Protein AF-0000000073567386 (afdb_homodimer)

InterPro domains:
  IPR042098 Glutarate 2-hydroxylase superfamily [G3DSA:3.60.130.10] (113-438)

Nearest PDB structures (foldseek):
  6f2a-assembly1_A  TM=7.922E-01  e=2.473E-21  Catenulispora acidiphila DSM 44928
  4m2g-assembly2_C  TM=7.676E-01  e=9.202E-20  Streptomyces lavendulae subsp. lavendulae
  6daw-assembly1_B  TM=7.447E-01  e=3.726E-20  Streptomyces lusitanus
  4m25-assembly2_C  TM=7.892E-01  e=5.962E-19  Streptomyces lavendulae subsp. lavendulae
  4m26-assembly2_C  TM=7.589E-01  e=2.723E-19  Streptomyces lavendulae subsp. lavendulae

Secondary structure (DSSP, 8-state):
----------------------------------------------------------------------------------------------------------BTTEEEEE--GGGGTTHHHHHHHHHTTS-TTTTT---HHHHHHHHHHHHHHHHHHS-HHHHHHHHHTTT-TTS-SEEEEE-----SSPPPEETTEEPP--S--HHHHHHHHHHHHHSEEEEEESS-GGG-S--HHHHHSEEE---GGGTTSSSTT-SSSPEEEE-S-TTB-GGG--SEEEEEEEE--TTS---EEEEEHHHHHHHS-HHHHHHHHHS-EEEE-SSSTT-EEEE-SEEE-SSSEEE----TTSTTTTT-TT-EEE-HHHHHHHHHHHHHHHHHHHHHT-B---TT-EEEEETTTEEEEE-------SBB--EEEEEEEESS-TT-TTSSS-TT--EEE--B-----/----------------------------------------------------------------------------------------------------------BTTEEEEE--GGGGTTHHHHHHHHHTTS-TTTTT---HHHHHHHHHHHHHHHHHHS-HHHHHHHHHTTT-TTS-SEEEEE-----SSPPPEETTEEPP--S--HHHHHHHHHHHHHSEEEEEESS-GGG-S--HHHHHSEEE---GGGTTSSSTT-SSSPEEEE-S-TTB-GGG--SEEEEEEEE--TTS---EEEEEHHHHHHHS-HHHHHHHHHS-EEEE-SSSTT-EEEE-SEEE-SSSEEE----TTSTTTTT-TT-EEE-HHHHHHHHHHHHHHHHHHHHHT-B---TT-EEEEETTTEEEEE-------SBB--EEEEEEEESS-TT-TTSSS-TT--EEE--B-----

Solvent-accessible surface area (backbone atoms only — not comparable to full-atom values): 54219 Å² total; per-residue (Å²): 135,72,87,83,86,72,98,79,85,77,87,82,74,92,71,94,79,93,79,95,79,89,88,91,84,89,82,89,79,90,79,87,92,85,94,83,94,86,95,91,90,93,92,94,89,96,85,95,82,91,86,86,91,81,88,86,89,80,87,87,91,81,87,82,84,86,82,85,74,82,69,79,77,79,79,80,73,83,77,77,81,77,78,81,80,79,78,84,83,79,81,75,74,80,74,74,70,84,68,77,67,72,75,64,79,71,45,84,45,44,44,77,44,76,52,56,61,77,61,42,61,61,45,62,58,55,46,54,63,52,55,70,71,49,65,92,50,47,48,51,31,83,53,40,62,61,50,44,53,50,40,53,51,18,26,29,53,38,47,54,34,46,54,68,72,58,45,53,49,49,52,34,38,83,72,36,84,83,44,40,30,27,42,33,42,31,56,42,81,50,66,75,87,70,65,48,27,32,43,90,33,71,54,78,67,78,95,56,53,45,53,56,30,50,52,40,5,52,29,41,58,52,29,42,49,28,27,71,32,91,65,61,74,86,75,48,93,60,16,37,48,56,48,37,37,43,80,35,36,52,21,61,95,30,28,75,35,36,51,80,31,24,24,51,28,60,35,59,53,22,44,69,49,74,64,28,33,74,53,57,31,42,48,29,45,36,37,34,19,67,30,33,36,81,81,71,54,58,27,40,25,44,31,49,28,60,61,42,60,70,70,48,56,69,69,42,52,52,39,27,55,69,47,50,40,32,40,37,66,47,92,49,90,81,34,40,43,69,41,56,34,42,42,75,48,92,91,56,32,28,65,68,39,68,49,68,61,32,61,83,33,62,76,38,80,70,33,68,44,60,54,66,68,41,52,51,34,49,52,51,50,51,53,50,33,49,52,50,11,58,71,66,60,42,48,74,47,38,53,27,17,32,40,40,32,33,41,61,33,29,32,36,29,28,51,44,28,87,78,76,55,78,30,56,40,37,29,36,36,39,38,33,16,23,80,64,46,55,57,37,90,91,50,95,33,57,76,61,60,39,64,36,70,72,48,71,37,84,60,80,127,135,86,89,79,82,72,91,88,85,70,90,81,71,89,67,89,74,87,81,82,66,85,85,81,68,83,74,81,76,76,80,75,81,92,86,89,84,89,86,89,78,88,86,85,91,76,91,74,83,88,85,84,92,82,89,78,86,81,84,89,86,80,85,89,84,84,79,83,75,83,72,75,77,77,79,79,75,84,76,76,82,76,80,80,79,82,77,84,83,79,80,80,74,80,76,75,71,82,73,79,70,75,77,65,81,72,46,85,46,44,43,78,44,76,52,55,62,80,64,44,62,61,44,63,61,56,46,54,63,52,55,71,72,50,63,90,51,47,47,50,32,84,54,39,64,60,49,44,52,49,40,54,51,18,26,28,53,40,47,55,34,47,55,68,71,57,45,52,49,49,51,34,39,83,72,36,85,83,44,40,30,28,41,35,42,33,55,44,80,51,65,73,87,71,67,48,28,31,44,90,32,71,56,79,66,79,95,56,53,45,53,57,31,50,52,39,4,53,28,40,58,53,28,42,51,27,26,70,32,90,66,61,74,86,74,47,93,60,16,36,48,56,48,38,38,44,79,35,37,49,20,61,94,30,28,77,35,35,51,81,33,24,24,52,28,60,34,57,52,22,45,68,49,74,63,29,34,75,52,59,32,42,46,28,45,35,36,35,19,67,32,31,39,81,80,70,55,58,26,42,25,45,30,48,27,62,59,42,60,71,71,47,56,67,68,41,50,52,39,27,55,69,47,52,41,33,40,37,68,49,94,49,91,80,34,40,44,69,41,56,35,41,42,75,49,92,90,54,32,28,66,68,38,69,49,68,63,32,62,83,33,62,76,37,80,67,32,70,45,60,54,66,70,39,51,50,36,50,52,51,49,51,51,51,34,49,52,50,10,59,72,66,61,40,47,72,49,38,54,25,18,32,42,38,33,33,42,62,33,30,31,37,28,28,51,43,29,87,77,75,55,79,31,56,41,37,29,34,37,38,38,34,16,23,78,63,47,53,56,38,90,90,49,95,33,58,77,60,61,39,64,34,70,72,49,71,38,84,60,80,129

Organism: NCBI:txid1480154

Sequence (922 aa):
MSIDATCLRAISSVDLQANFTQRISRSRTLTCRHCNFSPAIHPSNAAVEGCAGIKSSTVGATSGFRPSNSLSRSMTQPIPLTATRFTPNPSAAILTESEQCEQSRENEWLLEIRVRPEDVAGFKQDYEAIAETWPSDLRTTRDAVALEDFVIDAAALVQKWLPRDVLRRVTKFNSDASQPSALVIRGLPIDDDLPPTTAEGAQIKVGKYMSETWLAGIGRVIGQPFNLRFGPMESLKTGGLGMLFKDILPVLSEEEKVSQNGSAAYLDLHCDYFQCVQECWVHTLAFIGIRGDPQLAGRTLLADFREIYKRANSADIELLRAKPITWRFGPRPEQWFSQLIIDGSDDNPHIYLFDEMVDNFHQVKDLVSGDPDVVAAYRRMKVLGRDLALEHGGVRLEGGDVLLLNQRRVAHGRNGFEAKYDGNDRWLQKLYVNEGQIWQPHGHSPWPERVLPYVVRKTSSMSIDATCLRAISSVDLQANFTQRISRSRTLTCRHCNFSPAIHPSNAAVEGCAGIKSSTVGATSGFRPSNSLSRSMTQPIPLTATRFTPNPSAAILTESEQCEQSRENEWLLEIRVRPEDVAGFKQDYEAIAETWPSDLRTTRDAVALEDFVIDAAALVQKWLPRDVLRRVTKFNSDASQPSALVIRGLPIDDDLPPTTAEGAQIKVGKYMSETWLAGIGRVIGQPFNLRFGPMESLKTGGLGMLFKDILPVLSEEEKVSQNGSAAYLDLHCDYFQCVQECWVHTLAFIGIRGDPQLAGRTLLADFREIYKRANSADIELLRAKPITWRFGPRPEQWFSQLIIDGSDDNPHIYLFDEMVDNFHQVKDLVSGDPDVVAAYRRMKVLGRDLALEHGGVRLEGGDVLLLNQRRVAHGRNGFEAKYDGNDRWLQKLYVNEGQIWQPHGHSPWPERVLPYVVRKTSS

Structure (mmCIF, N/CA/C/O backbone):
data_AF-0000000073567386-model_v1
#
loop_
_entity.id
_entity.type
_entity.pdbx_description
1 polymer 'TauD/TfdA-like domain-containing protein'
#
loop_
_atom_site.group_PDB
_atom_site.id
_atom_site.type_symbol
_atom_site.label_atom_id
_atom_site.label_alt_id
_atom_site.label_comp_id
_atom_site.label_asym_id
_atom_site.label_entity_id
_atom_site.label_seq_id
_atom_site.pdbx_PDB_ins_code
_atom_site.Cartn_x
_atom_site.Cartn_y
_atom_site.Cartn_z
_atom_site.occupancy
_atom_site.B_iso_or_equiv
_atom_site.auth_seq_id
_atom_site.auth_comp_id
_atom_site.auth_asym_id
_atom_site.auth_atom_id
_atom_site.pdbx_PDB_model_num
ATOM 1 N N . MET A 1 1 ? -36.031 16.328 -45.219 1 17.72 1 MET A N 1
ATOM 2 C CA . MET A 1 1 ? -35.812 15.859 -46.594 1 17.72 1 MET A CA 1
ATOM 3 C C . MET A 1 1 ? -35.094 14.531 -46.594 1 17.72 1 MET A C 1
ATOM 5 O O . MET A 1 1 ? -34.375 14.195 -45.625 1 17.72 1 MET A O 1
ATOM 9 N N . SER A 1 2 ? -35.188 13.742 -47.75 1 17.66 2 SER A N 1
ATOM 10 C CA . SER A 1 2 ? -34.969 12.383 -48.219 1 17.66 2 SER A CA 1
ATOM 11 C C . SER A 1 2 ? -33.5 12.062 -48.344 1 17.66 2 SER A C 1
ATOM 13 O O . SER A 1 2 ? -33.094 11.219 -49.156 1 17.66 2 SER A O 1
ATOM 15 N N . ILE A 1 3 ? -32.594 12.719 -47.75 1 19.33 3 ILE A N 1
ATOM 16 C CA . ILE A 1 3 ? -31.359 12.602 -48.531 1 19.33 3 ILE A CA 1
ATOM 17 C C . ILE A 1 3 ? -31.141 11.148 -48.938 1 19.33 3 ILE A C 1
ATOM 19 O O . ILE A 1 3 ? -31.078 10.266 -48.062 1 19.33 3 ILE A O 1
ATOM 23 N N . ASP A 1 4 ? -31.219 10.844 -50.188 1 16.44 4 ASP A N 1
ATOM 24 C CA . ASP A 1 4 ? -31.281 9.82 -51.219 1 16.44 4 ASP A CA 1
ATOM 25 C C . ASP A 1 4 ? -30.172 8.781 -51.031 1 16.44 4 ASP A C 1
ATOM 27 O O . ASP A 1 4 ? -29.234 9 -50.25 1 16.44 4 ASP A O 1
ATOM 31 N N . ALA A 1 5 ? -29.578 8.336 -52.25 1 16.56 5 ALA A N 1
ATOM 32 C CA . ALA A 1 5 ? -29.422 7.211 -53.156 1 16.56 5 ALA A CA 1
ATOM 33 C C . ALA A 1 5 ? -28.109 6.477 -52.906 1 16.56 5 ALA A C 1
ATOM 35 O O . ALA A 1 5 ? -28.094 5.262 -52.688 1 16.56 5 ALA A O 1
ATOM 36 N N . THR A 1 6 ? -27.031 6.625 -53.844 1 15.73 6 THR A N 1
ATOM 37 C CA . THR A 1 6 ? -26.656 5.73 -54.938 1 15.73 6 THR A CA 1
ATOM 38 C C . THR A 1 6 ? -25.469 4.863 -54.562 1 15.73 6 THR A C 1
ATOM 40 O O . THR A 1 6 ? -25.422 3.672 -54.875 1 15.73 6 THR A O 1
ATOM 43 N N . CYS A 1 7 ? -24.234 5.488 -54.219 1 17.05 7 CYS A N 1
ATOM 44 C CA . CYS A 1 7 ? -23.109 5.051 -55.031 1 17.05 7 CYS A CA 1
ATOM 45 C C . CYS A 1 7 ? -22.812 3.57 -54.812 1 17.05 7 CYS A C 1
ATOM 47 O O . CYS A 1 7 ? -22.609 3.143 -53.656 1 17.05 7 CYS A O 1
ATOM 49 N N . LEU A 1 8 ? -22.969 2.623 -55.781 1 16.16 8 LEU A N 1
ATOM 50 C CA . LEU A 1 8 ? -23.125 1.257 -56.281 1 16.16 8 LEU A CA 1
ATOM 51 C C . LEU A 1 8 ? -21.891 0.422 -55.938 1 16.16 8 LEU A C 1
ATOM 53 O O . LEU A 1 8 ? -22.016 -0.697 -55.438 1 16.16 8 LEU A O 1
ATOM 57 N N . ARG A 1 9 ? -20.688 0.721 -56.625 1 15.73 9 ARG A N 1
ATOM 58 C CA . ARG A 1 9 ? -20.094 -0.068 -57.688 1 15.73 9 ARG A CA 1
ATOM 59 C C . ARG A 1 9 ? -19.359 -1.285 -57.125 1 15.73 9 ARG A C 1
ATOM 61 O O . ARG A 1 9 ? -19.031 -1.332 -55.938 1 15.73 9 ARG A O 1
ATOM 68 N N . ALA A 1 10 ? -18.484 -2.094 -58.094 1 16.28 10 ALA A N 1
ATOM 69 C CA . ALA A 1 10 ? -18.094 -3.311 -58.781 1 16.28 10 ALA A CA 1
ATOM 70 C C . ALA A 1 10 ? -16.828 -3.912 -58.188 1 16.28 10 ALA A C 1
ATOM 72 O O . ALA A 1 10 ? -15.734 -3.367 -58.344 1 16.28 10 ALA A O 1
ATOM 73 N N . ILE A 1 11 ? -16.516 -3.818 -56.938 1 16.78 11 ILE A N 1
ATOM 74 C CA . ILE A 1 11 ? -15.219 -4.426 -56.688 1 16.78 11 ILE A CA 1
ATOM 75 C C . ILE A 1 11 ? -15.133 -5.777 -57.375 1 16.78 11 ILE A C 1
ATOM 77 O O . ILE A 1 11 ? -15.938 -6.676 -57.125 1 16.78 11 ILE A O 1
ATOM 81 N N . SER A 1 12 ? -14.5 -5.895 -58.562 1 15.86 12 SER A N 1
ATOM 82 C CA . SER A 1 12 ? -14.078 -6.77 -59.656 1 15.86 12 SER A CA 1
ATOM 83 C C . SER A 1 12 ? -13.555 -8.102 -59.125 1 15.86 12 SER A C 1
ATOM 85 O O . SER A 1 12 ? -13.211 -8.211 -57.938 1 15.86 12 SER A O 1
ATOM 87 N N . SER A 1 13 ? -13.281 -9.18 -60.125 1 16.52 13 SER A N 1
ATOM 88 C CA . SER A 1 13 ? -13.266 -10.547 -60.625 1 16.52 13 SER A CA 1
ATOM 89 C C . SER A 1 13 ? -11.984 -11.273 -60.219 1 16.52 13 SER A C 1
ATOM 91 O O . SER A 1 13 ? -11.828 -12.469 -60.5 1 16.52 13 SER A O 1
ATOM 93 N N . VAL A 1 14 ? -10.93 -10.695 -59.75 1 16.27 14 VAL A N 1
ATOM 94 C CA . VAL A 1 14 ? -9.75 -11.32 -60.312 1 16.27 14 VAL A CA 1
ATOM 95 C C . VAL A 1 14 ? -9.781 -12.828 -60.094 1 16.27 14 VAL A C 1
ATOM 97 O O . VAL A 1 14 ? -10.148 -13.281 -59 1 16.27 14 VAL A O 1
ATOM 100 N N . ASP A 1 15 ? -9.414 -13.836 -61.125 1 15.85 15 ASP A N 1
ATOM 101 C CA . ASP A 1 15 ? -9.414 -15.133 -61.812 1 15.85 15 ASP A CA 1
ATOM 102 C C . ASP A 1 15 ? -8.484 -16.125 -61.094 1 15.85 15 ASP A C 1
ATOM 104 O O . ASP A 1 15 ? -8.617 -17.328 -61.25 1 15.85 15 ASP A O 1
ATOM 108 N N . LEU A 1 16 ? -7.324 -15.836 -60.531 1 15.91 16 LEU A N 1
ATOM 109 C CA . LEU A 1 16 ? -6.277 -16.719 -61.031 1 15.91 16 LEU A CA 1
ATOM 110 C C . LEU A 1 16 ? -6.633 -18.188 -60.781 1 15.91 16 LEU A C 1
ATOM 112 O O . LEU A 1 16 ? -7.184 -18.516 -59.719 1 15.91 16 LEU A O 1
ATOM 116 N N . GLN A 1 17 ? -6.305 -19.219 -61.688 1 15.27 17 GLN A N 1
ATOM 117 C CA . GLN A 1 17 ? -6.367 -20.5 -62.406 1 15.27 17 GLN A CA 1
ATOM 118 C C . GLN A 1 17 ? -5.84 -21.641 -61.531 1 15.27 17 GLN A C 1
ATOM 120 O O . GLN A 1 17 ? -6.504 -22.672 -61.406 1 15.27 17 GLN A O 1
ATOM 125 N N . ALA A 1 18 ? -4.449 -22.094 -61.625 1 15.44 18 ALA A N 1
ATOM 126 C CA . ALA A 1 18 ? -4.023 -23.328 -62.281 1 15.44 18 ALA A CA 1
ATOM 127 C C . ALA A 1 18 ? -4.223 -24.531 -61.375 1 15.44 18 ALA A C 1
ATOM 129 O O . ALA A 1 18 ? -4.375 -24.375 -60.156 1 15.44 18 ALA A O 1
ATOM 130 N N . ASN A 1 19 ? -3.426 -25.797 -61.656 1 15.28 19 ASN A N 1
ATOM 131 C CA . ASN A 1 19 ? -3.455 -27.172 -62.156 1 15.28 19 ASN A CA 1
ATOM 132 C C . ASN A 1 19 ? -3.193 -28.188 -61.062 1 15.28 19 ASN A C 1
ATOM 134 O O . ASN A 1 19 ? -3.777 -29.266 -61.062 1 15.28 19 ASN A O 1
ATOM 138 N N . PHE A 1 20 ? -2.059 -28.234 -60.219 1 16.16 20 PHE A N 1
ATOM 139 C CA . PHE A 1 20 ? -1.264 -29.453 -60.406 1 16.16 20 PHE A CA 1
ATOM 140 C C . PHE A 1 20 ? -1.956 -30.641 -59.75 1 16.16 20 PHE A C 1
ATOM 142 O O . PHE A 1 20 ? -2.637 -30.5 -58.75 1 16.16 20 PHE A O 1
ATOM 149 N N . THR A 1 21 ? -1.728 -32 -60.219 1 15.47 21 THR A N 1
ATOM 150 C CA . THR A 1 21 ? -2.088 -33.375 -60.531 1 15.47 21 THR A CA 1
ATOM 151 C C . THR A 1 21 ? -1.938 -34.281 -59.312 1 15.47 21 THR A C 1
ATOM 153 O O . THR A 1 21 ? -2.84 -35.031 -59 1 15.47 21 THR A O 1
ATOM 156 N N . GLN A 1 22 ? -0.681 -34.688 -58.844 1 15.32 22 GLN A N 1
ATOM 157 C CA . GLN A 1 22 ? -0.322 -36.094 -59.125 1 15.32 22 GLN A CA 1
ATOM 158 C C . GLN A 1 22 ? -0.956 -37.031 -58.094 1 15.32 22 GLN A C 1
ATOM 160 O O . GLN A 1 22 ? -1.35 -36.594 -57 1 15.32 22 GLN A O 1
ATOM 165 N N . ARG A 1 23 ? -0.236 -38.344 -57.812 1 15.64 23 ARG A N 1
ATOM 166 C CA . ARG A 1 23 ? -0.379 -39.781 -57.969 1 15.64 23 ARG A CA 1
ATOM 167 C C . ARG A 1 23 ? -0.809 -40.438 -56.656 1 15.64 23 ARG A C 1
ATOM 169 O O . ARG A 1 23 ? -0.706 -39.812 -55.594 1 15.64 23 ARG A O 1
ATOM 176 N N . ILE A 1 24 ? -0.14 -41.688 -56.219 1 15.59 24 ILE A N 1
ATOM 177 C CA . ILE A 1 24 ? -0.549 -43.094 -56.312 1 15.59 24 ILE A CA 1
ATOM 178 C C . ILE A 1 24 ? -1.004 -43.594 -54.938 1 15.59 24 ILE A C 1
ATOM 180 O O . ILE A 1 24 ? -0.764 -42.938 -53.938 1 15.59 24 ILE A O 1
ATOM 184 N N . SER A 1 25 ? -0.402 -44.844 -54.469 1 15.66 25 SER A N 1
ATOM 185 C CA . SER A 1 25 ? -0.87 -46.219 -54.438 1 15.66 25 SER A CA 1
ATOM 186 C C . SER A 1 25 ? -1.195 -46.688 -53 1 15.66 25 SER A C 1
ATOM 188 O O . SER A 1 25 ? -2.301 -47.156 -52.75 1 15.66 25 SER A O 1
ATOM 190 N N . ARG A 1 26 ? -0.287 -47.594 -52.344 1 16.23 26 ARG A N 1
ATOM 191 C CA . ARG A 1 26 ? -0.467 -49 -52.031 1 16.23 26 ARG A CA 1
ATOM 192 C C . ARG A 1 26 ? -0.956 -49.188 -50.625 1 16.23 26 ARG A C 1
ATOM 194 O O . ARG A 1 26 ? -0.833 -48.312 -49.781 1 16.23 26 ARG A O 1
ATOM 201 N N . SER A 1 27 ? -0.949 -50.594 -49.969 1 15.3 27 SER A N 1
ATOM 202 C CA . SER A 1 27 ? -1.776 -51.688 -49.469 1 15.3 27 SER A CA 1
ATOM 203 C C . SER A 1 27 ? -1.644 -51.812 -47.938 1 15.3 27 SER A C 1
ATOM 205 O O . SER A 1 27 ? -2.527 -52.344 -47.281 1 15.3 27 SER A O 1
ATOM 207 N N . ARG A 1 28 ? -0.534 -51.406 -47.188 1 16.06 28 ARG A N 1
ATOM 208 C CA . ARG A 1 28 ? 0.051 -52.5 -46.406 1 16.06 28 ARG A CA 1
ATOM 209 C C . ARG A 1 28 ? -0.839 -52.844 -45.219 1 16.06 28 ARG A C 1
ATOM 211 O O . ARG A 1 28 ? -1.321 -51.938 -44.5 1 16.06 28 ARG A O 1
ATOM 218 N N . THR A 1 29 ? -1.122 -54.188 -44.781 1 15.48 29 THR A N 1
ATOM 219 C CA . THR A 1 29 ? -2.02 -55.125 -44.125 1 15.48 29 THR A CA 1
ATOM 220 C C . THR A 1 29 ? -1.823 -55.062 -42.594 1 15.48 29 THR A C 1
ATOM 222 O O . THR A 1 29 ? -2.783 -55.219 -41.844 1 15.48 29 THR A O 1
ATOM 225 N N . LEU A 1 30 ? -0.765 -54.75 -41.812 1 16.83 30 LEU A N 1
ATOM 226 C CA . LEU A 1 30 ? -0.28 -55.875 -41 1 16.83 30 LEU A CA 1
ATOM 227 C C . LEU A 1 30 ? -1.233 -56.125 -39.844 1 16.83 30 LEU A C 1
ATOM 229 O O . LEU A 1 30 ? -1.796 -55.219 -39.25 1 16.83 30 LEU A O 1
ATOM 233 N N . THR A 1 31 ? -1.405 -57.469 -39.219 1 15.65 31 THR A N 1
ATOM 234 C CA . THR A 1 31 ? -2.254 -58.469 -38.594 1 15.65 31 THR A CA 1
ATOM 235 C C . THR A 1 31 ? -2.238 -58.312 -37.062 1 15.65 31 THR A C 1
ATOM 237 O O . THR A 1 31 ? -3.279 -58.438 -36.406 1 15.65 31 THR A O 1
ATOM 240 N N . CYS A 1 32 ? -1.21 -58.156 -36.188 1 16.31 32 CYS A N 1
ATOM 241 C CA . CYS A 1 32 ? -0.978 -59.312 -35.344 1 16.31 32 CYS A CA 1
ATOM 242 C C . CYS A 1 32 ? -2.088 -59.5 -34.312 1 16.31 32 CYS A C 1
ATOM 244 O O . CYS A 1 32 ? -2.699 -58.531 -33.906 1 16.31 32 CYS A O 1
ATOM 246 N N . ARG A 1 33 ? -2.131 -60.719 -33.469 1 15.72 33 ARG A N 1
ATOM 247 C CA . ARG A 1 33 ? -2.883 -61.812 -32.906 1 15.72 33 ARG A CA 1
ATOM 248 C C . ARG A 1 33 ? -3.379 -61.469 -31.5 1 15.72 33 ARG A C 1
ATOM 250 O O . ARG A 1 33 ? -3.012 -60.438 -30.938 1 15.72 33 ARG A O 1
ATOM 257 N N . HIS A 1 34 ? -3.043 -62.375 -30.25 1 15.6 34 HIS A N 1
ATOM 258 C CA . HIS A 1 34 ? -3.785 -63.438 -29.562 1 15.6 34 HIS A CA 1
ATOM 259 C C . HIS A 1 34 ? -4.223 -62.969 -28.172 1 15.6 34 HIS A C 1
ATOM 261 O O . HIS A 1 34 ? -5.391 -63.125 -27.812 1 15.6 34 HIS A O 1
ATOM 267 N N . CYS A 1 35 ? -3.375 -62.938 -26.906 1 16 35 CYS A N 1
ATOM 268 C CA . CYS A 1 35 ? -3.48 -64 -25.906 1 16 35 CYS A CA 1
ATOM 269 C C . CYS A 1 35 ? -4.582 -63.688 -24.906 1 16 35 CYS A C 1
ATOM 271 O O . CYS A 1 35 ? -4.918 -62.531 -24.672 1 16 35 CYS A O 1
ATOM 273 N N . ASN A 1 36 ? -5.102 -64.75 -23.844 1 15.54 36 ASN A N 1
ATOM 274 C CA . ASN A 1 36 ? -6.199 -65.438 -23.188 1 15.54 36 ASN A CA 1
ATOM 275 C C . ASN A 1 36 ? -6.379 -65 -21.75 1 15.54 36 ASN A C 1
ATOM 277 O O . ASN A 1 36 ? -7.488 -65.062 -21.203 1 15.54 36 ASN A O 1
ATOM 281 N N . PHE A 1 37 ? -5.414 -64.812 -20.703 1 16.28 37 PHE A N 1
ATOM 282 C CA . PHE A 1 37 ? -5.492 -65.688 -19.531 1 16.28 37 PHE A CA 1
ATOM 283 C C . PHE A 1 37 ? -6.629 -65.25 -18.609 1 16.28 37 PHE A C 1
ATOM 285 O O . PHE A 1 37 ? -6.965 -64.125 -18.547 1 16.28 37 PHE A O 1
ATOM 292 N N . SER A 1 38 ? -7.125 -66.25 -17.531 1 15.81 38 SER A N 1
ATOM 293 C CA . SER A 1 38 ? -8.273 -66.875 -16.859 1 15.81 38 SER A CA 1
ATOM 294 C C . SER A 1 38 ? -8.523 -66.188 -15.508 1 15.81 38 SER A C 1
ATOM 296 O O . SER A 1 38 ? -9.648 -65.75 -15.219 1 15.81 38 SER A O 1
ATOM 298 N N . PRO A 1 39 ? -7.98 -66.812 -14.164 1 15.61 39 PRO A N 1
ATOM 299 C CA . PRO A 1 39 ? -8.797 -67.562 -13.219 1 15.61 39 PRO A CA 1
ATOM 300 C C . PRO A 1 39 ? -9.445 -66.688 -12.156 1 15.61 39 PRO A C 1
ATOM 302 O O . PRO A 1 39 ? -9.102 -65.5 -12.023 1 15.61 39 PRO A O 1
ATOM 305 N N . ALA A 1 40 ? -9.508 -67.25 -10.578 1 15.98 40 ALA A N 1
ATOM 306 C CA . ALA A 1 40 ? -10.477 -67.875 -9.672 1 15.98 40 ALA A CA 1
ATOM 307 C C . ALA A 1 40 ? -10.773 -67 -8.484 1 15.98 40 ALA A C 1
ATOM 309 O O . ALA A 1 40 ? -11.938 -66.688 -8.219 1 15.98 40 ALA A O 1
ATOM 310 N N . ILE A 1 41 ? -10.312 -67.438 -6.984 1 15.54 41 ILE A N 1
ATOM 311 C CA . ILE A 1 41 ? -11.047 -68.125 -5.926 1 15.54 41 ILE A CA 1
ATOM 312 C C . ILE A 1 41 ? -11.367 -67.188 -4.805 1 15.54 41 ILE A C 1
ATOM 314 O O . ILE A 1 41 ? -10.773 -66.062 -4.73 1 15.54 41 ILE A O 1
ATOM 318 N N . HIS A 1 42 ? -10.945 -67.5 -3.273 1 15.7 42 HIS A N 1
ATOM 319 C CA . HIS A 1 42 ? -11.703 -68 -2.141 1 15.7 42 HIS A CA 1
ATOM 320 C C . HIS A 1 42 ? -11.984 -66.938 -1.118 1 15.7 42 HIS A C 1
ATOM 322 O O . HIS A 1 42 ? -11.359 -65.875 -1.141 1 15.7 42 HIS A O 1
ATOM 328 N N . PRO A 1 43 ? -12.047 -67.375 0.561 1 15.94 43 PRO A N 1
ATOM 329 C CA . PRO A 1 43 ? -13.07 -67.562 1.596 1 15.94 43 PRO A CA 1
ATOM 330 C C . PRO A 1 43 ? -12.961 -66.5 2.717 1 15.94 43 PRO A C 1
ATOM 332 O O . PRO A 1 43 ? -13.953 -65.875 3.043 1 15.94 43 PRO A O 1
ATOM 335 N N . SER A 1 44 ? -12.078 -66.75 3.977 1 14.67 44 SER A N 1
ATOM 336 C CA . SER A 1 44 ? -12.43 -67.188 5.32 1 14.67 44 SER A CA 1
ATOM 337 C C . SER A 1 44 ? -12.633 -66 6.262 1 14.67 44 SER A C 1
ATOM 339 O O . SER A 1 44 ? -12.227 -64.875 5.957 1 14.67 44 SER A O 1
ATOM 341 N N . ASN A 1 45 ? -12.508 -66.312 7.918 1 15.16 45 ASN A N 1
ATOM 342 C CA . ASN A 1 45 ? -13.281 -66.438 9.148 1 15.16 45 ASN A CA 1
ATOM 343 C C . ASN A 1 45 ? -12.969 -65.312 10.125 1 15.16 45 ASN A C 1
ATOM 345 O O . ASN A 1 45 ? -13.875 -64.625 10.648 1 15.16 45 ASN A O 1
ATOM 349 N N . ALA A 1 46 ? -11.734 -65.25 11.062 1 14.83 46 ALA A N 1
ATOM 350 C CA . ALA A 1 46 ? -11.641 -65.625 12.477 1 14.83 46 ALA A CA 1
ATOM 351 C C . ALA A 1 46 ? -11.992 -64.438 13.367 1 14.83 46 ALA A C 1
ATOM 353 O O . ALA A 1 46 ? -11.93 -63.25 12.93 1 14.83 46 ALA A O 1
ATOM 354 N N . ALA A 1 47 ? -11.711 -64.562 14.984 1 14.92 47 ALA A N 1
ATOM 355 C CA . ALA A 1 47 ? -12.289 -64.688 16.312 1 14.92 47 ALA A CA 1
ATOM 356 C C . ALA A 1 47 ? -11.984 -63.438 17.172 1 14.92 47 ALA A C 1
ATOM 358 O O . ALA A 1 47 ? -12.867 -62.938 17.875 1 14.92 47 ALA A O 1
ATOM 359 N N . VAL A 1 48 ? -10.734 -62.875 17.453 1 14.81 48 VAL A N 1
ATOM 360 C CA . VAL A 1 48 ? -10.211 -63.031 18.812 1 14.81 48 VAL A CA 1
ATOM 361 C C . VAL A 1 48 ? -10.875 -62 19.719 1 14.81 48 VAL A C 1
ATOM 363 O O . VAL A 1 48 ? -11.195 -60.875 19.297 1 14.81 48 VAL A O 1
ATOM 366 N N . GLU A 1 49 ? -10.82 -62.25 21.234 1 14.62 49 GLU A N 1
ATOM 367 C CA . GLU A 1 49 ? -11.477 -62.281 22.547 1 14.62 49 GLU A CA 1
ATOM 368 C C . GLU A 1 49 ? -11.164 -61 23.344 1 14.62 49 GLU A C 1
ATOM 370 O O . GLU A 1 49 ? -12.07 -60.344 23.844 1 14.62 49 GLU A O 1
ATOM 375 N N . GLY A 1 50 ? -9.953 -60.875 24.047 1 14.09 50 GLY A N 1
ATOM 376 C CA . GLY A 1 50 ? -9.922 -61.062 25.484 1 14.09 50 GLY A CA 1
ATOM 377 C C . GLY A 1 50 ? -10.375 -59.812 26.25 1 14.09 50 GLY A C 1
ATOM 378 O O . GLY A 1 50 ? -10.523 -58.75 25.672 1 14.09 50 GLY A O 1
ATOM 379 N N . CYS A 1 51 ? -9.773 -59.719 27.672 1 14.29 51 CYS A N 1
ATOM 380 C CA . CYS A 1 51 ? -10.156 -59.75 29.078 1 14.29 51 CYS A CA 1
ATOM 381 C C . CYS A 1 51 ? -10.195 -58.344 29.656 1 14.29 51 CYS A C 1
ATOM 383 O O . CYS A 1 51 ? -11.211 -57.938 30.219 1 14.29 51 CYS A O 1
ATOM 385 N N . ALA A 1 52 ? -9.141 -58 30.609 1 14.23 52 ALA A N 1
ATOM 386 C CA . ALA A 1 52 ? -9.195 -58.062 32.062 1 14.23 52 ALA A CA 1
ATOM 387 C C . ALA A 1 52 ? -9.492 -56.656 32.656 1 14.23 52 ALA A C 1
ATOM 389 O O . ALA A 1 52 ? -9.352 -55.656 31.953 1 14.23 52 ALA A O 1
ATOM 390 N N . GLY A 1 53 ? -9.195 -56.562 34.031 1 14.23 53 GLY A N 1
ATOM 391 C CA . GLY A 1 53 ? -9.773 -56.281 35.344 1 14.23 53 GLY A CA 1
ATOM 392 C C . GLY A 1 53 ? -9.617 -54.812 35.75 1 14.23 53 GLY A C 1
ATOM 393 O O . GLY A 1 53 ? -8.961 -54.031 35.062 1 14.23 53 GLY A O 1
ATOM 394 N N . ILE A 1 54 ? -9.203 -54.531 37.156 1 13.81 54 ILE A N 1
ATOM 395 C CA . ILE A 1 54 ? -9.844 -54.094 38.406 1 13.81 54 ILE A CA 1
ATOM 396 C C . ILE A 1 54 ? -9.273 -52.75 38.844 1 13.81 54 ILE A C 1
ATOM 398 O O . ILE A 1 54 ? -10.023 -51.812 39.156 1 13.81 54 ILE A O 1
ATOM 402 N N . LYS A 1 55 ? -7.902 -52.75 39.406 1 14.66 55 LYS A N 1
ATOM 403 C CA . LYS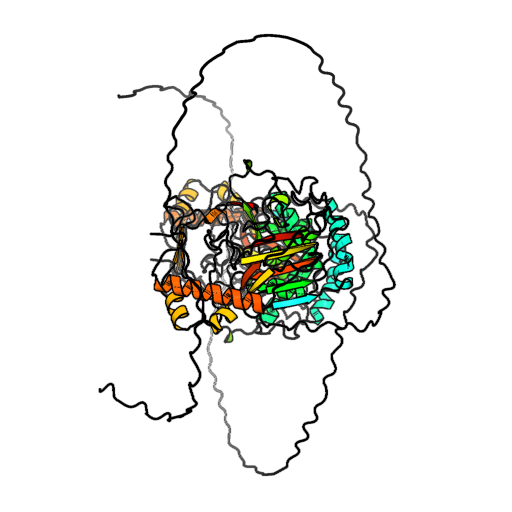 A 1 55 ? -7.746 -52.438 40.812 1 14.66 55 LYS A CA 1
ATOM 404 C C . LYS A 1 55 ? -8.055 -50.969 41.094 1 14.66 55 LYS A C 1
ATOM 406 O O . LYS A 1 55 ? -8.055 -50.156 40.188 1 14.66 55 LYS A O 1
ATOM 411 N N . SER A 1 56 ? -7.242 -50.375 42.125 1 13.88 56 SER A N 1
ATOM 412 C CA . SER A 1 56 ? -7.371 -50.031 43.531 1 13.88 56 SER A CA 1
ATOM 413 C C . SER A 1 56 ? -7.348 -48.5 43.719 1 13.88 56 SER A C 1
ATOM 415 O O . SER A 1 56 ? -7.07 -47.75 42.781 1 13.88 56 SER A O 1
ATOM 417 N N . SER A 1 57 ? -6.426 -48.094 44.688 1 14.23 57 SER A N 1
ATOM 418 C CA . SER A 1 57 ? -6.547 -47.562 46.062 1 14.23 57 SER A CA 1
ATOM 419 C C . SER A 1 57 ? -6.398 -46.031 46.062 1 14.23 57 SER A C 1
ATOM 421 O O . SER A 1 57 ? -5.949 -45.438 45.094 1 14.23 57 SER A O 1
ATOM 423 N N . THR A 1 58 ? -5.992 -45.531 47.281 1 14.38 58 THR A N 1
ATOM 424 C CA . THR A 1 58 ? -6.473 -44.688 48.375 1 14.38 58 THR A CA 1
ATOM 425 C C . THR A 1 58 ? -5.785 -43.312 48.375 1 14.38 58 THR A C 1
ATOM 427 O O . THR A 1 58 ? -6.426 -42.281 48.562 1 14.38 58 THR A O 1
ATOM 430 N N . VAL A 1 59 ? -4.414 -43.188 48.281 1 14.41 59 VAL A N 1
ATOM 431 C CA . VAL A 1 59 ? -3.826 -42.656 49.5 1 14.41 59 VAL A CA 1
ATOM 432 C C . VAL A 1 59 ? -4.062 -41.125 49.531 1 14.41 59 VAL A C 1
ATOM 434 O O . VAL A 1 59 ? -4.324 -40.5 48.531 1 14.41 59 VAL A O 1
ATOM 437 N N . GLY A 1 60 ? -3.338 -40.531 50.594 1 13.85 60 GLY A N 1
ATOM 438 C CA . GLY A 1 60 ? -3.512 -39.719 51.781 1 13.85 60 GLY A CA 1
ATOM 439 C C . GLY A 1 60 ? -3.303 -38.219 51.531 1 13.85 60 GLY A C 1
ATOM 440 O O . GLY A 1 60 ? -4.27 -37.469 51.469 1 13.85 60 GLY A O 1
ATOM 441 N N . ALA A 1 61 ? -2.098 -37.688 52.219 1 14.75 61 ALA A N 1
ATOM 442 C CA . ALA A 1 61 ? -1.987 -36.781 53.344 1 14.75 61 ALA A CA 1
ATOM 443 C C . ALA A 1 61 ? -1.979 -35.312 52.875 1 14.75 61 ALA A C 1
ATOM 445 O O . ALA A 1 61 ? -1.706 -35.031 51.719 1 14.75 61 ALA A O 1
ATOM 446 N N . THR A 1 62 ? -1.574 -34.5 53.844 1 14.62 62 THR A N 1
ATOM 447 C CA . THR A 1 62 ? -2.043 -33.344 54.625 1 14.62 62 THR A CA 1
ATOM 448 C C . THR A 1 62 ? -1.421 -32.062 54.094 1 14.62 62 THR A C 1
ATOM 450 O O . THR A 1 62 ? -2.129 -31.078 53.844 1 14.62 62 THR A O 1
ATOM 453 N N . SER A 1 63 ? -0.056 -31.828 54.375 1 14.7 63 SER A N 1
ATOM 454 C CA . SER A 1 63 ? 0.248 -30.812 55.375 1 14.7 63 SER A CA 1
ATOM 455 C C . SER A 1 63 ? 0.324 -29.438 54.75 1 14.7 63 SER A C 1
ATOM 457 O O . SER A 1 63 ? 0.408 -29.297 53.5 1 14.7 63 SER A O 1
ATOM 459 N N . GLY A 1 64 ? 0.976 -28.438 55.562 1 14.97 64 GLY A N 1
ATOM 460 C CA . GLY A 1 64 ? 0.713 -27.141 56.188 1 14.97 64 GLY A CA 1
ATOM 461 C C . GLY A 1 64 ? 1.312 -25.984 55.438 1 14.97 64 GLY A C 1
ATOM 462 O O . GLY A 1 64 ? 0.726 -24.891 55.375 1 14.97 64 GLY A O 1
ATOM 463 N N . PHE A 1 65 ? 2.6 -26.031 54.938 1 15.66 65 PHE A N 1
ATOM 464 C CA . PHE A 1 65 ? 3.504 -25.016 55.469 1 15.66 65 PHE A CA 1
ATOM 465 C C . PHE A 1 65 ? 3.232 -23.672 54.844 1 15.66 65 PHE A C 1
ATOM 467 O O . PHE A 1 65 ? 2.715 -23.594 53.719 1 15.66 65 PHE A O 1
ATOM 474 N N . ARG A 1 66 ? 3.984 -22.641 55.469 1 15.59 66 ARG A N 1
ATOM 475 C CA . ARG A 1 66 ? 3.848 -21.266 55.938 1 15.59 66 ARG A CA 1
ATOM 476 C C . ARG A 1 66 ? 4.059 -20.297 54.781 1 15.59 66 ARG A C 1
ATOM 478 O O . ARG A 1 66 ? 4.602 -20.656 53.75 1 15.59 66 ARG A O 1
ATOM 485 N N . PRO A 1 67 ? 4.695 -19.094 55.219 1 16.19 67 PRO A N 1
ATOM 486 C CA . PRO A 1 67 ? 4.242 -17.703 55.188 1 16.19 67 PRO A CA 1
ATOM 487 C C . PRO A 1 67 ? 4.855 -16.906 54.031 1 16.19 67 PRO A C 1
ATOM 489 O O . PRO A 1 67 ? 4.164 -16.109 53.406 1 16.19 67 PRO A O 1
ATOM 492 N N . SER A 1 68 ? 6.23 -17.094 53.719 1 16.28 68 SER A N 1
ATOM 493 C CA . SER A 1 68 ? 7.004 -15.867 53.906 1 16.28 68 SER A CA 1
ATOM 494 C C . SER A 1 68 ? 6.918 -14.953 52.688 1 16.28 68 SER A C 1
ATOM 496 O O . SER A 1 68 ? 6.84 -15.43 51.562 1 16.28 68 SER A O 1
ATOM 498 N N . ASN A 1 69 ? 6.711 -13.625 52.938 1 16.27 69 ASN A N 1
ATOM 499 C CA . ASN A 1 69 ? 6.242 -12.406 52.281 1 16.27 69 ASN A CA 1
ATOM 500 C C . ASN A 1 69 ? 7.301 -11.836 51.344 1 16.27 69 ASN A C 1
ATOM 502 O O . ASN A 1 69 ? 7.082 -10.789 50.719 1 16.27 69 ASN A O 1
ATOM 506 N N . SER A 1 70 ? 8.609 -12.305 51.344 1 17.02 70 SER A N 1
ATOM 507 C CA . SER A 1 70 ? 9.547 -11.195 51.188 1 17.02 70 SER A CA 1
ATOM 508 C C . SER A 1 70 ? 9.531 -10.656 49.781 1 17.02 70 SER A C 1
ATOM 510 O O . SER A 1 70 ? 9.727 -11.406 48.812 1 17.02 70 SER A O 1
ATOM 512 N N . LEU A 1 71 ? 8.875 -9.555 49.531 1 17.22 71 LEU A N 1
ATOM 513 C CA . LEU A 1 71 ? 8.516 -8.797 48.344 1 17.22 71 LEU A CA 1
ATOM 514 C C . LEU A 1 71 ? 9.758 -8.172 47.688 1 17.22 71 LEU A C 1
ATOM 516 O O . LEU A 1 71 ? 9.688 -7.066 47.156 1 17.22 71 LEU A O 1
ATOM 520 N N . SER A 1 72 ? 10.93 -8.945 47.75 1 16.77 72 SER A N 1
ATOM 521 C CA . SER A 1 72 ? 12.047 -8.07 47.438 1 16.77 72 SER A CA 1
ATOM 522 C C . SER A 1 72 ? 11.93 -7.5 46 1 16.77 72 SER A C 1
ATOM 524 O O . SER A 1 72 ? 11.508 -8.203 45.094 1 16.77 72 SER A O 1
ATOM 526 N N . ARG A 1 73 ? 11.969 -6.121 45.875 1 18.09 73 ARG A N 1
ATOM 527 C CA . ARG A 1 73 ? 11.773 -5.031 44.906 1 18.09 73 ARG A CA 1
ATOM 528 C C . ARG A 1 73 ? 12.852 -5.043 43.844 1 18.09 73 ARG A C 1
ATOM 530 O O . ARG A 1 73 ? 13.781 -4.234 43.875 1 18.09 73 ARG A O 1
ATOM 537 N N . SER A 1 74 ? 13.352 -6.309 43.406 1 16.91 74 SER A N 1
ATOM 538 C CA . SER A 1 74 ? 14.602 -6.145 42.656 1 16.91 74 SER A CA 1
ATOM 539 C C . SER A 1 74 ? 14.398 -5.293 41.406 1 16.91 74 SER A C 1
ATOM 541 O O . SER A 1 74 ? 13.414 -5.469 40.688 1 16.91 74 SER A O 1
ATOM 543 N N . MET A 1 75 ? 15.156 -4.148 41.375 1 18.78 75 MET A N 1
ATOM 544 C CA . MET A 1 75 ? 15.344 -2.971 40.531 1 18.78 75 MET A CA 1
ATOM 545 C C . MET A 1 75 ? 15.852 -3.359 39.156 1 18.78 75 MET A C 1
ATOM 547 O O . MET A 1 75 ? 16.906 -3.98 39.031 1 18.78 75 MET A O 1
ATOM 551 N N . THR A 1 76 ? 14.953 -3.701 38.25 1 18.48 76 THR A N 1
ATOM 552 C CA . THR A 1 76 ? 15.242 -4.234 36.906 1 18.48 76 THR A CA 1
ATOM 553 C C . THR A 1 76 ? 16.062 -3.238 36.094 1 18.48 76 THR A C 1
ATOM 555 O O . THR A 1 76 ? 15.703 -2.068 35.969 1 18.48 76 THR A O 1
ATOM 558 N N . GLN A 1 77 ? 17.359 -3.48 36.094 1 20.05 77 GLN A N 1
ATOM 559 C CA . GLN A 1 77 ? 18.391 -2.746 35.375 1 20.05 77 GLN A CA 1
ATOM 560 C C . GLN A 1 77 ? 18.078 -2.711 33.875 1 20.05 77 GLN A C 1
ATOM 562 O O . GLN A 1 77 ? 17.547 -3.68 33.312 1 20.05 77 GLN A O 1
ATOM 567 N N . PRO A 1 78 ? 18.094 -1.449 33.25 1 21.72 78 PRO A N 1
ATOM 568 C CA . PRO A 1 78 ? 17.734 -1.123 31.859 1 21.72 78 PRO A CA 1
ATOM 569 C C . PRO A 1 78 ? 18.609 -1.834 30.828 1 21.72 78 PRO A C 1
ATOM 571 O O . PRO A 1 78 ? 19.828 -1.91 31 1 21.72 78 PRO A O 1
ATOM 574 N N . ILE A 1 79 ? 18.188 -2.895 30.172 1 21.56 79 ILE A N 1
ATOM 575 C CA . ILE A 1 79 ? 18.984 -3.729 29.281 1 21.56 79 ILE A CA 1
ATOM 576 C C . ILE A 1 79 ? 19.453 -2.9 28.094 1 21.56 79 ILE A C 1
ATOM 578 O O . ILE A 1 79 ? 18.656 -2.252 27.422 1 21.56 79 ILE A O 1
ATOM 582 N N . PRO A 1 80 ? 20.703 -2.602 28.047 1 22.7 80 PRO A N 1
ATOM 583 C CA . PRO A 1 80 ? 21.375 -1.848 26.984 1 22.7 80 PRO A CA 1
ATOM 584 C C . PRO A 1 80 ? 21.266 -2.51 25.609 1 22.7 80 PRO A C 1
ATOM 586 O O . PRO A 1 80 ? 21.391 -3.732 25.5 1 22.7 80 PRO A O 1
ATOM 589 N N . LEU A 1 81 ? 20.422 -1.948 24.734 1 22.92 81 LEU A N 1
ATOM 590 C CA . LEU A 1 81 ? 20.125 -2.498 23.422 1 22.92 81 LEU A CA 1
ATOM 591 C C . LEU A 1 81 ? 21.391 -2.561 22.562 1 22.92 81 LEU A C 1
ATOM 593 O O . LEU A 1 81 ? 22.047 -1.54 22.344 1 22.92 81 LEU A O 1
ATOM 597 N N . THR A 1 82 ? 22.125 -3.719 22.656 1 20.45 82 THR A N 1
ATOM 598 C CA . THR A 1 82 ? 23.344 -3.99 21.922 1 20.45 82 THR A CA 1
ATOM 599 C C . THR A 1 82 ? 23.078 -4.008 20.422 1 20.45 82 THR A C 1
ATOM 601 O O . THR A 1 82 ? 22.234 -4.777 19.938 1 20.45 82 THR A O 1
ATOM 604 N N . ALA A 1 83 ? 23.312 -2.9 19.75 1 22.88 83 ALA A N 1
ATOM 605 C CA . ALA A 1 83 ? 23.156 -2.742 18.297 1 22.88 83 ALA A CA 1
ATOM 606 C C . ALA A 1 83 ? 24.188 -3.562 17.547 1 22.88 83 ALA A C 1
ATOM 608 O O . ALA A 1 83 ? 25.406 -3.361 17.719 1 22.88 83 ALA A O 1
ATOM 609 N N . THR A 1 84 ? 23.953 -4.836 17.234 1 21.69 84 THR A N 1
ATOM 610 C CA . THR A 1 84 ? 24.859 -5.68 16.469 1 21.69 84 THR A CA 1
ATOM 611 C C . THR A 1 84 ? 25.156 -5.059 15.102 1 21.69 84 THR A C 1
ATOM 613 O O . THR A 1 84 ? 24.234 -4.75 14.344 1 21.69 84 THR A O 1
ATOM 616 N N . ARG A 1 85 ? 26.375 -4.527 14.914 1 22.12 85 ARG A N 1
ATOM 617 C CA . ARG A 1 85 ? 26.969 -3.855 13.766 1 22.12 85 ARG A CA 1
ATOM 618 C C . ARG A 1 85 ? 27.219 -4.836 12.625 1 22.12 85 ARG A C 1
ATOM 620 O O . ARG A 1 85 ? 27.922 -5.836 12.805 1 22.12 85 ARG A O 1
ATOM 627 N N . PHE A 1 86 ? 26.375 -5.047 11.609 1 20.69 86 PHE A N 1
ATOM 628 C CA . PHE A 1 86 ? 26.609 -5.926 10.477 1 20.69 86 PHE A CA 1
ATOM 629 C C . PHE A 1 86 ? 27.703 -5.371 9.578 1 20.69 86 PHE A C 1
ATOM 631 O O . PHE A 1 86 ? 27.703 -4.18 9.25 1 20.69 86 PHE A O 1
ATOM 638 N N . THR A 1 87 ? 28.891 -6.02 9.555 1 21.94 87 THR A N 1
ATOM 639 C CA . THR A 1 87 ? 30.141 -5.75 8.844 1 21.94 87 THR A CA 1
ATOM 640 C C . THR A 1 87 ? 29.938 -5.852 7.332 1 21.94 87 THR A C 1
ATOM 642 O O . THR A 1 87 ? 29.375 -6.832 6.84 1 21.94 87 THR A O 1
ATOM 645 N N . PRO A 1 88 ? 30.156 -4.766 6.57 1 21.59 88 PRO A N 1
ATOM 646 C CA . PRO A 1 88 ? 29.938 -4.691 5.125 1 21.59 88 PRO A CA 1
ATOM 647 C C . PRO A 1 88 ? 30.984 -5.473 4.332 1 21.59 88 PRO A C 1
ATOM 649 O O . PRO A 1 88 ? 32.156 -5.441 4.672 1 21.59 88 PRO A O 1
ATOM 652 N N . ASN A 1 89 ? 30.766 -6.695 3.783 1 21.33 89 ASN A N 1
ATOM 653 C CA . ASN A 1 89 ? 31.641 -7.578 3.021 1 21.33 89 ASN A CA 1
ATOM 654 C C . ASN A 1 89 ? 32.25 -6.863 1.82 1 21.33 89 ASN A C 1
ATOM 656 O O . ASN A 1 89 ? 31.531 -6.211 1.055 1 21.33 89 ASN A O 1
ATOM 660 N N . PRO A 1 90 ? 33.656 -6.922 1.634 1 20.11 90 PRO A N 1
ATOM 661 C CA . PRO A 1 90 ? 34.562 -6.23 0.73 1 20.11 90 PRO A CA 1
ATOM 662 C C . PRO A 1 90 ? 34.344 -6.59 -0.736 1 20.11 90 PRO A C 1
ATOM 664 O O . PRO A 1 90 ? 34.219 -5.703 -1.584 1 20.11 90 PRO A O 1
ATOM 667 N N . SER A 1 91 ? 34.938 -7.66 -1.236 1 20.42 91 SER A N 1
ATOM 668 C CA . SER A 1 91 ? 35.812 -7.824 -2.4 1 20.42 91 SER A CA 1
ATOM 669 C C . SER A 1 91 ? 35 -8.133 -3.654 1 20.42 91 SER A C 1
ATOM 671 O O . SER A 1 91 ? 34.719 -9.297 -3.959 1 20.42 91 SER A O 1
ATOM 673 N N . ALA A 1 92 ? 33.969 -7.512 -4.023 1 20.83 92 ALA A N 1
ATOM 674 C CA . ALA A 1 92 ? 33.375 -8.164 -5.191 1 20.83 92 ALA A CA 1
ATOM 675 C C . ALA A 1 92 ? 34.281 -7.973 -6.426 1 20.83 92 ALA A C 1
ATOM 677 O O . ALA A 1 92 ? 34.406 -6.852 -6.914 1 20.83 92 ALA A O 1
ATOM 678 N N . ALA A 1 93 ? 35.312 -8.773 -6.676 1 20.36 93 ALA A N 1
ATOM 679 C CA . ALA A 1 93 ? 36.031 -8.953 -7.926 1 20.36 93 ALA A CA 1
ATOM 680 C C . ALA A 1 93 ? 35.094 -9.039 -9.117 1 20.36 93 ALA A C 1
ATOM 682 O O . ALA A 1 93 ? 34.125 -9.82 -9.102 1 20.36 93 ALA A O 1
ATOM 683 N N . ILE A 1 94 ? 35.094 -8.078 -9.922 1 22.92 94 ILE A N 1
ATOM 684 C CA . ILE A 1 94 ? 34.344 -7.91 -11.172 1 22.92 94 ILE A CA 1
ATOM 685 C C . ILE A 1 94 ? 34.719 -9.016 -12.148 1 22.92 94 ILE A C 1
ATOM 687 O O . ILE A 1 94 ? 35.812 -9 -12.727 1 22.92 94 ILE A O 1
ATOM 691 N N . LEU A 1 95 ? 34.594 -10.32 -11.766 1 21.58 95 LEU A N 1
ATOM 692 C CA . LEU A 1 95 ? 34.906 -11.25 -12.852 1 21.58 95 LEU A CA 1
ATOM 693 C C . LEU A 1 95 ? 34.062 -10.938 -14.094 1 21.58 95 LEU A C 1
ATOM 695 O O . LEU A 1 95 ? 32.844 -10.742 -13.992 1 21.58 95 LEU A O 1
ATOM 699 N N . THR A 1 96 ? 34.688 -10.383 -15.086 1 24.83 96 THR A N 1
ATOM 700 C CA . THR A 1 96 ? 34.281 -10.102 -16.453 1 24.83 96 THR A CA 1
ATOM 701 C C . THR A 1 96 ? 33.75 -11.352 -17.141 1 24.83 96 THR A C 1
ATOM 703 O O . THR A 1 96 ? 33.562 -11.383 -18.359 1 24.83 96 THR A O 1
ATOM 706 N N . GLU A 1 97 ? 33.406 -12.445 -16.391 1 24.73 97 GLU A N 1
ATOM 707 C CA . GLU A 1 97 ? 33.094 -13.555 -17.281 1 24.73 97 GLU A CA 1
ATOM 708 C C . GLU A 1 97 ? 32 -13.156 -18.281 1 24.73 97 GLU A C 1
ATOM 710 O O . GLU A 1 97 ? 31.141 -12.336 -17.969 1 24.73 97 GLU A O 1
ATOM 715 N N . SER A 1 98 ? 32.25 -13.375 -19.578 1 28.12 98 SER A N 1
ATOM 716 C CA . SER A 1 98 ? 31.5 -13.383 -20.844 1 28.12 98 SER A CA 1
ATOM 717 C C . SER A 1 98 ? 30.094 -13.969 -20.656 1 28.12 98 SER A C 1
ATOM 719 O O . SER A 1 98 ? 29.938 -15.18 -20.547 1 28.12 98 SER A O 1
ATOM 721 N N . GLU A 1 99 ? 29.438 -13.523 -19.641 1 28.83 99 GLU A N 1
ATOM 722 C CA . GLU A 1 99 ? 28.172 -14.133 -19.234 1 28.83 99 GLU A CA 1
ATOM 723 C C . GLU A 1 99 ? 27.172 -14.18 -20.391 1 28.83 99 GLU A C 1
ATOM 725 O O . GLU A 1 99 ? 26.828 -13.141 -20.953 1 28.83 99 GLU A O 1
ATOM 730 N N . GLN A 1 100 ? 27.297 -15.133 -21.328 1 26.53 100 GLN A N 1
ATOM 731 C CA . GLN A 1 100 ? 26.281 -15.562 -22.297 1 26.53 100 GLN A CA 1
ATOM 732 C C . GLN A 1 100 ? 24.875 -15.469 -21.688 1 26.53 100 GLN A C 1
ATOM 734 O O . GLN A 1 100 ? 24.469 -16.328 -20.906 1 26.53 100 GLN A O 1
ATOM 739 N N . CYS A 1 101 ? 24.562 -14.375 -21.078 1 31.36 101 CYS A N 1
ATOM 740 C CA . CYS A 1 101 ? 23.172 -14.148 -20.719 1 31.36 101 CYS A CA 1
ATOM 741 C C . CYS A 1 101 ? 22.234 -14.641 -21.828 1 31.36 101 CYS A C 1
ATOM 743 O O . CYS A 1 101 ? 22.25 -14.094 -22.922 1 31.36 101 CYS A O 1
ATOM 745 N N . GLU A 1 102 ? 22.109 -15.953 -21.984 1 30.59 102 GLU A N 1
ATOM 746 C CA . GLU A 1 102 ? 21.078 -16.484 -22.875 1 30.59 102 GLU A CA 1
ATOM 747 C C . GLU A 1 102 ? 19.875 -15.555 -22.953 1 30.59 102 GLU A C 1
ATOM 749 O O . GLU A 1 102 ? 19.328 -15.148 -21.922 1 30.59 102 GLU A O 1
ATOM 754 N N . GLN A 1 103 ? 19.844 -14.711 -23.906 1 33.75 103 GLN A N 1
ATOM 755 C CA . GLN A 1 103 ? 18.703 -13.922 -24.359 1 33.75 103 GLN A CA 1
ATOM 756 C C . GLN A 1 103 ? 17.406 -14.719 -24.25 1 33.75 103 GLN A C 1
ATOM 758 O O . GLN A 1 103 ? 17.141 -15.602 -25.062 1 33.75 103 GLN A O 1
ATOM 763 N N . SER A 1 104 ? 17.078 -15.305 -23.109 1 37.19 104 SER A N 1
ATOM 764 C CA . SER A 1 104 ? 15.719 -15.844 -23.047 1 37.19 104 SER A CA 1
ATOM 765 C C . SER A 1 104 ? 14.766 -15.055 -23.938 1 37.19 104 SER A C 1
ATOM 767 O O . SER A 1 104 ? 14.906 -13.836 -24.078 1 37.19 104 SER A O 1
ATOM 769 N N . ARG A 1 105 ? 14.203 -15.578 -24.891 1 36.84 105 ARG A N 1
ATOM 770 C CA . ARG A 1 105 ? 13.148 -15.023 -25.75 1 36.84 105 ARG A CA 1
ATOM 771 C C . ARG A 1 105 ? 12.227 -14.109 -24.938 1 36.84 105 ARG A C 1
ATOM 773 O O . ARG A 1 105 ? 11.555 -14.555 -24.016 1 36.84 105 ARG A O 1
ATOM 780 N N . GLU A 1 106 ? 12.531 -12.891 -24.688 1 46.12 106 GLU A N 1
ATOM 781 C CA . GLU A 1 106 ? 11.75 -11.805 -24.109 1 46.12 106 GLU A CA 1
ATOM 782 C C . GLU A 1 106 ? 10.32 -11.812 -24.641 1 46.12 106 GLU A C 1
ATOM 784 O O . GLU A 1 106 ? 10.055 -11.352 -25.75 1 46.12 106 GLU A O 1
ATOM 789 N N . ASN A 1 107 ? 9.586 -12.906 -24.438 1 56.72 107 ASN A N 1
ATOM 790 C CA . ASN A 1 107 ? 8.164 -12.633 -24.641 1 56.72 107 ASN A CA 1
ATOM 791 C C . ASN A 1 107 ? 7.711 -11.406 -23.844 1 56.72 107 ASN A C 1
ATOM 793 O O . ASN A 1 107 ? 8.102 -11.227 -22.688 1 56.72 107 ASN A O 1
ATOM 797 N N . GLU A 1 108 ? 7.141 -10.469 -24.516 1 81.62 108 GLU A N 1
ATOM 798 C CA . GLU A 1 108 ? 6.734 -9.141 -24.062 1 81.62 108 GLU A CA 1
ATOM 799 C C . GLU A 1 108 ? 5.93 -9.219 -22.766 1 81.62 108 GLU A C 1
ATOM 801 O O . GLU A 1 108 ? 6.016 -8.328 -21.922 1 81.62 108 GLU A O 1
ATOM 806 N N . TRP A 1 109 ? 5.383 -10.5 -22.5 1 94.19 109 TRP A N 1
ATOM 807 C CA . TRP A 1 109 ? 4.516 -10.555 -21.328 1 94.19 109 TRP A CA 1
ATOM 808 C C . TRP A 1 109 ? 5.168 -11.344 -20.203 1 94.19 109 TRP A C 1
ATOM 810 O O . TRP A 1 109 ? 4.707 -11.297 -19.062 1 94.19 109 TRP A O 1
ATOM 820 N N . LEU A 1 110 ? 6.328 -12.078 -20.438 1 96.94 110 LEU A N 1
ATOM 821 C CA . LEU A 1 110 ? 7.145 -12.742 -19.438 1 96.94 110 LEU A CA 1
ATOM 822 C C . LEU A 1 110 ? 8.555 -12.148 -19.406 1 96.94 110 LEU A C 1
ATOM 824 O O . LEU A 1 110 ? 9.25 -12.156 -20.422 1 96.94 110 LEU A O 1
ATOM 828 N N . LEU A 1 111 ? 8.898 -11.609 -18.266 1 97.12 111 LEU A N 1
ATOM 829 C CA . LEU A 1 111 ? 10.234 -11.047 -18.094 1 97.12 111 LEU A CA 1
ATOM 830 C C . LEU A 1 111 ? 11.023 -11.82 -17.047 1 97.12 111 LEU A C 1
ATOM 832 O O . LEU A 1 111 ? 10.5 -12.133 -15.977 1 97.12 111 LEU A O 1
ATOM 836 N N . GLU A 1 112 ? 12.258 -12.195 -17.359 1 97.19 112 GLU A N 1
ATOM 837 C CA . GLU A 1 112 ? 13.164 -12.844 -16.422 1 97.19 112 GLU A CA 1
ATOM 838 C C . GLU A 1 112 ? 14.375 -11.961 -16.125 1 97.19 112 GLU A C 1
ATOM 840 O O . GLU A 1 112 ? 15.039 -11.477 -17.031 1 97.19 112 GLU A O 1
ATOM 845 N N . ILE A 1 113 ? 14.57 -11.758 -14.852 1 97.69 113 ILE A N 1
ATOM 846 C CA . ILE A 1 113 ? 15.711 -10.969 -14.406 1 97.69 113 ILE A CA 1
ATOM 847 C C . ILE A 1 113 ? 16.609 -11.82 -13.5 1 97.69 113 ILE A C 1
ATOM 849 O O . ILE A 1 113 ? 16.125 -12.484 -12.586 1 97.69 113 ILE A O 1
ATOM 853 N N . ARG A 1 114 ? 17.844 -11.781 -13.742 1 97.56 114 ARG A N 1
ATOM 854 C CA . ARG A 1 114 ? 18.781 -12.461 -12.867 1 97.56 114 ARG A CA 1
ATOM 855 C C . ARG A 1 114 ? 19.531 -11.461 -11.984 1 97.56 114 ARG A C 1
ATOM 857 O O . ARG A 1 114 ? 20.156 -10.531 -12.484 1 97.56 114 ARG A O 1
ATOM 864 N N . VAL A 1 115 ? 19.344 -11.648 -10.672 1 97.94 115 VAL A N 1
ATOM 865 C CA . VAL A 1 115 ? 20.062 -10.828 -9.695 1 97.94 115 VAL A CA 1
ATOM 866 C C . VAL A 1 115 ? 21.453 -11.398 -9.461 1 97.94 115 VAL A C 1
ATOM 868 O O . VAL A 1 115 ? 21.609 -12.586 -9.188 1 97.94 115 VAL A O 1
ATOM 871 N N . ARG A 1 116 ? 22.516 -10.555 -9.516 1 95.5 116 ARG A N 1
ATOM 872 C CA . ARG A 1 116 ? 23.891 -10.984 -9.281 1 95.5 116 ARG A CA 1
ATOM 873 C C . ARG A 1 116 ? 24.172 -11.164 -7.793 1 95.5 116 ARG A C 1
ATOM 875 O O . ARG A 1 116 ? 23.719 -10.367 -6.969 1 95.5 116 ARG A O 1
ATOM 882 N N . PRO A 1 117 ? 24.859 -12.156 -7.492 1 95.69 117 PRO A N 1
ATOM 883 C CA . PRO A 1 117 ? 25.156 -12.406 -6.082 1 95.69 117 PRO A CA 1
ATOM 884 C C . PRO A 1 117 ? 25.766 -11.195 -5.383 1 95.69 117 PRO A C 1
ATOM 886 O O . PRO A 1 117 ? 25.5 -10.953 -4.203 1 95.69 117 PRO A O 1
ATOM 889 N N . GLU A 1 118 ? 26.547 -10.398 -6.027 1 95.69 118 GLU A N 1
ATOM 890 C CA . GLU A 1 118 ? 27.203 -9.242 -5.438 1 95.69 118 GLU A CA 1
ATOM 891 C C . GLU A 1 118 ? 26.188 -8.164 -5.055 1 95.69 118 GLU A C 1
ATOM 893 O O . GLU A 1 118 ? 26.422 -7.398 -4.117 1 95.69 118 GLU A O 1
ATOM 898 N N . ASP A 1 119 ? 25.094 -8.156 -5.785 1 95.19 119 ASP A N 1
ATOM 899 C CA . ASP A 1 119 ? 24.078 -7.137 -5.547 1 95.19 119 ASP A CA 1
ATOM 900 C C . ASP A 1 119 ? 23.312 -7.414 -4.254 1 95.19 119 ASP A C 1
ATOM 902 O O . ASP A 1 119 ? 22.672 -6.516 -3.701 1 95.19 119 ASP A O 1
ATOM 906 N N . VAL A 1 120 ? 23.375 -8.688 -3.818 1 97.19 120 VAL A N 1
ATOM 907 C CA . VAL A 1 120 ? 22.641 -9.031 -2.613 1 97.19 120 VAL A CA 1
ATOM 908 C C . VAL A 1 120 ? 23.578 -9.664 -1.589 1 97.19 120 VAL A C 1
ATOM 910 O O . VAL A 1 120 ? 23.141 -10.445 -0.734 1 97.19 120 VAL A O 1
ATOM 913 N N . ALA A 1 121 ? 24.859 -9.391 -1.621 1 94.69 121 ALA A N 1
ATOM 914 C CA . ALA A 1 121 ? 25.891 -10.055 -0.822 1 94.69 121 ALA A CA 1
ATOM 915 C C . ALA A 1 121 ? 25.672 -9.805 0.667 1 94.69 121 ALA A C 1
ATOM 917 O O . ALA A 1 121 ? 25.984 -10.656 1.5 1 94.69 121 ALA A O 1
ATOM 918 N N . GLY A 1 122 ? 25.125 -8.695 1.042 1 95.25 122 GLY A N 1
ATOM 919 C CA . GLY A 1 122 ? 24.953 -8.367 2.447 1 95.25 122 GLY A CA 1
ATOM 920 C C . GLY A 1 122 ? 23.594 -8.773 2.984 1 95.25 122 GLY A C 1
ATOM 921 O O . GLY A 1 122 ? 23.328 -8.641 4.18 1 95.25 122 GLY A O 1
ATOM 922 N N . PHE A 1 123 ? 22.781 -9.383 2.17 1 97.25 123 PHE A N 1
ATOM 923 C CA . PHE A 1 123 ? 21.422 -9.695 2.572 1 97.25 123 PHE A CA 1
ATOM 924 C C . PHE A 1 123 ? 21.406 -10.727 3.697 1 97.25 123 PHE A C 1
ATOM 926 O O . PHE A 1 123 ? 20.703 -10.555 4.691 1 97.25 123 PHE A O 1
ATOM 933 N N . LYS A 1 124 ? 22.234 -11.734 3.525 1 95.5 124 LYS A N 1
ATOM 934 C CA . LYS A 1 124 ? 22.25 -12.812 4.516 1 95.5 124 LYS A CA 1
ATOM 935 C C . LYS A 1 124 ? 22.609 -12.273 5.898 1 95.5 124 LYS A C 1
ATOM 937 O O . LYS A 1 124 ? 21.969 -12.609 6.891 1 95.5 124 LYS A O 1
ATOM 942 N N . GLN A 1 125 ? 23.562 -11.461 5.988 1 96.56 125 GLN A N 1
ATOM 943 C CA . GLN A 1 125 ? 24.016 -10.906 7.258 1 96.56 125 GLN A CA 1
ATOM 944 C C . GLN A 1 125 ? 22.922 -10.055 7.902 1 96.56 125 GLN A C 1
ATOM 946 O O . GLN A 1 125 ? 22.641 -10.195 9.094 1 96.56 125 GLN A O 1
ATOM 951 N N . ASP A 1 126 ? 22.312 -9.18 7.129 1 96.38 126 ASP A N 1
ATOM 952 C CA . ASP A 1 126 ? 21.25 -8.336 7.648 1 96.38 126 ASP A CA 1
ATOM 953 C C . ASP A 1 126 ? 20.031 -9.164 8.078 1 96.38 126 ASP A C 1
ATOM 955 O O . ASP A 1 126 ? 19.422 -8.891 9.109 1 96.38 126 ASP A O 1
ATOM 959 N N . TYR A 1 127 ? 19.781 -10.172 7.281 1 96.94 127 TYR A N 1
ATOM 960 C CA . TYR A 1 127 ? 18.688 -11.086 7.602 1 96.94 127 TYR A CA 1
ATOM 961 C C . TYR A 1 127 ? 18.938 -11.789 8.93 1 96.94 127 TYR A C 1
ATOM 963 O O . TYR A 1 127 ? 18.047 -11.828 9.789 1 96.94 127 TYR A O 1
ATOM 971 N N . GLU A 1 128 ? 20.109 -12.305 9.078 1 95.38 128 GLU A N 1
ATOM 972 C CA . GLU A 1 128 ? 20.422 -13.039 10.305 1 95.38 128 GLU A CA 1
ATOM 973 C C . GLU A 1 128 ? 20.344 -12.133 11.523 1 95.38 128 GLU A C 1
ATOM 975 O O . GLU A 1 128 ? 19.844 -12.547 12.578 1 95.38 128 GLU A O 1
ATOM 980 N N . ALA A 1 129 ? 20.75 -10.914 11.391 1 95.62 129 ALA A N 1
ATOM 981 C CA . ALA A 1 129 ? 20.703 -9.953 12.492 1 95.62 129 ALA A CA 1
ATOM 982 C C . ALA A 1 129 ? 19.25 -9.672 12.906 1 95.62 129 ALA A C 1
ATOM 984 O O . ALA A 1 129 ? 18.953 -9.609 14.102 1 95.62 129 ALA A O 1
ATOM 985 N N . ILE A 1 130 ? 18.406 -9.602 11.969 1 95.56 130 ILE A N 1
ATOM 986 C CA . ILE A 1 130 ? 17.016 -9.273 12.25 1 95.56 130 ILE A CA 1
ATOM 987 C C . ILE A 1 130 ? 16.281 -10.523 12.711 1 95.56 130 ILE A C 1
ATOM 989 O O . ILE A 1 130 ? 15.438 -10.461 13.617 1 95.56 130 ILE A O 1
ATOM 993 N N . ALA A 1 131 ? 16.609 -11.602 12.117 1 94.44 131 ALA A N 1
ATOM 994 C CA . ALA A 1 131 ? 15.922 -12.859 12.406 1 94.44 131 ALA A CA 1
ATOM 995 C C . ALA A 1 131 ? 16.109 -13.258 13.867 1 94.44 131 ALA A C 1
ATOM 997 O O . ALA A 1 131 ? 15.227 -13.867 14.477 1 94.44 131 ALA A O 1
ATOM 998 N N . GLU A 1 132 ? 17.188 -12.859 14.453 1 93.75 132 GLU A N 1
ATOM 999 C CA . GLU A 1 132 ? 17.469 -13.164 15.852 1 93.75 132 GLU A CA 1
ATOM 1000 C C . GLU A 1 132 ? 16.484 -12.461 16.781 1 93.75 132 GLU A C 1
ATOM 1002 O O . GLU A 1 132 ? 16.281 -12.891 17.922 1 93.75 132 GLU A O 1
ATOM 1007 N N . THR A 1 133 ? 15.859 -11.43 16.281 1 94.56 133 THR A N 1
ATOM 1008 C CA . THR A 1 133 ? 14.969 -10.641 17.125 1 94.56 133 THR A CA 1
ATOM 1009 C C . THR A 1 133 ? 13.539 -11.164 17.016 1 94.56 133 THR A C 1
ATOM 1011 O O . THR A 1 133 ? 12.672 -10.773 17.812 1 94.56 133 THR A O 1
ATOM 1014 N N . TRP A 1 134 ? 13.273 -12.078 16.094 1 94.25 134 TRP A N 1
ATOM 1015 C CA . TRP A 1 134 ? 11.922 -12.594 15.914 1 94.25 134 TRP A CA 1
ATOM 1016 C C . TRP A 1 134 ? 11.586 -13.641 16.984 1 94.25 134 TRP A C 1
ATOM 1018 O O . TRP A 1 134 ? 12.484 -14.305 17.5 1 94.25 134 TRP A O 1
ATOM 1028 N N . PRO A 1 135 ? 10.297 -13.703 17.266 1 92.88 135 PRO A N 1
ATOM 1029 C CA . PRO A 1 135 ? 9.922 -14.734 18.25 1 92.88 135 PRO A CA 1
ATOM 1030 C C . PRO A 1 135 ? 10.297 -16.141 17.797 1 92.88 135 PRO A C 1
ATOM 1032 O O . PRO A 1 135 ? 10.219 -16.453 16.594 1 92.88 135 PRO A O 1
ATOM 1035 N N . SER A 1 136 ? 10.648 -16.984 18.703 1 90.38 136 SER A N 1
ATOM 1036 C CA . SER A 1 136 ? 11.086 -18.344 18.406 1 90.38 136 SER A CA 1
ATOM 1037 C C . SER A 1 136 ? 9.938 -19.172 17.844 1 90.38 136 SER A C 1
ATOM 1039 O O . SER A 1 136 ? 10.164 -20.156 17.125 1 90.38 136 SER A O 1
ATOM 1041 N N . ASP A 1 137 ? 8.711 -18.75 18.141 1 90.56 137 ASP A N 1
ATOM 1042 C CA . ASP A 1 137 ? 7.559 -19.516 17.688 1 90.56 137 ASP A CA 1
ATOM 1043 C C . ASP A 1 137 ? 6.91 -18.875 16.469 1 90.56 137 ASP A C 1
ATOM 1045 O O . ASP A 1 137 ? 5.711 -19.031 16.234 1 90.56 137 ASP A O 1
ATOM 1049 N N . LEU A 1 138 ? 7.688 -18.094 15.727 1 92.31 138 LEU A N 1
ATOM 1050 C CA . LEU A 1 138 ? 7.156 -17.312 14.617 1 92.31 138 LEU A CA 1
ATOM 1051 C C . LEU A 1 138 ? 6.441 -18.219 13.609 1 92.31 138 LEU A C 1
ATOM 1053 O O . LEU A 1 138 ? 5.461 -17.797 12.992 1 92.31 138 LEU A O 1
ATOM 1057 N N . ARG A 1 139 ? 6.812 -19.406 13.5 1 90.56 139 ARG A N 1
ATOM 1058 C CA . ARG A 1 139 ? 6.223 -20.344 12.547 1 90.56 139 ARG A CA 1
ATOM 1059 C C . ARG A 1 139 ? 4.828 -20.766 12.984 1 90.56 139 ARG A C 1
ATOM 1061 O O . ARG A 1 139 ? 3.957 -21.016 12.148 1 90.56 139 ARG A O 1
ATOM 1068 N N . THR A 1 140 ? 4.609 -20.797 14.266 1 89.75 140 THR A N 1
ATOM 1069 C CA . THR A 1 140 ? 3.383 -21.406 14.758 1 89.75 140 THR A CA 1
ATOM 1070 C C . THR A 1 140 ? 2.559 -20.406 15.555 1 89.75 140 THR A C 1
ATOM 1072 O O . THR A 1 140 ? 1.432 -20.703 15.961 1 89.75 140 THR A O 1
ATOM 1075 N N . THR A 1 141 ? 3.105 -19.266 15.734 1 89.88 141 THR A N 1
ATOM 1076 C CA . THR A 1 141 ? 2.457 -18.297 16.609 1 89.88 141 THR A CA 1
ATOM 1077 C C . THR A 1 141 ? 1.082 -17.922 16.078 1 89.88 141 THR A C 1
ATOM 1079 O O . THR A 1 141 ? 0.844 -17.984 14.867 1 89.88 141 THR A O 1
ATOM 1082 N N . ARG A 1 142 ? 0.243 -17.531 17 1 88.75 142 ARG A N 1
ATOM 1083 C CA . ARG A 1 142 ? -1.063 -17 16.625 1 88.75 142 ARG A CA 1
ATOM 1084 C C . ARG A 1 142 ? -1.12 -15.492 16.844 1 88.75 142 ARG A C 1
ATOM 1086 O O . ARG A 1 142 ? -2.182 -14.883 16.703 1 88.75 142 ARG A O 1
ATOM 1093 N N . ASP A 1 143 ? 0.007 -14.977 17.141 1 92.06 143 ASP A N 1
ATOM 1094 C CA . ASP A 1 143 ? 0.117 -13.539 17.328 1 92.06 143 ASP A CA 1
ATOM 1095 C C . ASP A 1 143 ? 0.196 -12.805 15.992 1 92.06 143 ASP A C 1
ATOM 1097 O O . ASP A 1 143 ? 1.253 -12.773 15.359 1 92.06 143 ASP A O 1
ATOM 1101 N N . ALA A 1 144 ? -0.889 -12.164 15.617 1 92.5 144 ALA A N 1
ATOM 1102 C CA . ALA A 1 144 ? -0.961 -11.477 14.328 1 92.5 144 ALA A CA 1
ATOM 1103 C C . ALA A 1 144 ? 0.014 -10.297 14.281 1 92.5 144 ALA A C 1
ATOM 1105 O O . ALA A 1 144 ? 0.504 -9.938 13.211 1 92.5 144 ALA A O 1
ATOM 1106 N N . VAL A 1 145 ? 0.278 -9.703 15.398 1 93.56 145 VAL A N 1
ATOM 1107 C CA . VAL A 1 145 ? 1.197 -8.57 15.453 1 93.56 145 VAL A CA 1
ATOM 1108 C C . VAL A 1 145 ? 2.617 -9.039 15.148 1 93.56 145 VAL A C 1
ATOM 1110 O O . VAL A 1 145 ? 3.375 -8.352 14.461 1 93.56 145 VAL A O 1
ATOM 1113 N N . ALA A 1 146 ? 2.961 -10.227 15.648 1 94.38 146 ALA A N 1
ATOM 1114 C CA . ALA A 1 146 ? 4.273 -10.789 15.352 1 94.38 146 ALA A CA 1
ATOM 1115 C C . ALA A 1 146 ? 4.453 -11.016 13.859 1 94.38 146 ALA A C 1
ATOM 1117 O O . ALA A 1 146 ? 5.527 -10.766 13.305 1 94.38 146 ALA A O 1
ATOM 1118 N N . LEU A 1 147 ? 3.445 -11.438 13.203 1 95.19 147 LEU A N 1
ATOM 1119 C CA . LEU A 1 147 ? 3.492 -11.648 11.766 1 95.19 147 LEU A CA 1
ATOM 1120 C C . LEU A 1 147 ? 3.615 -10.32 11.023 1 95.19 147 LEU A C 1
ATOM 1122 O O . LEU A 1 147 ? 4.359 -10.219 10.047 1 95.19 147 LEU A O 1
ATOM 1126 N N . GLU A 1 148 ? 2.875 -9.383 11.523 1 95.75 148 GLU A N 1
ATOM 1127 C CA . GLU A 1 148 ? 2.963 -8.055 10.93 1 95.75 148 GLU A CA 1
ATOM 1128 C C . GLU A 1 148 ? 4.379 -7.492 11.031 1 95.75 148 GLU A C 1
ATOM 1130 O O . GLU A 1 148 ? 4.918 -6.965 10.055 1 95.75 148 GLU A O 1
ATOM 1135 N N . ASP A 1 149 ? 4.938 -7.629 12.188 1 96.25 149 ASP A N 1
ATOM 1136 C CA . ASP A 1 149 ? 6.305 -7.16 12.391 1 96.25 149 ASP A CA 1
ATOM 1137 C C . ASP A 1 149 ? 7.277 -7.887 11.461 1 96.25 149 ASP A C 1
ATOM 1139 O O . ASP A 1 149 ? 8.18 -7.27 10.898 1 96.25 149 ASP A O 1
ATOM 1143 N N . PHE A 1 150 ? 7.059 -9.172 11.305 1 97.19 150 PHE A N 1
ATOM 1144 C CA . PHE A 1 150 ? 7.871 -9.938 10.375 1 97.19 150 PHE A CA 1
ATOM 1145 C C . PHE A 1 150 ? 7.742 -9.391 8.961 1 97.19 150 PHE A C 1
ATOM 1147 O O . PHE A 1 150 ? 8.75 -9.18 8.273 1 97.19 150 PHE A O 1
ATOM 1154 N N . VAL A 1 151 ? 6.547 -9.094 8.516 1 97.81 151 VAL A N 1
ATOM 1155 C CA . VAL A 1 151 ? 6.289 -8.633 7.16 1 97.81 151 VAL A CA 1
ATOM 1156 C C . VAL A 1 151 ? 6.934 -7.262 6.953 1 97.81 151 VAL A C 1
ATOM 1158 O O . VAL A 1 151 ? 7.52 -6.996 5.898 1 97.81 151 VAL A O 1
ATOM 1161 N N . ILE A 1 152 ? 6.867 -6.414 7.918 1 97.19 152 ILE A N 1
ATOM 1162 C CA . ILE A 1 152 ? 7.473 -5.09 7.848 1 97.19 152 ILE A CA 1
ATOM 1163 C C . ILE A 1 152 ? 8.984 -5.219 7.711 1 97.19 152 ILE A C 1
ATOM 1165 O O . ILE A 1 152 ? 9.602 -4.566 6.863 1 97.19 152 ILE A O 1
ATOM 1169 N N . ASP A 1 153 ? 9.562 -6.105 8.516 1 97.75 153 ASP A N 1
ATOM 1170 C CA . ASP A 1 153 ? 11 -6.332 8.477 1 97.75 153 ASP A CA 1
ATOM 1171 C C . ASP A 1 153 ? 11.43 -6.902 7.125 1 97.75 153 ASP A C 1
ATOM 1173 O O . ASP A 1 153 ? 12.445 -6.488 6.559 1 97.75 153 ASP A O 1
ATOM 1177 N N . ALA A 1 154 ? 10.656 -7.824 6.676 1 98.25 154 ALA A N 1
ATOM 1178 C CA . ALA A 1 154 ? 10.953 -8.445 5.387 1 98.25 154 ALA A CA 1
ATOM 1179 C C . ALA A 1 154 ? 10.938 -7.414 4.262 1 98.25 154 ALA A C 1
ATOM 1181 O O . ALA A 1 154 ? 11.828 -7.402 3.41 1 98.25 154 ALA A O 1
ATOM 1182 N N . ALA A 1 155 ? 9.969 -6.566 4.273 1 98 155 ALA A N 1
ATOM 1183 C CA . ALA A 1 155 ? 9.859 -5.527 3.254 1 98 155 ALA A CA 1
ATOM 1184 C C . ALA A 1 155 ? 11.055 -4.578 3.305 1 98 155 ALA A C 1
ATOM 1186 O O . ALA A 1 155 ? 11.586 -4.184 2.264 1 98 155 ALA A O 1
ATOM 1187 N N . ALA A 1 156 ? 11.43 -4.234 4.484 1 97.25 156 ALA A N 1
ATOM 1188 C CA . ALA A 1 156 ? 12.578 -3.352 4.641 1 97.25 156 ALA A CA 1
ATOM 1189 C C . ALA A 1 156 ? 13.844 -3.992 4.078 1 97.25 156 ALA A C 1
ATOM 1191 O O . ALA A 1 156 ? 14.625 -3.338 3.381 1 97.25 156 ALA A O 1
ATOM 1192 N N . LEU A 1 157 ? 14.047 -5.273 4.355 1 97.62 157 LEU A N 1
ATOM 1193 C CA . LEU A 1 157 ? 15.211 -5.992 3.859 1 97.62 157 LEU A CA 1
ATOM 1194 C C . LEU A 1 157 ? 15.203 -6.062 2.336 1 97.62 157 LEU A C 1
ATOM 1196 O O . LEU A 1 157 ? 16.234 -5.84 1.693 1 97.62 157 LEU A O 1
ATOM 1200 N N . VAL A 1 158 ? 14.062 -6.312 1.775 1 98 158 VAL A N 1
ATOM 1201 C CA . VAL A 1 158 ? 13.93 -6.43 0.327 1 98 158 VAL A CA 1
ATOM 1202 C C . VAL A 1 158 ? 14.211 -5.078 -0.328 1 98 158 VAL A C 1
ATOM 1204 O O . VAL A 1 158 ? 14.93 -5.004 -1.327 1 98 158 VAL A O 1
ATOM 1207 N N . GLN A 1 159 ? 13.695 -4.027 0.214 1 96.25 159 GLN A N 1
ATOM 1208 C CA . GLN A 1 159 ? 13.883 -2.699 -0.359 1 96.25 159 GLN A CA 1
ATOM 1209 C C . GLN A 1 159 ? 15.336 -2.248 -0.236 1 96.25 159 GLN A C 1
ATOM 1211 O O . GLN A 1 159 ? 15.828 -1.5 -1.08 1 96.25 159 GLN A O 1
ATOM 1216 N N . LYS A 1 160 ? 15.969 -2.734 0.757 1 95.38 160 LYS A N 1
ATOM 1217 C CA . LYS A 1 160 ? 17.375 -2.4 0.966 1 95.38 160 LYS A CA 1
ATOM 1218 C C . LYS A 1 160 ? 18.266 -3.129 -0.034 1 95.38 160 LYS A C 1
ATOM 1220 O O . LYS A 1 160 ? 19.25 -2.564 -0.523 1 95.38 160 LYS A O 1
ATOM 1225 N N . TRP A 1 161 ? 17.875 -4.367 -0.419 1 96.94 161 TRP A N 1
ATOM 1226 C CA . TRP A 1 161 ? 18.906 -5.195 -1.047 1 96.94 161 TRP A CA 1
ATOM 1227 C C . TRP A 1 161 ? 18.531 -5.535 -2.482 1 96.94 161 TRP A C 1
ATOM 1229 O O . TRP A 1 161 ? 19.391 -5.895 -3.291 1 96.94 161 TRP A O 1
ATOM 1239 N N . LEU A 1 162 ? 17.234 -5.551 -2.795 1 97.06 162 LEU A N 1
ATOM 1240 C CA . LEU A 1 162 ? 16.891 -5.773 -4.195 1 97.06 162 LEU A CA 1
ATOM 1241 C C . LEU A 1 162 ? 17.453 -4.66 -5.074 1 97.06 162 LEU A C 1
ATOM 1243 O O . LEU A 1 162 ? 17.359 -3.482 -4.73 1 97.06 162 LEU A O 1
ATOM 1247 N N . PRO A 1 163 ? 18.094 -5.055 -6.188 1 96.81 163 PRO A N 1
ATOM 1248 C CA . PRO A 1 163 ? 18.578 -4.004 -7.09 1 96.81 163 PRO A CA 1
ATOM 1249 C C . PRO A 1 163 ? 17.484 -3.006 -7.465 1 96.81 163 PRO A C 1
ATOM 1251 O O . PRO A 1 163 ? 16.328 -3.396 -7.656 1 96.81 163 PRO A O 1
ATOM 1254 N N . ARG A 1 164 ? 17.875 -1.767 -7.648 1 95.62 164 ARG A N 1
ATOM 1255 C CA . ARG A 1 164 ? 16.969 -0.638 -7.832 1 95.62 164 ARG A CA 1
ATOM 1256 C C . ARG A 1 164 ? 16.031 -0.867 -9.016 1 95.62 164 ARG A C 1
ATOM 1258 O O . ARG A 1 164 ? 14.844 -0.591 -8.938 1 95.62 164 ARG A O 1
ATOM 1265 N N . ASP A 1 165 ? 16.562 -1.354 -10.094 1 94.94 165 ASP A N 1
ATOM 1266 C CA . ASP A 1 165 ? 15.75 -1.573 -11.289 1 94.94 165 ASP A CA 1
ATOM 1267 C C . ASP A 1 165 ? 14.719 -2.672 -11.055 1 94.94 165 ASP A C 1
ATOM 1269 O O . ASP A 1 165 ? 13.578 -2.568 -11.523 1 94.94 165 ASP A O 1
ATOM 1273 N N . VAL A 1 166 ? 15.086 -3.713 -10.352 1 97.12 166 VAL A N 1
ATOM 1274 C CA . VAL A 1 166 ? 14.172 -4.801 -10.031 1 97.12 166 VAL A CA 1
ATOM 1275 C C . VAL A 1 166 ? 13.094 -4.297 -9.078 1 97.12 166 VAL A C 1
ATOM 1277 O O . VAL A 1 166 ? 11.906 -4.59 -9.266 1 97.12 166 VAL A O 1
ATOM 1280 N N . LEU A 1 167 ? 13.539 -3.506 -8.094 1 97.44 167 LEU A N 1
ATOM 1281 C CA . LEU A 1 167 ? 12.602 -2.945 -7.129 1 97.44 167 LEU A CA 1
ATOM 1282 C C . LEU A 1 167 ? 11.562 -2.068 -7.824 1 97.44 167 LEU A C 1
ATOM 1284 O O . LEU A 1 167 ? 10.375 -2.141 -7.512 1 97.44 167 LEU A O 1
ATOM 1288 N N . ARG A 1 168 ? 11.961 -1.289 -8.758 1 95.94 168 ARG A N 1
ATOM 1289 C CA . ARG A 1 168 ? 11.039 -0.434 -9.5 1 95.94 168 ARG A CA 1
ATOM 1290 C C . ARG A 1 168 ? 10.016 -1.266 -10.273 1 95.94 168 ARG A C 1
ATOM 1292 O O . ARG A 1 168 ? 8.828 -0.956 -10.266 1 95.94 168 ARG A O 1
ATOM 1299 N N . ARG A 1 169 ? 10.484 -2.344 -10.859 1 95.5 169 ARG A N 1
ATOM 1300 C CA . ARG A 1 169 ? 9.594 -3.221 -11.617 1 95.5 169 ARG A CA 1
ATOM 1301 C C . ARG A 1 169 ? 8.586 -3.902 -10.688 1 95.5 169 ARG A C 1
ATOM 1303 O O . ARG A 1 169 ? 7.398 -3.963 -11 1 95.5 169 ARG A O 1
ATOM 1310 N N . VAL A 1 170 ? 9.102 -4.344 -9.57 1 97.5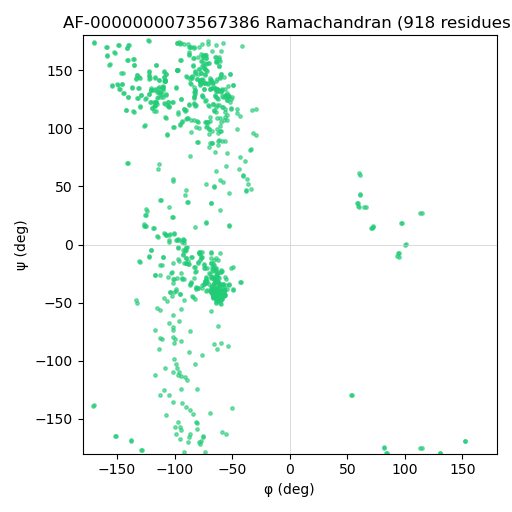6 170 VAL A N 1
ATOM 1311 C CA . VAL A 1 170 ? 8.25 -5.02 -8.594 1 97.56 170 VAL A CA 1
ATOM 1312 C C . VAL A 1 170 ? 7.199 -4.043 -8.062 1 97.56 170 VAL A C 1
ATOM 1314 O O . VAL A 1 170 ? 6.02 -4.387 -7.965 1 97.56 170 VAL A O 1
ATOM 1317 N N . THR A 1 171 ? 7.578 -2.822 -7.781 1 96.31 171 THR A N 1
ATOM 1318 C CA . THR A 1 171 ? 6.688 -1.819 -7.207 1 96.31 171 THR A CA 1
ATOM 1319 C C . THR A 1 171 ? 5.574 -1.463 -8.188 1 96.31 171 THR A C 1
ATOM 1321 O O . THR A 1 171 ? 4.426 -1.259 -7.785 1 96.31 171 THR A O 1
ATOM 1324 N N . LYS A 1 172 ? 5.914 -1.475 -9.469 1 94.88 172 LYS A N 1
ATOM 1325 C CA . LYS A 1 172 ? 4.973 -1.042 -10.5 1 94.88 172 LYS A CA 1
ATOM 1326 C C . LYS A 1 172 ? 4.25 -2.234 -11.117 1 94.88 172 LYS A C 1
ATOM 1328 O O . LYS A 1 172 ? 3.453 -2.068 -12.047 1 94.88 172 LYS A O 1
ATOM 1333 N N . PHE A 1 173 ? 4.453 -3.385 -10.672 1 96.44 173 PHE A N 1
ATOM 1334 C CA . PHE A 1 173 ? 4.113 -4.641 -11.336 1 96.44 173 PHE A CA 1
ATOM 1335 C C . PHE A 1 173 ? 2.629 -4.691 -11.672 1 96.44 173 PHE A C 1
ATOM 1337 O O . PHE A 1 173 ? 2.25 -5.059 -12.781 1 96.44 173 PHE A O 1
ATOM 1344 N N . ASN A 1 174 ? 1.771 -4.277 -10.734 1 92.88 174 ASN A N 1
ATOM 1345 C CA . ASN A 1 174 ? 0.332 -4.375 -10.953 1 92.88 174 ASN A CA 1
ATOM 1346 C C . ASN A 1 174 ? -0.234 -3.086 -11.539 1 92.88 174 ASN A C 1
ATOM 1348 O O . ASN A 1 174 ? -1.194 -3.121 -12.312 1 92.88 174 ASN A O 1
ATOM 1352 N N . SER A 1 175 ? 0.393 -1.985 -11.227 1 89.5 175 SER A N 1
ATOM 1353 C CA . SER A 1 175 ? -0.199 -0.69 -11.547 1 89.5 175 SER A CA 1
ATOM 1354 C C . SER A 1 175 ? 0.146 -0.26 -12.969 1 89.5 175 SER A C 1
ATOM 1356 O O . SER A 1 175 ? -0.634 0.441 -13.617 1 89.5 175 SER A O 1
ATOM 1358 N N . ASP A 1 176 ? 1.302 -0.639 -13.414 1 89.75 176 ASP A N 1
ATOM 1359 C CA . ASP A 1 176 ? 1.77 -0.259 -14.742 1 89.75 176 ASP A CA 1
ATOM 1360 C C . ASP A 1 176 ? 1.368 -1.301 -15.781 1 89.75 176 ASP A C 1
ATOM 1362 O O . ASP A 1 176 ? 1.867 -2.428 -15.766 1 89.75 176 ASP A O 1
ATOM 1366 N N . ALA A 1 177 ? 0.539 -0.867 -16.672 1 85.31 177 ALA A N 1
ATOM 1367 C CA . ALA A 1 177 ? 0.003 -1.772 -17.688 1 85.31 177 ALA A CA 1
ATOM 1368 C C . ALA A 1 177 ? 1.104 -2.262 -18.625 1 85.31 177 ALA A C 1
ATOM 1370 O O . ALA A 1 177 ? 0.944 -3.275 -19.312 1 85.31 177 ALA A O 1
ATOM 1371 N N . SER A 1 178 ? 2.203 -1.566 -18.625 1 86.81 178 SER A N 1
ATOM 1372 C CA . SER A 1 178 ? 3.289 -1.938 -19.516 1 86.81 178 SER A CA 1
ATOM 1373 C C . SER A 1 178 ? 4.168 -3.021 -18.906 1 86.81 178 SER A C 1
ATOM 1375 O O . SER A 1 178 ? 4.984 -3.635 -19.594 1 86.81 178 SER A O 1
ATOM 1377 N N . GLN A 1 179 ? 3.984 -3.297 -17.656 1 89.5 179 GLN A N 1
ATOM 1378 C CA . GLN A 1 179 ? 4.766 -4.34 -17 1 89.5 179 GLN A CA 1
ATOM 1379 C C . GLN A 1 179 ? 4.359 -5.727 -17.5 1 89.5 179 GLN A C 1
ATOM 1381 O O . GLN A 1 179 ? 3.246 -5.91 -18 1 89.5 179 GLN A O 1
ATOM 1386 N N . PRO A 1 180 ? 5.273 -6.688 -17.375 1 95.25 180 PRO A N 1
ATOM 1387 C CA . PRO A 1 180 ? 4.941 -8.047 -17.812 1 95.25 180 PRO A CA 1
ATOM 1388 C C . PRO A 1 180 ? 3.812 -8.672 -17 1 95.25 180 PRO A C 1
ATOM 1390 O O . PRO A 1 180 ? 3.535 -8.227 -15.883 1 95.25 180 PRO A O 1
ATOM 1393 N N . SER A 1 181 ? 3.182 -9.633 -17.609 1 97.25 181 SER A N 1
ATOM 1394 C CA . SER A 1 181 ? 2.143 -10.375 -16.922 1 97.25 181 SER A CA 1
ATOM 1395 C C . SER A 1 181 ? 2.742 -11.312 -15.875 1 97.25 181 SER A C 1
ATOM 1397 O O . SER A 1 181 ? 2.084 -11.656 -14.891 1 97.25 181 SER A O 1
ATOM 1399 N N . ALA A 1 182 ? 3.941 -11.719 -16.156 1 98.31 182 ALA A N 1
ATOM 1400 C CA . ALA A 1 182 ? 4.707 -12.586 -15.258 1 98.31 182 ALA A CA 1
ATOM 1401 C C . ALA A 1 182 ? 6.16 -12.125 -15.156 1 98.31 182 ALA A C 1
ATOM 1403 O O . ALA A 1 182 ? 6.762 -11.734 -16.156 1 98.31 182 ALA A O 1
ATOM 1404 N N . LEU A 1 183 ? 6.648 -12.094 -13.961 1 98.44 183 LEU A N 1
ATOM 1405 C CA . LEU A 1 183 ? 8.023 -11.672 -13.695 1 98.44 183 LEU A CA 1
ATOM 1406 C C . LEU A 1 183 ? 8.773 -12.75 -12.922 1 98.44 183 LEU A C 1
ATOM 1408 O O . LEU A 1 183 ? 8.305 -13.211 -11.883 1 98.44 183 LEU A O 1
ATOM 1412 N N . VAL A 1 184 ? 9.922 -13.172 -13.445 1 98.56 184 VAL A N 1
ATOM 1413 C CA . VAL A 1 184 ? 10.797 -14.117 -12.766 1 98.56 184 VAL A CA 1
ATOM 1414 C C . VAL A 1 184 ? 12.055 -13.398 -12.289 1 98.56 184 VAL A C 1
ATOM 1416 O O . VAL A 1 184 ? 12.75 -12.758 -13.078 1 98.56 184 VAL A O 1
ATOM 1419 N N . ILE A 1 185 ? 12.297 -13.438 -11.016 1 98.62 185 ILE A N 1
ATOM 1420 C CA . ILE A 1 185 ? 13.531 -12.938 -10.422 1 98.62 185 ILE A CA 1
ATOM 1421 C C . ILE A 1 185 ? 14.406 -14.117 -10 1 98.62 185 ILE A C 1
ATOM 1423 O O . ILE A 1 185 ? 14.039 -14.883 -9.109 1 98.62 185 ILE A O 1
ATOM 1427 N N . ARG A 1 186 ? 15.594 -14.227 -10.547 1 98.25 186 ARG A N 1
ATOM 1428 C CA . ARG A 1 186 ? 16.438 -15.391 -10.32 1 98.25 186 ARG A CA 1
ATOM 1429 C C . ARG A 1 186 ? 17.641 -15.031 -9.445 1 98.25 186 ARG A C 1
ATOM 1431 O O . ARG A 1 186 ? 18.172 -13.922 -9.531 1 98.25 186 ARG A O 1
ATOM 1438 N N . GLY A 1 187 ? 18 -16.016 -8.609 1 96.56 187 GLY A N 1
ATOM 1439 C CA . GLY A 1 187 ? 19.328 -15.953 -8 1 96.56 187 GLY A CA 1
ATOM 1440 C C . GLY A 1 187 ? 19.312 -15.344 -6.609 1 96.56 187 GLY A C 1
ATOM 1441 O O . GLY A 1 187 ? 20.344 -14.883 -6.121 1 96.56 187 GLY A O 1
ATOM 1442 N N . LEU A 1 188 ? 18.188 -15.289 -5.969 1 98.06 188 LEU A N 1
ATOM 1443 C CA . LEU A 1 188 ? 18.156 -14.781 -4.602 1 98.06 188 LEU A CA 1
ATOM 1444 C C . LEU A 1 188 ? 18.656 -15.828 -3.619 1 98.06 188 LEU A C 1
ATOM 1446 O O . LEU A 1 188 ? 18.375 -17.016 -3.762 1 98.06 188 LEU A O 1
ATOM 1450 N N . PRO A 1 189 ? 19.484 -15.383 -2.646 1 97.06 189 PRO A N 1
ATOM 1451 C CA . PRO A 1 189 ? 19.953 -16.359 -1.661 1 97.06 189 PRO A CA 1
ATOM 1452 C C . PRO A 1 189 ? 18.828 -16.875 -0.759 1 97.06 189 PRO A C 1
ATOM 1454 O O . PRO A 1 189 ? 17.938 -16.094 -0.376 1 97.06 189 PRO A O 1
ATOM 1457 N N . ILE A 1 190 ? 18.812 -18.094 -0.485 1 95.38 190 ILE A N 1
ATOM 1458 C CA . ILE A 1 190 ? 17.891 -18.688 0.473 1 95.38 190 ILE A CA 1
ATOM 1459 C C . ILE A 1 190 ? 18.641 -19.516 1.496 1 95.38 190 ILE A C 1
ATOM 1461 O O . ILE A 1 190 ? 19.875 -19.484 1.545 1 95.38 190 ILE A O 1
ATOM 1465 N N . ASP A 1 191 ? 17.891 -20.156 2.385 1 92.69 191 ASP A N 1
ATOM 1466 C CA . ASP A 1 191 ? 18.469 -20.922 3.482 1 92.69 191 ASP A CA 1
ATOM 1467 C C . ASP A 1 191 ? 19.344 -22.062 2.955 1 92.69 191 ASP A C 1
ATOM 1469 O O . ASP A 1 191 ? 19 -22.703 1.954 1 92.69 191 ASP A O 1
ATOM 1473 N N . ASP A 1 192 ? 20.359 -22.172 3.789 1 85.81 192 ASP A N 1
ATOM 1474 C CA . ASP A 1 192 ? 21.203 -23.328 3.52 1 85.81 192 ASP A CA 1
ATOM 1475 C C . ASP A 1 192 ? 20.688 -24.562 4.242 1 85.81 192 ASP A C 1
ATOM 1477 O O . ASP A 1 192 ? 19.781 -24.469 5.082 1 85.81 192 ASP A O 1
ATOM 1481 N N . ASP A 1 193 ? 21.062 -25.766 3.922 1 85.81 193 ASP A N 1
ATOM 1482 C CA . ASP A 1 193 ? 20.75 -27.016 4.609 1 85.81 193 ASP A CA 1
ATOM 1483 C C . ASP A 1 193 ? 19.25 -27.25 4.641 1 85.81 193 ASP A C 1
ATOM 1485 O O . ASP A 1 193 ? 18.656 -27.438 5.711 1 85.81 193 ASP A O 1
ATOM 1489 N N . LEU A 1 194 ? 18.656 -27.359 3.607 1 90.5 194 LEU A N 1
ATOM 1490 C CA . LEU A 1 194 ? 17.219 -27.578 3.467 1 90.5 194 LEU A CA 1
ATOM 1491 C C . LEU A 1 194 ? 16.844 -29.016 3.814 1 90.5 194 LEU A C 1
ATOM 1493 O O . LEU A 1 194 ? 17.547 -29.953 3.43 1 90.5 194 LEU A O 1
ATOM 1497 N N . PRO A 1 195 ? 15.812 -29.156 4.602 1 91.44 195 PRO A N 1
ATOM 1498 C CA . PRO A 1 195 ? 15.344 -30.516 4.852 1 91.44 195 PRO A CA 1
ATOM 1499 C C . PRO A 1 195 ? 14.898 -31.234 3.578 1 91.44 195 PRO A C 1
ATOM 1501 O O . PRO A 1 195 ? 14.57 -30.578 2.584 1 91.44 195 PRO A O 1
ATOM 1504 N N . PRO A 1 196 ? 14.891 -32.531 3.633 1 92.44 196 PRO A N 1
ATOM 1505 C CA . PRO A 1 196 ? 14.477 -33.281 2.445 1 92.44 196 PRO A CA 1
ATOM 1506 C C . PRO A 1 196 ? 12.984 -33.188 2.168 1 92.44 196 PRO A C 1
ATOM 1508 O O . PRO A 1 196 ? 12.188 -33 3.096 1 92.44 196 PRO A O 1
ATOM 1511 N N . THR A 1 197 ? 12.586 -33.25 0.959 1 93.5 197 THR A N 1
ATOM 1512 C CA . THR A 1 197 ? 11.195 -33.406 0.549 1 93.5 197 THR A CA 1
ATOM 1513 C C . THR A 1 197 ? 10.773 -34.875 0.569 1 93.5 197 THR A C 1
ATOM 1515 O O . THR A 1 197 ? 11.102 -35.625 -0.348 1 93.5 197 THR A O 1
ATOM 1518 N N . THR A 1 198 ? 9.953 -35.188 1.573 1 90.75 198 THR A N 1
ATOM 1519 C CA . THR A 1 198 ? 9.578 -36.594 1.747 1 90.75 198 THR A CA 1
ATOM 1520 C C . THR A 1 198 ? 8.234 -36.875 1.074 1 90.75 198 THR A C 1
ATOM 1522 O O . THR A 1 198 ? 7.586 -35.969 0.567 1 90.75 198 THR A O 1
ATOM 1525 N N . ALA A 1 199 ? 7.898 -38.125 1.081 1 90.88 199 ALA A N 1
ATOM 1526 C CA . ALA A 1 199 ? 6.637 -38.562 0.485 1 90.88 199 ALA A CA 1
ATOM 1527 C C . ALA A 1 199 ? 5.445 -37.969 1.236 1 90.88 199 ALA A C 1
ATOM 1529 O O . ALA A 1 199 ? 4.375 -37.781 0.658 1 90.88 199 ALA A O 1
ATOM 1530 N N . GLU A 1 200 ? 5.613 -37.656 2.496 1 87.94 200 GLU A N 1
ATOM 1531 C CA . GLU A 1 200 ? 4.539 -37.125 3.338 1 87.94 200 GLU A CA 1
ATOM 1532 C C . GLU A 1 200 ? 4.492 -35.594 3.291 1 87.94 200 GLU A C 1
ATOM 1534 O O . GLU A 1 200 ? 3.525 -35 3.748 1 87.94 200 GLU A O 1
ATOM 1539 N N . GLY A 1 201 ? 5.469 -35.094 2.754 1 82.19 201 GLY A N 1
ATOM 1540 C CA . GLY A 1 201 ? 5.551 -33.625 2.691 1 82.19 201 GLY A CA 1
ATOM 1541 C C . GLY A 1 201 ? 6.887 -33.094 3.16 1 82.19 201 GLY A C 1
ATOM 1542 O O . GLY A 1 201 ? 7.82 -33.844 3.412 1 82.19 201 GLY A O 1
ATOM 1543 N N . ALA A 1 202 ? 6.926 -31.734 3.104 1 67.81 202 ALA A N 1
ATOM 1544 C CA . ALA A 1 202 ? 8.18 -31.109 3.523 1 67.81 202 ALA A CA 1
ATOM 1545 C C . ALA A 1 202 ? 8.305 -31.094 5.047 1 67.81 202 ALA A C 1
ATOM 1547 O O . ALA A 1 202 ? 7.312 -30.906 5.754 1 67.81 202 ALA A O 1
ATOM 1548 N N . GLN A 1 203 ? 9.57 -31.344 5.34 1 76.06 203 GLN A N 1
ATOM 1549 C CA . GLN A 1 203 ? 9.883 -31.094 6.742 1 76.06 203 GLN A CA 1
ATOM 1550 C C . GLN A 1 203 ? 10.031 -29.609 7.023 1 76.06 203 GLN A C 1
ATOM 1552 O O . GLN A 1 203 ? 10.359 -28.828 6.129 1 76.06 203 GLN A O 1
ATOM 1557 N N . ILE A 1 204 ? 9.68 -29.219 8.141 1 69.94 204 ILE A N 1
ATOM 1558 C CA . ILE A 1 204 ? 9.672 -27.828 8.555 1 69.94 204 ILE A CA 1
ATOM 1559 C C . ILE A 1 204 ? 11.102 -27.281 8.578 1 69.94 204 ILE A C 1
ATOM 1561 O O . ILE A 1 204 ? 12.016 -27.938 9.07 1 69.94 204 ILE A O 1
ATOM 1565 N N . LYS A 1 205 ? 11.227 -26.125 7.875 1 76.31 205 LYS A N 1
ATOM 1566 C CA . LYS A 1 205 ? 12.461 -25.344 8.023 1 76.31 205 LYS A CA 1
ATOM 1567 C C . LYS A 1 205 ? 12.547 -24.703 9.398 1 76.31 205 LYS A C 1
ATOM 1569 O O . LYS A 1 205 ? 11.672 -23.922 9.781 1 76.31 205 LYS A O 1
ATOM 1574 N N . VAL A 1 206 ? 13.25 -25.266 10.281 1 65.44 206 VAL A N 1
ATOM 1575 C CA . VAL A 1 206 ? 13.25 -24.688 11.617 1 65.44 206 VAL A CA 1
ATOM 1576 C C . VAL A 1 206 ? 14.25 -23.531 11.68 1 65.44 206 VAL A C 1
ATOM 1578 O O . VAL A 1 206 ? 15.438 -23.719 11.398 1 65.44 206 VAL A O 1
ATOM 1581 N N . GLY A 1 207 ? 13.703 -22.297 12.047 1 68.38 207 GLY A N 1
ATOM 1582 C CA . GLY A 1 207 ? 14.523 -21.125 12.336 1 68.38 207 GLY A CA 1
ATOM 1583 C C . GLY A 1 207 ? 15.148 -20.516 11.094 1 68.38 207 GLY A C 1
ATOM 1584 O O . GLY A 1 207 ? 16.047 -19.672 11.188 1 68.38 207 GLY A O 1
ATOM 1585 N N . LYS A 1 208 ? 14.625 -20.906 9.938 1 83.12 208 LYS A N 1
ATOM 1586 C CA . LYS A 1 208 ? 15.172 -20.469 8.656 1 83.12 208 LYS A CA 1
ATOM 1587 C C . LYS A 1 208 ? 14.094 -19.859 7.777 1 83.12 208 LYS A C 1
ATOM 1589 O O . LYS A 1 208 ? 13.25 -20.562 7.227 1 83.12 208 LYS A O 1
ATOM 1594 N N . TYR A 1 209 ? 14.102 -18.531 7.734 1 93.62 209 TYR A N 1
ATOM 1595 C CA . TYR A 1 209 ? 12.977 -17.922 7.039 1 93.62 209 TYR A CA 1
ATOM 1596 C C . TYR A 1 209 ? 13.461 -16.984 5.93 1 93.62 209 TYR A C 1
ATOM 1598 O O . TYR A 1 209 ? 12.828 -15.969 5.648 1 93.62 209 TYR A O 1
ATOM 1606 N N . MET A 1 210 ? 14.617 -17.344 5.391 1 96.19 210 MET A N 1
ATOM 1607 C CA . MET A 1 210 ? 15.164 -16.438 4.383 1 96.19 210 MET A CA 1
ATOM 1608 C C . MET A 1 210 ? 14.266 -16.406 3.146 1 96.19 210 MET A C 1
ATOM 1610 O O . MET A 1 210 ? 13.977 -15.328 2.613 1 96.19 210 MET A O 1
ATOM 1614 N N . SER A 1 211 ? 13.82 -17.594 2.682 1 96.69 211 SER A N 1
ATOM 1615 C CA . SER A 1 211 ? 12.922 -17.625 1.531 1 96.69 211 SER A CA 1
ATOM 1616 C C . SER A 1 211 ? 11.609 -16.906 1.83 1 96.69 211 SER A C 1
ATOM 1618 O O . SER A 1 211 ? 11.109 -16.141 0.999 1 96.69 211 SER A O 1
ATOM 1620 N N . GLU A 1 212 ? 11.07 -17.141 3.016 1 97 212 GLU A N 1
ATOM 1621 C CA . GLU A 1 212 ? 9.859 -16.453 3.445 1 97 212 GLU A CA 1
ATOM 1622 C C . GLU A 1 212 ? 10.078 -14.945 3.502 1 97 212 GLU A C 1
ATOM 1624 O O . GLU A 1 212 ? 9.18 -14.172 3.166 1 97 212 GLU A O 1
ATOM 1629 N N . THR A 1 213 ? 11.266 -14.508 3.895 1 98.06 213 THR A N 1
ATOM 1630 C CA . THR A 1 213 ? 11.602 -13.094 3.986 1 98.06 213 THR A CA 1
ATOM 1631 C C . THR A 1 213 ? 11.594 -12.445 2.605 1 98.06 213 THR A C 1
ATOM 1633 O O . THR A 1 213 ? 11.016 -11.375 2.418 1 98.06 213 THR A O 1
ATOM 1636 N N . TRP A 1 214 ? 12.141 -13.133 1.642 1 98.5 214 TRP A N 1
ATOM 1637 C CA . TRP A 1 214 ? 12.117 -12.625 0.271 1 98.5 214 TRP A CA 1
ATOM 1638 C C . TRP A 1 214 ? 10.688 -12.539 -0.252 1 98.5 214 TRP A C 1
ATOM 1640 O O . TRP A 1 214 ? 10.273 -11.5 -0.766 1 98.5 214 TRP A O 1
ATOM 1650 N N . LEU A 1 215 ? 10.016 -13.609 -0.072 1 98.56 215 LEU A N 1
ATOM 1651 C CA . LEU A 1 215 ? 8.688 -13.711 -0.675 1 98.56 215 LEU A CA 1
ATOM 1652 C C . LEU A 1 215 ? 7.723 -12.711 -0.036 1 98.56 215 LEU A C 1
ATOM 1654 O O . LEU A 1 215 ? 7 -12 -0.739 1 98.56 215 LEU A O 1
ATOM 1658 N N . ALA A 1 216 ? 7.742 -12.648 1.268 1 98.38 216 ALA A N 1
ATOM 1659 C CA . ALA A 1 216 ? 6.883 -11.695 1.972 1 98.38 216 ALA A CA 1
ATOM 1660 C C . ALA A 1 216 ? 7.305 -10.258 1.679 1 98.38 216 ALA A C 1
ATOM 1662 O O . ALA A 1 216 ? 6.453 -9.375 1.514 1 98.38 216 ALA A O 1
ATOM 1663 N N . GLY A 1 217 ? 8.578 -10.031 1.703 1 98.44 217 GLY A N 1
ATOM 1664 C CA . GLY A 1 217 ? 9.07 -8.688 1.421 1 98.44 217 GLY A CA 1
ATOM 1665 C C . GLY A 1 217 ? 8.68 -8.188 0.043 1 98.44 217 GLY A C 1
ATOM 1666 O O . GLY A 1 217 ? 8.18 -7.07 -0.1 1 98.44 217 GLY A O 1
ATOM 1667 N N . ILE A 1 218 ? 8.891 -9.039 -0.957 1 98.69 218 ILE A N 1
ATOM 1668 C CA . ILE A 1 218 ? 8.516 -8.695 -2.324 1 98.69 218 ILE A CA 1
ATOM 1669 C C . ILE A 1 218 ? 7.008 -8.508 -2.418 1 98.69 218 ILE A C 1
ATOM 1671 O O . ILE A 1 218 ? 6.527 -7.551 -3.035 1 98.69 218 ILE A O 1
ATOM 1675 N N . GLY A 1 219 ? 6.305 -9.43 -1.809 1 98.31 219 GLY A N 1
ATOM 1676 C CA . GLY A 1 219 ? 4.859 -9.289 -1.771 1 98.31 219 GLY A CA 1
ATOM 1677 C C . GLY A 1 219 ? 4.398 -7.98 -1.152 1 98.31 219 GLY A C 1
ATOM 1678 O O . GLY A 1 219 ? 3.469 -7.344 -1.649 1 98.31 219 GLY A O 1
ATOM 1679 N N . ARG A 1 220 ? 5.082 -7.562 -0.122 1 97.12 220 ARG A N 1
ATOM 1680 C CA . ARG A 1 220 ? 4.695 -6.355 0.598 1 97.12 220 ARG A CA 1
ATOM 1681 C C . ARG A 1 220 ? 5.023 -5.105 -0.212 1 97.12 220 ARG A C 1
ATOM 1683 O O . ARG A 1 220 ? 4.336 -4.09 -0.1 1 97.12 220 ARG A O 1
ATOM 1690 N N . VAL A 1 221 ? 6.07 -5.164 -0.996 1 96.31 221 VAL A N 1
ATOM 1691 C CA . VAL A 1 221 ? 6.398 -4.07 -1.901 1 96.31 221 VAL A CA 1
ATOM 1692 C C . VAL A 1 221 ? 5.273 -3.881 -2.916 1 96.31 221 VAL A C 1
ATOM 1694 O O . VAL A 1 221 ? 4.934 -2.752 -3.277 1 96.31 221 VAL A O 1
ATOM 1697 N N . ILE A 1 222 ? 4.641 -4.961 -3.26 1 96.19 222 ILE A N 1
ATOM 1698 C CA . ILE A 1 222 ? 3.59 -4.934 -4.273 1 96.19 222 ILE A CA 1
ATOM 1699 C C . ILE A 1 222 ? 2.264 -4.543 -3.627 1 96.19 222 ILE A C 1
ATOM 1701 O O . ILE A 1 222 ? 1.491 -3.768 -4.199 1 96.19 222 ILE A O 1
ATOM 1705 N N . GLY A 1 223 ? 1.993 -5.121 -2.521 1 94.88 223 GLY A N 1
ATOM 1706 C CA . GLY A 1 223 ? 0.737 -4.934 -1.812 1 94.88 223 GLY A CA 1
ATOM 1707 C C . GLY A 1 223 ? 0.742 -5.543 -0.422 1 94.88 223 GLY A C 1
ATOM 1708 O O . GLY A 1 223 ? 1.698 -5.367 0.335 1 94.88 223 GLY A O 1
ATOM 1709 N N . GLN A 1 224 ? -0.391 -6.164 -0.109 1 95.38 224 GLN A N 1
ATOM 1710 C CA . GLN A 1 224 ? -0.54 -6.801 1.195 1 95.38 224 GLN A CA 1
ATOM 1711 C C . GLN A 1 224 ? -0.5 -8.32 1.072 1 95.38 224 GLN A C 1
ATOM 1713 O O . GLN A 1 224 ? -1.446 -8.938 0.575 1 95.38 224 GLN A O 1
ATOM 1718 N N . PRO A 1 225 ? 0.606 -8.93 1.56 1 97.44 225 PRO A N 1
ATOM 1719 C CA . PRO A 1 225 ? 0.66 -10.391 1.525 1 97.44 225 PRO A CA 1
ATOM 1720 C C . PRO A 1 225 ? -0.335 -11.039 2.484 1 97.44 225 PRO A C 1
ATOM 1722 O O . PRO A 1 225 ? -0.566 -10.531 3.582 1 97.44 225 PRO A O 1
ATOM 1725 N N . PHE A 1 226 ? -0.903 -12.102 2.055 1 96.69 226 PHE A N 1
ATOM 1726 C CA . PHE A 1 226 ? -1.857 -12.844 2.871 1 96.69 226 PHE A CA 1
ATOM 1727 C C . PHE A 1 226 ? -1.994 -14.273 2.377 1 96.69 226 PHE A C 1
ATOM 1729 O O . PHE A 1 226 ? -1.34 -14.672 1.408 1 96.69 226 PHE A O 1
ATOM 1736 N N . ASN A 1 227 ? -2.621 -15.039 3.098 1 95.88 227 ASN A N 1
ATOM 1737 C CA . ASN A 1 227 ? -3.064 -16.359 2.68 1 95.88 227 ASN A CA 1
ATOM 1738 C C . ASN A 1 227 ? -4.453 -16.688 3.219 1 95.88 227 ASN A C 1
ATOM 1740 O O . ASN A 1 227 ? -5.035 -15.891 3.961 1 95.88 227 ASN A O 1
ATOM 1744 N N . LEU A 1 228 ? -5.047 -17.766 2.73 1 92.81 228 LEU A N 1
ATOM 1745 C CA . LEU A 1 228 ? -6.422 -18.109 3.076 1 92.81 228 LEU A CA 1
ATOM 1746 C C . LEU A 1 228 ? -6.469 -19.328 3.988 1 92.81 228 LEU A C 1
ATOM 1748 O O . LEU A 1 228 ? -5.688 -20.266 3.816 1 92.81 228 LEU A O 1
ATOM 1752 N N . ARG A 1 229 ? -7.324 -19.234 4.875 1 88.75 229 ARG A N 1
ATOM 1753 C CA . ARG A 1 229 ? -7.648 -20.406 5.68 1 88.75 229 ARG A CA 1
ATOM 1754 C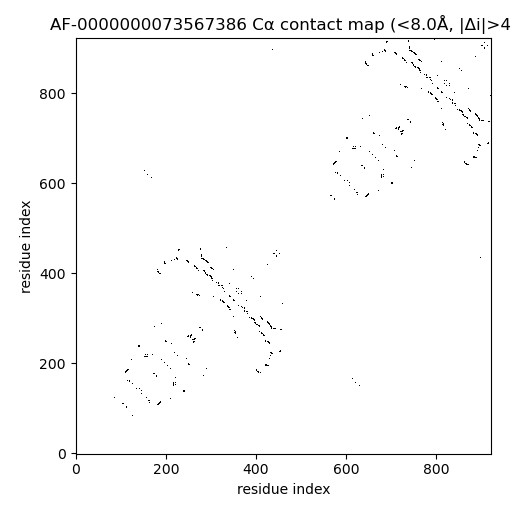 C . ARG A 1 229 ? -9.031 -20.953 5.324 1 88.75 229 ARG A C 1
ATOM 1756 O O . ARG A 1 229 ? -9.945 -20.188 5.035 1 88.75 229 ARG A O 1
ATOM 1763 N N . PHE A 1 230 ? -8.938 -22.312 5.375 1 83 230 PHE A N 1
ATOM 1764 C CA . PHE A 1 230 ? -10.188 -23.016 5.117 1 83 230 PHE A CA 1
ATOM 1765 C C . PHE A 1 230 ? -10.75 -23.609 6.406 1 83 230 PHE A C 1
ATOM 1767 O O . PHE A 1 230 ? -10.219 -24.578 6.934 1 83 230 PHE A O 1
ATOM 1774 N N . GLY A 1 231 ? -11.641 -22.891 7.035 1 77.56 231 GLY A N 1
ATOM 1775 C CA . GLY A 1 231 ? -12.219 -23.297 8.305 1 77.56 231 GLY A CA 1
ATOM 1776 C C . GLY A 1 231 ? -11.828 -22.391 9.461 1 77.56 231 GLY A C 1
ATOM 1777 O O . GLY A 1 231 ? -11.141 -21.391 9.266 1 77.56 231 GLY A O 1
ATOM 1778 N N . PRO A 1 232 ? -12.266 -22.797 10.641 1 78 232 PRO A N 1
ATOM 1779 C CA . PRO A 1 232 ? -11.969 -21.953 11.805 1 78 232 PRO A CA 1
ATOM 1780 C C . PRO A 1 232 ? -10.5 -22.031 12.234 1 78 232 PRO A C 1
ATOM 1782 O O . PRO A 1 232 ? -9.852 -23.062 12.023 1 78 232 PRO A O 1
ATOM 1785 N N . MET A 1 233 ? -10.07 -20.984 12.789 1 71.81 233 MET A N 1
ATOM 1786 C CA . MET A 1 233 ? -8.672 -20.875 13.188 1 71.81 233 MET A CA 1
ATOM 1787 C C . MET A 1 233 ? -8.289 -22.016 14.141 1 71.81 233 MET A C 1
ATOM 1789 O O . MET A 1 233 ? -7.184 -22.547 14.047 1 71.81 233 MET A O 1
ATOM 1793 N N . GLU A 1 234 ? -9.156 -22.312 14.953 1 71.69 234 GLU A N 1
ATOM 1794 C CA . GLU A 1 234 ? -8.891 -23.297 16 1 71.69 234 GLU A CA 1
ATOM 1795 C C . GLU A 1 234 ? -8.617 -24.672 15.406 1 71.69 234 GLU A C 1
ATOM 1797 O O . GLU A 1 234 ? -7.984 -25.531 16.047 1 71.69 234 GLU A O 1
ATOM 1802 N N . SER A 1 235 ? -9.039 -24.844 14.203 1 71 235 SER A N 1
ATOM 1803 C CA . SER A 1 235 ? -8.914 -26.156 13.57 1 71 235 SER A CA 1
ATOM 1804 C C . SER A 1 235 ? -7.586 -26.297 12.836 1 71 235 SER A C 1
ATOM 1806 O O . SER A 1 235 ? -7.211 -27.391 12.43 1 71 235 SER A O 1
ATOM 1808 N N . LEU A 1 236 ? -6.883 -25.234 12.891 1 76 236 LEU A N 1
ATOM 1809 C CA . LEU A 1 236 ? -5.656 -25.234 12.102 1 76 236 LEU A CA 1
ATOM 1810 C C . LEU A 1 236 ? -4.508 -25.859 12.891 1 76 236 LEU A C 1
ATOM 1812 O O . LEU A 1 236 ? -4.387 -25.641 14.094 1 76 236 LEU A O 1
ATOM 1816 N N . LYS A 1 237 ? -3.713 -26.688 12.18 1 73.44 237 LYS A N 1
ATOM 1817 C CA . LYS A 1 237 ? -2.633 -27.438 12.797 1 73.44 237 LYS A CA 1
ATOM 1818 C C . LYS A 1 237 ? -1.396 -26.562 13 1 73.44 237 LYS A C 1
ATOM 1820 O O . LYS A 1 237 ? -0.463 -26.969 13.703 1 73.44 237 LYS A O 1
ATOM 1825 N N . THR A 1 238 ? -1.377 -25.469 12.359 1 80.06 238 THR A N 1
ATOM 1826 C CA . THR A 1 238 ? -0.226 -24.594 12.484 1 80.06 238 THR A CA 1
ATOM 1827 C C . THR A 1 238 ? -0.671 -23.125 12.539 1 80.06 238 THR A C 1
ATOM 1829 O O . THR A 1 238 ? -1.866 -22.844 12.633 1 80.06 238 THR A O 1
ATOM 1832 N N . GLY A 1 239 ? 0.26 -22.281 12.82 1 80.75 239 GLY A N 1
ATOM 1833 C CA . GLY A 1 239 ? 0.035 -20.844 12.844 1 80.75 239 GLY A CA 1
ATOM 1834 C C . GLY A 1 239 ? 1.162 -20.047 12.211 1 80.75 239 GLY A C 1
ATOM 1835 O O . GLY A 1 239 ? 1.944 -20.594 11.43 1 80.75 239 GLY A O 1
ATOM 1836 N N . GLY A 1 240 ? 1.067 -18.766 12.445 1 84.88 240 GLY A N 1
ATOM 1837 C CA . GLY A 1 240 ? 2.154 -17.891 12.055 1 84.88 240 GLY A CA 1
ATOM 1838 C C . GLY A 1 240 ? 2.541 -18.031 10.594 1 84.88 240 GLY A C 1
ATO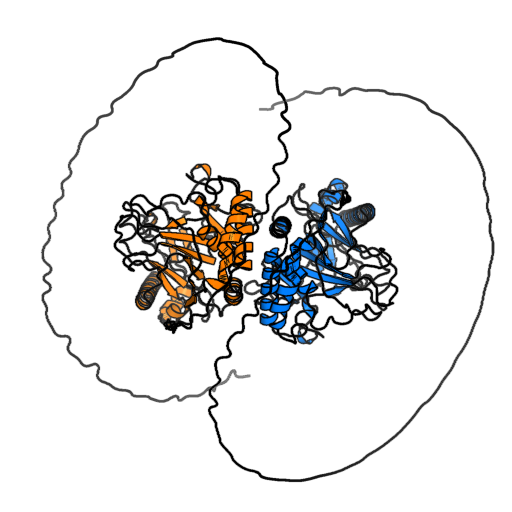M 1839 O O . GLY A 1 240 ? 1.676 -18.047 9.719 1 84.88 240 GLY A O 1
ATOM 1840 N N . LEU A 1 241 ? 3.85 -18.219 10.359 1 86.94 241 LEU A N 1
ATOM 1841 C CA . LEU A 1 241 ? 4.379 -18.312 9.008 1 86.94 241 LEU A CA 1
ATOM 1842 C C . LEU A 1 241 ? 3.934 -19.609 8.336 1 86.94 241 LEU A C 1
ATOM 1844 O O . LEU A 1 241 ? 3.85 -19.688 7.113 1 86.94 241 LEU A O 1
ATOM 1848 N N . GLY A 1 242 ? 3.654 -20.578 9.156 1 85.88 242 GLY A N 1
ATOM 1849 C CA . GLY A 1 242 ? 3.178 -21.844 8.625 1 85.88 242 GLY A CA 1
ATOM 1850 C C . GLY A 1 242 ? 1.839 -21.719 7.918 1 85.88 242 GLY A C 1
ATOM 1851 O O . GLY A 1 242 ? 1.506 -22.562 7.07 1 85.88 242 GLY A O 1
ATOM 1852 N N . MET A 1 243 ? 1.162 -20.719 8.273 1 88.19 243 MET A N 1
ATOM 1853 C CA . MET A 1 243 ? -0.127 -20.484 7.621 1 88.19 243 MET A CA 1
ATOM 1854 C C . MET A 1 243 ? -0.012 -19.406 6.547 1 88.19 243 MET A C 1
ATOM 1856 O O . MET A 1 243 ? -0.748 -19.438 5.559 1 88.19 243 MET A O 1
ATOM 1860 N N . LEU A 1 244 ? 0.874 -18.531 6.766 1 94.38 244 LEU A N 1
ATOM 1861 C CA . LEU A 1 244 ? 1.007 -17.422 5.82 1 94.38 244 LEU A CA 1
ATOM 1862 C C . LEU A 1 244 ? 1.627 -17.906 4.512 1 94.38 244 LEU A C 1
ATOM 1864 O O . LEU A 1 244 ? 1.298 -17.391 3.439 1 94.38 244 LEU A O 1
ATOM 1868 N N . PHE A 1 245 ? 2.51 -18.906 4.656 1 95 245 PHE A N 1
ATOM 1869 C CA . PHE A 1 245 ? 3.139 -19.484 3.475 1 95 245 PHE A CA 1
ATOM 1870 C C . PHE A 1 245 ? 2.646 -20.906 3.24 1 95 245 PHE A C 1
ATOM 1872 O O . PHE A 1 245 ? 2.559 -21.703 4.176 1 95 245 PHE A O 1
ATOM 1879 N N . LYS A 1 246 ? 2.35 -21.172 2.027 1 92.56 246 LYS A N 1
ATOM 1880 C CA . LYS A 1 246 ? 1.98 -22.547 1.663 1 92.56 246 LYS A CA 1
ATOM 1881 C C . LYS A 1 246 ? 3.143 -23.266 0.986 1 92.56 246 LYS A C 1
ATOM 1883 O O . LYS A 1 246 ? 3.68 -22.781 -0.015 1 92.56 246 LYS A O 1
ATOM 1888 N N . ASP A 1 247 ? 3.504 -24.344 1.553 1 92.38 247 ASP A N 1
ATOM 1889 C CA . ASP A 1 247 ? 4.512 -25.203 0.934 1 92.38 247 ASP A CA 1
ATOM 1890 C C . ASP A 1 247 ? 3.887 -26.109 -0.12 1 92.38 247 ASP A C 1
ATOM 1892 O O . ASP A 1 247 ? 2.908 -26.812 0.156 1 92.38 247 ASP A O 1
ATOM 1896 N N . ILE A 1 248 ? 4.465 -26.109 -1.26 1 93.75 248 ILE A N 1
ATOM 1897 C CA . ILE A 1 248 ? 3.984 -26.906 -2.373 1 93.75 248 ILE A CA 1
ATOM 1898 C C . ILE A 1 248 ? 5.055 -27.922 -2.777 1 93.75 248 ILE A C 1
ATOM 1900 O O . ILE A 1 248 ? 6.133 -27.547 -3.236 1 93.75 248 ILE A O 1
ATOM 1904 N N . LEU A 1 249 ? 4.801 -29.094 -2.633 1 93.75 249 LEU A N 1
ATOM 1905 C CA . LEU A 1 249 ? 5.684 -30.203 -2.998 1 93.75 249 LEU A CA 1
ATOM 1906 C C . LEU A 1 249 ? 4.891 -31.484 -3.227 1 93.75 249 LEU A C 1
ATOM 1908 O O . LEU A 1 249 ? 3.791 -31.641 -2.693 1 93.75 249 LEU A O 1
ATOM 1912 N N . PRO A 1 250 ? 5.418 -32.344 -4.004 1 93.56 250 PRO A N 1
ATOM 1913 C CA . PRO A 1 250 ? 4.688 -33.594 -4.25 1 93.56 250 PRO A CA 1
ATOM 1914 C C . PRO A 1 250 ? 4.504 -34.438 -2.988 1 93.56 250 PRO A C 1
ATOM 1916 O O . PRO A 1 250 ? 5.449 -34.594 -2.213 1 93.56 250 PRO A O 1
ATOM 1919 N N . VAL A 1 251 ? 3.314 -34.844 -2.836 1 93.62 251 VAL A N 1
ATOM 1920 C CA . VAL A 1 251 ? 2.955 -35.75 -1.77 1 93.62 251 VAL A CA 1
ATOM 1921 C C . VAL A 1 251 ? 2.428 -37.062 -2.373 1 93.62 251 VAL A C 1
ATOM 1923 O O . VAL A 1 251 ? 1.566 -37.031 -3.256 1 93.62 251 VAL A O 1
ATOM 1926 N N . LEU A 1 252 ? 2.898 -38.125 -1.875 1 93.81 252 LEU A N 1
ATOM 1927 C CA . LEU A 1 252 ? 2.6 -39.438 -2.475 1 93.81 252 LEU A CA 1
ATOM 1928 C C . LEU A 1 252 ? 1.096 -39.688 -2.492 1 93.81 252 LEU A C 1
ATOM 1930 O O . LEU A 1 252 ? 0.556 -40.156 -3.492 1 93.81 252 LEU A O 1
ATOM 1934 N N . SER A 1 253 ? 0.378 -39.344 -1.421 1 91.81 253 SER A N 1
ATOM 1935 C CA . SER A 1 253 ? -1.053 -39.625 -1.312 1 91.81 253 SER A CA 1
ATOM 1936 C C . SER A 1 253 ? -1.847 -38.781 -2.309 1 91.81 253 SER A C 1
ATOM 1938 O O . SER A 1 253 ? -3.025 -39.062 -2.553 1 91.81 253 SER A O 1
ATOM 1940 N N . GLU A 1 254 ? -1.192 -37.812 -2.906 1 91.31 254 GLU A N 1
ATOM 1941 C CA . GLU A 1 254 ? -1.893 -36.906 -3.818 1 91.31 254 GLU A CA 1
ATOM 1942 C C . GLU A 1 254 ? -1.313 -37 -5.227 1 91.31 254 GLU A C 1
ATOM 1944 O O . GLU A 1 254 ? -1.604 -36.125 -6.074 1 91.31 254 GLU A O 1
ATOM 1949 N N . GLU A 1 255 ? -0.572 -37.938 -5.496 1 92.12 255 GLU A N 1
ATOM 1950 C CA . GLU A 1 255 ? 0.173 -38.031 -6.746 1 92.12 255 GLU A CA 1
ATOM 1951 C C . GLU A 1 255 ? -0.752 -37.938 -7.953 1 92.12 255 GLU A C 1
ATOM 1953 O O . GLU A 1 255 ? -0.427 -37.25 -8.93 1 92.12 255 GLU A O 1
ATOM 1958 N N . GLU A 1 256 ? -1.94 -38.469 -7.871 1 91.12 256 GLU A N 1
ATOM 1959 C CA . GLU A 1 256 ? -2.852 -38.531 -9.008 1 91.12 256 GLU A CA 1
ATOM 1960 C C . GLU A 1 256 ? -3.971 -37.5 -8.867 1 91.12 256 GLU A C 1
ATOM 1962 O O . GLU A 1 256 ? -4.855 -37.438 -9.727 1 91.12 256 GLU A O 1
ATOM 1967 N N . LYS A 1 257 ? -3.881 -36.75 -7.824 1 87.94 257 LYS A N 1
ATOM 1968 C CA . LYS A 1 257 ? -4.926 -35.781 -7.586 1 87.94 257 LYS A CA 1
ATOM 1969 C C . LYS A 1 257 ? -4.582 -34.438 -8.25 1 87.94 257 LYS A C 1
ATOM 1971 O O . LYS A 1 257 ? -3.412 -34.062 -8.328 1 87.94 257 LYS A O 1
ATOM 1976 N N . VAL A 1 258 ? -5.641 -33.781 -8.727 1 88.44 258 VAL A N 1
ATOM 1977 C CA . VAL A 1 258 ? -5.5 -32.406 -9.188 1 88.44 258 VAL A CA 1
ATOM 1978 C C . VAL A 1 258 ? -5.512 -31.469 -7.988 1 88.44 258 VAL A C 1
ATOM 1980 O O . VAL A 1 258 ? -6.574 -31.016 -7.559 1 88.44 258 VAL A O 1
ATOM 1983 N N . SER A 1 259 ? -4.344 -31.281 -7.484 1 86.88 259 SER A N 1
ATOM 1984 C CA . SER A 1 259 ? -4.156 -30.453 -6.289 1 86.88 259 SER A CA 1
ATOM 1985 C C . SER A 1 259 ? -2.807 -29.75 -6.312 1 86.88 259 SER A C 1
ATOM 1987 O O . SER A 1 259 ? -1.979 -30 -7.188 1 86.88 259 SER A O 1
ATOM 1989 N N . GLN A 1 260 ? -2.688 -28.938 -5.422 1 86.38 260 GLN A N 1
ATOM 1990 C CA . GLN A 1 260 ? -1.438 -28.188 -5.332 1 86.38 260 GLN A CA 1
ATOM 1991 C C . GLN A 1 260 ? -0.257 -29.109 -5.066 1 86.38 260 GLN A C 1
ATOM 1993 O O . GLN A 1 260 ? 0.858 -28.859 -5.523 1 86.38 260 GLN A O 1
ATOM 1998 N N . ASN A 1 261 ? -0.487 -30.188 -4.359 1 89.56 261 ASN A N 1
ATOM 1999 C CA . ASN A 1 261 ? 0.582 -31.109 -3.975 1 89.56 261 ASN A CA 1
ATOM 2000 C C . ASN A 1 261 ? 0.628 -32.344 -4.883 1 89.56 261 ASN A C 1
ATOM 2002 O O . ASN A 1 261 ? 1.323 -33.312 -4.586 1 89.56 261 ASN A O 1
ATOM 2006 N N . GLY A 1 262 ? -0.168 -32.25 -5.93 1 89.19 262 GLY A N 1
ATOM 2007 C CA . GLY A 1 262 ? -0.104 -33.312 -6.93 1 89.19 262 GLY A CA 1
ATOM 2008 C C . GLY A 1 262 ? 1.14 -33.25 -7.797 1 89.19 262 GLY A C 1
ATOM 2009 O O . GLY A 1 262 ? 1.819 -32.219 -7.828 1 89.19 262 GLY A O 1
ATOM 2010 N N . SER A 1 263 ? 1.45 -34.375 -8.484 1 91.75 263 SER A N 1
ATOM 2011 C CA . SER A 1 263 ? 2.611 -34.375 -9.367 1 91.75 263 SER A CA 1
ATOM 2012 C C . SER A 1 263 ? 2.264 -35 -10.719 1 91.75 263 SER A C 1
ATOM 2014 O O . SER A 1 263 ? 2.361 -34.312 -11.75 1 91.75 263 SER A O 1
ATOM 2016 N N . ALA A 1 264 ? 1.675 -36.062 -10.766 1 92.25 264 ALA A N 1
ATOM 2017 C CA . ALA A 1 264 ? 1.393 -36.75 -12.016 1 92.25 264 ALA A CA 1
ATOM 2018 C C . ALA A 1 264 ? 0.237 -36.094 -12.766 1 92.25 264 ALA A C 1
ATOM 2020 O O . ALA A 1 264 ? 0.236 -36.062 -14 1 92.25 264 ALA A O 1
ATOM 2021 N N . ALA A 1 265 ? -0.715 -35.656 -12.031 1 90.38 265 ALA A N 1
ATOM 2022 C CA . ALA A 1 265 ? -1.901 -35.062 -12.641 1 90.38 265 ALA A CA 1
ATOM 2023 C C . ALA A 1 265 ? -1.606 -33.656 -13.156 1 90.38 265 ALA A C 1
ATOM 2025 O O . ALA A 1 265 ? -0.888 -32.875 -12.508 1 90.38 265 ALA A O 1
ATOM 2026 N N . TYR A 1 266 ? -2.174 -33.344 -14.273 1 90.88 266 TYR A N 1
ATOM 2027 C CA . TYR A 1 266 ? -2.141 -32 -14.844 1 90.88 266 TYR A CA 1
ATOM 2028 C C . TYR A 1 266 ? -3.051 -31.047 -14.07 1 90.88 266 TYR A C 1
ATOM 2030 O O . TYR A 1 266 ? -4.215 -31.375 -13.82 1 90.88 266 TYR A O 1
ATOM 2038 N N . LEU A 1 267 ? -2.486 -30 -13.609 1 91.94 267 LEU A N 1
ATOM 2039 C CA . LEU A 1 267 ? -3.293 -28.938 -13.039 1 91.94 267 LEU A CA 1
ATOM 2040 C C . LEU A 1 267 ? -3.646 -27.891 -14.102 1 91.94 267 LEU A C 1
ATOM 2042 O O . LEU A 1 267 ? -2.771 -27.172 -14.594 1 91.94 267 LEU A O 1
ATOM 2046 N N . ASP A 1 268 ? -4.875 -27.734 -14.398 1 92.5 268 ASP A N 1
ATOM 2047 C CA . ASP A 1 268 ? -5.336 -26.922 -15.523 1 92.5 268 ASP A CA 1
ATOM 2048 C C . ASP A 1 268 ? -5.168 -25.438 -15.234 1 92.5 268 ASP A C 1
ATOM 2050 O O . ASP A 1 268 ? -5.031 -25.031 -14.078 1 92.5 268 ASP A O 1
ATOM 2054 N N . LEU A 1 269 ? -5.211 -24.641 -16.281 1 95 269 LEU A N 1
ATOM 2055 C CA . LEU A 1 269 ? -5.051 -23.203 -16.172 1 95 269 LEU A CA 1
ATOM 2056 C C . LEU A 1 269 ? -6.172 -22.594 -15.344 1 95 269 LEU A C 1
ATOM 2058 O O . LEU A 1 269 ? -7.344 -22.938 -15.523 1 95 269 LEU A O 1
ATOM 2062 N N . HIS A 1 270 ? -5.758 -21.719 -14.438 1 95 270 HIS A N 1
ATOM 2063 C CA . HIS A 1 270 ? -6.75 -21.062 -13.594 1 95 270 HIS A CA 1
ATOM 2064 C C . HIS A 1 270 ? -6.203 -19.766 -13 1 95 270 HIS A C 1
ATOM 2066 O O . HIS A 1 270 ? -5 -19.5 -13.078 1 95 270 HIS A O 1
ATOM 2072 N N . CYS A 1 271 ? -7.09 -18.953 -12.539 1 94.44 271 CYS A N 1
ATOM 2073 C CA . CYS A 1 271 ? -6.824 -17.828 -11.648 1 94.44 271 CYS A CA 1
ATOM 2074 C C . CYS A 1 271 ? -7.363 -18.109 -10.25 1 94.44 271 CYS A C 1
ATOM 2076 O O . CYS A 1 271 ? -8.445 -18.688 -10.102 1 94.44 271 CYS A O 1
ATOM 2078 N N . ASP A 1 272 ? -6.59 -17.688 -9.305 1 93.81 272 ASP A N 1
ATOM 2079 C CA . ASP A 1 272 ? -6.941 -18.078 -7.941 1 93.81 272 ASP A CA 1
ATOM 2080 C C . ASP A 1 272 ? -7.992 -17.141 -7.355 1 93.81 272 ASP A C 1
ATOM 2082 O O . ASP A 1 272 ? -7.859 -15.914 -7.445 1 93.81 272 ASP A O 1
ATOM 2086 N N . TYR A 1 273 ? -9.094 -17.641 -6.859 1 90.56 273 TYR A N 1
ATOM 2087 C CA . TYR A 1 273 ? -10.031 -17.141 -5.859 1 90.56 273 TYR A CA 1
ATOM 2088 C C . TYR A 1 273 ? -10.742 -15.891 -6.355 1 90.56 273 TYR A C 1
ATOM 2090 O O . TYR A 1 273 ? -11.023 -14.984 -5.574 1 90.56 273 TYR A O 1
ATOM 2098 N N . PHE A 1 274 ? -10.992 -15.742 -7.566 1 85.19 274 PHE A N 1
ATOM 2099 C CA . PHE A 1 274 ? -11.742 -14.594 -8.07 1 85.19 274 PHE A CA 1
ATOM 2100 C C . PHE A 1 274 ? -13.195 -14.656 -7.625 1 85.19 274 PHE A C 1
ATOM 2102 O O . PHE A 1 274 ? -13.922 -13.664 -7.711 1 85.19 274 PHE A O 1
ATOM 2109 N N . GLN A 1 275 ? -13.625 -15.875 -7.156 1 85.62 275 GLN A N 1
ATOM 2110 C CA . GLN A 1 275 ? -14.992 -16.062 -6.691 1 85.62 275 GLN A CA 1
ATOM 2111 C C . GLN A 1 275 ? -15.172 -15.516 -5.277 1 85.62 275 GLN A C 1
ATOM 2113 O O . GLN A 1 275 ? -16.297 -15.398 -4.793 1 85.62 275 GLN A O 1
ATOM 2118 N N . CYS A 1 276 ? -14.125 -15.133 -4.688 1 88.62 276 CYS A N 1
ATOM 2119 C CA . CYS A 1 276 ? -14.172 -14.664 -3.305 1 88.62 276 CYS A CA 1
ATOM 2120 C C . CYS A 1 276 ? -14.5 -13.18 -3.24 1 88.62 276 CYS A C 1
ATOM 2122 O O . CYS A 1 276 ? -14.539 -12.5 -4.266 1 88.62 276 CYS A O 1
ATOM 2124 N N . VAL A 1 277 ? -14.773 -12.727 -1.994 1 89.06 277 VAL A N 1
ATOM 2125 C CA . VAL A 1 277 ? -14.984 -11.305 -1.745 1 89.06 277 VAL A CA 1
ATOM 2126 C C . VAL A 1 277 ? -13.703 -10.531 -2.043 1 89.06 277 VAL A C 1
ATOM 2128 O O . VAL A 1 277 ? -12.609 -11.102 -2.047 1 89.06 277 VAL A O 1
ATOM 2131 N N . GLN A 1 278 ? -13.828 -9.297 -2.23 1 86.62 278 GLN A N 1
ATOM 2132 C CA . GLN A 1 278 ? -12.727 -8.438 -2.662 1 86.62 278 GLN A CA 1
ATOM 2133 C C . GLN A 1 278 ? -11.555 -8.508 -1.685 1 86.62 278 GLN A C 1
ATOM 2135 O O . GLN A 1 278 ? -10.398 -8.43 -2.092 1 86.62 278 GLN A O 1
ATOM 2140 N N . GLU A 1 279 ? -11.828 -8.664 -0.421 1 89.25 279 GLU A N 1
ATOM 2141 C CA . GLU A 1 279 ? -10.789 -8.758 0.602 1 89.25 279 GLU A CA 1
ATOM 2142 C C . GLU A 1 279 ? -9.867 -9.945 0.342 1 89.25 279 GLU A C 1
ATOM 2144 O O . GLU A 1 279 ? -8.695 -9.922 0.725 1 89.25 279 GLU A O 1
ATOM 2149 N N . CYS A 1 280 ? -10.391 -10.891 -0.38 1 90.5 280 CYS A N 1
ATOM 2150 C CA . CYS A 1 280 ? -9.664 -12.141 -0.582 1 90.5 280 CYS A CA 1
ATOM 2151 C C . CYS A 1 280 ? -9.156 -12.242 -2.014 1 90.5 280 CYS A C 1
ATOM 2153 O O . CYS A 1 280 ? -8.656 -13.297 -2.422 1 90.5 280 CYS A O 1
ATOM 2155 N N . TRP A 1 281 ? -9.281 -11.172 -2.705 1 92.62 281 TRP A N 1
ATOM 2156 C CA . TRP A 1 281 ? -8.828 -11.234 -4.09 1 92.62 281 TRP A CA 1
ATOM 2157 C C . TRP A 1 281 ? -7.309 -11.359 -4.164 1 92.62 281 TRP A C 1
ATOM 2159 O O . TRP A 1 281 ? -6.59 -10.664 -3.443 1 92.62 281 TRP A O 1
ATOM 2169 N N . VAL A 1 282 ? -6.891 -12.25 -4.977 1 96 282 VAL A N 1
ATOM 2170 C CA . VAL A 1 282 ? -5.469 -12.422 -5.254 1 96 282 VAL A CA 1
ATOM 2171 C C . VAL A 1 282 ? -5.082 -11.609 -6.488 1 96 282 VAL A C 1
ATOM 2173 O O . VAL A 1 282 ? -5.402 -11.984 -7.617 1 96 282 VAL A O 1
ATOM 2176 N N . HIS A 1 283 ? -4.414 -10.539 -6.23 1 95.62 283 HIS A N 1
ATOM 2177 C CA . HIS A 1 283 ? -3.992 -9.711 -7.355 1 95.62 283 HIS A CA 1
ATOM 2178 C C . HIS A 1 283 ? -2.658 -10.188 -7.922 1 95.62 283 HIS A C 1
ATOM 2180 O O . HIS A 1 283 ? -2.414 -10.078 -9.125 1 95.62 283 HIS A O 1
ATOM 2186 N N . THR A 1 284 ? -1.847 -10.656 -7.035 1 98 284 THR A N 1
ATOM 2187 C CA . THR A 1 284 ? -0.567 -11.234 -7.426 1 98 284 THR A CA 1
ATOM 2188 C C . THR A 1 284 ? -0.347 -12.578 -6.738 1 98 284 THR A C 1
ATOM 2190 O O . THR A 1 284 ? -0.532 -12.695 -5.523 1 98 284 THR A O 1
ATOM 2193 N N . LEU A 1 285 ? -0.081 -13.516 -7.527 1 98.38 285 LEU A N 1
ATOM 2194 C CA . LEU A 1 285 ? 0.382 -14.805 -7.02 1 98.38 285 LEU A CA 1
ATOM 2195 C C . LEU A 1 285 ? 1.905 -14.875 -7.027 1 98.38 285 LEU A C 1
ATOM 2197 O O . LEU A 1 285 ? 2.539 -14.625 -8.055 1 98.38 285 LEU A O 1
ATOM 2201 N N . ALA A 1 286 ? 2.434 -15.172 -5.875 1 98.75 286 ALA A N 1
ATOM 2202 C CA . ALA A 1 286 ? 3.889 -15.188 -5.754 1 98.75 286 ALA A CA 1
ATOM 2203 C C . ALA A 1 286 ? 4.383 -16.562 -5.324 1 98.75 286 ALA A C 1
ATOM 2205 O O . ALA A 1 286 ? 3.852 -17.156 -4.383 1 98.75 286 ALA A O 1
ATOM 2206 N N . PHE A 1 287 ? 5.43 -17.062 -6.035 1 98.5 287 PHE A N 1
ATOM 2207 C CA . PHE A 1 287 ? 6.125 -18.297 -5.699 1 98.5 287 PHE A CA 1
ATOM 2208 C C . PHE A 1 287 ? 7.609 -18.031 -5.469 1 98.5 287 PHE A C 1
ATOM 2210 O O . PHE A 1 287 ? 8.195 -17.141 -6.09 1 98.5 287 PHE A O 1
ATOM 2217 N N . ILE A 1 288 ? 8.156 -18.812 -4.617 1 98.38 288 ILE A N 1
ATOM 2218 C CA . ILE A 1 288 ? 9.609 -18.891 -4.543 1 98.38 288 ILE A CA 1
ATOM 2219 C C . ILE A 1 288 ? 10.055 -20.344 -4.539 1 98.38 288 ILE A C 1
ATOM 2221 O O . ILE A 1 288 ? 9.438 -21.188 -3.871 1 98.38 288 ILE A O 1
ATOM 2225 N N . GLY A 1 289 ? 11.039 -20.641 -5.32 1 97.25 289 GLY A N 1
ATOM 2226 C CA . GLY A 1 289 ? 11.625 -21.984 -5.309 1 97.25 289 GLY A CA 1
ATOM 2227 C C . GLY A 1 289 ? 12.516 -22.234 -4.109 1 97.25 289 GLY A C 1
ATOM 2228 O O . GLY A 1 289 ? 13.391 -21.422 -3.799 1 97.25 289 GLY A O 1
ATOM 2229 N N . ILE A 1 290 ? 12.25 -23.281 -3.459 1 96 290 ILE A N 1
ATOM 2230 C CA . ILE A 1 290 ? 13.125 -23.75 -2.387 1 96 290 ILE A CA 1
ATOM 2231 C C . ILE A 1 290 ? 14.094 -24.797 -2.93 1 96 290 ILE A C 1
ATOM 2233 O O . ILE A 1 290 ? 15.289 -24.766 -2.617 1 96 290 ILE A O 1
ATOM 2237 N N . ARG A 1 291 ? 13.516 -25.672 -3.766 1 95 291 ARG A N 1
ATOM 2238 C CA . ARG A 1 291 ? 14.25 -26.734 -4.445 1 95 291 ARG A CA 1
ATOM 2239 C C . ARG A 1 291 ? 13.695 -26.984 -5.844 1 95 291 ARG A C 1
ATOM 2241 O O . ARG A 1 291 ? 12.484 -27.109 -6.027 1 95 291 ARG A O 1
ATOM 2248 N N . GLY A 1 292 ? 14.641 -27 -6.789 1 92.88 292 GLY A N 1
ATOM 2249 C CA . GLY A 1 292 ? 14.219 -27.312 -8.141 1 92.88 292 GLY A CA 1
ATOM 2250 C C . GLY A 1 292 ? 13.953 -28.797 -8.367 1 92.88 292 GLY A C 1
ATOM 2251 O O . GLY A 1 292 ? 14.398 -29.641 -7.574 1 92.88 292 GLY A O 1
ATOM 2252 N N . ASP A 1 293 ? 13.164 -29.047 -9.375 1 90.56 293 ASP A N 1
ATOM 2253 C CA . ASP A 1 293 ? 12.969 -30.422 -9.797 1 90.56 293 ASP A CA 1
ATOM 2254 C C . ASP A 1 293 ? 14.25 -31.016 -10.367 1 90.56 293 ASP A C 1
ATOM 2256 O O . ASP A 1 293 ? 14.758 -30.547 -11.383 1 90.56 293 ASP A O 1
ATOM 2260 N N . PRO A 1 294 ? 14.703 -32.062 -9.766 1 91.31 294 PRO A N 1
ATOM 2261 C CA . PRO A 1 294 ? 15.953 -32.625 -10.266 1 91.31 294 PRO A CA 1
ATOM 2262 C C . PRO A 1 294 ? 15.836 -33.125 -11.703 1 91.31 294 PRO A C 1
ATOM 2264 O O . PRO A 1 294 ? 16.828 -33.188 -12.43 1 91.31 294 PRO A O 1
ATOM 2267 N N . GLN A 1 295 ? 14.648 -33.469 -12.141 1 90.88 295 GLN A N 1
ATOM 2268 C CA . GLN A 1 295 ? 14.438 -34 -13.492 1 90.88 295 GLN A CA 1
ATOM 2269 C C . GLN A 1 295 ? 14.094 -32.875 -14.461 1 90.88 295 GLN A C 1
ATOM 2271 O O . GLN A 1 295 ? 13.891 -33.094 -15.656 1 90.88 295 GLN A O 1
ATOM 2276 N N . LEU A 1 296 ? 13.953 -31.719 -13.945 1 89.19 296 LEU A N 1
ATOM 2277 C CA . LEU A 1 296 ? 13.641 -30.531 -14.742 1 89.19 296 LEU A CA 1
ATOM 2278 C C . LEU A 1 296 ? 12.32 -30.719 -15.477 1 89.19 296 LEU A C 1
ATOM 2280 O O . LEU A 1 296 ? 12.156 -30.234 -16.609 1 89.19 296 LEU A O 1
ATOM 2284 N N . ALA A 1 297 ? 11.43 -31.422 -14.875 1 90.19 297 ALA A N 1
ATOM 2285 C CA . ALA A 1 297 ? 10.18 -31.781 -15.547 1 90.19 297 ALA A CA 1
ATOM 2286 C C . ALA A 1 297 ? 9.023 -30.938 -15.031 1 90.19 297 ALA A C 1
ATOM 2288 O O . ALA A 1 297 ? 8.141 -30.547 -15.805 1 90.19 297 ALA A O 1
ATOM 2289 N N . GLY A 1 298 ? 8.953 -30.703 -13.766 1 91.31 298 GLY A N 1
ATOM 2290 C CA . GLY A 1 298 ? 7.871 -29.906 -13.203 1 91.31 298 GLY A CA 1
ATOM 2291 C C . GLY A 1 298 ? 7.957 -28.438 -13.555 1 91.31 298 GLY A C 1
ATOM 2292 O O . GLY A 1 298 ? 8.945 -27.781 -13.234 1 91.31 298 GLY A O 1
ATOM 2293 N N . ARG A 1 299 ? 6.918 -27.938 -14.242 1 94.62 299 ARG A N 1
ATOM 2294 C CA . ARG A 1 299 ? 6.906 -26.547 -14.688 1 94.62 299 ARG A CA 1
ATOM 2295 C C . ARG A 1 299 ? 5.578 -25.875 -14.359 1 94.62 299 ARG A C 1
ATOM 2297 O O . ARG A 1 299 ? 4.527 -26.516 -14.383 1 94.62 299 ARG A O 1
ATOM 2304 N N . THR A 1 300 ? 5.672 -24.609 -14.047 1 96.31 300 THR A N 1
ATOM 2305 C CA . THR A 1 300 ? 4.477 -23.781 -13.984 1 96.31 300 THR A CA 1
ATOM 2306 C C . THR A 1 300 ? 4.07 -23.312 -15.375 1 96.31 300 THR A C 1
ATOM 2308 O O . THR A 1 300 ? 4.859 -22.656 -16.062 1 96.31 300 THR A O 1
ATOM 2311 N N . LEU A 1 301 ? 2.936 -23.672 -15.742 1 96.94 301 LEU A N 1
ATOM 2312 C CA . LEU A 1 301 ? 2.412 -23.281 -17.047 1 96.94 301 LEU A CA 1
ATOM 2313 C C . LEU A 1 301 ? 1.731 -21.922 -16.969 1 96.94 301 LEU A C 1
ATOM 2315 O O . LEU A 1 301 ? 1.076 -21.609 -15.969 1 96.94 301 LEU A O 1
ATOM 2319 N N . LEU A 1 302 ? 1.912 -21.141 -18.047 1 98.06 302 LEU A N 1
ATOM 2320 C CA . LEU A 1 302 ? 1.356 -19.797 -18.078 1 98.06 302 LEU A CA 1
ATOM 2321 C C . LEU A 1 302 ? 0.652 -19.531 -19.406 1 98.06 302 LEU A C 1
ATOM 2323 O O . LEU A 1 302 ? 1.128 -19.953 -20.469 1 98.06 302 LEU A O 1
ATOM 2327 N N . ALA A 1 303 ? -0.405 -18.828 -19.344 1 97.81 303 ALA A N 1
ATOM 2328 C CA . ALA A 1 303 ? -1.09 -18.328 -20.531 1 97.81 303 ALA A CA 1
ATOM 2329 C C . ALA A 1 303 ? -1.504 -16.875 -20.359 1 97.81 303 ALA A C 1
ATOM 2331 O O . ALA A 1 303 ? -2.369 -16.562 -19.531 1 97.81 303 ALA A O 1
ATOM 2332 N N . ASP A 1 304 ? -0.929 -16.047 -21.141 1 97.56 304 ASP A N 1
ATOM 2333 C CA . ASP A 1 304 ? -1.204 -14.609 -21.094 1 97.56 304 ASP A CA 1
ATOM 2334 C C . ASP A 1 304 ? -2.564 -14.297 -21.719 1 97.56 304 ASP A C 1
ATOM 2336 O O . ASP A 1 304 ? -2.896 -14.805 -22.781 1 97.56 304 ASP A O 1
ATOM 2340 N N . PHE A 1 305 ? -3.287 -13.414 -21.109 1 97.56 305 PHE A N 1
ATOM 2341 C CA . PHE A 1 305 ? -4.656 -13.156 -21.531 1 97.56 305 PHE A CA 1
ATOM 2342 C C . PHE A 1 305 ? -4.68 -12.375 -22.844 1 97.56 305 PHE A C 1
ATOM 2344 O O . PHE A 1 305 ? -5.578 -12.555 -23.672 1 97.56 305 PHE A O 1
ATOM 2351 N N . ARG A 1 306 ? -3.73 -11.516 -23.062 1 95.69 306 ARG A N 1
ATOM 2352 C CA . ARG A 1 306 ? -3.678 -10.797 -24.344 1 95.69 306 ARG A CA 1
ATOM 2353 C C . ARG A 1 306 ? -3.42 -11.758 -25.5 1 95.69 306 ARG A C 1
ATOM 2355 O O . ARG A 1 306 ? -3.984 -11.602 -26.578 1 95.69 306 ARG A O 1
ATOM 2362 N N . GLU A 1 307 ? -2.584 -12.742 -25.266 1 96.25 307 GLU A N 1
ATOM 2363 C CA . GLU A 1 307 ? -2.309 -13.75 -26.281 1 96.25 307 GLU A CA 1
ATOM 2364 C C . GLU A 1 307 ? -3.541 -14.602 -26.562 1 96.25 307 GLU A C 1
ATOM 2366 O O . GLU A 1 307 ? -3.857 -14.891 -27.719 1 96.25 307 GLU A O 1
ATOM 2371 N N . ILE A 1 308 ? -4.203 -14.992 -25.531 1 97.69 308 ILE A N 1
ATOM 2372 C CA . ILE A 1 308 ? -5.43 -15.758 -25.688 1 97.69 308 ILE A CA 1
ATOM 2373 C C . ILE A 1 308 ? -6.449 -14.945 -26.484 1 97.69 308 ILE A C 1
ATOM 2375 O O . ILE A 1 308 ? -7.043 -15.445 -27.438 1 97.69 308 ILE A O 1
ATOM 2379 N N . TYR A 1 309 ? -6.625 -13.742 -26.016 1 97.38 309 TYR A N 1
ATOM 2380 C CA . TYR A 1 309 ? -7.605 -12.852 -26.625 1 97.38 309 TYR A CA 1
ATOM 2381 C C . TYR A 1 309 ? -7.32 -12.648 -28.109 1 97.38 309 TYR A C 1
ATOM 2383 O O . TYR A 1 309 ? -8.234 -12.695 -28.938 1 97.38 309 TYR A O 1
ATOM 2391 N N . LYS A 1 310 ? -6.105 -12.484 -28.484 1 96.44 310 LYS A N 1
ATOM 2392 C CA . LYS A 1 310 ? -5.688 -12.242 -29.859 1 96.44 310 LYS A CA 1
ATOM 2393 C C . LYS A 1 310 ? -5.961 -13.453 -30.75 1 96.44 310 LYS A C 1
ATOM 2395 O O . LYS A 1 310 ? -6.316 -13.312 -31.922 1 96.44 310 LYS A O 1
ATOM 2400 N N . ARG A 1 311 ? -5.859 -14.609 -30.203 1 97.19 311 ARG A N 1
ATOM 2401 C CA . ARG A 1 311 ? -5.941 -15.836 -30.984 1 97.19 311 ARG A CA 1
ATOM 2402 C C . ARG A 1 311 ? -7.348 -16.422 -30.953 1 97.19 311 ARG A C 1
ATOM 2404 O O . ARG A 1 311 ? -7.688 -17.297 -31.75 1 97.19 311 ARG A O 1
ATOM 2411 N N . ALA A 1 312 ? -8.156 -15.945 -30.062 1 97.81 312 ALA A N 1
ATOM 2412 C CA . ALA A 1 312 ? -9.508 -16.469 -29.891 1 97.81 312 ALA A CA 1
ATOM 2413 C C . ALA A 1 312 ? -10.414 -16.047 -31.047 1 97.81 312 ALA A C 1
ATOM 2415 O O . ALA A 1 312 ? -10.18 -15 -31.672 1 97.81 312 ALA A O 1
ATOM 2416 N N . ASN A 1 313 ? -11.445 -16.797 -31.297 1 96.94 313 ASN A N 1
ATOM 2417 C CA . ASN A 1 313 ? -12.484 -16.453 -32.25 1 96.94 313 ASN A CA 1
ATOM 2418 C C . ASN A 1 313 ? -13.305 -15.258 -31.781 1 96.94 313 ASN A C 1
ATOM 2420 O O . ASN A 1 313 ? -13.758 -15.219 -30.641 1 96.94 313 ASN A O 1
ATOM 2424 N N . SER A 1 314 ? -13.547 -14.312 -32.688 1 97.44 314 SER A N 1
ATOM 2425 C CA . SER A 1 314 ? -14.289 -13.102 -32.344 1 97.44 314 SER A CA 1
ATOM 2426 C C . SER A 1 314 ? -15.695 -13.43 -31.875 1 97.44 314 SER A C 1
ATOM 2428 O O . SER A 1 314 ? -16.234 -12.742 -31 1 97.44 314 SER A O 1
ATOM 2430 N N . ALA A 1 315 ? -16.25 -14.438 -32.406 1 98 315 ALA A N 1
ATOM 2431 C CA . ALA A 1 315 ? -17.594 -14.844 -32 1 98 315 ALA A CA 1
ATOM 2432 C C . ALA A 1 315 ? -17.594 -15.328 -30.547 1 98 315 ALA A C 1
ATOM 2434 O O . ALA A 1 315 ? -18.516 -15.047 -29.797 1 98 315 ALA A O 1
ATOM 2435 N N . ASP A 1 316 ? -16.562 -16.078 -30.203 1 98.12 316 ASP A N 1
ATOM 2436 C CA . ASP A 1 316 ? -16.438 -16.547 -28.828 1 98.12 316 ASP A CA 1
ATOM 2437 C C . ASP A 1 316 ? -16.25 -15.375 -27.875 1 98.12 316 ASP A C 1
ATOM 2439 O O . ASP A 1 316 ? -16.859 -15.344 -26.797 1 98.12 316 ASP A O 1
ATOM 2443 N N . ILE A 1 317 ? -15.461 -14.383 -28.281 1 98.31 317 ILE A N 1
ATOM 2444 C CA . ILE A 1 317 ? -15.211 -13.203 -27.469 1 98.31 317 ILE A CA 1
ATOM 2445 C C . ILE A 1 317 ? -16.531 -12.469 -27.203 1 98.31 317 ILE A C 1
ATOM 2447 O O . ILE A 1 317 ? -16.812 -12.086 -26.078 1 98.31 317 ILE A O 1
ATOM 2451 N N . GLU A 1 318 ? -17.266 -12.32 -28.172 1 98 318 GLU A N 1
ATOM 2452 C CA . GLU A 1 318 ? -18.547 -11.625 -28.047 1 98 318 GLU A CA 1
ATOM 2453 C C . GLU A 1 318 ? -19.469 -12.344 -27.062 1 98 318 GLU A C 1
ATOM 2455 O O . GLU A 1 318 ? -20.094 -11.703 -26.219 1 98 318 GLU A O 1
ATOM 2460 N N . LEU A 1 319 ? -19.562 -13.602 -27.219 1 97.94 319 LEU A N 1
ATOM 2461 C CA . LEU A 1 319 ? -20.406 -14.398 -26.328 1 97.94 319 LEU A CA 1
ATOM 2462 C C . LEU A 1 319 ? -19.938 -14.281 -24.875 1 97.94 319 LEU A C 1
ATOM 2464 O O . LEU A 1 319 ? -20.75 -14.078 -23.984 1 97.94 319 LEU A O 1
ATOM 2468 N N . LEU A 1 320 ? -18.641 -14.406 -24.656 1 98.12 320 LEU A N 1
ATOM 2469 C CA . LEU A 1 320 ? -18.062 -14.5 -23.328 1 98.12 320 LEU A CA 1
ATOM 2470 C C . LEU A 1 320 ? -18.062 -13.133 -22.641 1 98.12 320 LEU A C 1
ATOM 2472 O O . LEU A 1 320 ? -17.906 -13.055 -21.422 1 98.12 320 LEU A O 1
ATOM 2476 N N . ARG A 1 321 ? -18.234 -12.039 -23.438 1 97.62 321 ARG A N 1
ATOM 2477 C CA . ARG A 1 321 ? -18.391 -10.703 -22.891 1 97.62 321 ARG A CA 1
ATOM 2478 C C . ARG A 1 321 ? -19.859 -10.398 -22.594 1 97.62 321 ARG A C 1
ATOM 2480 O O . ARG A 1 321 ? -20.172 -9.477 -21.844 1 97.62 321 ARG A O 1
ATOM 2487 N N . ALA A 1 322 ? -20.75 -11.141 -23.141 1 96.94 322 ALA A N 1
ATOM 2488 C CA . ALA A 1 322 ? -22.156 -10.766 -23.141 1 96.94 322 ALA A CA 1
ATOM 2489 C C . ALA A 1 322 ? -22.922 -11.5 -22.031 1 96.94 322 ALA A C 1
ATOM 2491 O O . ALA A 1 322 ? -23.812 -10.93 -21.406 1 96.94 322 ALA A O 1
ATOM 2492 N N . LYS A 1 323 ? -22.625 -12.734 -21.781 1 96.44 323 LYS A N 1
ATOM 2493 C CA . LYS A 1 323 ? -23.406 -13.539 -20.844 1 96.44 323 LYS A CA 1
ATOM 2494 C C . LYS A 1 323 ? -22.5 -14.25 -19.844 1 96.44 323 LYS A C 1
ATOM 2496 O O . LYS A 1 323 ? -21.422 -14.75 -20.219 1 96.44 323 LYS A O 1
ATOM 2501 N N . PRO A 1 324 ? -22.969 -14.375 -18.625 1 95.25 324 PRO A N 1
ATOM 2502 C CA . PRO A 1 324 ? -22.141 -15.023 -17.594 1 95.25 324 PRO A CA 1
ATOM 2503 C C . PRO A 1 324 ? -22.266 -16.547 -17.625 1 95.25 324 PRO A C 1
ATOM 2505 O O . PRO A 1 324 ? -23.188 -17.078 -18.234 1 95.25 324 PRO A O 1
ATOM 2508 N N . ILE A 1 325 ? -21.25 -17.203 -17.016 1 92.94 325 ILE A N 1
ATOM 2509 C CA . ILE A 1 325 ? -21.281 -18.609 -16.688 1 92.94 325 ILE A CA 1
ATOM 2510 C C . ILE A 1 325 ? -21.391 -18.781 -15.172 1 92.94 325 ILE A C 1
ATOM 2512 O O . ILE A 1 325 ? -20.922 -17.938 -14.406 1 92.94 325 ILE A O 1
ATOM 2516 N N . THR A 1 326 ? -22.047 -19.859 -14.805 1 90.38 326 THR A N 1
ATOM 2517 C CA . THR A 1 326 ? -22.234 -20.141 -13.383 1 90.38 326 THR A CA 1
ATOM 2518 C C . THR A 1 326 ? -21.453 -21.375 -12.977 1 90.38 326 THR A C 1
ATOM 2520 O O . THR A 1 326 ? -21.484 -22.391 -13.672 1 90.38 326 THR A O 1
ATOM 2523 N N . TRP A 1 327 ? -20.703 -21.25 -11.875 1 88.44 327 TRP A N 1
ATOM 2524 C CA . TRP A 1 327 ? -20.031 -22.375 -11.242 1 88.44 327 TRP A CA 1
ATOM 2525 C C . TRP A 1 327 ? -20.688 -22.719 -9.906 1 88.44 327 TRP A C 1
ATOM 2527 O O . TRP A 1 327 ? -20.984 -21.828 -9.109 1 88.44 327 TRP A O 1
ATOM 2537 N N . ARG A 1 328 ? -20.859 -23.953 -9.703 1 82.69 328 ARG A N 1
ATOM 2538 C CA . ARG A 1 328 ? -21.359 -24.453 -8.43 1 82.69 328 ARG A CA 1
ATOM 2539 C C . ARG A 1 328 ? -20.281 -25.234 -7.684 1 82.69 328 ARG A C 1
ATOM 2541 O O . ARG A 1 328 ? -19.625 -26.109 -8.25 1 82.69 328 ARG A O 1
ATOM 2548 N N . PHE A 1 329 ? -20.016 -24.891 -6.445 1 75.25 329 PHE A N 1
ATOM 2549 C CA . PHE A 1 329 ? -18.875 -25.484 -5.742 1 75.25 329 PHE A CA 1
ATOM 2550 C C . PHE A 1 329 ? -19.359 -26.344 -4.574 1 75.25 329 PHE A C 1
ATOM 2552 O O . PHE A 1 329 ? -18.547 -26.859 -3.807 1 75.25 329 PHE A O 1
ATOM 2559 N N . GLY A 1 330 ? -20.531 -26.531 -4.453 1 72.75 330 GLY A N 1
ATOM 2560 C CA . GLY A 1 330 ? -21.078 -27.391 -3.41 1 72.75 330 GLY A CA 1
ATOM 2561 C C . GLY A 1 330 ? -22.562 -27.672 -3.596 1 72.75 330 GLY A C 1
ATOM 2562 O O . GLY A 1 330 ? -23.188 -27.156 -4.523 1 72.75 330 GLY A O 1
ATOM 2563 N N . PRO A 1 331 ? -22.984 -28.531 -2.715 1 69.06 331 PRO A N 1
ATOM 2564 C CA . PRO A 1 331 ? -24.375 -28.969 -2.842 1 69.06 331 PRO A CA 1
ATOM 2565 C C . PRO A 1 331 ? -25.375 -27.938 -2.336 1 69.06 331 PRO A C 1
ATOM 2567 O O . PRO A 1 331 ? -26.562 -28.016 -2.646 1 69.06 331 PRO A O 1
ATOM 2570 N N . ARG A 1 332 ? -24.828 -26.969 -1.679 1 71.31 332 ARG A N 1
ATOM 2571 C CA . ARG A 1 332 ? -25.75 -25.984 -1.107 1 71.31 332 ARG A CA 1
ATOM 2572 C C . ARG A 1 332 ? -26.109 -24.906 -2.133 1 71.31 332 ARG A C 1
ATOM 2574 O O . ARG A 1 332 ? -25.281 -24.531 -2.963 1 71.31 332 ARG A O 1
ATOM 2581 N N . PRO A 1 333 ? -27.359 -24.516 -2.029 1 68.19 333 PRO A N 1
ATOM 2582 C CA . PRO A 1 333 ? -27.844 -23.562 -3.029 1 68.19 333 PRO A CA 1
ATOM 2583 C C . PRO A 1 333 ? -27.047 -22.266 -3.061 1 68.19 333 PRO A C 1
ATOM 2585 O O . PRO A 1 333 ? -27.016 -21.578 -4.086 1 68.19 333 PRO A O 1
ATOM 2588 N N . GLU A 1 334 ? -26.391 -21.984 -1.955 1 71.12 334 GLU A N 1
ATOM 2589 C CA . GLU A 1 334 ? -25.688 -20.703 -1.879 1 71.12 334 GLU A CA 1
ATOM 2590 C C . GLU A 1 334 ? -24.234 -20.844 -2.354 1 71.12 334 GLU A C 1
ATOM 2592 O O . GLU A 1 334 ? -23.516 -19.859 -2.451 1 71.12 334 GLU A O 1
ATOM 2597 N N . GLN A 1 335 ? -23.922 -22.016 -2.809 1 78.19 335 GLN A N 1
ATOM 2598 C CA . GLN A 1 335 ? -22.531 -22.266 -3.152 1 78.19 335 GLN A CA 1
ATOM 2599 C C . GLN A 1 335 ? -22.312 -22.188 -4.66 1 78.19 335 GLN A C 1
ATOM 2601 O O . GLN A 1 335 ? -21.891 -23.172 -5.281 1 78.19 335 GLN A O 1
ATOM 2606 N N . TRP A 1 336 ? -22.688 -21.062 -5.172 1 81.5 336 TRP A N 1
ATOM 2607 C CA . TRP A 1 336 ? -22.469 -20.828 -6.598 1 81.5 336 TRP A CA 1
ATOM 2608 C C . TRP A 1 336 ? -22.047 -19.391 -6.852 1 81.5 336 TRP A C 1
ATOM 2610 O O . TRP A 1 336 ? -22.219 -18.516 -5.988 1 81.5 336 TRP A O 1
ATOM 2620 N N . PHE A 1 337 ? -21.438 -19.203 -7.969 1 84.81 337 PHE A N 1
ATOM 2621 C CA . PHE A 1 337 ? -21.125 -17.844 -8.414 1 84.81 337 PHE A CA 1
ATOM 2622 C C . PHE A 1 337 ? -21.203 -17.75 -9.938 1 84.81 337 PHE A C 1
ATOM 2624 O O . PHE A 1 337 ? -21.078 -18.75 -10.633 1 84.81 337 PHE A O 1
ATOM 2631 N N . SER A 1 338 ? -21.609 -16.578 -10.406 1 90 338 SER A N 1
ATOM 2632 C CA . SER A 1 338 ? -21.688 -16.297 -11.836 1 90 338 SER A CA 1
ATOM 2633 C C . SER A 1 338 ? -20.734 -15.18 -12.234 1 90 338 SER A C 1
ATOM 2635 O O . SER A 1 338 ? -20.531 -14.219 -11.484 1 90 338 SER A O 1
ATOM 2637 N N . GLN A 1 339 ? -20.188 -15.383 -13.414 1 90.62 339 GLN A N 1
ATOM 2638 C CA . GLN A 1 339 ? -19.188 -14.414 -13.859 1 90.62 339 GLN A CA 1
ATOM 2639 C C . GLN A 1 339 ? -19.109 -14.359 -15.383 1 90.62 339 GLN A C 1
ATOM 2641 O O . GLN A 1 339 ? -19.203 -15.383 -16.047 1 90.62 339 GLN A O 1
ATOM 2646 N N . LEU A 1 340 ? -19.031 -13.039 -15.836 1 94.81 340 LEU A N 1
ATOM 2647 C CA . LEU A 1 340 ? -18.578 -12.922 -17.219 1 94.81 340 LEU A CA 1
ATOM 2648 C C . LEU A 1 340 ? -17.156 -13.445 -17.375 1 94.81 340 LEU A C 1
ATOM 2650 O O . LEU A 1 340 ? -16.297 -13.195 -16.516 1 94.81 340 LEU A O 1
ATOM 2654 N N . ILE A 1 341 ? -16.875 -14.062 -18.406 1 96.38 341 ILE A N 1
ATOM 2655 C CA . ILE A 1 341 ? -15.578 -14.703 -18.562 1 96.38 341 ILE A CA 1
ATOM 2656 C C . ILE A 1 341 ? -14.539 -13.672 -18.984 1 96.38 341 ILE A C 1
ATOM 2658 O O . ILE A 1 341 ? -13.359 -13.789 -18.625 1 96.38 341 ILE A O 1
ATOM 2662 N N . ILE A 1 342 ? -14.992 -12.742 -19.828 1 97.44 342 ILE A N 1
ATOM 2663 C CA . ILE A 1 342 ? -14.062 -11.711 -20.281 1 97.44 342 ILE A CA 1
ATOM 2664 C C . ILE A 1 342 ? -14.555 -10.344 -19.812 1 97.44 342 ILE A C 1
ATOM 2666 O O . ILE A 1 342 ? -15.688 -9.961 -20.094 1 97.44 342 ILE A O 1
ATOM 2670 N N . ASP A 1 343 ? -13.703 -9.758 -19.109 1 93.69 343 ASP A N 1
ATOM 2671 C CA . ASP A 1 343 ? -13.898 -8.359 -18.719 1 93.69 343 ASP A CA 1
ATOM 2672 C C . ASP A 1 343 ? -12.727 -7.492 -19.188 1 93.69 343 ASP A C 1
ATOM 2674 O O . ASP A 1 343 ? -11.797 -7.984 -19.828 1 93.69 343 ASP A O 1
ATOM 2678 N N . GLY A 1 344 ? -12.836 -6.18 -18.984 1 89.75 344 GLY A N 1
ATOM 2679 C CA . GLY A 1 344 ? -11.758 -5.277 -19.359 1 89.75 344 GLY A CA 1
ATOM 2680 C C . GLY A 1 344 ? -11.797 -4.859 -20.812 1 89.75 344 GLY A C 1
ATOM 2681 O O . GLY A 1 344 ? -12.688 -5.277 -21.562 1 89.75 344 GLY A O 1
ATOM 2682 N N . SER A 1 345 ? -10.844 -4.051 -21.234 1 89.75 345 SER A N 1
ATOM 2683 C CA . SER A 1 345 ? -10.773 -3.553 -22.594 1 89.75 345 SER A CA 1
ATOM 2684 C C . SER A 1 345 ? -10.109 -4.566 -23.531 1 89.75 345 SER A C 1
ATOM 2686 O O . SER A 1 345 ? -9.555 -5.566 -23.062 1 89.75 345 SER A O 1
ATOM 2688 N N . ASP A 1 346 ? -10.18 -4.316 -24.781 1 92.25 346 ASP A N 1
ATOM 2689 C CA . ASP A 1 346 ? -9.57 -5.211 -25.75 1 92.25 346 ASP A CA 1
ATOM 2690 C C . ASP A 1 346 ? -8.055 -5.223 -25.609 1 92.25 346 ASP A C 1
ATOM 2692 O O . ASP A 1 346 ? -7.406 -6.238 -25.891 1 92.25 346 ASP A O 1
ATOM 2696 N N . ASP A 1 347 ? -7.562 -4.09 -25.156 1 89.19 347 ASP A N 1
ATOM 2697 C CA . ASP A 1 347 ? -6.109 -3.979 -25.031 1 89.19 347 ASP A CA 1
ATOM 2698 C C . ASP A 1 347 ? -5.621 -4.602 -23.734 1 89.19 347 ASP A C 1
ATOM 2700 O O . ASP A 1 347 ? -4.43 -4.879 -23.578 1 89.19 347 ASP A O 1
ATOM 2704 N N . ASN A 1 348 ? -6.574 -4.734 -22.812 1 90.06 348 ASN A N 1
ATOM 2705 C CA . ASN A 1 348 ? -6.25 -5.305 -21.5 1 90.06 348 ASN A CA 1
ATOM 2706 C C . ASN A 1 348 ? -7.363 -6.223 -21 1 90.06 348 ASN A C 1
ATOM 2708 O O . ASN A 1 348 ? -7.973 -5.949 -19.969 1 90.06 348 ASN A O 1
ATOM 2712 N N . PRO A 1 349 ? -7.484 -7.363 -21.656 1 94.75 349 PRO A N 1
ATOM 2713 C CA . PRO A 1 349 ? -8.562 -8.266 -21.25 1 94.75 349 PRO A CA 1
ATOM 2714 C C . PRO A 1 349 ? -8.234 -9.047 -19.984 1 94.75 349 PRO A C 1
ATOM 2716 O O . PRO A 1 349 ? -7.086 -9.438 -19.766 1 94.75 349 PRO A O 1
ATOM 2719 N N . HIS A 1 350 ? -9.195 -9.172 -19.234 1 94.56 350 HIS A N 1
ATOM 2720 C CA . HIS A 1 350 ? -9.164 -10.094 -18.094 1 94.56 350 HIS A CA 1
ATOM 2721 C C . HIS A 1 350 ? -10.008 -11.336 -18.375 1 94.56 350 HIS A C 1
ATOM 2723 O O . HIS A 1 350 ? -11.203 -11.227 -18.656 1 94.56 350 HIS A O 1
ATOM 2729 N N . ILE A 1 351 ? -9.383 -12.469 -18.297 1 96.69 351 ILE A N 1
ATOM 2730 C CA . ILE A 1 351 ? -10.078 -13.719 -18.594 1 96.69 351 ILE A CA 1
ATOM 2731 C C . ILE A 1 351 ? -10.133 -14.594 -17.344 1 96.69 351 ILE A C 1
ATOM 2733 O O . ILE A 1 351 ? -9.094 -14.953 -16.797 1 96.69 351 ILE A O 1
ATOM 2737 N N . TYR A 1 352 ? -11.297 -14.93 -16.969 1 93.75 352 TYR A N 1
ATOM 2738 C CA . TYR A 1 352 ? -11.5 -15.766 -15.789 1 93.75 352 TYR A CA 1
ATOM 2739 C C . TYR A 1 352 ? -11.508 -17.25 -16.156 1 93.75 352 TYR A C 1
ATOM 2741 O O . TYR A 1 352 ? -12.445 -17.719 -16.797 1 93.75 352 TYR A O 1
ATOM 2749 N N . LEU A 1 353 ? -10.453 -17.906 -15.766 1 93.38 353 LEU A N 1
ATOM 2750 C CA . LEU A 1 353 ? -10.336 -19.344 -15.984 1 93.38 353 LEU A CA 1
ATOM 2751 C C . LEU A 1 353 ? -10.336 -20.094 -14.656 1 93.38 353 LEU A C 1
ATOM 2753 O O . LEU A 1 353 ? -9.734 -19.641 -13.68 1 93.38 353 LEU A O 1
ATOM 2757 N N . PHE A 1 354 ? -11.07 -21.125 -14.656 1 86.75 354 PHE A N 1
ATOM 2758 C CA . PHE A 1 354 ? -11.211 -21.953 -13.461 1 86.75 354 PHE A CA 1
ATOM 2759 C C . PHE A 1 354 ? -10.805 -23.391 -13.742 1 86.75 354 PHE A C 1
ATOM 2761 O O . PHE A 1 354 ? -10.969 -23.875 -14.867 1 86.75 354 PHE A O 1
ATOM 2768 N N . ASP A 1 355 ? -10.219 -24.016 -12.719 1 79.88 355 ASP A N 1
ATOM 2769 C CA . ASP A 1 355 ? -9.969 -25.438 -12.852 1 79.88 355 ASP A CA 1
ATOM 2770 C C . ASP A 1 355 ? -11.094 -26.25 -12.219 1 79.88 355 ASP A C 1
ATOM 2772 O O . ASP A 1 355 ? -11.094 -26.5 -11.008 1 79.88 355 ASP A O 1
ATOM 2776 N N . GLU A 1 356 ? -11.906 -26.75 -13.016 1 76.12 356 GLU A N 1
ATOM 2777 C CA . GLU A 1 356 ? -13.094 -27.5 -12.594 1 76.12 356 GLU A CA 1
ATOM 2778 C C . GLU A 1 356 ? -12.734 -28.906 -12.133 1 76.12 356 GLU A C 1
ATOM 2780 O O . GLU A 1 356 ? -13.57 -29.594 -11.539 1 76.12 356 GLU A O 1
ATOM 2785 N N . MET A 1 357 ? -11.477 -29.281 -12.297 1 71.12 357 MET A N 1
ATOM 2786 C CA . MET A 1 357 ? -11.086 -30.656 -11.992 1 71.12 357 MET A CA 1
ATOM 2787 C C . MET A 1 357 ? -10.453 -30.75 -10.609 1 71.12 357 MET A C 1
ATOM 2789 O O . MET A 1 357 ? -10.07 -31.844 -10.172 1 71.12 357 MET A O 1
ATOM 2793 N N . VAL A 1 358 ? -10.484 -29.594 -9.984 1 74.62 358 VAL A N 1
ATOM 2794 C CA . VAL A 1 358 ? -9.891 -29.641 -8.648 1 74.62 358 VAL A CA 1
ATOM 2795 C C . VAL A 1 358 ? -10.703 -30.562 -7.754 1 74.62 358 VAL A C 1
ATOM 2797 O O . VAL A 1 358 ? -11.938 -30.578 -7.805 1 74.62 358 VAL A O 1
ATOM 2800 N N . ASP A 1 359 ? -10.102 -31.469 -7.164 1 64.19 359 ASP A N 1
ATOM 2801 C CA . ASP A 1 359 ? -10.625 -32.625 -6.457 1 64.19 359 ASP A CA 1
ATOM 2802 C C . ASP A 1 359 ? -11.828 -32.281 -5.602 1 64.19 359 ASP A C 1
ATOM 2804 O O . ASP A 1 359 ? -12.805 -33.031 -5.523 1 64.19 359 ASP A O 1
ATOM 2808 N N . ASN A 1 360 ? -11.898 -31.188 -5.094 1 63.03 360 ASN A N 1
ATOM 2809 C CA . ASN A 1 360 ? -13.039 -30.859 -4.242 1 63.03 360 ASN A CA 1
ATOM 2810 C C . ASN A 1 360 ? -14.273 -30.516 -5.07 1 63.03 360 ASN A C 1
ATOM 2812 O O . ASN A 1 360 ? -15.398 -30.562 -4.562 1 63.03 360 ASN A O 1
ATOM 2816 N N . PHE A 1 361 ? -14.086 -30.438 -6.359 1 65.06 361 PHE A N 1
ATOM 2817 C CA . PHE A 1 361 ? -15.203 -29.984 -7.172 1 65.06 361 PHE A CA 1
ATOM 2818 C C . PHE A 1 361 ? -15.727 -31.109 -8.055 1 65.06 361 PHE A C 1
ATOM 2820 O O . PHE A 1 361 ? -16.859 -31.047 -8.539 1 65.06 361 PHE A O 1
ATOM 2827 N N . HIS A 1 362 ? -14.969 -32.094 -8.219 1 59.91 362 HIS A N 1
ATOM 2828 C CA . HIS A 1 362 ? -15.273 -33.156 -9.195 1 59.91 362 HIS A CA 1
ATOM 2829 C C . HIS A 1 362 ? -16.562 -33.875 -8.844 1 59.91 362 HIS A C 1
ATOM 2831 O O . HIS A 1 362 ? -17.188 -34.5 -9.703 1 59.91 362 HIS A O 1
ATOM 2837 N N . GLN A 1 363 ? -16.938 -33.594 -7.688 1 61.84 363 GLN A N 1
ATOM 2838 C CA . GLN A 1 363 ? -18.109 -34.344 -7.27 1 61.84 363 GLN A CA 1
ATOM 2839 C C . GLN A 1 363 ? -19.391 -33.531 -7.477 1 61.84 363 GLN A C 1
ATOM 2841 O O . GLN A 1 363 ? -20.484 -34.062 -7.34 1 61.84 363 GLN A O 1
ATOM 2846 N N . VAL A 1 364 ? -19.125 -32.375 -7.898 1 65 364 VAL A N 1
ATOM 2847 C CA . VAL A 1 364 ? -20.312 -31.547 -8 1 65 364 VAL A CA 1
ATOM 2848 C C . VAL A 1 364 ? -20.969 -31.734 -9.367 1 65 364 VAL A C 1
ATOM 2850 O O . VAL A 1 364 ? -20.312 -31.594 -10.406 1 65 364 VAL A O 1
ATOM 2853 N N . LYS A 1 365 ? -22.234 -32.188 -9.328 1 64.38 365 LYS A N 1
ATOM 2854 C CA . LYS A 1 365 ? -23.031 -32.281 -10.539 1 64.38 365 LYS A CA 1
ATOM 2855 C C . LYS A 1 365 ? -23.266 -30.891 -11.148 1 64.38 365 LYS A C 1
ATOM 2857 O O . LYS A 1 365 ? -23.5 -29.922 -10.43 1 64.38 365 LYS A O 1
ATOM 2862 N N . ASP A 1 366 ? -23.109 -30.672 -12.461 1 70.94 366 ASP A N 1
ATOM 2863 C CA . ASP A 1 366 ? -23.359 -29.422 -13.188 1 70.94 366 ASP A CA 1
ATOM 2864 C C . ASP A 1 366 ? -22.469 -28.297 -12.68 1 70.94 366 ASP A C 1
ATOM 2866 O O . ASP A 1 366 ? -22.953 -27.203 -12.391 1 70.94 366 ASP A O 1
ATOM 2870 N N . LEU A 1 367 ? -21.297 -28.641 -12.477 1 81.31 367 LEU A N 1
ATOM 2871 C CA . LEU A 1 367 ? -20.312 -27.688 -11.953 1 81.31 367 LEU A CA 1
ATOM 2872 C C . LEU A 1 367 ? -20.344 -26.391 -12.742 1 81.31 367 LEU A C 1
ATOM 2874 O O . LEU A 1 367 ? -20.297 -25.312 -12.156 1 81.31 367 LEU A O 1
ATOM 2878 N N . VAL A 1 368 ? -20.531 -26.516 -14.094 1 87.88 368 VAL A N 1
ATOM 2879 C CA . VAL A 1 368 ? -20.578 -25.344 -14.969 1 87.88 368 VAL A CA 1
ATOM 2880 C C . VAL A 1 368 ? -21.906 -25.312 -15.703 1 87.88 368 VAL A C 1
ATOM 2882 O O . VAL A 1 368 ? -22.312 -26.281 -16.344 1 87.88 368 VAL A O 1
ATOM 2885 N N . SER A 1 369 ? -22.641 -24.203 -15.531 1 89.31 369 SER A N 1
ATOM 2886 C CA . SER A 1 369 ? -23.922 -24.047 -16.219 1 89.31 369 SER A CA 1
ATOM 2887 C C . SER A 1 369 ? -24.062 -22.656 -16.812 1 89.31 369 SER A C 1
ATOM 2889 O O . SER A 1 369 ? -23.312 -21.734 -16.453 1 89.31 369 SER A O 1
ATOM 2891 N N . GLY A 1 370 ? -24.922 -22.5 -17.75 1 92.69 370 GLY A N 1
ATOM 2892 C CA . GLY A 1 370 ? -25.203 -21.281 -18.484 1 92.69 370 GLY A CA 1
ATOM 2893 C C . GLY A 1 370 ? -25.734 -21.531 -19.891 1 92.69 370 GLY A C 1
ATOM 2894 O O . GLY A 1 370 ? -26.188 -22.641 -20.188 1 92.69 370 GLY A O 1
ATOM 2895 N N . ASP A 1 371 ? -25.797 -20.438 -20.688 1 96.25 371 ASP A N 1
ATOM 2896 C CA . ASP A 1 371 ? -26.109 -20.594 -22.094 1 96.25 371 ASP A CA 1
ATOM 2897 C C . ASP A 1 371 ? -25.156 -21.594 -22.766 1 96.25 371 ASP A C 1
ATOM 2899 O O . ASP A 1 371 ? -23.938 -21.469 -22.656 1 96.25 371 ASP A O 1
ATOM 2903 N N . PRO A 1 372 ? -25.703 -22.547 -23.438 1 96.62 372 PRO A N 1
ATOM 2904 C CA . PRO A 1 372 ? -24.859 -23.609 -24 1 96.62 372 PRO A CA 1
ATOM 2905 C C . PRO A 1 372 ? -23.797 -23.062 -24.938 1 96.62 372 PRO A C 1
ATOM 2907 O O . PRO A 1 372 ? -22.672 -23.594 -24.984 1 96.62 372 PRO A O 1
ATOM 2910 N N . ASP A 1 373 ? -24.141 -22.062 -25.656 1 97.56 373 ASP A N 1
ATOM 2911 C CA . ASP A 1 373 ? -23.172 -21.484 -26.578 1 97.56 373 ASP A CA 1
ATOM 2912 C C . ASP A 1 373 ? -22.047 -20.797 -25.812 1 97.56 373 ASP A C 1
ATOM 2914 O O . ASP A 1 373 ? -20.891 -20.828 -26.25 1 97.56 373 ASP A O 1
ATOM 2918 N N . VAL A 1 374 ? -22.391 -20.219 -24.734 1 97.62 374 VAL A N 1
ATOM 2919 C CA . VAL A 1 374 ? -21.406 -19.516 -23.922 1 97.62 374 VAL A CA 1
ATOM 2920 C C . VAL A 1 374 ? -20.484 -20.531 -23.234 1 97.62 374 VAL A C 1
ATOM 2922 O O . VAL A 1 374 ? -19.266 -20.359 -23.219 1 97.62 374 VAL A O 1
ATOM 2925 N N . VAL A 1 375 ? -21.078 -21.594 -22.797 1 96.44 375 VAL A N 1
ATOM 2926 C CA . VAL A 1 375 ? -20.297 -22.641 -22.141 1 96.44 375 VAL A CA 1
ATOM 2927 C C . VAL A 1 375 ? -19.344 -23.281 -23.141 1 96.44 375 VAL A C 1
ATOM 2929 O O . VAL A 1 375 ? -18.188 -23.547 -22.812 1 96.44 375 VAL A O 1
ATOM 2932 N N . ALA A 1 376 ? -19.844 -23.469 -24.328 1 97.44 376 ALA A N 1
ATOM 2933 C CA . ALA A 1 376 ? -19 -24.047 -25.375 1 97.44 376 ALA A CA 1
ATOM 2934 C C . ALA A 1 376 ? -17.844 -23.109 -25.719 1 97.44 376 ALA A C 1
ATOM 2936 O O . ALA A 1 376 ? -16.719 -23.547 -25.891 1 97.44 376 ALA A O 1
ATOM 2937 N N . ALA A 1 377 ? -18.172 -21.859 -25.828 1 98.06 377 ALA A N 1
ATOM 2938 C CA . ALA A 1 377 ? -17.141 -20.859 -26.109 1 98.06 377 ALA A CA 1
ATOM 2939 C C . ALA A 1 377 ? -16.094 -20.844 -25.016 1 98.06 377 ALA A C 1
ATOM 2941 O O . ALA A 1 377 ? -14.891 -20.75 -25.297 1 98.06 377 ALA A O 1
ATOM 2942 N N . TYR A 1 378 ? -16.5 -20.984 -23.797 1 97 378 TYR A N 1
ATOM 2943 C CA . TYR A 1 378 ? -15.617 -21.016 -22.641 1 97 378 TYR A CA 1
ATOM 2944 C C . TYR A 1 378 ? -14.68 -22.219 -22.719 1 97 378 TYR A C 1
ATOM 2946 O O . TYR A 1 378 ? -13.469 -22.094 -22.516 1 97 378 TYR A O 1
ATOM 2954 N N . ARG A 1 379 ? -15.195 -23.312 -23.109 1 95.81 379 ARG A N 1
ATOM 2955 C CA . ARG A 1 379 ? -14.398 -24.516 -23.234 1 95.81 379 ARG A CA 1
ATOM 2956 C C . ARG A 1 379 ? -13.352 -24.391 -24.328 1 95.81 379 ARG A C 1
ATOM 2958 O O . ARG A 1 379 ? -12.219 -24.828 -24.172 1 95.81 379 ARG A O 1
ATOM 2965 N N . ARG A 1 380 ? -13.789 -23.766 -25.391 1 97.69 380 ARG A N 1
ATOM 2966 C CA . ARG A 1 380 ? -12.836 -23.516 -26.469 1 97.69 380 ARG A CA 1
ATOM 2967 C C . ARG A 1 380 ? -11.719 -22.594 -26.031 1 97.69 380 ARG A C 1
ATOM 2969 O O . ARG A 1 380 ? -10.555 -22.797 -26.375 1 97.69 380 ARG A O 1
ATOM 2976 N N . MET A 1 381 ? -12.062 -21.625 -25.328 1 97.12 381 MET A N 1
ATOM 2977 C CA . MET A 1 381 ? -11.062 -20.672 -24.828 1 97.12 381 MET A CA 1
ATOM 2978 C C . MET A 1 381 ? -10.094 -21.344 -23.875 1 97.12 381 MET A C 1
ATOM 2980 O O . MET A 1 381 ? -8.891 -21.078 -23.891 1 97.12 381 MET A O 1
ATOM 2984 N N . LYS A 1 382 ? -10.57 -22.203 -23.062 1 95.5 382 LYS A N 1
ATOM 2985 C CA . LYS A 1 382 ? -9.719 -22.938 -22.125 1 95.5 382 LYS A CA 1
ATOM 2986 C C . LYS A 1 382 ? -8.719 -23.812 -22.875 1 95.5 382 LYS A C 1
ATOM 2988 O O . LYS A 1 382 ? -7.539 -23.859 -22.531 1 95.5 382 LYS A O 1
ATOM 2993 N N . VAL A 1 383 ? -9.219 -24.469 -23.875 1 96.62 383 VAL A N 1
ATOM 2994 C CA . VAL A 1 383 ? -8.352 -25.312 -24.703 1 96.62 383 VAL A CA 1
ATOM 2995 C C . VAL A 1 383 ? -7.285 -24.469 -25.375 1 96.62 383 VAL A C 1
ATOM 2997 O O . VAL A 1 383 ? -6.109 -24.844 -25.406 1 96.62 383 VAL A O 1
ATOM 3000 N N . LEU A 1 384 ? -7.719 -23.344 -25.891 1 97.75 384 LEU A N 1
ATOM 3001 C CA . LEU A 1 384 ? -6.773 -22.422 -26.5 1 97.75 384 LEU A CA 1
ATOM 3002 C C . LEU A 1 384 ? -5.707 -21.984 -25.516 1 97.75 384 LEU A C 1
ATOM 3004 O O . LEU A 1 384 ? -4.516 -21.984 -25.828 1 97.75 384 LEU A O 1
ATOM 3008 N N . GLY A 1 385 ? -6.137 -21.625 -24.344 1 97.25 385 GLY A N 1
ATOM 3009 C CA . GLY A 1 385 ? -5.191 -21.266 -23.297 1 97.25 385 GLY A CA 1
ATOM 3010 C C . GLY A 1 385 ? -4.195 -22.359 -22.984 1 97.25 385 GLY A C 1
ATOM 3011 O O . GLY A 1 385 ? -2.996 -22.094 -22.844 1 97.25 385 GLY A O 1
ATOM 3012 N N . ARG A 1 386 ? -4.676 -23.547 -22.891 1 95.44 386 ARG A N 1
ATOM 3013 C CA . ARG A 1 386 ? -3.824 -24.688 -22.625 1 95.44 386 ARG A CA 1
ATOM 3014 C C . ARG A 1 386 ? -2.787 -24.891 -23.719 1 95.44 386 ARG A C 1
ATOM 3016 O O . ARG A 1 386 ? -1.609 -25.109 -23.438 1 95.44 386 ARG A O 1
ATOM 3023 N N . ASP A 1 387 ? -3.256 -24.812 -24.875 1 96.62 387 ASP A N 1
ATOM 3024 C CA . ASP A 1 387 ? -2.357 -24.984 -26.016 1 96.62 387 ASP A CA 1
ATOM 3025 C C . ASP A 1 387 ? -1.256 -23.922 -26 1 96.62 387 ASP A C 1
ATOM 3027 O O . ASP A 1 387 ? -0.082 -24.234 -26.203 1 96.62 387 ASP A O 1
ATOM 3031 N N . LEU A 1 388 ? -1.655 -22.703 -25.75 1 96.62 388 LEU A N 1
ATOM 3032 C CA . LEU A 1 388 ? -0.692 -21.609 -25.688 1 96.62 388 LEU A CA 1
ATOM 3033 C C . LEU A 1 388 ? 0.304 -21.812 -24.562 1 96.62 388 LEU A C 1
ATOM 3035 O O . LEU A 1 388 ? 1.498 -21.547 -24.719 1 96.62 388 LEU A O 1
ATOM 3039 N N . ALA A 1 389 ? -0.178 -22.281 -23.422 1 96.81 389 ALA A N 1
ATOM 3040 C CA . ALA A 1 389 ? 0.683 -22.531 -22.266 1 96.81 389 ALA A CA 1
ATOM 3041 C C . ALA A 1 389 ? 1.704 -23.625 -22.578 1 96.81 389 ALA A C 1
ATOM 3043 O O . ALA A 1 389 ? 2.881 -23.5 -22.219 1 96.81 389 ALA A O 1
ATOM 3044 N N . LEU A 1 390 ? 1.259 -24.656 -23.234 1 94 390 LEU A N 1
ATOM 3045 C CA . LEU A 1 390 ? 2.133 -25.766 -23.594 1 94 390 LEU A CA 1
ATOM 3046 C C . LEU A 1 390 ? 3.148 -25.344 -24.641 1 94 390 LEU A C 1
ATOM 3048 O O . LEU A 1 390 ? 4.312 -25.75 -24.594 1 94 390 LEU A O 1
ATOM 3052 N N . GLU A 1 391 ? 2.695 -24.562 -25.562 1 93.88 391 GLU A N 1
ATOM 3053 C CA . GLU A 1 391 ? 3.602 -24.016 -26.578 1 93.88 391 GLU A CA 1
ATOM 3054 C C . GLU A 1 391 ? 4.707 -23.188 -25.938 1 93.88 391 GLU A C 1
ATOM 3056 O O . GLU A 1 391 ? 5.863 -23.25 -26.359 1 93.88 391 GLU A O 1
ATOM 3061 N N . HIS A 1 392 ? 4.309 -22.469 -24.969 1 92.25 392 HIS A N 1
ATOM 3062 C CA . HIS A 1 392 ? 5.277 -21.641 -24.25 1 92.25 392 HIS A CA 1
ATOM 3063 C C . HIS A 1 392 ? 6.27 -22.5 -23.469 1 92.25 392 HIS A C 1
ATOM 3065 O O . HIS A 1 392 ? 7.434 -22.125 -23.328 1 92.25 392 HIS A O 1
ATOM 3071 N N . GLY A 1 393 ? 5.828 -23.562 -22.938 1 91.69 393 GLY A N 1
ATOM 3072 C CA . GLY A 1 393 ? 6.699 -24.5 -22.234 1 91.69 393 GLY A CA 1
ATOM 3073 C C . GLY A 1 393 ? 6.777 -24.25 -20.75 1 91.69 393 GLY A C 1
ATOM 3074 O O . GLY A 1 393 ? 7.387 -25.031 -20.016 1 91.69 393 GLY A O 1
ATOM 3075 N N . GLY A 1 394 ? 6.25 -23.156 -20.281 1 94.44 394 GLY A N 1
ATOM 3076 C CA . GLY A 1 394 ? 6.156 -22.906 -18.859 1 94.44 394 GLY A CA 1
ATOM 3077 C C . GLY A 1 394 ? 7.449 -22.375 -18.25 1 94.44 394 GLY A C 1
ATOM 3078 O O . GLY A 1 394 ? 8.391 -22.047 -18.984 1 94.44 394 GLY A O 1
ATOM 3079 N N . VAL A 1 395 ? 7.441 -22.234 -16.891 1 96.56 395 VAL A N 1
ATOM 3080 C CA . VAL A 1 395 ? 8.562 -21.672 -16.141 1 96.56 395 VAL A CA 1
ATOM 3081 C C . VAL A 1 395 ? 9.039 -22.688 -15.102 1 96.56 395 VAL A C 1
ATOM 3083 O O . VAL A 1 395 ? 8.227 -23.266 -14.375 1 96.56 395 VAL A O 1
ATOM 3086 N N . ARG A 1 396 ? 10.312 -22.938 -15.078 1 96.56 396 ARG A N 1
ATOM 3087 C CA . ARG A 1 396 ? 10.938 -23.734 -14.023 1 96.56 396 ARG A CA 1
ATOM 3088 C C . ARG A 1 396 ? 11.578 -22.844 -12.969 1 96.56 396 ARG A C 1
ATOM 3090 O O . ARG A 1 396 ? 12.242 -21.859 -13.305 1 96.56 396 ARG A O 1
ATOM 3097 N N . LEU A 1 397 ? 11.352 -23.203 -11.734 1 96.94 397 LEU A N 1
ATOM 3098 C CA . LEU A 1 397 ? 11.953 -22.438 -10.641 1 96.94 397 LEU A CA 1
ATOM 3099 C C . LEU A 1 397 ? 12.992 -23.266 -9.906 1 96.94 397 LEU A C 1
ATOM 3101 O O . LEU A 1 397 ? 12.75 -24.438 -9.586 1 96.94 397 LEU A O 1
ATOM 3105 N N . GLU A 1 398 ? 14.164 -22.688 -9.727 1 96.19 398 GLU A N 1
ATOM 3106 C CA . GLU A 1 398 ? 15.203 -23.234 -8.859 1 96.19 398 GLU A CA 1
ATOM 3107 C C . GLU A 1 398 ? 15.18 -22.562 -7.484 1 96.19 398 GLU A C 1
ATOM 3109 O O . GLU A 1 398 ? 14.367 -21.672 -7.242 1 96.19 398 GLU A O 1
ATOM 3114 N N . GLY A 1 399 ? 16.031 -23.156 -6.645 1 95.69 399 GLY A N 1
ATOM 3115 C CA . GLY A 1 399 ? 16.141 -22.5 -5.352 1 95.69 399 GLY A CA 1
ATOM 3116 C C . GLY A 1 399 ? 16.5 -21.031 -5.461 1 95.69 399 GLY A C 1
ATOM 3117 O O . GLY A 1 399 ? 17.453 -20.656 -6.16 1 95.69 399 GLY A O 1
ATOM 3118 N N . GLY A 1 400 ? 15.602 -20.156 -4.816 1 97.25 400 GLY A N 1
ATOM 3119 C CA . GLY A 1 400 ? 15.898 -18.719 -4.797 1 97.25 400 GLY A CA 1
ATOM 3120 C C . GLY A 1 400 ? 15.234 -17.969 -5.926 1 97.25 400 GLY A C 1
ATOM 3121 O O . GLY A 1 400 ? 15.289 -16.734 -5.965 1 97.25 400 GLY A O 1
ATOM 3122 N N . ASP A 1 401 ? 14.617 -18.656 -6.84 1 98.19 401 ASP A N 1
ATOM 3123 C CA . ASP A 1 401 ? 13.883 -18.016 -7.926 1 98.19 401 ASP A CA 1
ATOM 3124 C C . ASP A 1 401 ? 12.484 -17.609 -7.473 1 98.19 401 ASP A C 1
ATOM 3126 O O . ASP A 1 401 ? 11.781 -18.391 -6.832 1 98.19 401 ASP A O 1
ATOM 3130 N N . VAL A 1 402 ? 12.109 -16.375 -7.793 1 98.81 402 VAL A N 1
ATOM 3131 C CA . VAL A 1 402 ? 10.773 -15.891 -7.477 1 98.81 402 VAL A CA 1
ATOM 3132 C C . VAL A 1 402 ? 9.969 -15.727 -8.766 1 98.81 402 VAL A C 1
ATOM 3134 O O . VAL A 1 402 ? 10.484 -15.234 -9.773 1 98.81 402 VAL A O 1
ATOM 3137 N N . LEU A 1 403 ? 8.781 -16.172 -8.766 1 98.81 403 LEU A N 1
ATOM 3138 C CA . LEU A 1 403 ? 7.828 -15.969 -9.852 1 98.81 403 LEU A CA 1
ATOM 3139 C C . LEU A 1 403 ? 6.633 -15.156 -9.375 1 98.81 403 LEU A C 1
ATOM 3141 O O . LEU A 1 403 ? 5.965 -15.531 -8.406 1 98.81 403 LEU A O 1
ATOM 3145 N N . LEU A 1 404 ? 6.41 -14.039 -9.977 1 98.81 404 LEU A N 1
ATOM 3146 C CA . LEU A 1 404 ? 5.25 -13.188 -9.742 1 98.81 404 LEU A CA 1
ATOM 3147 C C . LEU A 1 404 ? 4.273 -13.25 -10.906 1 98.81 404 LEU A C 1
ATOM 3149 O O . LEU A 1 404 ? 4.668 -13.078 -12.062 1 98.81 404 LEU A O 1
ATOM 3153 N N . LEU A 1 405 ? 3.043 -13.492 -10.625 1 98.62 405 LEU A N 1
ATOM 3154 C CA . LEU A 1 405 ? 1.994 -13.562 -11.633 1 98.62 405 LEU A CA 1
ATOM 3155 C C . LEU A 1 405 ? 0.915 -12.516 -11.367 1 98.62 405 LEU A C 1
ATOM 3157 O O . LEU A 1 405 ? 0.314 -12.492 -10.297 1 98.62 405 LEU A O 1
ATOM 3161 N N . ASN A 1 406 ? 0.737 -11.617 -12.258 1 97.62 406 ASN A N 1
ATOM 3162 C CA . ASN A 1 406 ? -0.424 -10.734 -12.211 1 97.62 406 ASN A CA 1
ATOM 3163 C C . ASN A 1 406 ? -1.702 -11.469 -12.609 1 97.62 406 ASN A C 1
ATOM 3165 O O . ASN A 1 406 ? -1.943 -11.703 -13.789 1 97.62 406 ASN A O 1
ATOM 3169 N N . GLN A 1 407 ? -2.492 -11.75 -11.656 1 95.88 407 GLN A N 1
ATOM 3170 C CA . GLN A 1 407 ? -3.637 -12.633 -11.867 1 95.88 407 GLN A CA 1
ATOM 3171 C C . GLN A 1 407 ? -4.684 -11.977 -12.758 1 95.88 407 GLN A C 1
ATOM 3173 O O . GLN A 1 407 ? -5.605 -12.641 -13.234 1 95.88 407 GLN A O 1
ATOM 3178 N N . ARG A 1 408 ? -4.5 -10.758 -13.062 1 94.06 408 ARG A N 1
ATOM 3179 C CA . ARG A 1 408 ? -5.41 -10.07 -13.969 1 94.06 408 ARG A CA 1
ATOM 3180 C C . ARG A 1 408 ? -4.938 -10.203 -15.414 1 94.06 408 ARG A C 1
ATOM 3182 O O . ARG A 1 408 ? -5.66 -9.836 -16.344 1 94.06 408 ARG A O 1
ATOM 3189 N N . ARG A 1 409 ? -3.773 -10.82 -15.547 1 96.56 409 ARG A N 1
ATOM 3190 C CA . ARG A 1 409 ? -3.201 -10.781 -16.891 1 96.56 409 ARG A CA 1
ATOM 3191 C C . ARG A 1 409 ? -2.775 -12.18 -17.344 1 96.56 409 ARG A C 1
ATOM 3193 O O . ARG A 1 409 ? -2.514 -12.398 -18.516 1 96.56 409 ARG A O 1
ATOM 3200 N N . VAL A 1 410 ? -2.697 -13.086 -16.406 1 97.75 410 VAL A N 1
ATOM 3201 C CA . VAL A 1 410 ? -2.146 -14.391 -16.766 1 97.75 410 VAL A CA 1
ATOM 3202 C C . VAL A 1 410 ? -2.785 -15.477 -15.914 1 97.75 410 VAL A C 1
ATOM 3204 O O . VAL A 1 410 ? -3.033 -15.266 -14.719 1 97.75 410 VAL A O 1
ATOM 3207 N N . ALA A 1 411 ? -3.107 -16.531 -16.531 1 97.62 411 ALA A N 1
ATOM 3208 C CA . ALA A 1 411 ? -3.514 -17.75 -15.82 1 97.62 411 ALA A CA 1
ATOM 3209 C C . ALA A 1 411 ? -2.33 -18.688 -15.625 1 97.62 411 ALA A C 1
ATOM 3211 O O . ALA A 1 411 ? -1.332 -18.609 -16.344 1 97.62 411 ALA A O 1
ATOM 3212 N N . HIS A 1 412 ? -2.492 -19.547 -14.656 1 97.75 412 HIS A N 1
ATOM 3213 C CA . HIS A 1 412 ? -1.387 -20.469 -14.383 1 97.75 412 HIS A CA 1
ATOM 3214 C C . HIS A 1 412 ? -1.887 -21.891 -14.172 1 97.75 412 HIS A C 1
ATOM 3216 O O . HIS A 1 412 ? -3.068 -22.094 -13.891 1 97.75 412 HIS A O 1
ATOM 3222 N N . GLY A 1 413 ? -1.05 -22.812 -14.422 1 96.44 413 GLY A N 1
ATOM 3223 C CA . GLY A 1 413 ? -1.223 -24.234 -14.18 1 96.44 413 GLY A CA 1
ATOM 3224 C C . GLY A 1 413 ? 0.085 -24.969 -13.922 1 96.44 413 GLY A C 1
ATOM 3225 O O . GLY A 1 413 ? 1.07 -24.344 -13.508 1 96.44 413 GLY A O 1
ATOM 3226 N N . ARG A 1 414 ? -0.011 -26.25 -14.008 1 95.06 414 ARG A N 1
ATOM 3227 C CA . ARG A 1 414 ? 1.175 -27.078 -13.812 1 95.06 414 ARG A CA 1
ATOM 3228 C C . ARG A 1 414 ? 1.106 -28.344 -14.656 1 95.06 414 ARG A C 1
ATOM 3230 O O . ARG A 1 414 ? 0.073 -29.016 -14.695 1 95.06 414 ARG A O 1
ATOM 3237 N N . ASN A 1 415 ? 2.178 -28.625 -15.297 1 94.12 415 ASN A N 1
ATOM 3238 C CA . ASN A 1 415 ? 2.207 -29.891 -16.031 1 94.12 415 ASN A CA 1
ATOM 3239 C C . ASN A 1 415 ? 2.387 -31.078 -15.094 1 94.12 415 ASN A C 1
ATOM 3241 O O . ASN A 1 415 ? 2.799 -30.906 -13.945 1 94.12 415 ASN A O 1
ATOM 3245 N N . GLY A 1 416 ? 2.025 -32.219 -15.648 1 93.31 416 GLY A N 1
ATOM 3246 C CA . GLY A 1 416 ? 2.346 -33.438 -14.914 1 93.31 416 GLY A CA 1
ATOM 3247 C C . GLY A 1 416 ? 3.822 -33.781 -14.953 1 93.31 416 GLY A C 1
ATOM 3248 O O . GLY A 1 416 ? 4.5 -33.531 -15.945 1 93.31 416 GLY A O 1
ATOM 3249 N N . PHE A 1 417 ? 4.309 -34.375 -13.859 1 94.12 417 PHE A N 1
ATOM 3250 C CA . PHE A 1 417 ? 5.688 -34.844 -13.797 1 94.12 417 PHE A CA 1
ATOM 3251 C C . PHE A 1 417 ? 5.816 -36 -12.836 1 94.12 417 PHE A C 1
ATOM 3253 O O . PHE A 1 417 ? 4.898 -36.281 -12.055 1 94.12 417 PHE A O 1
ATOM 3260 N N . GLU A 1 418 ? 6.895 -36.688 -12.891 1 94.44 418 GLU A N 1
ATOM 3261 C CA . GLU A 1 418 ? 7.133 -37.844 -12.031 1 94.44 418 GLU A CA 1
ATOM 3262 C C . GLU A 1 418 ? 7.969 -37.469 -10.812 1 94.44 418 GLU A C 1
ATOM 3264 O O . GLU A 1 418 ? 9.156 -37.156 -10.945 1 94.44 418 GLU A O 1
ATOM 3269 N N . ALA A 1 419 ? 7.367 -37.531 -9.656 1 94.44 419 ALA A N 1
ATOM 3270 C CA . ALA A 1 419 ? 8.094 -37.312 -8.406 1 94.44 419 ALA A CA 1
ATOM 3271 C C . ALA A 1 419 ? 8.812 -38.594 -7.969 1 94.44 419 ALA A C 1
ATOM 3273 O O . ALA A 1 419 ? 8.32 -39.719 -8.188 1 94.44 419 ALA A O 1
ATOM 3274 N N . LYS A 1 420 ? 9.969 -38.438 -7.293 1 94.44 420 LYS A N 1
ATOM 3275 C CA . LYS A 1 420 ? 10.766 -39.594 -6.891 1 94.44 420 LYS A CA 1
ATOM 3276 C C . LYS A 1 420 ? 10.586 -39.906 -5.406 1 94.44 420 LYS A C 1
ATOM 3278 O O . LYS A 1 420 ? 10.906 -41 -4.949 1 94.44 420 LYS A O 1
ATOM 3283 N N . TYR A 1 421 ? 10.211 -38.969 -4.656 1 93.69 421 TYR A N 1
ATOM 3284 C CA . TYR A 1 421 ? 10.016 -39.062 -3.215 1 93.69 421 TYR A CA 1
ATOM 3285 C C . TYR A 1 421 ? 11.297 -39.5 -2.521 1 93.69 421 TYR A C 1
ATOM 3287 O O . TYR A 1 421 ? 11.258 -40.312 -1.602 1 93.69 421 TYR A O 1
ATOM 3295 N N . ASP A 1 422 ? 12.445 -39.062 -3.02 1 93.69 422 ASP A N 1
ATOM 3296 C CA . ASP A 1 422 ? 13.75 -39.438 -2.488 1 93.69 422 ASP A CA 1
ATOM 3297 C C . ASP A 1 422 ? 14.367 -38.312 -1.677 1 93.69 422 ASP A C 1
ATOM 3299 O O . ASP A 1 422 ? 15.562 -38.344 -1.374 1 93.69 422 ASP A O 1
ATOM 3303 N N . GLY A 1 423 ? 13.586 -37.344 -1.456 1 93.38 423 GLY A N 1
ATOM 3304 C CA . GLY A 1 423 ? 14.055 -36.219 -0.637 1 93.38 423 GLY A CA 1
ATOM 3305 C C . GLY A 1 423 ? 14.484 -35.031 -1.451 1 93.38 423 GLY A C 1
ATOM 3306 O O . GLY A 1 423 ? 14.805 -33.969 -0.893 1 93.38 423 GLY A O 1
ATOM 3307 N N . ASN A 1 424 ? 14.414 -35.094 -2.738 1 93.69 424 ASN A N 1
ATOM 3308 C CA . ASN A 1 424 ? 14.984 -34.031 -3.57 1 93.69 424 ASN A CA 1
ATOM 3309 C C . ASN A 1 424 ? 13.953 -33.469 -4.551 1 93.69 424 ASN A C 1
ATOM 3311 O O . ASN A 1 424 ? 14.305 -32.719 -5.469 1 93.69 424 ASN A O 1
ATOM 3315 N N . ASP A 1 425 ? 12.727 -33.75 -4.312 1 94.69 425 ASP A N 1
ATOM 3316 C CA . ASP A 1 425 ? 11.68 -33.312 -5.234 1 94.69 425 ASP A CA 1
ATOM 3317 C C . ASP A 1 425 ? 11.445 -31.812 -5.141 1 94.69 425 ASP A C 1
ATOM 3319 O O . ASP A 1 425 ? 11.844 -31.188 -4.164 1 94.69 425 ASP A O 1
ATOM 3323 N N . ARG A 1 426 ? 10.859 -31.359 -6.152 1 94.5 426 ARG A N 1
ATOM 3324 C CA . ARG A 1 426 ? 10.516 -29.953 -6.301 1 94.5 426 ARG A CA 1
ATOM 3325 C C . ARG A 1 426 ? 9.812 -29.422 -5.051 1 94.5 426 ARG A C 1
ATOM 3327 O O . ARG A 1 426 ? 8.977 -30.125 -4.469 1 94.5 426 ARG A O 1
ATOM 3334 N N . TRP A 1 427 ? 10.172 -28.203 -4.605 1 95.38 427 TRP A N 1
ATOM 3335 C CA . TRP A 1 427 ? 9.594 -27.547 -3.436 1 95.38 427 TRP A CA 1
ATOM 3336 C C . TRP A 1 427 ? 9.445 -26.047 -3.674 1 95.38 427 TRP A C 1
ATOM 3338 O O . TRP A 1 427 ? 10.43 -25.344 -3.867 1 95.38 427 TRP A O 1
ATOM 3348 N N . LEU A 1 428 ? 8.18 -25.547 -3.697 1 96.31 428 LEU A N 1
ATOM 3349 C CA . LEU A 1 428 ? 7.867 -24.125 -3.818 1 96.31 428 LEU A CA 1
ATOM 3350 C C . LEU A 1 428 ? 7.156 -23.625 -2.568 1 96.31 428 LEU A C 1
ATOM 3352 O O . LEU A 1 428 ? 6.555 -24.406 -1.829 1 96.31 428 LEU A O 1
ATOM 3356 N N . GLN A 1 429 ? 7.277 -22.391 -2.338 1 96.06 429 GLN A N 1
ATOM 3357 C CA . GLN A 1 429 ? 6.414 -21.688 -1.399 1 96.06 429 GLN A CA 1
ATOM 3358 C C . GLN A 1 429 ? 5.531 -20.672 -2.121 1 96.06 429 GLN A C 1
ATOM 3360 O O . GLN A 1 429 ? 5.98 -20 -3.051 1 96.06 429 GLN A O 1
ATOM 3365 N N . LYS A 1 430 ? 4.324 -20.594 -1.65 1 97.25 430 LYS A N 1
ATOM 3366 C CA . LYS A 1 430 ? 3.32 -19.75 -2.295 1 97.25 430 LYS A CA 1
ATOM 3367 C C . LYS A 1 430 ? 2.779 -18.703 -1.328 1 97.25 430 LYS A C 1
ATOM 3369 O O . LYS A 1 430 ? 2.574 -18.984 -0.147 1 97.25 430 LYS A O 1
ATOM 3374 N N . LEU A 1 431 ? 2.521 -17.531 -1.836 1 97.81 431 LEU A N 1
ATOM 3375 C CA . LEU A 1 431 ? 1.985 -16.375 -1.114 1 97.81 431 LEU A CA 1
ATOM 3376 C C . LEU A 1 431 ? 1.07 -15.555 -2.01 1 97.81 431 LEU A C 1
ATOM 3378 O O . LEU A 1 431 ? 1.375 -15.336 -3.186 1 97.81 431 LEU A O 1
ATOM 3382 N N . TYR A 1 432 ? -0.036 -15.094 -1.486 1 97.94 432 TYR A N 1
ATOM 3383 C CA . TYR A 1 432 ? -0.939 -14.211 -2.219 1 97.94 432 TYR A CA 1
ATOM 3384 C C . TYR A 1 432 ? -0.701 -12.758 -1.847 1 97.94 432 TYR A C 1
ATOM 3386 O O . TYR A 1 432 ? -0.28 -12.453 -0.728 1 97.94 432 TYR A O 1
ATOM 3394 N N . VAL A 1 433 ? -0.952 -11.859 -2.768 1 97.62 433 VAL A N 1
ATOM 3395 C CA . VAL A 1 433 ? -0.846 -10.422 -2.506 1 97.62 433 VAL A CA 1
ATOM 3396 C C . VAL A 1 433 ? -2.125 -9.719 -2.955 1 97.62 433 VAL A C 1
ATOM 3398 O O . VAL A 1 433 ? -2.59 -9.922 -4.078 1 97.62 433 VAL A O 1
ATOM 3401 N N . ASN A 1 434 ? -2.664 -8.961 -2.096 1 95.06 434 ASN A N 1
ATOM 3402 C CA . ASN A 1 434 ? -3.812 -8.102 -2.367 1 95.06 434 ASN A CA 1
ATOM 3403 C C . ASN A 1 434 ? -3.412 -6.633 -2.43 1 95.06 434 ASN A C 1
ATOM 3405 O O . ASN A 1 434 ? -2.545 -6.191 -1.676 1 95.06 434 ASN A O 1
ATOM 3409 N N . GLU A 1 435 ? -4 -5.762 -3.229 1 86 435 GLU A N 1
ATOM 3410 C CA . GLU A 1 435 ? -3.619 -4.363 -3.398 1 86 435 GLU A CA 1
ATOM 3411 C C . GLU A 1 435 ? -4.336 -3.471 -2.391 1 86 435 GLU A C 1
ATOM 3413 O O . GLU A 1 435 ? -4.543 -2.281 -2.643 1 86 435 GLU A O 1
ATOM 3418 N N . GLY A 1 436 ? -4.602 -3.811 -1.166 1 72.25 436 GLY A N 1
ATOM 3419 C CA . GLY A 1 436 ? -4.906 -2.92 -0.057 1 72.25 436 GLY A CA 1
ATOM 3420 C C . GLY A 1 436 ? -6.32 -3.082 0.467 1 72.25 436 GLY A C 1
ATOM 3421 O O . GLY A 1 436 ? -6.797 -2.256 1.245 1 72.25 436 GLY A O 1
ATOM 3422 N N . GLN A 1 437 ? -6.898 -4.113 0.361 1 72.75 437 GLN A N 1
ATOM 3423 C CA . GLN A 1 437 ? -8.297 -4.23 0.75 1 72.75 437 GLN A CA 1
ATOM 3424 C C . GLN A 1 437 ? -8.5 -5.375 1.74 1 72.75 437 GLN A C 1
ATOM 3426 O O . GLN A 1 437 ? -9.633 -5.77 2.016 1 72.75 437 GLN A O 1
ATOM 3431 N N . ILE A 1 438 ? -7.379 -5.738 2.297 1 86.25 438 ILE A N 1
ATOM 3432 C CA . ILE A 1 438 ? -7.602 -6.969 3.049 1 86.25 438 ILE A CA 1
ATOM 3433 C C . ILE A 1 438 ? -8.195 -6.641 4.418 1 86.25 438 ILE A C 1
ATOM 3435 O O . ILE A 1 438 ? -8.82 -7.492 5.051 1 86.25 438 ILE A O 1
ATOM 3439 N N . TRP A 1 439 ? -7.965 -5.406 4.887 1 88.19 439 TRP A N 1
ATOM 3440 C CA . TRP A 1 439 ? -8.461 -5.016 6.199 1 88.19 439 TRP A CA 1
ATOM 3441 C C . TRP A 1 439 ? -9.539 -3.939 6.074 1 88.19 439 TRP A C 1
ATOM 3443 O O . TRP A 1 439 ? -9.32 -2.787 6.457 1 88.19 439 TRP A O 1
ATOM 3453 N N . GLN A 1 440 ? -10.625 -4.188 5.613 1 79.94 440 GLN A N 1
ATOM 3454 C CA . GLN A 1 440 ? -11.711 -3.223 5.449 1 79.94 440 GLN A CA 1
ATOM 3455 C C . GLN A 1 440 ? -12.484 -3.045 6.75 1 79.94 440 GLN A C 1
ATOM 3457 O O . GLN A 1 440 ? -12.625 -3.988 7.531 1 79.94 440 GLN A O 1
ATOM 3462 N N . PRO A 1 441 ? -12.922 -1.713 6.816 1 72.56 441 PRO A N 1
ATOM 3463 C CA . PRO A 1 441 ? -13.828 -1.536 7.953 1 72.56 441 PRO A CA 1
ATOM 3464 C C . PRO A 1 441 ? -15.055 -2.449 7.875 1 72.56 441 PRO A C 1
ATOM 3466 O O . PRO A 1 441 ? -15.664 -2.576 6.812 1 72.56 441 PRO A O 1
ATOM 3469 N N . HIS A 1 442 ? -15.367 -3.17 8.828 1 75.88 442 HIS A N 1
ATOM 3470 C CA . HIS A 1 442 ? -16.5 -4.09 8.898 1 75.88 442 HIS A CA 1
ATOM 3471 C C . HIS A 1 442 ? -16.281 -5.301 7.992 1 75.88 442 HIS A C 1
ATOM 3473 O O . HIS A 1 442 ? -17.234 -5.973 7.609 1 75.88 442 HIS A O 1
ATOM 3479 N N . GLY A 1 443 ? -15.102 -5.441 7.59 1 82.75 443 GLY A N 1
ATOM 3480 C CA . GLY A 1 443 ? -14.781 -6.605 6.777 1 82.75 443 GLY A CA 1
ATOM 3481 C C . GLY A 1 443 ? -14.688 -7.891 7.582 1 82.75 443 GLY A C 1
ATOM 3482 O O . GLY A 1 443 ? -15.188 -7.957 8.711 1 82.75 443 GLY A O 1
ATOM 3483 N N . HIS A 1 444 ? -14.109 -8.898 6.945 1 86.75 444 HIS A N 1
ATOM 3484 C CA . HIS A 1 444 ? -14.094 -10.234 7.527 1 86.75 444 HIS A CA 1
ATOM 3485 C C . HIS A 1 444 ? -12.852 -10.445 8.391 1 86.75 444 HIS A C 1
ATOM 3487 O O . HIS A 1 444 ? -12.789 -11.398 9.18 1 86.75 444 HIS A O 1
ATOM 3493 N N . SER A 1 445 ? -11.867 -9.531 8.18 1 88.38 445 SER A N 1
ATOM 3494 C CA . SER A 1 445 ? -10.633 -9.672 8.945 1 88.38 445 SER A CA 1
ATOM 3495 C C . SER A 1 445 ? -10.109 -8.312 9.398 1 88.38 445 SER A C 1
ATOM 3497 O O . SER A 1 445 ? -9.93 -7.406 8.578 1 88.38 445 SER A O 1
ATOM 3499 N N . PRO A 1 446 ? -9.875 -8.203 10.617 1 88.94 446 PRO A N 1
ATOM 3500 C CA . PRO A 1 446 ? -9.312 -6.949 11.125 1 88.94 446 PRO A CA 1
ATOM 3501 C C . PRO A 1 446 ? -7.793 -6.887 10.984 1 88.94 446 PRO A C 1
ATOM 3503 O O . PRO A 1 446 ? -7.129 -7.926 10.938 1 88.94 446 PRO A O 1
ATOM 3506 N N . TRP A 1 447 ? -7.273 -5.672 10.891 1 90.25 447 TRP A N 1
ATOM 3507 C CA . TRP A 1 447 ? -5.832 -5.496 11.016 1 90.25 447 TRP A CA 1
ATOM 3508 C C . TRP A 1 447 ? -5.332 -6.004 12.359 1 90.25 447 TRP A C 1
ATOM 3510 O O . TRP A 1 447 ? -6 -5.836 13.383 1 90.25 447 TRP A O 1
ATOM 3520 N N . PRO A 1 448 ? -4.188 -6.816 12.406 1 94 448 PRO A N 1
ATOM 3521 C CA . PRO A 1 448 ? -3.254 -7.09 11.312 1 94 448 PRO A CA 1
ATOM 3522 C C . PRO A 1 448 ? -3.316 -8.539 10.836 1 94 448 PRO A C 1
ATOM 3524 O O . PRO A 1 448 ? -2.283 -9.133 10.516 1 94 448 PRO A O 1
ATOM 3527 N N . GLU A 1 449 ? -4.504 -9.086 10.797 1 92.44 449 GLU A N 1
ATOM 3528 C CA . GLU A 1 449 ? -4.645 -10.484 10.383 1 92.44 449 GLU A CA 1
ATOM 3529 C C . GLU A 1 449 ? -4.246 -10.664 8.922 1 92.44 449 GLU A C 1
ATOM 3531 O O . GLU A 1 449 ? -4.688 -9.906 8.055 1 92.44 449 GLU A O 1
ATOM 3536 N N . ARG A 1 450 ? -3.449 -11.758 8.703 1 94.38 450 ARG A N 1
ATOM 3537 C CA . ARG A 1 450 ? -2.992 -11.992 7.34 1 94.38 450 ARG A CA 1
ATOM 3538 C C . ARG A 1 450 ? -3.416 -13.367 6.844 1 94.38 450 ARG A C 1
ATOM 3540 O O . ARG A 1 450 ? -3.209 -13.703 5.676 1 94.38 450 ARG A O 1
ATOM 3547 N N . VAL A 1 451 ? -3.891 -14.164 7.66 1 93.94 451 VAL A N 1
ATOM 3548 C CA . VAL A 1 451 ? -4.527 -15.414 7.258 1 93.94 451 VAL A CA 1
ATOM 3549 C C . VAL A 1 451 ? -6.043 -15.258 7.301 1 93.94 451 VAL A C 1
ATOM 3551 O O . VAL A 1 451 ? -6.652 -15.352 8.367 1 93.94 451 VAL A O 1
ATOM 3554 N N . LEU A 1 452 ? -6.613 -15.07 6.176 1 93 452 LEU A N 1
ATOM 3555 C CA . LEU A 1 452 ? -8 -14.648 6.066 1 93 452 LEU A CA 1
ATOM 3556 C C . LEU A 1 452 ? -8.914 -15.844 5.824 1 93 452 LEU A C 1
ATOM 3558 O O . LEU A 1 452 ? -8.508 -16.828 5.215 1 93 452 LEU A O 1
ATOM 3562 N N . PRO A 1 453 ? -10.133 -15.688 6.312 1 91.06 453 PRO A N 1
ATOM 3563 C CA . PRO A 1 453 ? -11.078 -16.75 5.988 1 91.06 453 PRO A CA 1
ATOM 3564 C C . PRO A 1 453 ? -11.5 -16.75 4.52 1 91.06 453 PRO A C 1
ATOM 3566 O O . PRO A 1 453 ? -11.664 -15.672 3.932 1 91.06 453 PRO A O 1
ATOM 3569 N N . TYR A 1 454 ? -11.562 -17.922 4.031 1 89.12 454 TYR A N 1
ATOM 3570 C CA . TYR A 1 454 ? -12.125 -18.078 2.691 1 89.12 454 TYR A CA 1
ATOM 3571 C C . TYR A 1 454 ? -13.602 -17.719 2.672 1 89.12 454 TYR A C 1
ATOM 3573 O O . TYR A 1 454 ? -14.414 -18.359 3.346 1 89.12 454 TYR A O 1
ATOM 3581 N N . VAL A 1 455 ? -13.977 -16.609 1.91 1 86.5 455 VAL A N 1
ATOM 3582 C CA . VAL A 1 455 ? -15.359 -16.156 1.842 1 86.5 455 VAL A CA 1
ATOM 3583 C C . VAL A 1 455 ? -15.766 -15.953 0.384 1 86.5 455 VAL A C 1
ATOM 3585 O O . VAL A 1 455 ? -15.156 -15.148 -0.33 1 86.5 455 VAL A O 1
ATOM 3588 N N . VAL A 1 456 ? -16.719 -16.656 -0.04 1 84.12 456 VAL A N 1
ATOM 3589 C CA . VAL A 1 456 ? -17.219 -16.531 -1.405 1 84.12 456 VAL A CA 1
ATOM 3590 C C . VAL A 1 456 ? -18.156 -15.328 -1.508 1 84.12 456 VAL A C 1
ATOM 3592 O O . VAL A 1 456 ? -18.938 -15.055 -0.586 1 84.12 456 VAL A O 1
ATOM 3595 N N . ARG A 1 457 ? -18.094 -14.617 -2.625 1 83.69 457 ARG A N 1
ATOM 3596 C CA . ARG A 1 457 ? -18.953 -13.461 -2.834 1 83.69 457 ARG A CA 1
ATOM 3597 C C . ARG A 1 457 ? -20.406 -13.891 -3.021 1 83.69 457 ARG A C 1
ATOM 3599 O O . ARG A 1 457 ? -20.672 -14.953 -3.58 1 83.69 457 ARG A O 1
ATOM 3606 N N . LYS A 1 458 ? -21.344 -13.039 -2.453 1 69.5 458 LYS A N 1
ATOM 3607 C CA . LYS A 1 458 ? -22.766 -13.297 -2.611 1 69.5 458 LYS A CA 1
ATOM 3608 C C . LYS A 1 458 ? -23.266 -12.797 -3.963 1 69.5 458 LYS A C 1
ATOM 3610 O O . LYS A 1 458 ? -22.984 -11.664 -4.355 1 69.5 458 LYS A O 1
ATOM 3615 N N . THR A 1 459 ? -23.422 -13.758 -4.918 1 61.75 459 THR A N 1
ATOM 3616 C CA . THR A 1 459 ? -23.984 -13.359 -6.203 1 61.75 459 THR A CA 1
ATOM 3617 C C . THR A 1 459 ? -25.469 -13.055 -6.07 1 61.75 459 THR A C 1
ATOM 3619 O O . THR A 1 459 ? -26.203 -13.766 -5.367 1 61.75 459 THR A O 1
ATOM 3622 N N . SER A 1 460 ? -25.875 -11.781 -6.082 1 48.94 460 SER A N 1
ATOM 3623 C CA . SER A 1 460 ? -27.312 -11.477 -6.086 1 48.94 460 SER A CA 1
ATOM 3624 C C . SER A 1 460 ? -28.031 -12.242 -7.188 1 48.94 460 SER A C 1
ATOM 3626 O O . SER A 1 460 ? -27.547 -12.32 -8.32 1 48.94 460 SER A O 1
ATOM 3628 N N . SER A 1 461 ? -28.984 -13.125 -6.773 1 39.75 461 SER A N 1
ATOM 3629 C CA . SER A 1 461 ? -29.953 -13.633 -7.73 1 39.75 461 SER A CA 1
ATOM 3630 C C . SER A 1 461 ? -30.609 -12.5 -8.508 1 39.75 461 SER A C 1
ATOM 3632 O O . SER A 1 461 ? -30.844 -11.422 -7.965 1 39.75 461 SER A O 1
ATOM 3634 N N . MET B 1 1 ? -47.812 -16.188 29 1 19.34 1 MET B N 1
ATOM 3635 C CA . MET B 1 1 ? -47.375 -15.977 30.375 1 19.34 1 MET B CA 1
ATOM 3636 C C . MET B 1 1 ? -46.781 -14.586 30.547 1 19.34 1 MET B C 1
ATOM 3638 O O . MET B 1 1 ? -46.188 -14.047 29.625 1 19.34 1 MET B O 1
ATOM 3642 N N . SER B 1 2 ? -47.062 -13.797 31.641 1 19.58 2 SER B N 1
ATOM 3643 C CA . SER B 1 2 ? -46.875 -12.469 32.219 1 19.58 2 SER B CA 1
ATOM 3644 C C . SER B 1 2 ? -45.375 -12.117 32.281 1 19.58 2 SER B C 1
ATOM 3646 O O . SER B 1 2 ? -44.562 -12.938 32.688 1 19.58 2 SER B O 1
ATOM 3648 N N . ILE B 1 3 ? -44.938 -11.109 31.438 1 22.23 3 ILE B N 1
ATOM 3649 C CA . ILE B 1 3 ? -43.812 -10.227 31.172 1 22.23 3 ILE B CA 1
ATOM 3650 C C . ILE B 1 3 ? -43.438 -9.492 32.469 1 22.23 3 ILE B C 1
ATOM 3652 O O . ILE B 1 3 ? -43.844 -8.344 32.656 1 22.23 3 ILE B O 1
ATOM 3656 N N . ASP B 1 4 ? -43.375 -10.117 33.594 1 17.12 4 ASP B N 1
ATOM 3657 C CA . ASP B 1 4 ? -43.406 -9.547 34.938 1 17.12 4 ASP B CA 1
ATOM 3658 C C . ASP B 1 4 ? -42.281 -8.562 35.156 1 17.12 4 ASP B C 1
ATOM 3660 O O . ASP B 1 4 ? -41.281 -8.57 34.438 1 17.12 4 ASP B O 1
ATOM 3664 N N . ALA B 1 5 ? -41.875 -8.188 36.469 1 17.38 5 ALA B N 1
ATOM 3665 C CA . ALA B 1 5 ? -41.781 -7.215 37.562 1 17.38 5 ALA B CA 1
ATOM 3666 C C . ALA B 1 5 ? -40.375 -6.656 37.688 1 17.38 5 ALA B C 1
ATOM 3668 O O . ALA B 1 5 ? -40.188 -5.445 37.844 1 17.38 5 ALA B O 1
ATOM 3669 N N . THR B 1 6 ? -39.25 -7.254 38.062 1 16.7 6 THR B N 1
ATOM 3670 C CA . THR B 1 6 ? -38.719 -7.023 39.406 1 16.7 6 THR B CA 1
ATOM 3671 C C . THR B 1 6 ? -37.625 -5.949 39.406 1 16.7 6 THR B C 1
ATOM 3673 O O . THR B 1 6 ? -37.188 -5.48 40.438 1 16.7 6 THR B O 1
ATOM 3676 N N . CYS B 1 7 ? -36.812 -5.652 38.406 1 18.66 7 CYS B N 1
ATOM 3677 C CA . CYS B 1 7 ? -35.5 -5.344 38.969 1 18.66 7 CYS B CA 1
ATOM 3678 C C . CYS B 1 7 ? -35.562 -4.066 39.781 1 18.66 7 CYS B C 1
ATOM 3680 O O . CYS B 1 7 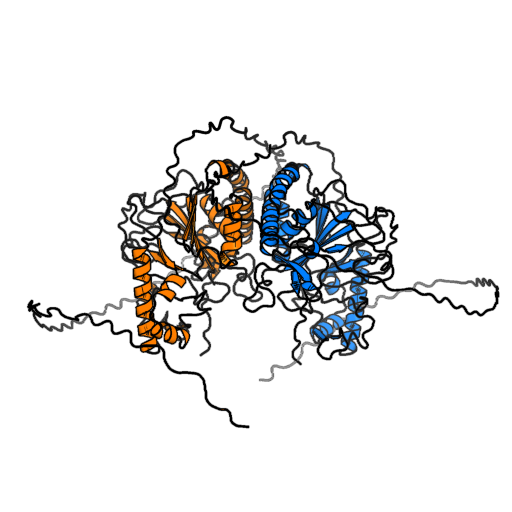? -36.156 -3.07 39.375 1 18.66 7 CYS B O 1
ATOM 3682 N N . LEU B 1 8 ? -34.875 -4.008 41 1 16.73 8 LEU B N 1
ATOM 3683 C CA . LEU B 1 8 ? -34.656 -3.43 42.312 1 16.73 8 LEU B CA 1
ATOM 3684 C C . LEU B 1 8 ? -34.312 -1.953 42.219 1 16.73 8 LEU B C 1
ATOM 3686 O O . LEU B 1 8 ? -33.781 -1.511 41.188 1 16.73 8 LEU B O 1
ATOM 3690 N N . ARG B 1 9 ? -34.344 -1.176 43.375 1 16.66 9 ARG B N 1
ATOM 3691 C CA . ARG B 1 9 ? -34.594 -0.033 44.25 1 16.66 9 ARG B CA 1
ATOM 3692 C C . ARG B 1 9 ? -33.438 0.958 44.219 1 16.66 9 ARG B C 1
ATOM 3694 O O . ARG B 1 9 ? -33.656 2.152 44 1 16.66 9 ARG B O 1
ATOM 3701 N N . ALA B 1 10 ? -32.344 0.914 45.156 1 16.69 10 ALA B N 1
ATOM 3702 C CA . ALA B 1 10 ? -32.125 1.76 46.312 1 16.69 10 ALA B CA 1
ATOM 3703 C C . ALA B 1 10 ? -31.094 2.848 46.031 1 16.69 10 ALA B C 1
ATOM 3705 O O . ALA B 1 10 ? -30.891 3.744 46.844 1 16.69 10 ALA B O 1
ATOM 3706 N N . ILE B 1 11 ? -30.266 2.879 45.062 1 18.77 11 ILE B N 1
ATOM 3707 C CA . ILE B 1 11 ? -29.016 3.475 45.531 1 18.77 11 ILE B CA 1
ATOM 3708 C C . ILE B 1 11 ? -29.281 4.887 46.062 1 18.77 11 ILE B C 1
ATOM 3710 O O . ILE B 1 11 ? -30 5.664 45.406 1 18.77 11 ILE B O 1
ATOM 3714 N N . SER B 1 12 ? -28.734 5.238 47.281 1 16.45 12 SER B N 1
ATOM 3715 C CA . SER B 1 12 ? -28.688 6.16 48.406 1 16.45 12 SER B CA 1
ATOM 3716 C C . SER B 1 12 ? -28.359 7.574 47.938 1 16.45 12 SER B C 1
ATOM 3718 O O . SER B 1 12 ? -27.844 7.773 46.844 1 16.45 12 SER B O 1
ATOM 3720 N N . SER B 1 13 ? -28.422 8.609 48.906 1 17.42 13 SER B N 1
ATOM 3721 C CA . SER B 1 13 ? -28.781 9.977 49.281 1 17.42 13 SER B CA 1
ATOM 3722 C C . SER B 1 13 ? -27.594 10.922 49.094 1 17.42 13 SER B C 1
ATOM 3724 O O . SER B 1 13 ? -27.688 12.094 49.469 1 17.42 13 SER B O 1
ATOM 3726 N N . VAL B 1 14 ? -26.422 10.508 48.562 1 17.45 14 VAL B N 1
ATOM 3727 C CA . VAL B 1 14 ? -25.344 11.336 49.094 1 17.45 14 VAL B CA 1
ATOM 3728 C C . VAL B 1 14 ? -25.688 12.812 48.906 1 17.45 14 VAL B C 1
ATOM 3730 O O . VAL B 1 14 ? -26.047 13.227 47.781 1 17.45 14 VAL B O 1
ATOM 3733 N N . ASP B 1 15 ? -25.75 13.703 50.031 1 16.66 15 ASP B N 1
ATOM 3734 C CA . ASP B 1 15 ? -26.188 15 50.5 1 16.66 15 ASP B CA 1
ATOM 3735 C C . ASP B 1 15 ? -25.328 16.125 49.938 1 16.66 15 ASP B C 1
ATOM 3737 O O . ASP B 1 15 ? -25.656 17.312 50.125 1 16.66 15 ASP B O 1
ATOM 3741 N N . LEU B 1 16 ? -24.109 15.859 49.469 1 17.56 16 LEU B N 1
ATOM 3742 C CA . LEU B 1 16 ? -23.203 16.938 49.844 1 17.56 16 LEU B CA 1
ATOM 3743 C C . LEU B 1 16 ? -23.766 18.297 49.406 1 17.56 16 LEU B C 1
ATOM 3745 O O . LEU B 1 16 ? -24.203 18.453 48.281 1 17.56 16 LEU B O 1
ATOM 3749 N N . GLN B 1 17 ? -23.875 19.281 50.312 1 15.95 17 GLN B N 1
ATOM 3750 C CA . GLN B 1 17 ? -24.422 20.578 50.75 1 15.95 17 GLN B CA 1
ATOM 3751 C C . GLN B 1 17 ? -23.844 21.719 49.906 1 15.95 17 GLN B C 1
ATOM 3753 O O . GLN B 1 17 ? -24.562 22.625 49.5 1 15.95 17 GLN B O 1
ATOM 3758 N N . ALA B 1 18 ? -22.453 21.844 49.875 1 17.36 18 ALA B N 1
ATOM 3759 C CA . ALA B 1 18 ? -22 23.172 50.312 1 17.36 18 ALA B CA 1
ATOM 3760 C C . ALA B 1 18 ? -22.5 24.25 49.344 1 17.36 18 ALA B C 1
ATOM 3762 O O . ALA B 1 18 ? -22.844 23.984 48.219 1 17.36 18 ALA B O 1
ATOM 3763 N N . ASN B 1 19 ? -22.281 25.578 49.781 1 16.44 19 ASN B N 1
ATOM 3764 C CA . ASN B 1 19 ? -22.688 26.969 49.938 1 16.44 19 ASN B CA 1
ATOM 3765 C C . ASN B 1 19 ? -22.359 27.797 48.719 1 16.44 19 ASN B C 1
ATOM 3767 O O . ASN B 1 19 ? -21.203 27.875 48.312 1 16.44 19 ASN B O 1
ATOM 3771 N N . PHE B 1 20 ? -23.266 28.031 47.781 1 17.98 20 PHE B N 1
ATOM 3772 C CA . PHE B 1 20 ? -23.359 28.797 46.562 1 17.98 20 PHE B CA 1
ATOM 3773 C C . PHE B 1 20 ? -23.141 30.281 46.844 1 17.98 20 PHE B C 1
ATOM 3775 O O . PHE B 1 20 ? -24.094 31.062 46.75 1 17.98 20 PHE B O 1
ATOM 3782 N N . THR B 1 21 ? -22.344 30.531 47.875 1 15.69 21 THR B N 1
ATOM 3783 C CA . THR B 1 21 ? -22.609 31.906 48.25 1 15.69 21 THR B CA 1
ATOM 3784 C C . THR B 1 21 ? -22.469 32.844 47.062 1 15.69 21 THR B C 1
ATOM 3786 O O . THR B 1 21 ? -23.359 33.656 46.781 1 15.69 21 THR B O 1
ATOM 3789 N N . GLN B 1 22 ? -21.219 33.281 46.875 1 16.86 22 GLN B N 1
ATOM 3790 C CA . GLN B 1 22 ? -20.938 34.688 47.125 1 16.86 22 GLN B CA 1
ATOM 3791 C C . GLN B 1 22 ? -21.422 35.594 46 1 16.86 22 GLN B C 1
ATOM 3793 O O . GLN B 1 22 ? -21.625 35.094 44.875 1 16.86 22 GLN B O 1
ATOM 3798 N N . ARG B 1 23 ? -20.953 36.969 46.062 1 16.78 23 ARG B N 1
ATOM 3799 C CA . ARG B 1 23 ? -21.312 38.375 45.969 1 16.78 23 ARG B CA 1
ATOM 3800 C C . ARG B 1 23 ? -21.219 38.875 44.531 1 16.78 23 ARG B C 1
ATOM 3802 O O . ARG B 1 23 ? -20.172 38.688 43.875 1 16.78 23 ARG B O 1
ATOM 3809 N N . ILE B 1 24 ? -22.328 39.156 43.875 1 17.7 24 ILE B N 1
ATOM 3810 C CA . ILE B 1 24 ? -22.812 39.625 42.594 1 17.7 24 ILE B CA 1
ATOM 3811 C C . ILE B 1 24 ? -22.25 41.031 42.312 1 17.7 24 ILE B C 1
ATOM 3813 O O . ILE B 1 24 ? -22.438 41.562 41.25 1 17.7 24 ILE B O 1
ATOM 3817 N N . SER B 1 25 ? -21.578 41.594 43.344 1 15.88 25 SER B N 1
ATOM 3818 C CA . SER B 1 25 ? -22.078 42.969 43.281 1 15.88 25 SER B CA 1
ATOM 3819 C C . SER B 1 25 ? -21.766 43.625 41.938 1 15.88 25 SER B C 1
ATOM 3821 O O . SER B 1 25 ? -22.641 44.188 41.312 1 15.88 25 SER B O 1
ATOM 3823 N N . ARG B 1 26 ? -20.547 44.156 41.906 1 17.42 26 ARG B N 1
ATOM 3824 C CA . ARG B 1 26 ? -20.453 45.594 41.75 1 17.42 26 ARG B CA 1
ATOM 3825 C C . ARG B 1 26 ? -20.656 46.031 40.312 1 17.42 26 ARG B C 1
ATOM 3827 O O . ARG B 1 26 ? -20.484 45.219 39.375 1 17.42 26 ARG B O 1
ATOM 3834 N N . SER B 1 27 ? -20.812 47.375 40.031 1 16.33 27 SER B N 1
ATOM 3835 C CA . SER B 1 27 ? -21.547 48.406 39.344 1 16.33 27 SER B CA 1
ATOM 3836 C C . SER B 1 27 ? -20.938 48.688 37.969 1 16.33 27 SER B C 1
ATOM 3838 O O . SER B 1 27 ? -21.516 49.438 37.156 1 16.33 27 SER B O 1
ATOM 3840 N N . ARG B 1 28 ? -19.625 48.188 37.781 1 17.83 28 ARG B N 1
ATOM 3841 C CA . ARG B 1 28 ? -18.938 49.281 37.094 1 17.83 28 ARG B CA 1
ATOM 3842 C C . ARG B 1 28 ? -19.625 49.594 35.781 1 17.83 28 ARG B C 1
ATOM 3844 O O . ARG B 1 28 ? -20.031 48.688 35.031 1 17.83 28 ARG B O 1
ATOM 3851 N N . THR B 1 29 ? -19.922 50.906 35.5 1 15.78 29 THR B N 1
ATOM 3852 C CA . THR B 1 29 ? -20.672 51.75 34.594 1 15.78 29 THR B CA 1
ATOM 3853 C C . THR B 1 29 ? -20.125 51.656 33.188 1 15.78 29 THR B C 1
ATOM 3855 O O . THR B 1 29 ? -19.031 52.156 32.906 1 15.78 29 THR B O 1
ATOM 3858 N N . LEU B 1 30 ? -19.938 50.5 32.656 1 17.3 30 LEU B N 1
ATOM 3859 C CA . LEU B 1 30 ? -19.375 50.656 31.328 1 17.3 30 LEU B CA 1
ATOM 3860 C C . LEU B 1 30 ? -20.266 51.531 30.453 1 17.3 30 LEU B C 1
ATOM 3862 O O . LEU B 1 30 ? -21.422 51.188 30.219 1 17.3 30 LEU B O 1
ATOM 3866 N N . THR B 1 31 ? -20.125 52.875 30.406 1 15.57 31 THR B N 1
ATOM 3867 C CA . THR B 1 31 ? -20.891 53.812 29.625 1 15.57 31 THR B CA 1
ATOM 3868 C C . THR B 1 31 ? -20.875 53.438 28.141 1 15.57 31 THR B C 1
ATOM 3870 O O . THR B 1 31 ? -19.844 53.031 27.609 1 15.57 31 THR B O 1
ATOM 3873 N N . CYS B 1 32 ? -22.047 53.375 27.453 1 16.3 32 CYS B N 1
ATOM 3874 C CA . CYS B 1 32 ? -22.734 53.062 26.203 1 16.3 32 CYS B CA 1
ATOM 3875 C C . CYS B 1 32 ? -22.438 54.125 25.156 1 16.3 32 CYS B C 1
ATOM 3877 O O . CYS B 1 32 ? -23.141 54.219 24.141 1 16.3 32 CYS B O 1
ATOM 3879 N N . ARG B 1 33 ? -21.406 55 25.203 1 15.95 33 ARG B N 1
ATOM 3880 C CA . ARG B 1 33 ? -21.875 56.188 24.531 1 15.95 33 ARG B CA 1
ATOM 3881 C C . ARG B 1 33 ? -22.375 55.875 23.125 1 15.95 33 ARG B C 1
ATOM 3883 O O . ARG B 1 33 ? -22.031 54.844 22.562 1 15.95 33 ARG B O 1
ATOM 3890 N N . HIS B 1 34 ? -22.531 57.031 22.156 1 15.99 34 HIS B N 1
ATOM 3891 C CA . HIS B 1 34 ? -23.484 57.719 21.281 1 15.99 34 HIS B CA 1
ATOM 3892 C C . HIS B 1 34 ? -23.438 57.156 19.875 1 15.99 34 HIS B C 1
ATOM 3894 O O . HIS B 1 34 ? -22.453 56.562 19.469 1 15.99 34 HIS B O 1
ATOM 3900 N N . CYS B 1 35 ? -24.344 57.781 18.859 1 15.84 35 CYS B N 1
ATOM 3901 C CA . CYS B 1 35 ? -25.375 57.531 17.844 1 15.84 35 CYS B CA 1
ATOM 3902 C C . CYS B 1 35 ? -24.766 57.438 16.453 1 15.84 35 CYS B C 1
ATOM 3904 O O . CYS B 1 35 ? -25.094 56.531 15.68 1 15.84 35 CYS B O 1
ATOM 3906 N N . ASN B 1 36 ? -24.125 58.531 15.758 1 15.98 36 ASN B N 1
ATOM 3907 C CA . ASN B 1 36 ? -24.828 59.25 14.711 1 15.98 36 ASN B CA 1
ATOM 3908 C C . ASN B 1 36 ? -24.625 58.594 13.344 1 15.98 36 ASN B C 1
ATOM 3910 O O . ASN B 1 36 ? -23.656 57.875 13.133 1 15.98 36 ASN B O 1
ATOM 3914 N N . PHE B 1 37 ? -25.438 59.125 12.148 1 16.23 37 PHE B N 1
ATOM 3915 C CA . PHE B 1 37 ? -26.203 58.719 10.977 1 16.23 37 PHE B CA 1
ATOM 3916 C C . PHE B 1 37 ? -25.328 58.719 9.734 1 16.23 37 PHE B C 1
ATOM 3918 O O . PHE B 1 37 ? -25.375 57.781 8.938 1 16.23 37 PHE B O 1
ATOM 3925 N N . SER B 1 38 ? -24.531 59.719 9.148 1 16.34 38 SER B N 1
ATOM 3926 C CA . SER B 1 38 ? -25.047 60.375 7.965 1 16.34 38 SER B CA 1
ATOM 3927 C C . SER B 1 38 ? -24.688 59.625 6.695 1 16.34 38 SER B C 1
ATOM 3929 O O . SER B 1 38 ? -23.656 58.938 6.648 1 16.34 38 SER B O 1
ATOM 3931 N N . PRO B 1 39 ? -25.375 59.938 5.406 1 16.36 39 PRO B N 1
ATOM 3932 C CA . PRO B 1 39 ? -25.891 59.312 4.184 1 16.36 39 PRO B CA 1
ATOM 3933 C C . PRO B 1 39 ? -24.859 59.281 3.059 1 16.36 39 PRO B C 1
ATOM 3935 O O . PRO B 1 39 ? -24.828 58.344 2.271 1 16.36 39 PRO B O 1
ATOM 3938 N N . ALA B 1 40 ? -23.812 60.156 2.777 1 16.73 40 ALA B N 1
ATOM 3939 C CA . ALA B 1 40 ? -23.953 60.875 1.514 1 16.73 40 ALA B CA 1
ATOM 3940 C C . ALA B 1 40 ? -23.625 59.969 0.329 1 16.73 40 ALA B C 1
ATOM 3942 O O . ALA B 1 40 ? -22.766 59.062 0.429 1 16.73 40 ALA B O 1
ATOM 3943 N N . ILE B 1 41 ? -24.234 60.25 -0.968 1 16.36 41 ILE B N 1
ATOM 3944 C CA . ILE B 1 41 ? -24.797 59.781 -2.229 1 16.36 41 ILE B CA 1
ATOM 3945 C C . ILE B 1 41 ? -23.719 59.781 -3.307 1 16.36 41 ILE B C 1
ATOM 3947 O O . ILE B 1 41 ? -23.75 58.938 -4.227 1 16.36 41 ILE B O 1
ATOM 3951 N N . HIS B 1 42 ? -22.594 60.5 -3.408 1 16.09 42 HIS B N 1
ATOM 3952 C CA . HIS B 1 42 ? -22.547 61.156 -4.707 1 16.09 42 HIS B CA 1
ATOM 3953 C C . HIS B 1 42 ? -22.312 60.156 -5.832 1 16.09 42 HIS B C 1
ATOM 3955 O O . HIS B 1 42 ? -21.766 59.094 -5.602 1 16.09 42 HIS B O 1
ATOM 3961 N N . PRO B 1 43 ? -22.359 60.719 -7.227 1 15.77 43 PRO B N 1
ATOM 3962 C CA . PRO B 1 43 ? -22.938 60.469 -8.555 1 15.77 43 PRO B CA 1
ATOM 3963 C C . PRO B 1 43 ? -22 59.688 -9.469 1 15.77 43 PRO B C 1
ATOM 3965 O O . PRO B 1 43 ? -22.391 58.688 -10.055 1 15.77 43 PRO B O 1
ATOM 3968 N N . SER B 1 44 ? -21 60.438 -10.172 1 14.66 44 SER B N 1
ATOM 3969 C CA . SER B 1 44 ? -21.125 60.75 -11.594 1 14.66 44 SER B CA 1
ATOM 3970 C C . SER B 1 44 ? -20.516 59.656 -12.453 1 14.66 44 SER B C 1
ATOM 3972 O O . SER B 1 44 ? -21.172 59.094 -13.336 1 14.66 44 SER B O 1
ATOM 3974 N N . ASN B 1 45 ? -19.359 60.031 -13.289 1 15.11 45 ASN B N 1
ATOM 3975 C CA . ASN B 1 45 ? -19.297 60.25 -14.727 1 15.11 45 ASN B CA 1
ATOM 3976 C C . ASN B 1 45 ? -18.859 59 -15.484 1 15.11 45 ASN B C 1
ATOM 3978 O O . ASN B 1 45 ? -18.25 58.125 -14.906 1 15.11 45 ASN B O 1
ATOM 3982 N N . ALA B 1 46 ? -18.906 59.062 -17.016 1 15.02 46 ALA B N 1
ATOM 3983 C CA . ALA B 1 46 ? -19.312 58.438 -18.281 1 15.02 46 ALA B CA 1
ATOM 3984 C C . ALA B 1 46 ? -18.141 57.75 -18.969 1 15.02 46 ALA B C 1
ATOM 3986 O O . ALA B 1 46 ? -18.328 56.719 -19.625 1 15.02 46 ALA B O 1
ATOM 3987 N N . ALA B 1 47 ? -16.844 58.156 -18.938 1 15.5 47 ALA B N 1
ATOM 3988 C CA . ALA B 1 47 ? -16.375 58.375 -20.297 1 15.5 47 ALA B CA 1
ATOM 3989 C C . ALA B 1 47 ? -16.125 57.031 -20.984 1 15.5 47 ALA B C 1
ATOM 3991 O O . ALA B 1 47 ? -15.5 56.125 -20.422 1 15.5 47 ALA B O 1
ATOM 3992 N N . VAL B 1 48 ? -16.734 56.781 -22.234 1 15.27 48 VAL B N 1
ATOM 3993 C CA . VAL B 1 48 ? -17.047 55.75 -23.234 1 15.27 48 VAL B CA 1
ATOM 3994 C C . VAL B 1 48 ? -15.797 55.438 -24.047 1 15.27 48 VAL B C 1
ATOM 3996 O O . VAL B 1 48 ? -15.727 54.375 -24.688 1 15.27 48 VAL B O 1
ATOM 3999 N N . GLU B 1 49 ? -14.672 56.156 -24.078 1 14.89 49 GLU B N 1
ATOM 4000 C CA . GLU B 1 49 ? -14.227 56.375 -25.453 1 14.89 49 GLU B CA 1
ATOM 4001 C C . GLU B 1 49 ? -13.93 55.062 -26.156 1 14.89 49 GLU B C 1
ATOM 4003 O O . GLU B 1 49 ? -13.594 54.062 -25.5 1 14.89 49 GLU B O 1
ATOM 4008 N N . GLY B 1 50 ? -13.898 55.188 -27.594 1 14.45 50 GLY B N 1
ATOM 4009 C CA . GLY B 1 50 ? -14.242 54.594 -28.875 1 14.45 50 GLY B CA 1
ATOM 4010 C C . GLY B 1 50 ? -13.266 53.531 -29.312 1 14.45 50 GLY B C 1
ATOM 4011 O O . GLY B 1 50 ? -12.711 52.812 -28.484 1 14.45 50 GLY B O 1
ATOM 4012 N N . CYS B 1 51 ? -12.688 53.781 -30.641 1 14.32 51 CYS B N 1
ATOM 4013 C CA . CYS B 1 51 ? -12.836 53.156 -31.953 1 14.32 51 CYS B CA 1
ATOM 4014 C C . CYS B 1 51 ? -11.664 52.219 -32.25 1 14.32 51 CYS B C 1
ATOM 4016 O O . CYS B 1 51 ? -11.875 51.062 -32.625 1 14.32 51 CYS B O 1
ATOM 4018 N N . ALA B 1 52 ? -10.461 52.812 -32.812 1 13.92 52 ALA B N 1
ATOM 4019 C CA . ALA B 1 52 ? -10.211 52.719 -34.25 1 13.92 52 ALA B CA 1
ATOM 4020 C C . ALA B 1 52 ? -9.406 51.469 -34.594 1 13.92 52 ALA B C 1
ATOM 4022 O O . ALA B 1 52 ? -9.82 50.656 -35.438 1 13.92 52 ALA B O 1
ATOM 4023 N N . GLY B 1 53 ? -8.109 51.656 -35.094 1 14.21 53 GLY B N 1
ATOM 4024 C CA . GLY B 1 53 ? -7.637 51.5 -36.469 1 14.21 53 GLY B CA 1
ATOM 4025 C C . GLY B 1 53 ? -7.105 50.125 -36.781 1 14.21 53 GLY B C 1
ATOM 4026 O O . GLY B 1 53 ? -6.785 49.344 -35.844 1 14.21 53 GLY B O 1
ATOM 4027 N N . ILE B 1 54 ? -6.762 49.781 -38.125 1 13.95 54 ILE B N 1
ATOM 4028 C CA . ILE B 1 54 ? -6.84 48.906 -39.281 1 13.95 54 ILE B CA 1
ATOM 4029 C C . ILE B 1 54 ? -5.586 48.062 -39.344 1 13.95 54 ILE B C 1
ATOM 4031 O O . ILE B 1 54 ? -5.672 46.812 -39.469 1 13.95 54 ILE B O 1
ATOM 4035 N N . LYS B 1 55 ? -4.387 48.719 -39.906 1 14.71 55 LYS B N 1
ATOM 4036 C CA . LYS B 1 55 ? -3.873 48.312 -41.219 1 14.71 55 LYS B CA 1
ATOM 4037 C C . LYS B 1 55 ? -3.186 46.938 -41.125 1 14.71 55 LYS B C 1
ATOM 4039 O O . LYS B 1 55 ? -2.77 46.531 -40.062 1 14.71 55 LYS B O 1
ATOM 4044 N N . SER B 1 56 ? -2.623 46.469 -42.344 1 13.97 56 SER B N 1
ATOM 4045 C CA . SER B 1 56 ? -2.469 45.469 -43.375 1 13.97 56 SER B CA 1
ATOM 4046 C C . SER B 1 56 ? -1.121 44.75 -43.281 1 13.97 56 SER B C 1
ATOM 4048 O O . SER B 1 56 ? -0.948 43.656 -43.781 1 13.97 56 SER B O 1
ATOM 4050 N N . SER B 1 57 ? -0.035 45.375 -42.75 1 14.03 57 SER B N 1
ATOM 4051 C CA . SER B 1 57 ? 1.045 45.281 -43.719 1 14.03 57 SER B CA 1
ATOM 4052 C C . SER B 1 57 ? 1.53 43.844 -43.906 1 14.03 57 SER B C 1
ATOM 4054 O O . SER B 1 57 ? 1.407 43.031 -43 1 14.03 57 SER B O 1
ATOM 4056 N N . THR B 1 58 ? 2.322 43.75 -45.031 1 14.55 58 THR B N 1
ATOM 4057 C CA . THR B 1 58 ? 2.629 42.938 -46.188 1 14.55 58 THR B CA 1
ATOM 4058 C C . THR B 1 58 ? 3.586 41.812 -45.844 1 14.55 58 THR B C 1
ATOM 4060 O O . THR B 1 58 ? 3.314 40.656 -46.125 1 14.55 58 THR B O 1
ATOM 4063 N N . VAL B 1 59 ? 4.969 42.031 -46.25 1 14.09 59 VAL B N 1
ATOM 4064 C CA . VAL B 1 59 ? 5.523 41.406 -47.438 1 14.09 59 VAL B CA 1
ATOM 4065 C C . VAL B 1 59 ? 6.27 40.125 -47.062 1 14.09 59 VAL B C 1
ATOM 4067 O O . VAL B 1 59 ? 5.906 39.031 -47.5 1 14.09 59 VAL B O 1
ATOM 4070 N N . GLY B 1 60 ? 7.688 40.188 -47.188 1 14.12 60 GLY B N 1
ATOM 4071 C CA . GLY B 1 60 ? 8.414 39.562 -48.281 1 14.12 60 GLY B CA 1
ATOM 4072 C C . GLY B 1 60 ? 8.93 38.188 -47.938 1 14.12 60 GLY B C 1
ATOM 4073 O O . GLY B 1 60 ? 8.93 37.781 -46.781 1 14.12 60 GLY B O 1
ATOM 4074 N N . ALA B 1 61 ? 10.062 37.781 -48.75 1 14.73 61 ALA B N 1
ATOM 4075 C CA . ALA B 1 61 ? 10.422 36.719 -49.719 1 14.73 61 ALA B CA 1
ATOM 4076 C C . ALA B 1 61 ? 11.195 35.594 -49.031 1 14.73 61 ALA B C 1
ATOM 4078 O O . ALA B 1 61 ? 10.812 34.438 -49.125 1 14.73 61 ALA B O 1
ATOM 4079 N N . THR B 1 62 ? 12.523 35.5 -49.438 1 14.39 62 THR B N 1
ATOM 4080 C CA . THR B 1 62 ? 13.023 34.469 -50.344 1 14.39 62 THR B CA 1
ATOM 4081 C C . THR B 1 62 ? 13.742 33.375 -49.562 1 14.39 62 THR B C 1
ATOM 4083 O O . THR B 1 62 ? 13.477 32.188 -49.781 1 14.39 62 THR B O 1
ATOM 4086 N N . SER B 1 63 ? 15.008 33.656 -48.969 1 14.49 63 SER B N 1
ATOM 4087 C CA . SER B 1 63 ? 16.125 33.031 -49.688 1 14.49 63 SER B CA 1
ATOM 4088 C C . SER B 1 63 ? 16.359 31.609 -49.188 1 14.49 63 SER B C 1
ATOM 4090 O O . SER B 1 63 ? 15.828 31.188 -48.188 1 14.49 63 SER B O 1
ATOM 4092 N N . GLY B 1 64 ? 17.719 31.234 -49.125 1 14.74 64 GLY B N 1
ATOM 4093 C CA . GLY B 1 64 ? 18.562 30.281 -49.844 1 14.74 64 GLY B CA 1
ATOM 4094 C C . GLY B 1 64 ? 18.719 28.969 -49.094 1 14.74 64 GLY B C 1
ATOM 4095 O O . GLY B 1 64 ? 18.359 28.844 -47.938 1 14.74 64 GLY B O 1
ATOM 4096 N N . PHE B 1 65 ? 19.938 28.25 -49.375 1 15.58 65 PHE B N 1
ATOM 4097 C CA . PHE B 1 65 ? 20.328 26.984 -49.969 1 15.58 65 PHE B CA 1
ATOM 4098 C C . PHE B 1 65 ? 20.609 25.938 -48.906 1 15.58 65 PHE B C 1
ATOM 4100 O O . PHE B 1 65 ? 20.031 24.859 -48.906 1 15.58 65 PHE B O 1
ATOM 4107 N N . ARG B 1 66 ? 22 25.641 -48.594 1 15.98 66 ARG B N 1
ATOM 4108 C CA . ARG B 1 66 ? 22.672 24.422 -49.031 1 15.98 66 ARG B CA 1
ATOM 4109 C C . ARG B 1 66 ? 22.672 23.375 -47.906 1 15.98 66 ARG B C 1
ATOM 4111 O O . ARG B 1 66 ? 22.703 23.734 -46.75 1 15.98 66 ARG B O 1
ATOM 4118 N N . PRO B 1 67 ? 22.672 22.047 -48.25 1 16.42 67 PRO B N 1
ATOM 4119 C CA . PRO B 1 67 ? 22.328 20.75 -47.625 1 16.42 67 PRO B CA 1
ATOM 4120 C C . PRO B 1 67 ? 23.453 20.203 -46.75 1 16.42 67 PRO B C 1
ATOM 4122 O O . PRO B 1 67 ? 23.297 19.125 -46.156 1 16.42 67 PRO B O 1
ATOM 4125 N N . SER B 1 68 ? 24.516 21.031 -46.344 1 16.14 68 SER B N 1
ATOM 4126 C CA . SER B 1 68 ? 25.688 20.172 -46.375 1 16.14 68 SER B CA 1
ATOM 4127 C C . SER B 1 68 ? 25.562 19.031 -45.375 1 16.14 68 SER B C 1
ATOM 4129 O O . SER B 1 68 ? 24.828 19.141 -44.375 1 16.14 68 SER B O 1
ATOM 4131 N N . ASN B 1 69 ? 26.359 17.891 -45.656 1 16.53 69 ASN B N 1
ATOM 4132 C CA . ASN B 1 69 ? 26.453 16.438 -45.594 1 16.53 69 ASN B CA 1
ATOM 4133 C C . ASN B 1 69 ? 26.906 15.953 -44.219 1 16.53 69 ASN B C 1
ATOM 4135 O O . ASN B 1 69 ? 26.391 14.945 -43.719 1 16.53 69 ASN B O 1
ATOM 4139 N N . SER B 1 70 ? 27.969 16.562 -43.625 1 17.05 70 SER B N 1
ATOM 4140 C CA . SER B 1 70 ? 29.062 15.648 -43.281 1 17.05 70 SER B CA 1
ATOM 4141 C C . SER B 1 70 ? 28.828 15.023 -41.906 1 17.05 70 SER B C 1
ATOM 4143 O O . SER B 1 70 ? 28.906 15.703 -40.875 1 17.05 70 SER B O 1
ATOM 4145 N N . LEU B 1 71 ? 27.969 14.062 -41.688 1 17.41 71 LEU B N 1
ATOM 4146 C CA . LEU B 1 71 ? 27.562 13.578 -40.375 1 17.41 71 LEU B CA 1
ATOM 4147 C C . LEU B 1 71 ? 28.672 12.766 -39.719 1 17.41 71 LEU B C 1
ATOM 4149 O O . LEU B 1 71 ? 28.922 11.617 -40.094 1 17.41 71 LEU B O 1
ATOM 4153 N N . SER B 1 72 ? 29.875 13.414 -39.688 1 17.08 72 SER B N 1
ATOM 4154 C CA . SER B 1 72 ? 30.906 12.477 -39.25 1 17.08 72 SER B CA 1
ATOM 4155 C C . SER B 1 72 ? 30.609 11.953 -37.844 1 17.08 72 SER B C 1
ATOM 4157 O O . SER B 1 72 ? 30.312 12.727 -36.938 1 17.08 72 SER B O 1
ATOM 4159 N N . ARG B 1 73 ? 30.219 10.688 -37.75 1 18.05 73 ARG B N 1
ATOM 4160 C CA . ARG B 1 73 ? 29.656 9.82 -36.719 1 18.05 73 ARG B CA 1
ATOM 4161 C C . ARG B 1 73 ? 30.656 9.594 -35.594 1 18.05 73 ARG B C 1
ATOM 4163 O O . ARG B 1 73 ? 31.531 8.734 -35.719 1 18.05 73 ARG B O 1
ATOM 4170 N N . SER B 1 74 ? 31.297 10.734 -35.031 1 17.12 74 SER B N 1
ATOM 4171 C CA . SER B 1 74 ? 32.406 10.422 -34.125 1 17.12 74 SER B CA 1
ATOM 4172 C C . SER B 1 74 ? 31.922 9.555 -32.969 1 17.12 74 SER B C 1
ATOM 4174 O O . SER B 1 74 ? 30.859 9.805 -32.406 1 17.12 74 SER B O 1
ATOM 4176 N N . MET B 1 75 ? 32.5 8.297 -32.875 1 19.41 75 MET B N 1
ATOM 4177 C CA . MET B 1 75 ? 32.375 7.074 -32.094 1 19.41 75 MET B CA 1
ATOM 4178 C C . MET B 1 75 ? 32.719 7.336 -30.625 1 19.41 75 MET B C 1
ATOM 4180 O O . MET B 1 75 ? 33.875 7.641 -30.281 1 19.41 75 MET B O 1
ATOM 4184 N N . THR B 1 76 ? 31.906 8.211 -29.938 1 18.09 76 THR B N 1
ATOM 4185 C CA . THR B 1 76 ? 32.312 8.656 -28.609 1 18.09 76 THR B CA 1
ATOM 4186 C C . THR B 1 76 ? 32.5 7.461 -27.672 1 18.09 76 THR B C 1
ATOM 4188 O O . THR B 1 76 ? 31.719 6.508 -27.688 1 18.09 76 THR B O 1
ATOM 4191 N N . GLN B 1 77 ? 33.719 7.348 -27.219 1 19.91 77 GLN B N 1
ATOM 4192 C CA . GLN B 1 77 ? 34.438 6.41 -26.359 1 19.91 77 GLN B CA 1
ATOM 4193 C C . GLN B 1 77 ? 33.75 6.277 -25 1 19.91 77 GLN B C 1
ATOM 4195 O O . GLN B 1 77 ? 33.188 7.25 -24.484 1 19.91 77 GLN B O 1
ATOM 4200 N N . PRO B 1 78 ? 33.438 5.004 -24.578 1 20.64 78 PRO B N 1
ATOM 4201 C CA . PRO B 1 78 ? 32.625 4.566 -23.438 1 20.64 78 PRO B CA 1
ATOM 4202 C C . PRO B 1 78 ? 33.219 5.016 -22.094 1 20.64 78 PRO B C 1
ATOM 4204 O O . PRO B 1 78 ? 34.406 4.844 -21.859 1 20.64 78 PRO B O 1
ATOM 4207 N N . ILE B 1 79 ? 32.906 6.203 -21.547 1 20.84 79 ILE B N 1
ATOM 4208 C CA . ILE B 1 79 ? 33.531 6.742 -20.344 1 20.84 79 ILE B CA 1
ATOM 4209 C C . ILE B 1 79 ? 33.375 5.754 -19.188 1 20.84 79 ILE B C 1
ATOM 4211 O O . ILE B 1 79 ? 32.25 5.273 -18.922 1 20.84 79 ILE B O 1
ATOM 4215 N N . PRO B 1 80 ? 34.469 5.234 -18.688 1 21.72 80 PRO B N 1
ATOM 4216 C CA . PRO B 1 80 ? 34.594 4.234 -17.625 1 21.72 80 PRO B CA 1
ATOM 4217 C C . PRO B 1 80 ? 34.062 4.727 -16.281 1 21.72 80 PRO B C 1
ATOM 4219 O O . PRO B 1 80 ? 34.344 5.855 -15.883 1 21.72 80 PRO B O 1
ATOM 4222 N N . LEU B 1 81 ? 32.844 4.336 -15.945 1 20.7 81 LEU B N 1
ATOM 4223 C CA . LEU B 1 81 ? 32.156 4.793 -14.734 1 20.7 81 LEU B CA 1
ATOM 4224 C C . LEU B 1 81 ? 32.969 4.438 -13.492 1 20.7 81 LEU B C 1
ATOM 4226 O O . LEU B 1 81 ? 33.25 3.262 -13.242 1 20.7 81 LEU B O 1
ATOM 4230 N N . THR B 1 82 ? 33.844 5.344 -13.125 1 20.17 82 THR B N 1
ATOM 4231 C CA . THR B 1 82 ? 34.75 5.242 -11.984 1 20.17 82 THR B CA 1
ATOM 4232 C C . THR B 1 82 ? 33.969 5.102 -10.68 1 20.17 82 THR B C 1
ATOM 4234 O O . THR B 1 82 ? 33.125 5.945 -10.367 1 20.17 82 THR B O 1
ATOM 4237 N N . ALA B 1 83 ? 33.812 3.885 -10.188 1 21.41 83 ALA B N 1
ATOM 4238 C CA . ALA B 1 83 ? 33.125 3.52 -8.945 1 21.41 83 ALA B CA 1
ATOM 4239 C C . ALA B 1 83 ? 33.875 4.09 -7.734 1 21.41 83 ALA B C 1
ATOM 4241 O O . ALA B 1 83 ? 35 3.738 -7.477 1 21.41 83 ALA B O 1
ATOM 4242 N N . THR B 1 84 ? 33.719 5.449 -7.387 1 20.47 84 THR B N 1
ATOM 4243 C CA . THR B 1 84 ? 34.375 6.098 -6.266 1 20.47 84 THR B CA 1
ATOM 4244 C C . THR B 1 84 ? 34.062 5.371 -4.957 1 20.47 84 THR B C 1
ATOM 4246 O O . THR B 1 84 ? 32.906 5.109 -4.652 1 20.47 84 THR B O 1
ATOM 4249 N N . ARG B 1 85 ? 35.125 4.781 -4.379 1 20.88 85 ARG B N 1
ATOM 4250 C CA . ARG B 1 85 ? 35.25 3.971 -3.172 1 20.88 85 ARG B CA 1
ATOM 4251 C C . ARG B 1 85 ? 35.031 4.812 -1.923 1 20.88 85 ARG B C 1
ATOM 4253 O O . ARG B 1 85 ? 35.75 5.777 -1.673 1 20.88 85 ARG B O 1
ATOM 4260 N N . PHE B 1 86 ? 33.812 5.02 -1.412 1 20.22 86 PHE B N 1
ATOM 4261 C CA . PHE B 1 86 ? 33.594 5.801 -0.199 1 20.22 86 PHE B CA 1
ATOM 4262 C C . PHE B 1 86 ? 34.125 5.066 1.019 1 20.22 86 PHE B C 1
ATOM 4264 O O . PHE B 1 86 ? 33.906 3.867 1.184 1 20.22 86 PHE B O 1
ATOM 4271 N N . THR B 1 87 ? 35.281 5.551 1.573 1 21.94 87 THR B N 1
ATOM 4272 C CA . THR B 1 87 ? 36.062 5.09 2.707 1 21.94 87 THR B CA 1
ATOM 4273 C C . THR B 1 87 ? 35.281 5.176 4 1 21.94 87 THR B C 1
ATOM 4275 O O . THR B 1 87 ? 34.625 6.199 4.281 1 21.94 87 THR B O 1
ATOM 4278 N N . PRO B 1 88 ? 35.062 4.027 4.703 1 21.31 88 PRO B N 1
ATOM 4279 C CA . PRO B 1 88 ? 34.281 3.91 5.922 1 21.31 88 PRO B CA 1
ATOM 4280 C C . PRO B 1 88 ? 34.906 4.605 7.121 1 21.31 88 PRO B C 1
ATOM 4282 O O . PRO B 1 88 ? 36.125 4.492 7.328 1 21.31 88 PRO B O 1
ATOM 4285 N N . ASN B 1 89 ? 34.531 5.836 7.5 1 21.05 89 ASN B N 1
ATOM 4286 C CA . ASN B 1 89 ? 35.062 6.645 8.594 1 21.05 89 ASN B CA 1
ATOM 4287 C C . ASN B 1 89 ? 35.062 5.875 9.906 1 21.05 89 ASN B C 1
ATOM 4289 O O . ASN B 1 89 ? 34.094 5.246 10.273 1 21.05 89 ASN B O 1
ATOM 4293 N N . PRO B 1 90 ? 36.25 5.82 10.633 1 19.47 90 PRO B N 1
ATOM 4294 C CA . PRO B 1 90 ? 36.656 5.062 11.812 1 19.47 90 PRO B CA 1
ATOM 4295 C C . PRO B 1 90 ? 35.844 5.402 13.055 1 19.47 90 PRO B C 1
ATOM 4297 O O . PRO B 1 90 ? 35.344 4.504 13.719 1 19.47 90 PRO B O 1
ATOM 4300 N N . SER B 1 91 ? 36.281 6.391 13.852 1 19.91 91 SER B N 1
ATOM 4301 C CA . SER B 1 91 ? 36.562 6.449 15.281 1 19.91 91 SER B CA 1
ATOM 4302 C C . SER B 1 91 ? 35.312 6.891 16.062 1 19.91 91 SER B C 1
ATOM 4304 O O . SER B 1 91 ? 35.125 8.086 16.297 1 19.91 91 SER B O 1
ATOM 4306 N N . ALA B 1 92 ? 34.125 6.512 15.883 1 20.34 92 ALA B N 1
ATOM 4307 C CA . ALA B 1 92 ? 33.188 7.285 16.688 1 20.34 92 ALA B CA 1
ATOM 4308 C C . ALA B 1 92 ? 33.375 6.988 18.172 1 20.34 92 ALA B C 1
ATOM 4310 O O . ALA B 1 92 ? 33.125 5.863 18.625 1 20.34 92 ALA B O 1
ATOM 4311 N N . ALA B 1 93 ? 34.25 7.664 18.906 1 20.45 93 ALA B N 1
ATOM 4312 C CA . ALA B 1 93 ? 34.375 7.738 20.359 1 20.45 93 ALA B CA 1
ATOM 4313 C C . ALA B 1 93 ? 33 7.957 21.016 1 20.45 93 ALA B C 1
ATOM 4315 O O . ALA B 1 93 ? 32.25 8.836 20.609 1 20.45 93 ALA B O 1
ATOM 4316 N N . ILE B 1 94 ? 32.562 7.066 21.781 1 22.72 94 ILE B N 1
ATOM 4317 C CA . ILE B 1 94 ? 31.375 6.938 22.609 1 22.72 94 ILE B CA 1
ATOM 4318 C C . ILE B 1 94 ? 31.312 8.086 23.609 1 22.72 94 ILE B C 1
ATOM 4320 O O . ILE B 1 94 ? 32.062 8.086 24.609 1 22.72 94 ILE B O 1
ATOM 4324 N N . LEU B 1 95 ? 31.391 9.391 23.125 1 21.77 95 LEU B N 1
ATOM 4325 C CA . LEU B 1 95 ? 31.266 10.344 24.219 1 21.77 95 LEU B CA 1
ATOM 4326 C C . LEU B 1 95 ? 29.969 10.117 25 1 21.77 95 LEU B C 1
ATOM 4328 O O . LEU B 1 95 ? 28.906 9.945 24.406 1 21.77 95 LEU B O 1
ATOM 4332 N N . THR B 1 96 ? 30.047 9.641 26.203 1 24.52 96 THR B N 1
ATOM 4333 C CA . THR B 1 96 ? 29.125 9.406 27.312 1 24.52 96 THR B CA 1
ATOM 4334 C C . THR B 1 96 ? 28.344 10.672 27.656 1 24.52 96 THR B C 1
ATOM 4336 O O . THR B 1 96 ? 27.703 10.75 28.703 1 24.52 96 THR B O 1
ATOM 4339 N N . GLU B 1 97 ? 28.297 11.711 26.766 1 25.14 97 GLU B N 1
ATOM 4340 C CA . GLU B 1 97 ? 27.672 12.852 27.422 1 25.14 97 GLU B CA 1
ATOM 4341 C C . GLU B 1 97 ? 26.281 12.484 27.953 1 25.14 97 GLU B C 1
ATOM 4343 O O . GLU B 1 97 ? 25.594 11.656 27.359 1 25.14 97 GLU B O 1
ATOM 4348 N N . SER B 1 98 ? 25.953 12.836 29.172 1 27.5 98 SER B N 1
ATOM 4349 C CA . SER B 1 98 ? 24.812 12.883 30.094 1 27.5 98 SER B CA 1
ATOM 4350 C C . SER B 1 98 ? 23.562 13.398 29.391 1 27.5 98 SER B C 1
ATOM 4352 O O . SER B 1 98 ? 23.484 14.578 29.047 1 27.5 98 SER B O 1
ATOM 4354 N N . GLU B 1 99 ? 23.062 12.664 28.422 1 29.62 99 GLU B N 1
ATOM 4355 C CA . GLU B 1 99 ? 21.938 12.984 27.547 1 29.62 99 GLU B CA 1
ATOM 4356 C C . GLU B 1 99 ? 20.688 13.305 28.344 1 29.62 99 GLU B C 1
ATOM 4358 O O . GLU B 1 99 ? 20.141 12.438 29.031 1 29.62 99 GLU B O 1
ATOM 4363 N N . GLN B 1 100 ? 20.578 14.391 29.109 1 26.39 100 GLN B N 1
ATOM 4364 C CA . GLN B 1 100 ? 19.359 14.961 29.641 1 26.39 100 GLN B CA 1
ATOM 4365 C C . GLN B 1 100 ? 18.219 14.867 28.625 1 26.39 100 GLN B C 1
ATOM 4367 O O . GLN B 1 100 ? 18.109 15.695 27.719 1 26.39 100 GLN B O 1
ATOM 4372 N N . CYS B 1 101 ? 18.016 13.75 28 1 31.34 101 CYS B N 1
ATOM 4373 C CA . CYS B 1 101 ? 16.828 13.539 27.203 1 31.34 101 CYS B CA 1
ATOM 4374 C C . CYS B 1 101 ? 15.578 14.055 27.922 1 31.34 101 CYS B C 1
ATOM 4376 O O . CYS B 1 101 ? 15.203 13.523 28.969 1 31.34 101 CYS B O 1
ATOM 4378 N N . GLU B 1 102 ? 15.336 15.344 27.984 1 30.75 102 GLU B N 1
ATOM 4379 C CA . GLU B 1 102 ? 14.086 15.93 28.469 1 30.75 102 GLU B CA 1
ATOM 4380 C C . GLU B 1 102 ? 12.898 15.016 28.156 1 30.75 102 GLU B C 1
ATOM 4382 O O . GLU B 1 102 ? 12.719 14.594 27.016 1 30.75 102 GLU B O 1
ATOM 4387 N N . GLN B 1 103 ? 12.461 14.195 29.031 1 34.09 103 GLN B N 1
ATOM 4388 C CA . GLN B 1 103 ? 11.219 13.43 29.078 1 34.09 103 GLN B CA 1
ATOM 4389 C C . GLN B 1 103 ? 10.055 14.234 28.531 1 34.09 103 GLN B C 1
ATOM 4391 O O . GLN B 1 103 ? 9.555 15.156 29.188 1 34.09 103 GLN B O 1
ATOM 4396 N N . SER B 1 104 ? 10.07 14.742 27.328 1 37.44 104 SER B N 1
ATOM 4397 C CA . SER B 1 104 ? 8.836 15.305 26.797 1 37.44 104 SER B CA 1
ATOM 4398 C C . SER B 1 104 ? 7.613 14.555 27.312 1 37.44 104 SER B C 1
ATOM 4400 O O . SER B 1 104 ? 7.656 13.336 27.484 1 37.44 104 SER B O 1
ATOM 4402 N N . ARG B 1 105 ? 6.75 15.078 28.031 1 37.06 105 ARG B N 1
ATOM 4403 C CA . ARG B 1 105 ? 5.449 14.594 28.484 1 37.06 105 ARG B CA 1
ATOM 4404 C C . ARG B 1 105 ? 4.785 13.734 27.422 1 37.06 105 ARG B C 1
ATOM 4406 O O . ARG B 1 105 ? 4.477 14.219 26.328 1 37.06 105 ARG B O 1
ATOM 4413 N N . GLU B 1 106 ? 5.062 12.469 27.219 1 46.34 106 GLU B N 1
ATOM 4414 C CA . GLU B 1 106 ? 4.453 11.43 26.406 1 46.34 106 GLU B CA 1
ATOM 4415 C C . GLU B 1 106 ? 2.93 11.508 26.453 1 46.34 106 GLU B C 1
ATOM 4417 O O . GLU B 1 106 ? 2.32 11.055 27.438 1 46.34 106 GLU B O 1
ATOM 4422 N N . ASN B 1 107 ? 2.303 12.609 26.047 1 56.66 107 ASN B N 1
ATOM 4423 C CA . ASN B 1 107 ? 0.874 12.43 25.812 1 56.66 107 ASN B CA 1
ATOM 4424 C C . ASN B 1 107 ? 0.602 11.219 24.922 1 56.66 107 ASN B C 1
ATOM 4426 O O . ASN B 1 107 ? 1.31 11 23.938 1 56.66 107 ASN B O 1
ATOM 4430 N N . GLU B 1 108 ? -0.244 10.328 25.359 1 81.56 108 GLU B N 1
ATOM 4431 C CA . GLU B 1 108 ? -0.593 9.023 24.812 1 81.56 108 GLU B CA 1
ATOM 4432 C C . GLU B 1 108 ? -0.943 9.133 23.328 1 81.56 108 GLU B C 1
ATOM 4434 O O . GLU B 1 108 ? -0.65 8.227 22.547 1 81.56 108 GLU B O 1
ATOM 4439 N N . TRP B 1 109 ? -1.303 10.43 22.891 1 94.25 109 TRP B N 1
ATOM 4440 C CA . TRP B 1 109 ? -1.75 10.523 21.5 1 94.25 109 TRP B CA 1
ATOM 4441 C C . TRP B 1 109 ? -0.722 11.25 20.656 1 94.25 109 TRP B C 1
ATOM 4443 O O . TRP B 1 109 ? -0.801 11.227 19.422 1 94.25 109 TRP B O 1
ATOM 4453 N N . LEU B 1 110 ? 0.341 11.906 21.25 1 96.88 110 LEU B N 1
ATOM 4454 C CA . LEU B 1 110 ? 1.479 12.5 20.562 1 96.88 110 LEU B CA 1
ATOM 4455 C C . LEU B 1 110 ? 2.781 11.82 20.969 1 96.88 110 LEU B C 1
ATOM 4457 O O . LEU B 1 110 ? 3.127 11.789 22.156 1 96.88 110 LEU B O 1
ATOM 4461 N N . LEU B 1 111 ? 3.43 11.242 20 1 97.12 111 LEU B N 1
ATOM 4462 C CA . LEU B 1 111 ? 4.707 10.594 20.25 1 97.12 111 LEU B CA 1
ATOM 4463 C C . LEU B 1 111 ? 5.84 11.305 19.516 1 97.12 111 LEU B C 1
ATOM 4465 O O . LEU B 1 111 ? 5.707 11.641 18.344 1 97.12 111 LEU B O 1
ATOM 4469 N N . GLU B 1 112 ? 6.926 11.609 20.203 1 97.19 112 GLU B N 1
ATOM 4470 C CA . GLU B 1 112 ? 8.125 12.188 19.609 1 97.19 112 GLU B CA 1
ATOM 4471 C C . GLU B 1 112 ? 9.305 11.219 19.703 1 97.19 112 GLU B C 1
ATOM 4473 O O . GLU B 1 112 ? 9.609 10.703 20.781 1 97.19 112 GLU B O 1
ATOM 4478 N N . ILE B 1 113 ? 9.891 10.992 18.562 1 97.69 113 ILE B N 1
ATOM 4479 C CA . ILE B 1 113 ? 11.062 10.133 18.5 1 97.69 113 ILE B CA 1
ATOM 4480 C C . ILE B 1 113 ? 12.242 10.906 17.938 1 97.69 113 ILE B C 1
ATOM 4482 O O . ILE B 1 113 ? 12.117 11.609 16.922 1 97.69 113 ILE B O 1
ATOM 4486 N N . ARG B 1 114 ? 13.352 10.781 18.547 1 97.56 114 ARG B N 1
ATOM 4487 C CA . ARG B 1 114 ? 14.57 11.391 18.031 1 97.56 114 ARG B CA 1
ATOM 4488 C C . ARG B 1 114 ? 15.484 10.344 17.406 1 97.56 114 ARG B C 1
ATOM 4490 O O . ARG B 1 114 ? 15.867 9.375 18.078 1 97.56 114 ARG B O 1
ATOM 4497 N N . VAL B 1 115 ? 15.734 10.523 16.109 1 97.94 115 VAL B N 1
ATOM 4498 C CA . VAL B 1 115 ? 16.656 9.648 15.398 1 97.94 115 VAL B CA 1
ATOM 4499 C C . VAL B 1 115 ? 18.094 10.117 15.633 1 97.94 115 VAL B C 1
ATOM 4501 O O . VAL B 1 115 ? 18.406 11.289 15.422 1 97.94 115 VAL B O 1
ATOM 4504 N N . ARG B 1 116 ? 19.031 9.227 16 1 95.56 116 ARG B N 1
ATOM 4505 C CA . ARG B 1 116 ? 20.438 9.562 16.219 1 95.56 116 ARG B CA 1
ATOM 4506 C C . ARG B 1 116 ? 21.172 9.711 14.891 1 95.56 116 ARG B C 1
ATOM 4508 O O . ARG B 1 116 ? 20.953 8.938 13.961 1 95.56 116 ARG B O 1
ATOM 4515 N N . PRO B 1 117 ? 21.984 10.648 14.844 1 95.69 117 PRO B N 1
ATOM 4516 C CA . PRO B 1 117 ? 22.734 10.867 13.602 1 95.69 117 PRO B CA 1
ATOM 4517 C C . PRO B 1 117 ? 23.453 9.609 13.117 1 95.69 117 PRO B C 1
ATOM 4519 O O . PRO B 1 117 ? 23.562 9.383 11.914 1 95.69 117 PRO B O 1
ATOM 4522 N N . GLU B 1 118 ? 23.938 8.789 13.969 1 95.62 118 GLU B N 1
ATOM 4523 C CA . GLU B 1 118 ? 24.672 7.582 13.602 1 95.62 118 GLU B CA 1
ATOM 4524 C C . GLU B 1 118 ? 23.766 6.57 12.906 1 95.62 118 GLU B C 1
ATOM 4526 O O . GLU B 1 118 ? 24.219 5.781 12.086 1 95.62 118 GLU B O 1
ATOM 4531 N N . ASP B 1 119 ? 22.484 6.641 13.242 1 95.19 119 ASP B N 1
ATOM 4532 C CA . ASP B 1 119 ? 21.531 5.684 12.688 1 95.19 119 ASP B CA 1
ATOM 4533 C C . ASP B 1 119 ? 21.234 5.996 11.227 1 95.19 119 ASP B C 1
ATOM 4535 O O . ASP B 1 119 ? 20.75 5.141 10.492 1 95.19 119 ASP B O 1
ATOM 4539 N N . VAL B 1 120 ? 21.516 7.254 10.844 1 97.12 120 VAL B N 1
ATOM 4540 C CA . VAL B 1 120 ? 21.219 7.641 9.469 1 97.12 120 VAL B CA 1
ATOM 4541 C C . VAL B 1 120 ? 22.469 8.203 8.805 1 97.12 120 VAL B C 1
ATOM 4543 O O . VAL B 1 120 ? 22.375 8.992 7.863 1 97.12 120 VAL B O 1
ATOM 4546 N N . ALA B 1 121 ? 23.656 7.848 9.234 1 94.44 121 ALA B N 1
ATOM 4547 C CA . ALA B 1 121 ? 24.922 8.438 8.812 1 94.44 121 ALA B CA 1
ATOM 4548 C C . ALA B 1 121 ? 25.172 8.188 7.328 1 94.44 121 ALA B C 1
ATOM 4550 O O . ALA B 1 121 ? 25.781 9.016 6.648 1 94.44 121 ALA B O 1
ATOM 4551 N N . GLY B 1 122 ? 24.719 7.109 6.797 1 95.25 122 GLY B N 1
ATOM 4552 C CA . GLY B 1 122 ? 24.969 6.777 5.402 1 95.25 122 GLY B CA 1
ATOM 4553 C C . GLY B 1 122 ? 23.875 7.27 4.465 1 95.25 122 GLY B C 1
ATOM 4554 O O . GLY B 1 122 ? 24 7.141 3.246 1 95.25 122 GLY B O 1
ATOM 4555 N N . PHE B 1 123 ? 22.906 7.93 4.984 1 97.31 123 PHE B N 1
ATOM 4556 C CA . PHE B 1 123 ? 21.75 8.328 4.172 1 97.31 123 PHE B CA 1
ATOM 4557 C C . PHE B 1 123 ? 22.172 9.344 3.111 1 97.31 123 PHE B C 1
ATOM 4559 O O . PHE B 1 123 ? 21.812 9.211 1.942 1 97.31 123 PHE B O 1
ATOM 4566 N N . LYS B 1 124 ? 22.969 10.305 3.559 1 95.44 124 LYS B N 1
ATOM 4567 C CA . LYS B 1 124 ? 23.359 11.359 2.631 1 95.44 124 LYS B CA 1
ATOM 4568 C C . LYS B 1 124 ? 24.109 10.789 1.432 1 95.44 124 LYS B C 1
ATOM 4570 O O . LYS B 1 124 ? 23.844 11.156 0.287 1 95.44 124 LYS B O 1
ATOM 4575 N N . GLN B 1 125 ? 24.984 9.914 1.644 1 96.62 125 GLN B N 1
ATOM 4576 C CA . GLN B 1 125 ? 25.781 9.312 0.572 1 96.62 125 GLN B CA 1
ATOM 4577 C C . GLN B 1 125 ? 24.891 8.523 -0.391 1 96.62 125 GLN B C 1
ATOM 4579 O O . GLN B 1 125 ? 25.016 8.664 -1.61 1 96.62 125 GLN B O 1
ATOM 4584 N N . ASP B 1 126 ? 24 7.703 0.141 1 96.38 126 ASP B N 1
ATOM 4585 C CA . ASP B 1 126 ? 23.109 6.918 -0.699 1 96.38 126 ASP B CA 1
ATOM 4586 C C . ASP B 1 126 ? 22.156 7.82 -1.478 1 96.38 126 ASP B C 1
ATOM 4588 O O . ASP B 1 126 ? 21.875 7.574 -2.654 1 96.38 126 ASP B O 1
ATOM 4592 N N . TYR B 1 127 ? 21.734 8.852 -0.788 1 96.88 127 TYR B N 1
ATOM 4593 C CA . TYR B 1 127 ? 20.859 9.828 -1.431 1 96.88 127 TYR B CA 1
ATOM 4594 C C . TYR B 1 127 ? 21.562 10.5 -2.605 1 96.88 127 TYR B C 1
ATOM 4596 O O . TYR B 1 127 ? 21 10.594 -3.701 1 96.88 127 TYR B O 1
ATOM 4604 N N . GLU B 1 128 ? 22.75 10.938 -2.377 1 95.31 128 GLU B N 1
ATOM 4605 C CA . GLU B 1 128 ? 23.484 11.633 -3.428 1 95.31 128 GLU B CA 1
ATOM 4606 C C . GLU B 1 128 ? 23.734 10.719 -4.625 1 95.31 128 GLU B C 1
ATOM 4608 O O . GLU B 1 128 ? 23.625 11.148 -5.773 1 95.31 128 GLU B O 1
ATOM 4613 N N . ALA B 1 129 ? 24 9.477 -4.375 1 95.69 129 ALA B N 1
ATOM 4614 C CA . ALA B 1 129 ? 24.234 8.508 -5.445 1 95.69 129 ALA B CA 1
ATOM 4615 C C . ALA B 1 129 ? 22.984 8.32 -6.301 1 95.69 129 ALA B C 1
ATOM 4617 O O . ALA B 1 129 ? 23.078 8.258 -7.527 1 95.69 129 ALA B O 1
ATOM 4618 N N . ILE B 1 130 ? 21.875 8.305 -5.68 1 95.56 130 ILE B N 1
ATOM 4619 C CA . ILE B 1 130 ? 20.641 8.062 -6.398 1 95.56 130 ILE B CA 1
ATOM 4620 C C . ILE B 1 130 ? 20.156 9.352 -7.059 1 95.56 130 ILE B C 1
ATOM 4622 O O . ILE B 1 130 ? 19.656 9.328 -8.18 1 95.56 130 ILE B O 1
ATOM 4626 N N . ALA B 1 131 ? 20.359 10.422 -6.371 1 94.5 131 ALA B N 1
ATOM 4627 C CA . ALA B 1 131 ? 19.891 11.719 -6.852 1 94.5 131 ALA B CA 1
ATOM 4628 C C . ALA B 1 131 ? 20.547 12.086 -8.18 1 94.5 131 ALA B C 1
ATOM 4630 O O . ALA B 1 131 ? 19.938 12.742 -9.023 1 94.5 131 ALA B O 1
ATOM 4631 N N . GLU B 1 132 ? 21.719 11.609 -8.398 1 93.81 132 GLU B N 1
ATOM 4632 C CA . GLU B 1 132 ? 22.453 11.883 -9.633 1 93.81 132 GLU B CA 1
ATOM 4633 C C . GLU B 1 132 ? 21.781 11.234 -10.836 1 93.81 132 GLU B C 1
ATOM 4635 O O . GLU B 1 132 ? 21.984 11.672 -11.969 1 93.81 132 GLU B O 1
ATOM 4640 N N . THR B 1 133 ? 20.953 10.25 -10.555 1 94.56 133 THR B N 1
ATOM 4641 C CA . THR B 1 133 ? 20.328 9.516 -11.641 1 94.56 133 THR B CA 1
ATOM 4642 C C . THR B 1 133 ? 18.969 10.125 -12 1 94.56 133 THR B C 1
ATOM 4644 O O . THR B 1 133 ? 18.391 9.789 -13.023 1 94.56 133 THR B O 1
ATOM 4647 N N . TRP B 1 134 ? 18.5 11.07 -11.195 1 94.31 134 TRP B N 1
ATOM 4648 C CA . TRP B 1 134 ? 17.188 11.68 -11.445 1 94.31 134 TRP B CA 1
ATOM 4649 C C . TRP B 1 134 ? 17.281 12.719 -12.555 1 94.31 134 TRP B C 1
ATOM 4651 O O . TRP B 1 134 ? 18.328 13.328 -12.758 1 94.31 134 TRP B O 1
ATOM 4661 N N . PRO B 1 135 ? 16.156 12.867 -13.234 1 92.94 135 PRO B N 1
ATOM 4662 C CA . PRO B 1 135 ? 16.188 13.906 -14.273 1 92.94 135 PRO B CA 1
ATOM 4663 C C . PRO B 1 135 ? 16.484 15.289 -13.711 1 92.94 135 PRO B C 1
ATOM 4665 O O . PRO B 1 135 ? 16.047 15.625 -12.602 1 92.94 135 PRO B O 1
ATOM 4668 N N . SER B 1 136 ? 17.156 16.094 -14.461 1 90.56 136 SER B N 1
ATOM 4669 C CA . SER B 1 136 ? 17.562 17.422 -14.023 1 90.56 136 SER B CA 1
ATOM 4670 C C . SER B 1 136 ? 16.359 18.344 -13.844 1 90.56 136 SER B C 1
ATOM 4672 O O . SER B 1 136 ? 16.422 19.312 -13.086 1 90.56 136 SER B O 1
ATOM 4674 N N . ASP B 1 137 ? 15.273 18 -14.516 1 90.62 137 ASP B N 1
ATOM 4675 C CA . ASP B 1 137 ? 14.094 18.844 -14.438 1 90.62 137 ASP B CA 1
ATOM 4676 C C . ASP B 1 137 ? 13.047 18.266 -13.492 1 90.62 137 ASP B C 1
ATOM 4678 O O . ASP B 1 137 ? 11.852 18.5 -13.648 1 90.62 137 ASP B O 1
ATOM 4682 N N . LEU B 1 138 ? 13.492 17.438 -12.555 1 92.31 138 LEU B N 1
ATOM 4683 C CA . LEU B 1 138 ? 12.586 16.703 -11.672 1 92.31 138 LEU B CA 1
ATOM 4684 C C . LEU B 1 138 ? 11.648 17.672 -10.945 1 92.31 138 LEU B C 1
ATOM 4686 O O . LEU B 1 138 ? 10.5 17.328 -10.672 1 92.31 138 LEU B O 1
ATOM 4690 N N . ARG B 1 139 ? 12.039 18.828 -10.695 1 90.5 139 ARG B N 1
ATOM 4691 C CA . ARG B 1 139 ? 11.242 19.812 -9.969 1 90.5 139 ARG B CA 1
ATOM 4692 C C . ARG B 1 139 ? 10.086 20.312 -10.82 1 90.5 139 ARG B C 1
ATOM 4694 O O . ARG B 1 139 ? 9.016 20.625 -10.297 1 90.5 139 ARG B O 1
ATOM 4701 N N . THR B 1 140 ? 10.297 20.344 -12.117 1 89.75 140 THR B N 1
ATOM 4702 C CA . THR B 1 140 ? 9.328 21.031 -12.961 1 89.75 140 THR B CA 1
ATOM 4703 C C . THR B 1 140 ? 8.734 20.078 -13.992 1 89.75 140 THR B C 1
ATOM 4705 O O . THR B 1 140 ? 7.812 20.438 -14.727 1 89.75 140 THR B O 1
ATOM 4708 N N . THR B 1 141 ? 9.227 18.906 -14.016 1 89.88 141 THR B N 1
ATOM 4709 C CA . THR B 1 141 ? 8.82 17.969 -15.062 1 89.88 141 THR B CA 1
ATOM 4710 C C . THR B 1 141 ? 7.328 17.688 -14.984 1 89.88 141 THR B C 1
ATOM 4712 O O . THR B 1 141 ? 6.727 17.781 -13.906 1 89.88 141 THR B O 1
ATOM 4715 N N . ARG B 1 142 ? 6.805 17.344 -16.125 1 88.69 142 ARG B N 1
ATOM 4716 C CA . ARG B 1 142 ? 5.418 16.906 -16.188 1 88.69 142 ARG B CA 1
ATOM 4717 C C . ARG B 1 142 ? 5.332 15.398 -16.422 1 88.69 142 ARG B C 1
ATOM 4719 O O . ARG B 1 142 ? 4.246 14.859 -16.641 1 88.69 142 ARG B O 1
ATOM 4726 N N . ASP B 1 143 ? 6.465 14.828 -16.344 1 92.06 143 ASP B N 1
ATOM 4727 C CA . ASP B 1 143 ? 6.535 13.383 -16.516 1 92.06 143 ASP B CA 1
ATOM 4728 C C . ASP B 1 143 ? 6.137 12.656 -15.219 1 92.06 143 ASP B C 1
ATOM 4730 O O . ASP B 1 143 ? 6.934 12.562 -14.289 1 92.06 143 ASP B O 1
ATOM 4734 N N . ALA B 1 144 ? 4.949 12.086 -15.219 1 92.5 144 ALA B N 1
ATOM 4735 C CA . ALA B 1 144 ? 4.43 11.414 -14.031 1 92.5 144 ALA B CA 1
ATOM 4736 C C . ALA B 1 144 ? 5.262 10.18 -13.688 1 92.5 144 ALA B C 1
ATOM 4738 O O . ALA B 1 144 ? 5.367 9.797 -12.523 1 92.5 144 ALA B O 1
ATOM 4739 N N . VAL B 1 145 ? 5.836 9.555 -14.672 1 93.56 145 VAL B N 1
ATOM 4740 C CA . VAL B 1 145 ? 6.652 8.367 -14.438 1 93.56 145 VAL B CA 1
ATOM 4741 C C . VAL B 1 145 ? 7.926 8.75 -13.695 1 93.56 145 VAL B C 1
ATOM 4743 O O . VAL B 1 145 ? 8.383 8.016 -12.812 1 93.56 145 VAL B O 1
ATOM 4746 N N . ALA B 1 146 ? 8.477 9.906 -14.047 1 94.44 146 ALA B N 1
ATOM 4747 C CA . ALA B 1 146 ? 9.664 10.391 -13.336 1 94.44 146 ALA B CA 1
ATOM 4748 C C . ALA B 1 146 ? 9.367 10.617 -11.859 1 94.44 146 ALA B C 1
ATOM 4750 O O . ALA B 1 146 ? 10.195 10.297 -11 1 94.44 146 ALA B O 1
ATOM 4751 N N . LEU B 1 147 ? 8.234 11.102 -11.555 1 95.25 147 LEU B N 1
ATOM 4752 C CA . LEU B 1 147 ? 7.832 11.32 -10.164 1 95.25 147 LEU B CA 1
ATOM 4753 C C . LEU B 1 147 ? 7.629 10 -9.445 1 95.25 147 LEU B C 1
ATOM 4755 O O . LEU B 1 147 ? 8.016 9.852 -8.281 1 95.25 147 LEU B O 1
ATOM 4759 N N . GLU B 1 148 ? 7.027 9.102 -10.172 1 95.81 148 GLU B N 1
ATOM 4760 C CA . GLU B 1 148 ? 6.836 7.773 -9.594 1 95.81 148 GLU B CA 1
ATOM 4761 C C . GLU B 1 148 ? 8.172 7.121 -9.25 1 95.81 148 GLU B C 1
ATOM 4763 O O . GLU B 1 148 ? 8.336 6.57 -8.164 1 95.81 148 GLU B O 1
ATOM 4768 N N . ASP B 1 149 ? 9.078 7.215 -10.172 1 96.31 149 ASP B N 1
ATOM 4769 C CA . ASP B 1 149 ? 10.406 6.656 -9.93 1 96.31 149 ASP B CA 1
ATOM 4770 C C . ASP B 1 149 ? 11.07 7.324 -8.734 1 96.31 149 ASP B C 1
ATOM 4772 O O . ASP B 1 149 ? 11.711 6.652 -7.918 1 96.31 149 ASP B O 1
ATOM 4776 N N . PHE B 1 150 ? 10.906 8.633 -8.641 1 97.19 150 PHE B N 1
ATOM 4777 C CA . PHE B 1 150 ? 11.438 9.352 -7.492 1 97.19 150 PHE B CA 1
ATOM 4778 C C . PHE B 1 150 ? 10.828 8.82 -6.199 1 97.19 150 PHE B C 1
ATOM 4780 O O . PHE B 1 150 ? 11.547 8.555 -5.234 1 97.19 150 PHE B O 1
ATOM 4787 N N . VAL B 1 151 ? 9.539 8.602 -6.164 1 97.75 151 VAL B N 1
ATOM 4788 C CA . VAL B 1 151 ? 8.836 8.172 -4.961 1 97.75 151 VAL B CA 1
ATOM 4789 C C . VAL B 1 151 ? 9.289 6.762 -4.578 1 97.75 151 VAL B C 1
ATOM 4791 O O . VAL B 1 151 ? 9.492 6.469 -3.396 1 97.75 151 VAL B O 1
ATOM 4794 N N . ILE B 1 152 ? 9.469 5.918 -5.52 1 97.19 152 ILE B N 1
ATOM 4795 C CA . ILE B 1 152 ? 9.93 4.559 -5.273 1 97.19 152 ILE B CA 1
ATOM 4796 C C . ILE B 1 152 ? 11.336 4.59 -4.664 1 97.19 152 ILE B C 1
ATOM 4798 O O . ILE B 1 152 ? 11.602 3.908 -3.674 1 97.19 152 ILE B O 1
ATOM 4802 N N . ASP B 1 153 ? 12.195 5.422 -5.234 1 97.81 153 ASP B N 1
ATOM 4803 C CA . ASP B 1 153 ? 13.555 5.551 -4.738 1 97.81 153 ASP B CA 1
ATOM 4804 C C . ASP B 1 153 ? 13.57 6.109 -3.316 1 97.81 153 ASP B C 1
ATOM 4806 O O . ASP B 1 153 ? 14.328 5.633 -2.467 1 97.81 153 ASP B O 1
ATOM 4810 N N . ALA B 1 154 ? 12.758 7.09 -3.129 1 98.25 154 ALA B N 1
ATOM 4811 C CA . ALA B 1 154 ? 12.672 7.707 -1.808 1 98.25 154 ALA B CA 1
ATOM 4812 C C . ALA B 1 154 ? 12.234 6.691 -0.758 1 98.25 154 ALA B C 1
ATOM 4814 O O . ALA B 1 154 ? 12.805 6.629 0.332 1 98.25 154 ALA B O 1
ATOM 4815 N N . ALA B 1 155 ? 11.266 5.902 -1.082 1 98 155 ALA B N 1
ATOM 4816 C CA . ALA B 1 155 ? 10.773 4.883 -0.163 1 98 155 ALA B CA 1
ATOM 4817 C C . ALA B 1 155 ? 11.852 3.861 0.161 1 98 155 ALA B C 1
ATOM 4819 O O . ALA B 1 155 ? 12 3.443 1.312 1 98 155 ALA B O 1
ATOM 4820 N N . ALA B 1 156 ? 12.562 3.479 -0.845 1 97.31 156 ALA B N 1
ATOM 4821 C CA . ALA B 1 156 ? 13.641 2.518 -0.637 1 97.31 156 ALA B CA 1
ATOM 4822 C C . ALA B 1 156 ? 14.703 3.082 0.305 1 97.31 156 ALA B C 1
ATOM 4824 O O . ALA B 1 156 ? 15.172 2.385 1.208 1 97.31 156 ALA B O 1
ATOM 4825 N N . LEU B 1 157 ? 15.062 4.344 0.119 1 97.62 157 LEU B N 1
ATOM 4826 C CA . LEU B 1 157 ? 16.062 4.992 0.967 1 97.62 157 LEU B CA 1
ATOM 4827 C C . LEU B 1 157 ? 15.57 5.078 2.408 1 97.62 157 LEU B C 1
ATOM 4829 O O . LEU B 1 157 ? 16.328 4.801 3.342 1 97.62 157 LEU B O 1
ATOM 4833 N N . VAL B 1 158 ? 14.32 5.402 2.58 1 98 158 VAL B N 1
ATOM 4834 C CA . VAL B 1 158 ? 13.742 5.543 3.916 1 98 158 VAL B CA 1
ATOM 4835 C C . VAL B 1 158 ? 13.719 4.184 4.609 1 98 158 VAL B C 1
ATOM 4837 O O . VAL B 1 158 ? 14.078 4.074 5.785 1 98 158 VAL B O 1
ATOM 4840 N N . GLN B 1 159 ? 13.336 3.166 3.922 1 96.25 159 GLN B N 1
ATOM 4841 C CA . GLN B 1 159 ? 13.25 1.834 4.512 1 96.25 159 GLN B CA 1
ATOM 4842 C C . GLN B 1 159 ? 14.633 1.287 4.848 1 96.25 159 GLN B C 1
ATOM 4844 O O . GLN B 1 159 ? 14.789 0.516 5.797 1 96.25 159 GLN B O 1
ATOM 4849 N N . LYS B 1 160 ? 15.586 1.729 4.113 1 95.38 160 LYS B N 1
ATOM 4850 C CA . LYS B 1 160 ? 16.953 1.305 4.355 1 95.38 160 LYS B CA 1
ATOM 4851 C C . LYS B 1 160 ? 17.531 1.984 5.598 1 95.38 160 LYS B C 1
ATOM 4853 O O . LYS B 1 160 ? 18.266 1.364 6.367 1 95.38 160 LYS B O 1
ATOM 4858 N N . TRP B 1 161 ? 17.125 3.25 5.852 1 96.94 161 TRP B N 1
ATOM 4859 C CA . TRP B 1 161 ? 17.938 4.016 6.781 1 96.94 161 TRP B CA 1
ATOM 4860 C C . TRP B 1 161 ? 17.156 4.395 8.031 1 96.94 161 TRP B C 1
ATOM 4862 O O . TRP B 1 161 ? 17.734 4.703 9.07 1 96.94 161 TRP B O 1
ATOM 4872 N N . LEU B 1 162 ? 15.828 4.488 7.91 1 97.06 162 LEU B N 1
ATOM 4873 C CA . LEU B 1 162 ? 15.07 4.746 9.133 1 97.06 162 LEU B CA 1
ATOM 4874 C C . LEU B 1 162 ? 15.25 3.611 10.133 1 97.06 162 LEU B C 1
ATOM 4876 O O . LEU B 1 162 ? 15.188 2.438 9.766 1 97.06 162 LEU B O 1
ATOM 4880 N N . PRO B 1 163 ? 15.539 3.98 11.398 1 96.81 163 PRO B N 1
ATOM 4881 C CA . PRO B 1 163 ? 15.633 2.91 12.391 1 96.81 163 PRO B CA 1
ATOM 4882 C C . PRO B 1 163 ? 14.406 1.993 12.391 1 96.81 163 PRO B C 1
ATOM 4884 O O . PRO B 1 163 ? 13.281 2.461 12.203 1 96.81 163 PRO B O 1
ATOM 4887 N N . ARG B 1 164 ? 14.641 0.727 12.68 1 95.69 164 ARG B N 1
ATOM 4888 C CA . ARG B 1 164 ? 13.648 -0.338 12.547 1 95.69 164 ARG B CA 1
ATOM 4889 C C . ARG B 1 164 ? 12.406 -0.036 13.383 1 95.69 164 ARG B C 1
ATOM 4891 O O . ARG B 1 164 ? 11.281 -0.234 12.922 1 95.69 164 ARG B O 1
ATOM 4898 N N . ASP B 1 165 ? 12.586 0.42 14.562 1 94.94 165 ASP B N 1
ATOM 4899 C CA . ASP B 1 165 ? 11.453 0.704 15.445 1 94.94 165 ASP B CA 1
ATOM 4900 C C . ASP B 1 165 ? 10.625 1.867 14.906 1 94.94 165 ASP B C 1
ATOM 4902 O O . ASP B 1 165 ? 9.391 1.844 14.984 1 94.94 165 ASP B O 1
ATOM 4906 N N . VAL B 1 166 ? 11.273 2.873 14.383 1 97.12 166 VAL B N 1
ATOM 4907 C CA . VAL B 1 166 ? 10.586 4.016 13.789 1 97.12 166 VAL B CA 1
ATOM 4908 C C . VAL B 1 166 ? 9.828 3.576 12.539 1 97.12 166 VAL B C 1
ATOM 4910 O O . VAL B 1 166 ? 8.672 3.947 12.344 1 97.12 166 VAL B O 1
ATOM 4913 N N . LEU B 1 167 ? 10.516 2.748 11.75 1 97.5 167 LEU B N 1
ATOM 4914 C CA . LEU B 1 167 ? 9.898 2.24 10.523 1 97.5 167 LEU B CA 1
ATOM 4915 C C . LEU B 1 167 ? 8.641 1.443 10.844 1 97.5 167 LEU B C 1
ATOM 4917 O O . LEU B 1 167 ? 7.617 1.591 10.172 1 97.5 167 LEU B O 1
ATOM 4921 N N . ARG B 1 168 ? 8.664 0.651 11.852 1 95.94 168 ARG B N 1
ATOM 4922 C CA . ARG B 1 168 ? 7.5 -0.135 12.242 1 95.94 168 ARG B CA 1
ATOM 4923 C C . ARG B 1 168 ? 6.344 0.769 12.664 1 95.94 168 ARG B C 1
ATOM 4925 O O . ARG B 1 168 ? 5.195 0.537 12.281 1 95.94 168 ARG B O 1
ATOM 4932 N N . ARG B 1 169 ? 6.668 1.82 13.391 1 95.5 169 ARG B N 1
ATOM 4933 C CA . ARG B 1 169 ? 5.641 2.762 13.828 1 95.5 169 ARG B CA 1
ATOM 4934 C C . ARG B 1 169 ? 5.031 3.496 12.641 1 95.5 169 ARG B C 1
ATOM 4936 O O . ARG B 1 169 ? 3.809 3.637 12.555 1 95.5 169 ARG B O 1
ATOM 4943 N N . VAL B 1 170 ? 5.902 3.887 11.742 1 97.56 170 VAL B N 1
ATOM 4944 C CA . VAL B 1 170 ? 5.449 4.605 10.555 1 97.56 170 VAL B CA 1
ATOM 4945 C C . VAL B 1 170 ? 4.562 3.697 9.703 1 97.56 170 VAL B C 1
ATOM 4947 O O . VAL B 1 170 ? 3.5 4.113 9.242 1 97.56 170 VAL B O 1
ATOM 4950 N N . THR B 1 171 ? 4.934 2.447 9.547 1 96.31 171 THR B N 1
ATOM 4951 C CA . THR B 1 171 ? 4.207 1.502 8.711 1 96.31 171 THR B CA 1
ATOM 4952 C C . THR B 1 171 ? 2.816 1.228 9.281 1 96.31 171 THR B C 1
ATOM 4954 O O . THR B 1 171 ? 1.848 1.093 8.531 1 96.31 171 THR B O 1
ATOM 4957 N N . LYS B 1 172 ? 2.732 1.236 10.602 1 94.88 172 LYS B N 1
ATOM 4958 C CA . LYS B 1 172 ? 1.488 0.876 11.273 1 94.88 172 LYS B CA 1
ATOM 4959 C C . LYS B 1 172 ? 0.686 2.119 11.648 1 94.88 172 LYS B C 1
ATOM 4961 O O . LYS B 1 172 ? -0.37 2.018 12.273 1 94.88 172 LYS B O 1
ATOM 4966 N N . PHE B 1 173 ? 1.09 3.254 11.297 1 96.38 173 PHE B N 1
ATOM 4967 C CA . PHE B 1 173 ? 0.639 4.535 11.828 1 96.38 173 PHE B CA 1
ATOM 4968 C C . PHE B 1 173 ? -0.87 4.684 11.68 1 96.38 173 PHE B C 1
ATOM 4970 O O . PHE B 1 173 ? -1.557 5.09 12.617 1 96.38 173 PHE B O 1
ATOM 4977 N N . ASN B 1 174 ? -1.41 4.309 10.516 1 92.81 174 ASN B N 1
ATOM 4978 C CA . ASN B 1 174 ? -2.834 4.504 10.266 1 92.81 174 ASN B CA 1
ATOM 4979 C C . ASN B 1 174 ? -3.643 3.264 10.633 1 92.81 174 ASN B C 1
ATOM 4981 O O . ASN B 1 174 ? -4.793 3.373 11.062 1 92.81 174 ASN B O 1
ATOM 4985 N N . SER B 1 175 ? -3.025 2.121 10.523 1 89.5 175 SER B N 1
ATOM 4986 C CA . SER B 1 175 ? -3.775 0.873 10.625 1 89.5 175 SER B CA 1
ATOM 4987 C C . SER B 1 175 ? -3.928 0.435 12.078 1 89.5 175 SER B C 1
ATOM 4989 O O . SER B 1 175 ? -4.922 -0.195 12.438 1 89.5 175 SER B O 1
ATOM 4991 N N . ASP B 1 176 ? -2.941 0.739 12.867 1 89.69 176 ASP B N 1
ATOM 4992 C CA . ASP B 1 176 ? -2.945 0.339 14.266 1 89.69 176 ASP B CA 1
ATOM 4993 C C . ASP B 1 176 ? -3.592 1.41 15.141 1 89.69 176 ASP B C 1
ATOM 4995 O O . ASP B 1 176 ? -3.045 2.504 15.297 1 89.69 176 ASP B O 1
ATOM 4999 N N . ALA B 1 177 ? -4.68 1.032 15.727 1 85.19 177 ALA B N 1
ATOM 5000 C CA . ALA B 1 177 ? -5.449 1.977 16.531 1 85.19 177 ALA B CA 1
ATOM 5001 C C . ALA B 1 177 ? -4.668 2.4 17.781 1 85.19 177 ALA B C 1
ATOM 5003 O O . ALA B 1 177 ? -4.973 3.428 18.391 1 85.19 177 ALA B O 1
ATOM 5004 N N . SER B 1 178 ? -3.668 1.641 18.094 1 86.56 178 SER B N 1
ATOM 5005 C CA . SER B 1 178 ? -2.895 1.948 19.297 1 86.56 178 SER B CA 1
ATOM 5006 C C . SER B 1 178 ? -1.802 2.971 19 1 86.56 178 SER B C 1
ATOM 5008 O O . SER B 1 178 ? -1.206 3.531 19.922 1 86.56 178 SER B O 1
ATOM 5010 N N . GLN B 1 179 ? -1.568 3.248 17.766 1 89.31 179 GLN B N 1
ATOM 5011 C CA . GLN B 1 179 ? -0.556 4.234 17.406 1 89.31 179 GLN B CA 1
ATOM 5012 C C . GLN B 1 179 ? -1.011 5.648 17.766 1 89.31 179 GLN B C 1
ATOM 5014 O O . GLN B 1 179 ? -2.209 5.906 17.891 1 89.31 179 GLN B O 1
ATOM 5019 N N . PRO B 1 180 ? -0.054 6.562 17.953 1 95.19 180 PRO B N 1
ATOM 5020 C CA . PRO B 1 180 ? -0.419 7.941 18.281 1 95.19 180 PRO B CA 1
ATOM 5021 C C . PRO B 1 180 ? -1.187 8.633 17.156 1 95.19 180 PRO B C 1
ATOM 5023 O O . PRO B 1 180 ? -1.123 8.195 16.016 1 95.19 180 PRO B O 1
ATOM 5026 N N . SER B 1 181 ? -1.911 9.641 17.547 1 97.19 181 SER B N 1
ATOM 5027 C CA . SER B 1 181 ? -2.621 10.445 16.562 1 97.19 181 SER B CA 1
ATOM 5028 C C . SER B 1 181 ? -1.659 11.328 15.773 1 97.19 181 SER B C 1
ATOM 5030 O O . SER B 1 181 ? -1.944 11.703 14.633 1 97.19 181 SER B O 1
ATOM 5032 N N . ALA B 1 182 ? -0.587 11.656 16.422 1 98.31 182 ALA B N 1
ATOM 5033 C CA . ALA B 1 182 ? 0.478 12.461 15.836 1 98.31 182 ALA B CA 1
ATOM 5034 C C . ALA B 1 182 ? 1.853 11.906 16.188 1 98.31 182 ALA B C 1
ATOM 5036 O O . ALA B 1 182 ? 2.08 11.484 17.328 1 98.31 182 ALA B O 1
ATOM 5037 N N . LEU B 1 183 ? 2.707 11.836 15.219 1 98.44 183 LEU B N 1
ATOM 5038 C CA . LEU B 1 183 ? 4.062 11.328 15.398 1 98.44 183 LEU B CA 1
ATOM 5039 C C . LEU B 1 183 ? 5.094 12.344 14.914 1 98.44 183 LEU B C 1
ATOM 5041 O O . LEU B 1 183 ? 5.012 12.828 13.781 1 98.44 183 LEU B O 1
ATOM 5045 N N . VAL B 1 184 ? 6.031 12.695 15.781 1 98.56 184 VAL B N 1
ATOM 5046 C CA . VAL B 1 184 ? 7.141 13.578 15.422 1 98.56 184 VAL B CA 1
ATOM 5047 C C . VAL B 1 184 ? 8.438 12.773 15.359 1 98.56 184 VAL B C 1
ATOM 5049 O O . VAL B 1 184 ? 8.805 12.094 16.328 1 98.56 184 VAL B O 1
ATOM 5052 N N . ILE B 1 185 ? 9.062 12.781 14.234 1 98.62 185 ILE B N 1
ATOM 5053 C CA . ILE B 1 185 ? 10.391 12.203 14.055 1 98.62 185 ILE B CA 1
ATOM 5054 C C . ILE B 1 185 ? 11.43 13.312 13.945 1 98.62 185 ILE B C 1
ATOM 5056 O O . ILE B 1 185 ? 11.414 14.094 12.992 1 98.62 185 ILE B O 1
ATOM 5060 N N . ARG B 1 186 ? 12.391 13.352 14.844 1 98.25 186 ARG B N 1
ATOM 5061 C CA . ARG B 1 186 ? 13.344 14.461 14.906 1 98.25 186 ARG B CA 1
ATOM 5062 C C . ARG B 1 186 ? 14.727 14.008 14.453 1 98.25 186 ARG B C 1
ATOM 5064 O O . ARG B 1 186 ? 15.125 12.867 14.688 1 98.25 186 ARG B O 1
ATOM 5071 N N . GLY B 1 187 ? 15.406 14.945 13.773 1 96.5 187 GLY B N 1
ATOM 5072 C CA . GLY B 1 187 ? 16.844 14.781 13.609 1 96.5 187 GLY B CA 1
ATOM 5073 C C . GLY B 1 187 ? 17.234 14.164 12.281 1 96.5 187 GLY B C 1
ATOM 5074 O O . GLY B 1 187 ? 18.328 13.641 12.133 1 96.5 187 GLY B O 1
ATOM 5075 N N . LEU B 1 188 ? 16.359 14.188 11.312 1 98 188 LEU B N 1
ATOM 5076 C CA . LEU B 1 188 ? 16.734 13.664 10 1 98 188 LEU B CA 1
ATOM 5077 C C . LEU B 1 188 ? 17.594 14.672 9.242 1 98 188 LEU B C 1
ATOM 5079 O O . LEU B 1 188 ? 17.344 15.875 9.297 1 98 188 LEU B O 1
ATOM 5083 N N . PRO B 1 189 ? 18.641 14.172 8.578 1 97 189 PRO B N 1
ATOM 5084 C CA . PRO B 1 189 ? 19.453 15.109 7.797 1 97 189 PRO B CA 1
ATOM 5085 C C . PRO B 1 189 ? 18.703 15.68 6.594 1 97 189 PRO B C 1
ATOM 5087 O O . PRO B 1 189 ? 17.938 14.961 5.945 1 97 189 PRO B O 1
ATOM 5090 N N . ILE B 1 190 ? 18.875 16.891 6.34 1 95.25 190 ILE B N 1
ATOM 5091 C CA . ILE B 1 190 ? 18.328 17.531 5.145 1 95.25 190 ILE B CA 1
ATOM 5092 C C . ILE B 1 190 ? 19.422 18.297 4.418 1 95.25 190 ILE B C 1
ATOM 5094 O O . ILE B 1 190 ? 20.609 18.172 4.754 1 95.25 190 ILE B O 1
ATOM 5098 N N . ASP B 1 191 ? 19.031 18.984 3.348 1 92.56 191 ASP B N 1
ATOM 5099 C CA . ASP B 1 191 ? 19.969 19.703 2.496 1 92.56 191 ASP B CA 1
ATOM 5100 C C . ASP B 1 191 ? 20.703 20.781 3.283 1 92.56 191 ASP B C 1
ATOM 5102 O O . ASP B 1 191 ? 20.109 21.453 4.133 1 92.56 191 ASP B O 1
ATOM 5106 N N . ASP B 1 192 ? 21.938 20.812 2.822 1 85.56 192 ASP B N 1
ATOM 5107 C CA . ASP B 1 192 ? 22.734 21.922 3.355 1 85.56 192 ASP B CA 1
ATOM 5108 C C . ASP B 1 192 ? 22.547 23.172 2.512 1 85.56 192 ASP B C 1
ATOM 5110 O O . ASP B 1 192 ? 21.953 23.125 1.434 1 85.56 192 ASP B O 1
ATOM 5114 N N . ASP B 1 193 ? 22.891 24.344 2.934 1 85.81 193 ASP B N 1
ATOM 5115 C CA . ASP B 1 193 ? 22.906 25.594 2.188 1 85.81 193 ASP B CA 1
ATOM 5116 C C . ASP B 1 193 ? 21.5 25.938 1.691 1 85.81 193 ASP B C 1
ATOM 5118 O O . ASP B 1 193 ? 21.297 26.156 0.495 1 85.81 193 ASP B O 1
ATOM 5122 N N . LEU B 1 194 ? 20.625 26.094 2.49 1 90.5 194 LEU B N 1
ATOM 5123 C CA . LEU B 1 194 ? 19.25 26.406 2.176 1 90.5 194 LEU B CA 1
ATOM 5124 C C . LEU B 1 194 ? 19.094 27.859 1.745 1 90.5 194 LEU B C 1
ATOM 5126 O O . LEU B 1 194 ? 19.703 28.75 2.342 1 90.5 194 LEU B O 1
ATOM 5130 N N . PRO B 1 195 ? 18.375 28.047 0.681 1 91.38 195 PRO B N 1
ATOM 5131 C CA . PRO B 1 195 ? 18.109 29.453 0.312 1 91.38 195 PRO B CA 1
ATOM 5132 C C . PRO B 1 195 ? 17.328 30.203 1.386 1 91.38 195 PRO B C 1
ATOM 5134 O O . PRO B 1 195 ? 16.656 29.578 2.221 1 91.38 195 PRO B O 1
ATOM 5137 N N . PRO B 1 196 ? 17.406 31.484 1.339 1 92.31 196 PRO B N 1
ATOM 5138 C CA . PRO B 1 196 ? 16.688 32.281 2.342 1 92.31 196 PRO B CA 1
ATOM 5139 C C . PRO B 1 196 ? 15.18 32.281 2.129 1 92.31 196 PRO B C 1
ATOM 5141 O O . PRO B 1 196 ? 14.711 32.125 0.998 1 92.31 196 PRO B O 1
ATOM 5144 N N . THR B 1 197 ? 14.43 32.406 3.158 1 93.31 197 THR B N 1
ATOM 5145 C CA . THR B 1 197 ? 12.992 32.625 3.105 1 93.31 197 THR B CA 1
ATOM 5146 C C . THR B 1 197 ? 12.695 34.125 2.967 1 93.31 197 THR B C 1
ATOM 5148 O O . THR B 1 197 ? 12.766 34.875 3.947 1 93.31 197 THR B O 1
ATOM 5151 N N . THR B 1 198 ? 12.258 34.5 1.749 1 90.56 198 THR B N 1
ATOM 5152 C CA . THR B 1 198 ? 12.047 35.906 1.476 1 90.56 198 THR B CA 1
ATOM 5153 C C . THR B 1 198 ? 10.586 36.281 1.691 1 90.56 198 THR B C 1
ATOM 5155 O O . THR B 1 198 ? 9.742 35.438 1.953 1 90.56 198 THR B O 1
ATOM 5158 N N . ALA B 1 199 ? 10.359 37.562 1.603 1 90.69 199 ALA B N 1
ATOM 5159 C CA . ALA B 1 199 ? 9.008 38.094 1.77 1 90.69 199 ALA B CA 1
ATOM 5160 C C . ALA B 1 199 ? 8.078 37.562 0.673 1 90.69 199 ALA B C 1
ATOM 5162 O O . ALA B 1 199 ? 6.871 37.438 0.88 1 90.69 199 ALA B O 1
ATOM 5163 N N . GLU B 1 200 ? 8.617 37.219 -0.469 1 87.62 200 GLU B N 1
ATOM 5164 C CA . GLU B 1 200 ? 7.832 36.75 -1.613 1 87.62 200 GLU B CA 1
ATOM 5165 C C . GLU B 1 200 ? 7.668 35.25 -1.596 1 87.62 200 GLU B C 1
ATOM 5167 O O . GLU B 1 200 ? 6.852 34.688 -2.338 1 87.62 200 GLU B O 1
ATOM 5172 N N . GLY B 1 201 ? 8.391 34.656 -0.783 1 82.06 201 GLY B N 1
ATOM 5173 C CA . GLY B 1 201 ? 8.352 33.219 -0.712 1 82.06 201 GLY B CA 1
ATOM 5174 C C . GLY B 1 201 ? 9.727 32.562 -0.745 1 82.06 201 GLY B C 1
ATOM 5175 O O . GLY B 1 201 ? 10.742 33.281 -0.689 1 82.06 201 GLY B O 1
ATOM 5176 N N . ALA B 1 202 ? 9.656 31.203 -0.682 1 67.69 202 ALA B N 1
ATOM 5177 C CA . ALA B 1 202 ? 10.938 30.5 -0.694 1 67.69 202 ALA B CA 1
ATOM 5178 C C . ALA B 1 202 ? 11.523 30.469 -2.1 1 67.69 202 ALA B C 1
ATOM 5180 O O . ALA B 1 202 ? 10.797 30.312 -3.084 1 67.69 202 ALA B O 1
ATOM 5181 N N . GLN B 1 203 ? 12.828 30.625 -1.989 1 76.06 203 GLN B N 1
ATOM 5182 C CA . GLN B 1 203 ? 13.555 30.344 -3.227 1 76.06 203 GLN B CA 1
ATOM 5183 C C . GLN B 1 203 ? 13.68 28.844 -3.461 1 76.06 203 GLN B C 1
ATOM 5185 O O . GLN B 1 203 ? 13.656 28.062 -2.512 1 76.06 203 GLN B O 1
ATOM 5190 N N . ILE B 1 204 ? 13.688 28.484 -4.637 1 70.06 204 ILE B N 1
ATOM 5191 C CA . ILE B 1 204 ? 13.727 27.078 -5.047 1 70.06 204 ILE B CA 1
ATOM 5192 C C . ILE B 1 204 ? 15.055 26.453 -4.609 1 70.06 204 ILE B C 1
ATOM 5194 O O . ILE B 1 204 ? 16.109 27.047 -4.781 1 70.06 204 ILE B O 1
ATOM 5198 N N . LYS B 1 205 ? 14.883 25.297 -3.912 1 76.44 205 LYS B N 1
ATOM 5199 C CA . LYS B 1 205 ? 16.031 24.453 -3.66 1 76.44 205 LYS B CA 1
ATOM 5200 C C . LYS B 1 205 ? 16.516 23.781 -4.945 1 76.44 205 LYS B C 1
ATOM 5202 O O . LYS B 1 205 ? 15.766 23.031 -5.574 1 76.44 205 LYS B O 1
ATOM 5207 N N . VAL B 1 206 ? 17.5 24.297 -5.543 1 65.75 206 VAL B N 1
ATOM 5208 C CA . VAL B 1 206 ? 17.891 23.703 -6.816 1 65.75 206 VAL B CA 1
ATOM 5209 C C . VAL B 1 206 ? 18.781 22.484 -6.566 1 65.75 206 VAL B C 1
ATOM 5211 O O . VAL B 1 206 ? 19.828 22.594 -5.922 1 65.75 206 VAL B O 1
ATOM 5214 N N . GLY B 1 207 ? 18.281 21.281 -7.102 1 68.69 207 GLY B N 1
ATOM 5215 C CA . GLY B 1 207 ? 19.062 20.047 -7.129 1 68.69 207 GLY B CA 1
ATOM 5216 C C . GLY B 1 207 ? 19.219 19.406 -5.762 1 68.69 207 GLY B C 1
ATOM 5217 O O . GLY B 1 207 ? 20.047 18.516 -5.578 1 68.69 207 GLY B O 1
ATOM 5218 N N . LYS B 1 208 ? 18.391 19.859 -4.828 1 82.94 208 LYS B N 1
ATOM 5219 C CA . LYS B 1 208 ? 18.484 19.391 -3.449 1 82.94 208 LYS B CA 1
ATOM 5220 C C . LYS B 1 208 ? 17.141 18.859 -2.963 1 82.94 208 LYS B C 1
ATOM 5222 O O . LYS B 1 208 ? 16.219 19.625 -2.689 1 82.94 208 LYS B O 1
ATOM 5227 N N . TYR B 1 209 ? 17.047 17.531 -2.939 1 93.62 209 TYR B N 1
ATOM 5228 C CA . TYR B 1 209 ? 15.719 17 -2.648 1 93.62 209 TYR B CA 1
ATOM 5229 C C . TYR B 1 209 ? 15.766 16.062 -1.449 1 93.62 209 TYR B C 1
ATOM 5231 O O . TYR B 1 209 ? 15.016 15.086 -1.393 1 93.62 209 TYR B O 1
ATOM 5239 N N . MET B 1 210 ? 16.719 16.344 -0.566 1 96.19 210 MET B N 1
ATOM 5240 C CA . MET B 1 210 ? 16.859 15.414 0.553 1 96.19 210 MET B CA 1
ATOM 5241 C C . MET B 1 210 ? 15.617 15.461 1.442 1 96.19 210 MET B C 1
ATOM 5243 O O . MET B 1 210 ? 15.102 14.414 1.846 1 96.19 210 MET B O 1
ATOM 5247 N N . SER B 1 211 ? 15.117 16.672 1.755 1 96.69 211 SER B N 1
ATOM 5248 C CA . SER B 1 211 ? 13.906 16.781 2.562 1 96.69 211 SER B CA 1
ATOM 5249 C C . SER B 1 211 ? 12.711 16.141 1.859 1 96.69 211 SER B C 1
ATOM 5251 O O . SER B 1 211 ? 11.93 15.43 2.484 1 96.69 211 SER B O 1
ATOM 5253 N N . GLU B 1 212 ? 12.602 16.391 0.568 1 97 212 GLU B N 1
ATOM 5254 C CA . GLU B 1 212 ? 11.539 15.781 -0.229 1 97 212 GLU B CA 1
ATOM 5255 C C . GLU B 1 212 ? 11.664 14.258 -0.229 1 97 212 GLU B C 1
ATOM 5257 O O . GLU B 1 212 ? 10.664 13.547 -0.199 1 97 212 GLU B O 1
ATOM 5262 N N . THR B 1 213 ? 12.891 13.758 -0.236 1 98.06 213 THR B N 1
ATOM 5263 C CA . THR B 1 213 ? 13.141 12.32 -0.23 1 98.06 213 THR B CA 1
ATOM 5264 C C . THR B 1 213 ? 12.656 11.688 1.072 1 98.06 213 THR B C 1
ATOM 5266 O O . THR B 1 213 ? 11.984 10.656 1.055 1 98.06 213 THR B O 1
ATOM 5269 N N . TRP B 1 214 ? 12.914 12.344 2.164 1 98.5 214 TRP B N 1
ATOM 5270 C CA . TRP B 1 214 ? 12.43 11.859 3.451 1 98.5 214 TRP B CA 1
ATOM 5271 C C . TRP B 1 214 ? 10.906 11.867 3.494 1 98.5 214 TRP B C 1
ATOM 5273 O O . TRP B 1 214 ? 10.281 10.859 3.84 1 98.5 214 TRP B O 1
ATOM 5283 N N . LEU B 1 215 ? 10.383 12.977 3.127 1 98.56 215 LEU B N 1
ATOM 5284 C CA . LEU B 1 215 ? 8.945 13.164 3.283 1 98.56 215 LEU B CA 1
ATOM 5285 C C . LEU B 1 215 ? 8.172 12.234 2.359 1 98.56 215 LEU B C 1
ATOM 5287 O O . LEU B 1 215 ? 7.223 11.578 2.791 1 98.56 215 LEU B O 1
ATOM 5291 N N . ALA B 1 216 ? 8.602 12.148 1.127 1 98.38 216 ALA B N 1
ATOM 5292 C CA . ALA B 1 216 ? 7.949 11.25 0.179 1 98.38 216 ALA B CA 1
ATOM 5293 C C . ALA B 1 216 ? 8.164 9.789 0.574 1 98.38 216 ALA B C 1
ATOM 5295 O O . ALA B 1 216 ? 7.246 8.969 0.455 1 98.38 216 ALA B O 1
ATOM 5296 N N . GLY B 1 217 ? 9.359 9.477 0.948 1 98.44 217 GLY B N 1
ATOM 5297 C CA . GLY B 1 217 ? 9.648 8.117 1.356 1 98.44 217 GLY B CA 1
ATOM 5298 C C . GLY B 1 217 ? 8.812 7.652 2.535 1 98.44 217 GLY B C 1
ATOM 5299 O O . GLY B 1 217 ? 8.219 6.57 2.498 1 98.44 217 GLY B O 1
ATOM 5300 N N . ILE B 1 218 ? 8.742 8.5 3.562 1 98.69 218 ILE B N 1
ATOM 5301 C CA . ILE B 1 218 ? 7.941 8.188 4.738 1 98.69 218 ILE B CA 1
ATOM 5302 C C . ILE B 1 218 ? 6.465 8.102 4.348 1 98.69 218 ILE B C 1
ATOM 5304 O O . ILE B 1 218 ? 5.758 7.184 4.77 1 98.69 218 ILE B O 1
ATOM 5308 N N . GLY B 1 219 ? 6.059 9.055 3.555 1 98.31 219 GLY B N 1
ATOM 5309 C CA . GLY B 1 219 ? 4.691 9.008 3.062 1 98.31 219 GLY B CA 1
ATOM 5310 C C . GLY B 1 219 ? 4.371 7.727 2.318 1 98.31 219 GLY B C 1
ATOM 5311 O O . GLY B 1 219 ? 3.293 7.156 2.488 1 98.31 219 GLY B O 1
ATOM 5312 N N . ARG B 1 220 ? 5.312 7.258 1.552 1 97.12 220 ARG B N 1
ATOM 5313 C CA . ARG B 1 220 ? 5.094 6.07 0.733 1 97.12 220 ARG B CA 1
ATOM 5314 C C . ARG B 1 220 ? 5.07 4.812 1.593 1 97.12 220 ARG B C 1
ATOM 5316 O O . ARG B 1 220 ? 4.391 3.84 1.259 1 97.12 220 ARG B O 1
ATOM 5323 N N . VAL B 1 221 ? 5.816 4.816 2.658 1 96.38 221 VAL B N 1
ATOM 5324 C CA . VAL B 1 221 ? 5.77 3.713 3.609 1 96.38 221 VAL B CA 1
ATOM 5325 C C . VAL B 1 221 ? 4.371 3.605 4.211 1 96.38 221 VAL B C 1
ATOM 5327 O O . VAL B 1 221 ? 3.867 2.504 4.434 1 96.38 221 VAL B O 1
ATOM 5330 N N . ILE B 1 222 ? 3.736 4.723 4.352 1 96.25 222 ILE B N 1
ATOM 5331 C CA . ILE B 1 222 ? 2.42 4.773 4.977 1 96.25 222 ILE B CA 1
ATOM 5332 C C . ILE B 1 222 ? 1.344 4.457 3.941 1 96.25 222 ILE B C 1
ATOM 5334 O O . ILE B 1 222 ? 0.385 3.738 4.23 1 96.25 222 ILE B O 1
ATOM 5338 N N . GLY B 1 223 ? 1.476 5.043 2.814 1 94.88 223 GLY B N 1
ATOM 5339 C CA . GLY B 1 223 ? 0.501 4.934 1.74 1 94.88 223 GLY B CA 1
ATOM 5340 C C . GLY B 1 223 ? 0.986 5.523 0.431 1 94.88 223 GLY B C 1
ATOM 5341 O O . GLY B 1 223 ? 2.119 5.277 0.013 1 94.88 223 GLY B O 1
ATOM 5342 N N . GLN B 1 224 ? 0.055 6.223 -0.22 1 95.31 224 GLN B N 1
ATOM 5343 C CA . GLN B 1 224 ? 0.371 6.855 -1.496 1 95.31 224 GLN B CA 1
ATOM 5344 C C . GLN B 1 224 ? 0.467 8.367 -1.35 1 95.31 224 GLN B C 1
ATOM 5346 O O . GLN B 1 224 ? -0.547 9.047 -1.172 1 95.31 224 GLN B O 1
ATOM 5351 N N . PRO B 1 225 ? 1.706 8.906 -1.457 1 97.5 225 PRO B N 1
ATOM 5352 C CA . PRO B 1 225 ? 1.84 10.359 -1.39 1 97.5 225 PRO B CA 1
ATOM 5353 C C . PRO B 1 225 ? 1.245 11.062 -2.607 1 97.5 225 PRO B C 1
ATOM 5355 O O . PRO B 1 225 ? 1.341 10.555 -3.727 1 97.5 225 PRO B O 1
ATOM 5358 N N . PHE B 1 226 ? 0.637 12.164 -2.371 1 96.62 226 PHE B N 1
ATOM 5359 C CA . PHE B 1 226 ? 0.041 12.961 -3.439 1 96.62 226 PHE B CA 1
ATOM 5360 C C . PHE B 1 226 ? -0.151 14.406 -2.996 1 96.62 226 PHE B C 1
ATOM 5362 O O . PHE B 1 226 ? 0.183 14.758 -1.863 1 96.62 226 PHE B O 1
ATOM 5369 N N . ASN B 1 227 ? -0.462 15.195 -3.861 1 95.81 227 ASN B N 1
ATOM 5370 C CA . ASN B 1 227 ? -0.925 16.547 -3.588 1 95.81 227 ASN B CA 1
ATOM 5371 C C . ASN B 1 227 ? -2.047 16.969 -4.539 1 95.81 227 ASN B C 1
ATOM 5373 O O . ASN B 1 227 ? -2.418 16.203 -5.434 1 95.81 227 ASN B O 1
ATOM 5377 N N . LEU B 1 228 ? -2.686 18.078 -4.258 1 92.69 228 LEU B N 1
ATOM 5378 C CA . LEU B 1 228 ? -3.855 18.516 -5.02 1 92.69 228 LEU B CA 1
ATOM 5379 C C . LEU B 1 228 ? -3.529 19.719 -5.887 1 92.69 228 LEU B C 1
ATOM 5381 O O . LEU B 1 228 ? -2.777 20.609 -5.469 1 92.69 228 LEU B O 1
ATOM 5385 N N . ARG B 1 229 ? -4.066 19.688 -6.996 1 88.69 229 ARG B N 1
ATOM 5386 C CA . ARG B 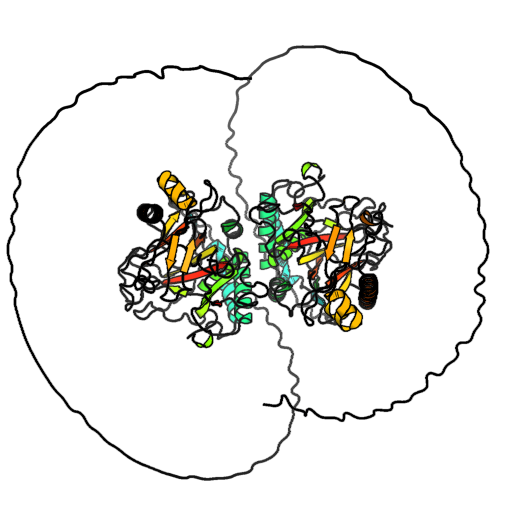1 229 ? -4.043 20.859 -7.852 1 88.69 229 ARG B CA 1
ATOM 5387 C C . ARG B 1 229 ? -5.43 21.5 -7.945 1 88.69 229 ARG B C 1
ATOM 5389 O O . ARG B 1 229 ? -6.438 20.797 -7.977 1 88.69 229 ARG B O 1
ATOM 5396 N N . PHE B 1 230 ? -5.238 22.844 -7.949 1 82.56 230 PHE B N 1
ATOM 5397 C CA . PHE B 1 230 ? -6.465 23.625 -8.094 1 82.56 230 PHE B CA 1
ATOM 5398 C C . PHE B 1 230 ? -6.555 24.234 -9.492 1 82.56 230 PHE B C 1
ATOM 5400 O O . PHE B 1 230 ? -5.828 25.188 -9.805 1 82.56 230 PHE B O 1
ATOM 5407 N N . GLY B 1 231 ? -7.219 23.562 -10.375 1 77.06 231 GLY B N 1
ATOM 5408 C CA . GLY B 1 231 ? -7.336 23.984 -11.758 1 77.06 231 GLY B CA 1
ATOM 5409 C C . GLY B 1 231 ? -6.664 23.047 -12.742 1 77.06 231 GLY B C 1
ATOM 5410 O O . GLY B 1 231 ? -6.148 22 -12.344 1 77.06 231 GLY B O 1
ATOM 5411 N N . PRO B 1 232 ? -6.676 23.469 -13.992 1 77.5 232 PRO B N 1
ATOM 5412 C CA . PRO B 1 232 ? -6.078 22.594 -15.008 1 77.5 232 PRO B CA 1
ATOM 5413 C C . PRO B 1 232 ? -4.551 22.578 -14.961 1 77.5 232 PRO B C 1
ATOM 5415 O O . PRO B 1 232 ? -3.939 23.562 -14.539 1 77.5 232 PRO B O 1
ATOM 5418 N N . MET B 1 233 ? -4.035 21.5 -15.367 1 71.62 233 MET B N 1
ATOM 5419 C CA . MET B 1 233 ? -2.59 21.297 -15.305 1 71.62 233 MET B CA 1
ATOM 5420 C C . MET B 1 233 ? -1.852 22.391 -16.078 1 71.62 233 MET B C 1
ATOM 5422 O O . MET B 1 233 ? -0.802 22.859 -15.633 1 71.62 233 MET B O 1
ATOM 5426 N N . GLU B 1 234 ? -2.393 22.75 -17.109 1 71.5 234 GLU B N 1
ATOM 5427 C CA . GLU B 1 234 ? -1.75 23.703 -18.016 1 71.5 234 GLU B CA 1
ATOM 5428 C C . GLU B 1 234 ? -1.588 25.062 -17.344 1 71.5 234 GLU B C 1
ATOM 5430 O O . GLU B 1 234 ? -0.734 25.859 -17.75 1 71.5 234 GLU B O 1
ATOM 5435 N N . SER B 1 235 ? -2.363 25.281 -16.328 1 70.62 235 SER B N 1
ATOM 5436 C CA . SER B 1 235 ? -2.363 26.578 -15.688 1 70.62 235 SER B CA 1
ATOM 5437 C C . SER B 1 235 ? -1.329 26.641 -14.562 1 70.62 235 SER B C 1
ATOM 5439 O O . SER B 1 235 ? -1.029 27.719 -14.047 1 70.62 235 SER B O 1
ATOM 5441 N N . LEU B 1 236 ? -0.717 25.531 -14.398 1 75.44 236 LEU B N 1
ATOM 5442 C CA . LEU B 1 236 ? 0.192 25.484 -13.258 1 75.44 236 LEU B CA 1
ATOM 5443 C C . LEU B 1 236 ? 1.57 26.016 -13.641 1 75.44 236 LEU B C 1
ATOM 5445 O O . LEU B 1 236 ? 2.051 25.766 -14.75 1 75.44 236 LEU B O 1
ATOM 5449 N N . LYS B 1 237 ? 2.148 26.797 -12.719 1 72.75 237 LYS B N 1
ATOM 5450 C CA . LYS B 1 237 ? 3.416 27.469 -12.961 1 72.75 237 LYS B CA 1
ATOM 5451 C C . LYS B 1 237 ? 4.594 26.516 -12.773 1 72.75 237 LYS B C 1
ATOM 5453 O O . LYS B 1 237 ? 5.727 26.844 -13.148 1 72.75 237 LYS B O 1
ATOM 5458 N N . THR B 1 238 ? 4.336 25.438 -12.156 1 79.81 238 THR B N 1
ATOM 5459 C CA . THR B 1 238 ? 5.406 24.484 -11.922 1 79.81 238 THR B CA 1
ATOM 5460 C C . THR B 1 238 ? 4.906 23.047 -12.125 1 79.81 238 THR B C 1
ATOM 5462 O O . THR B 1 238 ? 3.781 22.844 -12.586 1 79.81 238 THR B O 1
ATOM 5465 N N . GLY B 1 239 ? 5.82 22.141 -12.109 1 80 239 GLY B N 1
ATOM 5466 C CA . GLY B 1 239 ? 5.523 20.719 -12.211 1 80 239 GLY B CA 1
ATOM 5467 C C . GLY B 1 239 ? 6.34 19.859 -11.258 1 80 239 GLY B C 1
ATOM 5468 O O . GLY B 1 239 ? 6.871 20.359 -10.266 1 80 239 GLY B O 1
ATOM 5469 N N . GLY B 1 240 ? 6.238 18.594 -11.531 1 84.56 240 GLY B N 1
ATOM 5470 C CA . GLY B 1 240 ? 7.086 17.641 -10.82 1 84.56 240 GLY B CA 1
ATOM 5471 C C . GLY B 1 240 ? 6.996 17.781 -9.312 1 84.56 240 GLY B C 1
ATOM 5472 O O . GLY B 1 240 ? 5.898 17.859 -8.75 1 84.56 240 GLY B O 1
ATOM 5473 N N . LEU B 1 241 ? 8.172 17.875 -8.672 1 86.62 241 LEU B N 1
ATOM 5474 C CA . LEU B 1 241 ? 8.242 17.938 -7.219 1 86.62 241 LEU B CA 1
ATOM 5475 C C . LEU B 1 241 ? 7.695 19.281 -6.715 1 86.62 241 LEU B C 1
ATOM 5477 O O . LEU B 1 241 ? 7.238 19.375 -5.574 1 86.62 241 LEU B O 1
ATOM 5481 N N . GLY B 1 242 ? 7.75 20.25 -7.559 1 85.62 242 GLY B N 1
ATOM 5482 C CA . GLY B 1 242 ? 7.215 21.547 -7.195 1 85.62 242 GLY B CA 1
ATOM 5483 C C . GLY B 1 242 ? 5.719 21.531 -6.953 1 85.62 242 GLY B C 1
ATOM 5484 O O . GLY B 1 242 ? 5.188 22.391 -6.25 1 85.62 242 GLY B O 1
ATOM 5485 N N . MET B 1 243 ? 5.117 20.562 -7.508 1 88.19 243 MET B N 1
ATOM 5486 C CA . MET B 1 243 ? 3.68 20.422 -7.301 1 88.19 243 MET B CA 1
ATOM 5487 C C . MET B 1 243 ? 3.379 19.344 -6.258 1 88.19 243 MET B C 1
ATOM 5489 O O . MET B 1 243 ? 2.367 19.422 -5.555 1 88.19 243 MET B O 1
ATOM 5493 N N . LEU B 1 244 ? 4.234 18.406 -6.188 1 94.31 244 LEU B N 1
ATOM 5494 C CA . LEU B 1 244 ? 3.99 17.312 -5.262 1 94.31 244 LEU B CA 1
ATOM 5495 C C . LEU B 1 244 ? 4.191 17.766 -3.818 1 94.31 244 LEU B C 1
ATOM 5497 O O . LEU B 1 244 ? 3.506 17.281 -2.912 1 94.31 244 LEU B O 1
ATOM 5501 N N . PHE B 1 245 ? 5.137 18.703 -3.67 1 94.94 245 PHE B N 1
ATOM 5502 C CA . PHE B 1 245 ? 5.395 19.25 -2.342 1 94.94 245 PHE B CA 1
ATOM 5503 C C . PHE B 1 245 ? 4.945 20.703 -2.26 1 94.94 245 PHE B C 1
ATOM 5505 O O . PHE B 1 245 ? 5.207 21.5 -3.17 1 94.94 245 PHE B O 1
ATOM 5512 N N . LYS B 1 246 ? 4.293 21 -1.205 1 92.5 246 LYS B N 1
ATOM 5513 C CA . LYS B 1 246 ? 3.916 22.391 -0.963 1 92.5 246 LYS B CA 1
ATOM 5514 C C . LYS B 1 246 ? 4.848 23.047 0.052 1 92.5 246 LYS B C 1
ATOM 5516 O O . LYS B 1 246 ? 5.004 22.562 1.17 1 92.5 246 LYS B O 1
ATOM 5521 N N . ASP B 1 247 ? 5.445 24.094 -0.364 1 92.38 247 ASP B N 1
ATOM 5522 C CA . ASP B 1 247 ? 6.258 24.891 0.549 1 92.38 247 ASP B CA 1
ATOM 5523 C C . ASP B 1 247 ? 5.395 25.859 1.361 1 92.38 247 ASP B C 1
ATOM 5525 O O . ASP B 1 247 ? 4.598 26.609 0.798 1 92.38 247 ASP B O 1
ATOM 5529 N N . ILE B 1 248 ? 5.57 25.812 2.625 1 93.69 248 ILE B N 1
ATOM 5530 C CA . ILE B 1 248 ? 4.816 26.656 3.539 1 93.69 248 ILE B CA 1
ATOM 5531 C C . ILE B 1 248 ? 5.77 27.609 4.27 1 93.69 248 ILE B C 1
ATOM 5533 O O . ILE B 1 248 ? 6.625 27.172 5.039 1 93.69 248 ILE B O 1
ATOM 5537 N N . LEU B 1 249 ? 5.652 28.797 4.059 1 93.75 249 LEU B N 1
ATOM 5538 C CA . LEU B 1 249 ? 6.449 29.844 4.691 1 93.75 249 LEU B CA 1
ATOM 5539 C C . LEU B 1 249 ? 5.707 31.172 4.668 1 93.75 249 LEU B C 1
ATOM 5541 O O . LEU B 1 249 ? 4.84 31.391 3.818 1 93.75 249 LEU B O 1
ATOM 5545 N N . PRO B 1 250 ? 6.02 32.031 5.578 1 93.56 250 PRO B N 1
ATOM 5546 C CA . PRO B 1 250 ? 5.328 33.312 5.594 1 93.56 250 PRO B CA 1
ATOM 5547 C C . PRO B 1 250 ? 5.609 34.156 4.344 1 93.56 250 PRO B C 1
ATOM 5549 O O . PRO B 1 250 ? 6.762 34.25 3.908 1 93.56 250 PRO B O 1
ATOM 5552 N N . VAL B 1 251 ? 4.562 34.625 3.828 1 93.56 251 VAL B N 1
ATOM 5553 C CA . VAL B 1 251 ? 4.621 35.562 2.713 1 93.56 251 VAL B CA 1
ATOM 5554 C C . VAL B 1 251 ? 4.016 36.906 3.129 1 93.56 251 VAL B C 1
ATOM 5556 O O . VAL B 1 251 ? 2.918 36.938 3.691 1 93.56 251 VAL B O 1
ATOM 5559 N N . LEU B 1 252 ? 4.688 37.938 2.816 1 93.75 252 LEU B N 1
ATOM 5560 C CA . LEU B 1 252 ? 4.297 39.25 3.301 1 93.75 252 LEU B CA 1
ATOM 5561 C C . LEU B 1 252 ? 2.885 39.594 2.844 1 93.75 252 LEU B C 1
ATOM 5563 O O . LEU B 1 252 ? 2.088 40.125 3.623 1 93.75 252 LEU B O 1
ATOM 5567 N N . SER B 1 253 ? 2.52 39.312 1.608 1 91.69 253 SER B N 1
ATOM 5568 C CA . SER B 1 253 ? 1.218 39.656 1.053 1 91.69 253 SER B CA 1
ATOM 5569 C C . SER B 1 253 ? 0.096 38.906 1.737 1 91.69 253 SER B C 1
ATOM 5571 O O . SER B 1 253 ? -1.079 39.25 1.595 1 91.69 253 SER B O 1
ATOM 5573 N N . GLU B 1 254 ? 0.465 37.875 2.506 1 91.25 254 GLU B N 1
ATOM 5574 C CA . GLU B 1 254 ? -0.545 37.031 3.143 1 91.25 254 GLU B CA 1
ATOM 5575 C C . GLU B 1 254 ? -0.439 37.094 4.664 1 91.25 254 GLU B C 1
ATOM 5577 O O . GLU B 1 254 ? -1.038 36.281 5.367 1 91.25 254 GLU B O 1
ATOM 5582 N N . GLU B 1 255 ? 0.238 38 5.164 1 92.06 255 GLU B N 1
ATOM 5583 C CA . GLU B 1 255 ? 0.555 38.094 6.586 1 92.06 255 GLU B CA 1
ATOM 5584 C C . GLU B 1 255 ? -0.711 38.062 7.438 1 92.06 255 GLU B C 1
ATOM 5586 O O . GLU B 1 255 ? -0.754 37.375 8.461 1 92.06 255 GLU B O 1
ATOM 5591 N N . GLU B 1 256 ? -1.768 38.688 6.984 1 91.06 256 GLU B N 1
ATOM 5592 C CA . GLU B 1 256 ? -2.986 38.781 7.777 1 91.06 256 GLU B CA 1
ATOM 5593 C C . GLU B 1 256 ? -4.07 37.844 7.277 1 91.06 256 GLU B C 1
ATOM 5595 O O . GLU B 1 256 ? -5.184 37.844 7.805 1 91.06 256 GLU B O 1
ATOM 5600 N N . LYS B 1 257 ? -3.705 37.094 6.305 1 87.75 257 LYS B N 1
ATOM 5601 C CA . LYS B 1 257 ? -4.684 36.156 5.738 1 87.75 257 LYS B CA 1
ATOM 5602 C C . LYS B 1 257 ? -4.656 34.812 6.465 1 87.75 257 LYS B C 1
ATOM 5604 O O . LYS B 1 257 ? -3.6 34.375 6.91 1 87.75 257 LYS B O 1
ATOM 5609 N N . VAL B 1 258 ? -5.852 34.25 6.574 1 88.44 258 VAL B N 1
ATOM 5610 C CA . VAL B 1 258 ? -5.953 32.875 7.039 1 88.44 258 VAL B CA 1
ATOM 5611 C C . VAL B 1 258 ? -5.648 31.906 5.891 1 88.44 258 VAL B C 1
ATOM 5613 O O . VAL B 1 258 ? -6.551 31.516 5.145 1 88.44 258 VAL B O 1
ATOM 5616 N N . SER B 1 259 ? -4.395 31.625 5.777 1 86.69 259 SER B N 1
ATOM 5617 C CA . SER B 1 259 ? -3.893 30.781 4.695 1 86.69 259 SER B CA 1
ATOM 5618 C C . SER B 1 259 ? -2.666 30 5.137 1 86.69 259 SER B C 1
ATOM 5620 O O . SER B 1 259 ? -2.143 30.203 6.23 1 86.69 259 SER B O 1
ATOM 5622 N N . GLN B 1 260 ? -2.32 29.172 4.328 1 86.19 260 GLN B N 1
ATOM 5623 C CA . GLN B 1 260 ? -1.159 28.328 4.625 1 86.19 260 GLN B CA 1
ATOM 5624 C C . GLN B 1 260 ? 0.104 29.188 4.754 1 86.19 260 GLN B C 1
ATOM 5626 O O . GLN B 1 260 ? 0.997 28.859 5.543 1 86.19 260 GLN B O 1
ATOM 5631 N N . ASN B 1 261 ? 0.183 30.266 4.016 1 89.56 261 ASN B N 1
ATOM 5632 C CA . ASN B 1 261 ? 1.377 31.094 3.994 1 89.56 261 ASN B CA 1
ATOM 5633 C C . ASN B 1 261 ? 1.213 32.344 4.879 1 89.56 261 ASN B C 1
ATOM 5635 O O . ASN B 1 261 ? 2.027 33.25 4.824 1 89.56 261 ASN B O 1
ATOM 5639 N N . GLY B 1 262 ? 0.13 32.312 5.637 1 89.12 262 GLY B N 1
ATOM 5640 C CA . GLY B 1 262 ? -0.059 33.375 6.617 1 89.12 262 GLY B CA 1
ATOM 5641 C C . GLY B 1 262 ? 0.838 33.219 7.832 1 89.12 262 GLY B C 1
ATOM 5642 O O . GLY B 1 262 ? 1.411 32.156 8.062 1 89.12 262 GLY B O 1
ATOM 5643 N N . SER B 1 263 ? 0.975 34.344 8.594 1 91.69 263 SER B N 1
ATOM 5644 C CA . SER B 1 263 ? 1.795 34.312 9.805 1 91.69 263 SER B CA 1
ATOM 5645 C C . SER B 1 263 ? 1.072 34.938 10.984 1 91.69 263 SER B C 1
ATOM 5647 O O . SER B 1 263 ? 0.8 34.281 11.984 1 91.69 263 SER B O 1
ATOM 5649 N N . ALA B 1 264 ? 0.568 36.062 10.844 1 92.12 264 ALA B N 1
ATOM 5650 C CA . ALA B 1 264 ? -0.047 36.781 11.945 1 92.12 264 ALA B CA 1
ATOM 5651 C C . ALA B 1 264 ? -1.419 36.219 12.289 1 92.12 264 ALA B C 1
ATOM 5653 O O . ALA B 1 264 ? -1.811 36.188 13.461 1 92.12 264 ALA B O 1
ATOM 5654 N N . ALA B 1 265 ? -2.127 35.781 11.289 1 90.38 265 ALA B N 1
ATOM 5655 C CA . ALA B 1 265 ? -3.48 35.281 11.484 1 90.38 265 ALA B CA 1
ATOM 5656 C C . ALA B 1 265 ? -3.457 33.875 12.055 1 90.38 265 ALA B C 1
ATOM 5658 O O . ALA B 1 265 ? -2.621 33.062 11.664 1 90.38 265 ALA B O 1
ATOM 5659 N N . TYR B 1 266 ? -4.363 33.625 12.938 1 90.75 266 TYR B N 1
ATOM 5660 C CA . TYR B 1 266 ? -4.602 32.281 13.477 1 90.75 266 TYR B CA 1
ATOM 5661 C C . TYR B 1 266 ? -5.277 31.391 12.445 1 90.75 266 TYR B C 1
ATOM 5663 O O . TYR B 1 266 ? -6.281 31.781 11.844 1 90.75 266 TYR B O 1
ATOM 5671 N N . LEU B 1 267 ? -4.668 30.297 12.172 1 91.88 267 LEU B N 1
ATOM 5672 C CA . LEU B 1 267 ? -5.32 29.266 11.367 1 91.88 267 LEU B CA 1
ATOM 5673 C C . LEU B 1 267 ? -6.059 28.266 12.25 1 91.88 267 LEU B C 1
ATOM 5675 O O . LEU B 1 267 ? -5.434 27.5 12.992 1 91.88 267 LEU B O 1
ATOM 5679 N N . ASP B 1 268 ? -7.32 28.188 12.141 1 92.5 268 ASP B N 1
ATOM 5680 C CA . ASP B 1 268 ? -8.164 27.422 13.055 1 92.5 268 ASP B CA 1
ATOM 5681 C C . ASP B 1 268 ? -8.016 25.922 12.812 1 92.5 268 ASP B C 1
ATOM 5683 O O . ASP B 1 268 ? -7.543 25.5 11.758 1 92.5 268 ASP B O 1
ATOM 5687 N N . LEU B 1 269 ? -8.438 25.141 13.773 1 95 269 LEU B N 1
ATOM 5688 C CA . LEU B 1 269 ? -8.344 23.688 13.711 1 95 269 LEU B CA 1
ATOM 5689 C C . LEU B 1 269 ? -9.18 23.141 12.562 1 95 269 LEU B C 1
ATOM 5691 O O . LEU B 1 269 ? -10.32 23.578 12.359 1 95 269 LEU B O 1
ATOM 5695 N N . HIS B 1 270 ? -8.555 22.25 11.828 1 94.94 270 HIS B N 1
ATOM 5696 C CA . HIS B 1 270 ? -9.273 21.656 10.703 1 94.94 270 HIS B CA 1
ATOM 5697 C C . HIS B 1 270 ? -8.648 20.312 10.297 1 94.94 270 HIS B C 1
ATOM 5699 O O . HIS B 1 270 ? -7.559 19.969 10.75 1 94.94 270 HIS B O 1
ATOM 5705 N N . CYS B 1 271 ? -9.406 19.547 9.57 1 94.31 271 CYS B N 1
ATOM 5706 C CA . CYS B 1 271 ? -8.945 18.406 8.797 1 94.31 271 CYS B CA 1
ATOM 5707 C C . CYS B 1 271 ? -8.992 18.703 7.301 1 94.31 271 CYS B C 1
ATOM 5709 O O . CYS B 1 271 ? -9.93 19.344 6.82 1 94.31 271 CYS B O 1
ATOM 5711 N N . ASP B 1 272 ? -7.988 18.234 6.652 1 93.69 272 ASP B N 1
ATOM 5712 C CA . ASP B 1 272 ? -7.863 18.625 5.254 1 93.69 272 ASP B CA 1
ATOM 5713 C C . ASP B 1 272 ? -8.734 17.75 4.355 1 93.69 272 ASP B C 1
ATOM 5715 O O . ASP B 1 272 ? -8.711 16.531 4.473 1 93.69 272 ASP B O 1
ATOM 5719 N N . TYR B 1 273 ? -9.578 18.328 3.539 1 90.38 273 TYR B N 1
ATOM 5720 C CA . TYR B 1 273 ? -10.18 17.875 2.289 1 90.38 273 TYR B CA 1
ATOM 5721 C C . TYR B 1 273 ? -11.086 16.672 2.521 1 90.38 273 TYR B C 1
ATOM 5723 O O . TYR B 1 273 ? -11.172 15.773 1.681 1 90.38 273 TYR B O 1
ATOM 5731 N N . PHE B 1 274 ? -11.711 16.547 3.596 1 84.75 274 PHE B N 1
ATOM 5732 C CA . PHE B 1 274 ? -12.656 15.461 3.828 1 84.75 274 PHE B CA 1
ATOM 5733 C C . PHE B 1 274 ? -13.891 15.609 2.947 1 84.75 274 PHE B C 1
ATOM 5735 O O . PHE B 1 274 ? -14.664 14.664 2.785 1 84.75 274 PHE B O 1
ATOM 5742 N N . GLN B 1 275 ? -14.07 16.859 2.379 1 85.38 275 GLN B N 1
ATOM 5743 C CA . GLN B 1 275 ? -15.203 17.125 1.503 1 85.38 275 GLN B CA 1
ATOM 5744 C C . GLN B 1 275 ? -14.961 16.578 0.1 1 85.38 275 GLN B C 1
ATOM 5746 O O . GLN B 1 275 ? -15.883 16.531 -0.719 1 85.38 275 GLN B O 1
ATOM 5751 N N . CYS B 1 276 ? -13.812 16.125 -0.134 1 88.5 276 CYS B N 1
ATOM 5752 C CA . CYS B 1 276 ? -13.445 15.641 -1.465 1 88.5 276 CYS B CA 1
ATOM 5753 C C . CYS B 1 276 ? -13.836 14.18 -1.647 1 88.5 276 CYS B C 1
ATOM 5755 O O . CYS B 1 276 ? -14.25 13.523 -0.693 1 88.5 276 CYS B O 1
ATOM 5757 N N . VAL B 1 277 ? -13.719 13.742 -2.916 1 89 277 VAL B N 1
ATOM 5758 C CA . VAL B 1 277 ? -13.938 12.336 -3.232 1 89 277 VAL B CA 1
ATOM 5759 C C . VAL B 1 277 ? -12.867 11.477 -2.555 1 89 277 VAL B C 1
ATOM 5761 O O . VAL B 1 277 ? -11.797 11.977 -2.199 1 89 277 VAL B O 1
ATOM 5764 N N . GLN B 1 278 ? -13.125 10.25 -2.428 1 86.44 278 GLN B N 1
ATOM 5765 C CA . GLN B 1 278 ? -12.281 9.32 -1.683 1 86.44 278 GLN B CA 1
ATOM 5766 C C . GLN B 1 278 ? -10.859 9.305 -2.242 1 86.44 278 GLN B C 1
ATOM 5768 O O . GLN B 1 278 ? -9.898 9.148 -1.491 1 86.44 278 GLN B O 1
ATOM 5773 N N . GLU B 1 279 ? -10.703 9.477 -3.516 1 89.06 279 GLU B N 1
ATOM 5774 C CA . GLU B 1 279 ? -9.391 9.492 -4.16 1 89.06 279 GLU B CA 1
ATOM 5775 C C . GLU B 1 279 ? -8.523 10.617 -3.611 1 89.06 279 GLU B C 1
ATOM 5777 O O . GLU B 1 279 ? -7.293 10.516 -3.615 1 89.06 279 GLU B O 1
ATOM 5782 N N . CYS B 1 280 ? -9.188 11.609 -3.08 1 90.25 280 CYS B N 1
ATOM 5783 C CA . CYS B 1 280 ? -8.477 12.805 -2.645 1 90.25 280 CYS B CA 1
ATOM 5784 C C . CYS B 1 280 ? -8.445 12.898 -1.124 1 90.25 280 CYS B C 1
ATOM 5786 O O . CYS B 1 280 ? -8.031 13.914 -0.568 1 90.25 280 CYS B O 1
ATOM 5788 N N . TRP B 1 281 ? -8.852 11.836 -0.521 1 92.44 281 TRP B N 1
ATOM 5789 C CA . TRP B 1 281 ? -8.859 11.883 0.937 1 92.44 281 TRP B CA 1
ATOM 5790 C C . TRP B 1 281 ? -7.434 11.914 1.486 1 92.44 281 TRP B C 1
ATOM 5792 O O . TRP B 1 281 ? -6.57 11.164 1.025 1 92.44 281 TRP B O 1
ATOM 5802 N N . VAL B 1 282 ? -7.25 12.781 2.4 1 95.94 282 VAL B N 1
ATOM 5803 C CA . VAL B 1 282 ? -5.984 12.859 3.119 1 95.94 282 VAL B CA 1
ATOM 5804 C C . VAL B 1 282 ? -6.062 12.031 4.398 1 95.94 282 VAL B C 1
ATOM 5806 O O . VAL B 1 282 ? -6.703 12.438 5.371 1 95.94 282 VAL B O 1
ATOM 5809 N N . HIS B 1 283 ? -5.414 10.922 4.355 1 95.62 283 HIS B N 1
ATOM 5810 C CA . HIS B 1 283 ? -5.426 10.078 5.543 1 95.62 283 HIS B CA 1
ATOM 5811 C C . HIS B 1 283 ? -4.309 10.469 6.508 1 95.62 283 HIS B C 1
ATOM 5813 O O . HIS B 1 283 ? -4.469 10.352 7.727 1 95.62 283 HIS B O 1
ATOM 5819 N N . THR B 1 284 ? -3.238 10.875 5.926 1 98 284 THR B N 1
ATOM 5820 C CA . THR B 1 284 ? -2.111 11.367 6.711 1 98 284 THR B CA 1
ATOM 5821 C C . THR B 1 284 ? -1.596 12.688 6.141 1 98 284 THR B C 1
ATOM 5823 O O . THR B 1 284 ? -1.377 12.805 4.934 1 98 284 THR B O 1
ATOM 5826 N N . LEU B 1 285 ? -1.539 13.625 6.996 1 98.38 285 LEU B N 1
ATOM 5827 C CA . LEU B 1 285 ? -0.857 14.875 6.676 1 98.38 285 LEU B CA 1
ATOM 5828 C C . LEU B 1 285 ? 0.587 14.844 7.164 1 98.38 285 LEU B C 1
ATOM 5830 O O . LEU B 1 285 ? 0.842 14.57 8.336 1 98.38 285 LEU B O 1
ATOM 5834 N N . ALA B 1 286 ? 1.477 15.102 6.238 1 98.75 286 ALA B N 1
ATOM 5835 C CA . ALA B 1 286 ? 2.893 15.023 6.586 1 98.75 286 ALA B CA 1
ATOM 5836 C C . ALA B 1 286 ? 3.59 16.359 6.352 1 98.75 286 ALA B C 1
ATOM 5838 O O . ALA B 1 286 ? 3.418 16.984 5.297 1 98.75 286 ALA B O 1
ATOM 5839 N N . PHE B 1 287 ? 4.387 16.781 7.363 1 98.5 287 PHE B N 1
ATOM 5840 C CA . PHE B 1 287 ? 5.23 17.969 7.277 1 98.5 287 PHE B CA 1
ATOM 5841 C C . PHE B 1 287 ? 6.691 17.625 7.527 1 98.5 287 PHE B C 1
ATOM 5843 O O . PHE B 1 287 ? 6.992 16.703 8.289 1 98.5 287 PHE B O 1
ATOM 5850 N N . ILE B 1 288 ? 7.535 18.344 6.898 1 98.31 288 ILE B N 1
ATOM 5851 C CA . ILE B 1 288 ? 8.938 18.312 7.289 1 98.31 288 ILE B CA 1
ATOM 5852 C C . ILE B 1 288 ? 9.453 19.75 7.438 1 98.31 288 ILE B C 1
ATOM 5854 O O . ILE B 1 288 ? 9.148 20.609 6.617 1 98.31 288 ILE B O 1
ATOM 5858 N N . GLY B 1 289 ? 10.156 19.984 8.5 1 97.25 289 GLY B N 1
ATOM 5859 C CA . GLY B 1 289 ? 10.797 21.281 8.68 1 97.25 289 GLY B CA 1
ATOM 5860 C C . GLY B 1 289 ? 12.039 21.469 7.828 1 97.25 289 GLY B C 1
ATOM 5861 O O . GLY B 1 289 ? 12.906 20.594 7.801 1 97.25 289 GLY B O 1
ATOM 5862 N N . ILE B 1 290 ? 12.062 22.531 7.137 1 96 290 ILE B N 1
ATOM 5863 C CA . ILE B 1 290 ? 13.258 22.922 6.402 1 96 290 ILE B CA 1
ATOM 5864 C C . ILE B 1 290 ? 14.07 23.906 7.234 1 96 290 ILE B C 1
ATOM 5866 O O . ILE B 1 290 ? 15.297 23.797 7.316 1 96 290 ILE B O 1
ATOM 5870 N N . ARG B 1 291 ? 13.32 24.844 7.848 1 94.94 291 ARG B N 1
ATOM 5871 C CA . ARG B 1 291 ? 13.875 25.859 8.734 1 94.94 291 ARG B CA 1
ATOM 5872 C C . ARG B 1 291 ? 12.922 26.156 9.891 1 94.94 291 ARG B C 1
ATOM 5874 O O . ARG B 1 291 ? 11.727 26.359 9.68 1 94.94 291 ARG B O 1
ATOM 5881 N N . GLY B 1 292 ? 13.508 26.125 11.094 1 92.75 292 GLY B N 1
ATOM 5882 C CA . GLY B 1 292 ? 12.695 26.484 12.25 1 92.75 292 GLY B CA 1
ATOM 5883 C C . GLY B 1 292 ? 12.477 27.969 12.391 1 92.75 292 GLY B C 1
ATOM 5884 O O . GLY B 1 292 ? 13.195 28.766 11.781 1 92.75 292 GLY B O 1
ATOM 5885 N N . ASP B 1 293 ? 11.438 28.281 13.102 1 90.38 293 ASP B N 1
ATOM 5886 C CA . ASP B 1 293 ? 11.203 29.672 13.453 1 90.38 293 ASP B CA 1
ATOM 5887 C C . ASP B 1 293 ? 12.273 30.188 14.406 1 90.38 293 ASP B C 1
ATOM 5889 O O . ASP B 1 293 ? 12.398 29.703 15.531 1 90.38 293 ASP B O 1
ATOM 5893 N N . PRO B 1 294 ? 12.953 31.188 13.992 1 91.19 294 PRO B N 1
ATOM 5894 C CA . PRO B 1 294 ? 14.016 31.688 14.875 1 91.19 294 PRO B CA 1
ATOM 5895 C C . PRO B 1 294 ? 13.477 32.219 16.203 1 91.19 294 PRO B C 1
ATOM 5897 O O . PRO B 1 294 ? 14.188 32.219 17.203 1 91.19 294 PRO B O 1
ATOM 5900 N N . GLN B 1 295 ? 12.242 32.656 16.25 1 90.62 295 GLN B N 1
ATOM 5901 C CA . GLN B 1 295 ? 11.648 33.188 17.453 1 90.62 295 GLN B CA 1
ATOM 5902 C C . GLN B 1 295 ? 10.945 32.094 18.266 1 90.62 295 GLN B C 1
ATOM 5904 O O . GLN B 1 295 ? 10.406 32.375 19.344 1 90.62 295 GLN B O 1
ATOM 5909 N N . LEU B 1 296 ? 10.898 30.953 17.703 1 89.31 296 LEU B N 1
ATOM 5910 C CA . LEU B 1 296 ? 10.273 29.797 18.344 1 89.31 296 LEU B CA 1
ATOM 5911 C C . LEU B 1 296 ? 8.797 30.062 18.641 1 89.31 296 LEU B C 1
ATOM 5913 O O . LEU B 1 296 ? 8.273 29.609 19.656 1 89.31 296 LEU B O 1
ATOM 5917 N N . ALA B 1 297 ? 8.188 30.828 17.797 1 90 297 ALA B N 1
ATOM 5918 C CA . ALA B 1 297 ? 6.82 31.281 18.047 1 90 297 ALA B CA 1
ATOM 5919 C C . ALA B 1 297 ? 5.828 30.5 17.188 1 90 297 ALA B C 1
ATOM 5921 O O . ALA B 1 297 ? 4.727 30.172 17.641 1 90 297 ALA B O 1
ATOM 5922 N N . GLY B 1 298 ? 6.152 30.25 15.961 1 91.31 298 GLY B N 1
ATOM 5923 C CA . GLY B 1 298 ? 5.254 29.531 15.07 1 91.31 298 GLY B CA 1
ATOM 5924 C C . GLY B 1 298 ? 5.129 28.062 15.422 1 91.31 298 GLY B C 1
ATOM 5925 O O . GLY B 1 298 ? 6.121 27.328 15.414 1 91.31 298 GLY B O 1
ATOM 5926 N N . ARG B 1 299 ? 3.898 27.641 15.734 1 94.62 299 ARG B N 1
ATOM 5927 C CA . ARG B 1 299 ? 3.654 26.25 16.141 1 94.62 299 ARG B CA 1
ATOM 5928 C C . ARG B 1 299 ? 2.457 25.672 15.398 1 94.62 299 ARG B C 1
ATOM 5930 O O . ARG B 1 299 ? 1.499 26.375 15.094 1 94.62 299 ARG B O 1
ATOM 5937 N N . THR B 1 300 ? 2.562 24.391 15.117 1 96.38 300 THR B N 1
ATOM 5938 C CA . THR B 1 300 ? 1.396 23.641 14.664 1 96.38 300 THR B CA 1
ATOM 5939 C C . THR B 1 300 ? 0.541 23.203 15.852 1 96.38 300 THR B C 1
ATOM 5941 O O . THR B 1 300 ? 1.022 22.516 16.75 1 96.38 300 THR B O 1
ATOM 5944 N N . LEU B 1 301 ? -0.626 23.656 15.852 1 96.88 301 LEU B N 1
ATOM 5945 C CA . LEU B 1 301 ? -1.562 23.297 16.922 1 96.88 301 LEU B CA 1
ATOM 5946 C C . LEU B 1 301 ? -2.266 21.984 16.609 1 96.88 301 LEU B C 1
ATOM 5948 O O . LEU B 1 301 ? -2.586 21.703 15.445 1 96.88 301 LEU B O 1
ATOM 5952 N N . LEU B 1 302 ? -2.494 21.219 17.688 1 98.06 302 LEU B N 1
ATOM 5953 C CA . LEU B 1 302 ? -3.117 19.906 17.531 1 98.06 302 LEU B CA 1
ATOM 5954 C C . LEU B 1 302 ? -4.223 19.703 18.547 1 98.06 302 LEU B C 1
ATOM 5956 O O . LEU B 1 302 ? -4.082 20.109 19.703 1 98.06 302 LEU B O 1
ATOM 5960 N N . ALA B 1 303 ? -5.246 19.078 18.141 1 97.81 303 ALA B N 1
ATOM 5961 C CA . ALA B 1 303 ? -6.301 18.641 19.047 1 97.81 303 ALA B CA 1
ATOM 5962 C C . ALA B 1 303 ? -6.73 17.203 18.75 1 97.81 303 ALA B C 1
ATOM 5964 O O . ALA B 1 303 ? -7.309 16.938 17.688 1 97.81 303 ALA B O 1
ATOM 5965 N N . ASP B 1 304 ? -6.484 16.344 19.656 1 97.56 304 ASP B N 1
ATOM 5966 C CA . ASP B 1 304 ? -6.824 14.93 19.516 1 97.56 304 ASP B CA 1
ATOM 5967 C C . ASP B 1 304 ? -8.328 14.711 19.656 1 97.56 304 ASP B C 1
ATOM 5969 O O . ASP B 1 304 ? -8.953 15.25 20.578 1 97.56 304 ASP B O 1
ATOM 5973 N N . PHE B 1 305 ? -8.883 13.875 18.844 1 97.56 305 PHE B N 1
ATOM 5974 C CA . PHE B 1 305 ? -10.336 13.711 18.812 1 97.56 305 PHE B CA 1
ATOM 5975 C C . PHE B 1 305 ? -10.82 12.945 20.047 1 97.56 305 PHE B C 1
ATOM 5977 O O . PHE B 1 305 ? -11.922 13.195 20.531 1 97.56 305 PHE B O 1
ATOM 5984 N N . ARG B 1 306 ? -10.055 12.031 20.547 1 95.62 306 ARG B N 1
ATOM 5985 C CA . ARG B 1 306 ? -10.461 11.328 21.766 1 95.62 306 ARG B CA 1
ATOM 5986 C C . ARG B 1 306 ? -10.516 12.281 22.953 1 95.62 306 ARG B C 1
ATOM 5988 O O . ARG B 1 306 ? -11.406 12.172 23.797 1 95.62 306 ARG B O 1
ATOM 5995 N N . GLU B 1 307 ? -9.578 13.203 23.016 1 96.19 307 GLU B N 1
ATOM 5996 C CA . GLU B 1 307 ? -9.578 14.195 24.078 1 96.19 307 GLU B CA 1
ATOM 5997 C C . GLU B 1 307 ? -10.773 15.133 23.953 1 96.19 307 GLU B C 1
ATOM 5999 O O . GLU B 1 307 ? -11.422 15.453 24.953 1 96.19 307 GLU B O 1
ATOM 6004 N N . ILE B 1 308 ? -11.062 15.547 22.766 1 97.69 308 ILE B N 1
ATOM 6005 C CA . ILE B 1 308 ? -12.227 16.391 22.531 1 97.69 308 ILE B CA 1
ATOM 6006 C C . ILE B 1 308 ? -13.492 15.656 22.953 1 97.69 308 ILE B C 1
ATOM 6008 O O . ILE B 1 308 ? -14.32 16.203 23.688 1 97.69 308 ILE B O 1
ATOM 6012 N N . TYR B 1 309 ? -13.578 14.469 22.453 1 97.31 309 TYR B N 1
ATOM 6013 C CA . TYR B 1 309 ? -14.758 13.648 22.719 1 97.31 309 TYR B CA 1
ATOM 6014 C C . TYR B 1 309 ? -14.977 13.445 24.203 1 97.31 309 TYR B C 1
ATOM 6016 O O . TYR B 1 309 ? -16.094 13.562 24.703 1 97.31 309 TYR B O 1
ATOM 6024 N N . LYS B 1 310 ? -13.953 13.203 24.938 1 96.38 310 LYS B N 1
ATOM 6025 C CA . LYS B 1 310 ? -14 12.945 26.375 1 96.38 310 LYS B CA 1
ATOM 6026 C C . LYS B 1 310 ? -14.461 14.188 27.141 1 96.38 310 LYS B C 1
ATOM 6028 O O . LYS B 1 310 ? -15.18 14.078 28.125 1 96.38 310 LYS B O 1
ATOM 6033 N N . ARG B 1 311 ? -14.125 15.328 26.672 1 97.19 311 ARG B N 1
ATOM 6034 C CA . ARG B 1 311 ? -14.375 16.562 27.406 1 97.19 311 ARG B CA 1
ATOM 6035 C C . ARG B 1 311 ? -15.656 17.234 26.922 1 97.19 311 ARG B C 1
ATOM 6037 O O . ARG B 1 311 ? -16.172 18.141 27.594 1 97.19 311 ARG B O 1
ATOM 6044 N N . ALA B 1 312 ? -16.172 16.797 25.828 1 97.81 312 ALA B N 1
ATOM 6045 C CA . ALA B 1 312 ? -17.359 17.422 25.25 1 97.81 312 ALA B CA 1
ATOM 6046 C C . ALA B 1 312 ? -18.609 17.062 26.047 1 97.81 312 ALA B C 1
ATOM 6048 O O . ALA B 1 312 ? -18.656 16.016 26.703 1 97.81 312 ALA B O 1
ATOM 6049 N N . ASN B 1 313 ? -19.609 17.891 25.953 1 96.88 313 ASN B N 1
ATOM 6050 C CA . ASN B 1 313 ? -20.922 17.625 26.531 1 96.88 313 ASN B CA 1
ATOM 6051 C C . ASN B 1 313 ? -21.625 16.484 25.812 1 96.88 313 ASN B C 1
ATOM 6053 O O . ASN B 1 313 ? -21.688 16.469 24.578 1 96.88 313 ASN B O 1
ATOM 6057 N N . SER B 1 314 ? -22.203 15.57 26.578 1 97.44 314 SER B N 1
ATOM 6058 C CA . SER B 1 314 ? -22.875 14.406 26 1 97.44 314 SER B CA 1
ATOM 6059 C C . SER B 1 314 ? -24.031 14.82 25.109 1 97.44 314 SER B C 1
ATOM 6061 O O . SER B 1 314 ? -24.312 14.164 24.109 1 97.44 314 SER B O 1
ATOM 6063 N N . ALA B 1 315 ? -24.672 15.875 25.469 1 97.94 315 ALA B N 1
ATOM 6064 C CA . ALA B 1 315 ? -25.781 16.359 24.656 1 97.94 315 ALA B CA 1
ATOM 6065 C C . ALA B 1 315 ? -25.281 16.828 23.281 1 97.94 315 ALA B C 1
ATOM 6067 O O . ALA B 1 315 ? -25.953 16.609 22.266 1 97.94 315 ALA B O 1
ATOM 6068 N N . ASP B 1 316 ? -24.156 17.516 23.297 1 98.12 316 ASP B N 1
ATOM 6069 C CA . ASP B 1 316 ? -23.562 17.953 22.031 1 98.12 316 ASP B CA 1
ATOM 6070 C C . ASP B 1 316 ? -23.172 16.766 21.172 1 98.12 316 ASP B C 1
ATOM 6072 O O . ASP B 1 316 ? -23.406 16.766 19.953 1 98.12 316 ASP B O 1
ATOM 6076 N N . ILE B 1 317 ? -22.625 15.727 21.797 1 98.31 317 ILE B N 1
ATOM 6077 C CA . ILE B 1 317 ? -22.203 14.523 21.078 1 98.31 317 ILE B CA 1
ATOM 6078 C C . ILE B 1 317 ? -23.422 13.875 20.406 1 98.31 317 ILE B C 1
ATOM 6080 O O . ILE B 1 317 ? -23.359 13.5 19.234 1 98.31 317 ILE B O 1
ATOM 6084 N N . GLU B 1 318 ? -24.422 13.797 21.094 1 98 318 GLU B N 1
ATOM 6085 C CA . GLU B 1 318 ? -25.641 13.188 20.562 1 98 318 GLU B CA 1
ATOM 6086 C C . GLU B 1 318 ? -26.156 13.953 19.344 1 98 318 GLU B C 1
ATOM 6088 O O . GLU B 1 318 ? -26.516 13.352 18.344 1 98 318 GLU B O 1
ATOM 6093 N N . LEU B 1 319 ? -26.203 15.211 19.469 1 97.94 319 LEU B N 1
ATOM 6094 C CA . LEU B 1 319 ? -26.672 16.047 18.375 1 97.94 319 LEU B CA 1
ATOM 6095 C C . LEU B 1 319 ? -25.781 15.891 17.156 1 97.94 319 LEU B C 1
ATOM 6097 O O . LEU B 1 319 ? -26.266 15.734 16.031 1 97.94 319 LEU B O 1
ATOM 6101 N N . LEU B 1 320 ? -24.469 15.922 17.359 1 98.06 320 LEU B N 1
ATOM 6102 C CA . LEU B 1 320 ? -23.5 15.961 16.281 1 98.06 320 LEU B CA 1
ATOM 6103 C C . LEU B 1 320 ? -23.375 14.602 15.609 1 98.06 320 LEU B C 1
ATOM 6105 O O . LEU B 1 320 ? -22.828 14.492 14.508 1 98.06 320 LEU B O 1
ATOM 6109 N N . ARG B 1 321 ? -23.844 13.531 16.297 1 97.56 321 ARG B N 1
ATOM 6110 C CA . ARG B 1 321 ? -23.906 12.195 15.711 1 97.56 321 ARG B CA 1
ATOM 6111 C C . ARG B 1 321 ? -25.219 11.984 14.961 1 97.56 321 ARG B C 1
ATOM 6113 O O . ARG B 1 321 ? -25.344 11.078 14.141 1 97.56 321 ARG B O 1
ATOM 6120 N N . ALA B 1 322 ? -26.188 12.789 15.203 1 96.94 322 ALA B N 1
ATOM 6121 C CA . ALA B 1 322 ? -27.547 12.508 14.75 1 96.94 322 ALA B CA 1
ATOM 6122 C C . ALA B 1 322 ? -27.859 13.273 13.469 1 96.94 322 ALA B C 1
ATOM 6124 O O . ALA B 1 322 ? -28.547 12.758 12.586 1 96.94 322 ALA B O 1
ATOM 6125 N N . LYS B 1 323 ? -27.438 14.484 13.336 1 96.38 323 LYS B N 1
ATOM 6126 C CA . LYS B 1 323 ? -27.812 15.336 12.211 1 96.38 323 LYS B CA 1
ATOM 6127 C C . LYS B 1 323 ? -26.594 15.977 11.562 1 96.38 323 LYS B C 1
ATOM 6129 O O . LYS B 1 323 ? -25.656 16.406 12.258 1 96.38 323 LYS B O 1
ATOM 6134 N N . PRO B 1 324 ? -26.641 16.109 10.25 1 95.12 324 PRO B N 1
ATOM 6135 C CA . PRO B 1 324 ? -25.5 16.703 9.547 1 95.12 324 PRO B CA 1
ATOM 6136 C C . PRO B 1 324 ? -25.516 18.219 9.555 1 95.12 324 PRO B C 1
ATOM 6138 O O . PRO B 1 324 ? -26.562 18.828 9.836 1 95.12 324 PRO B O 1
ATOM 6141 N N . ILE B 1 325 ? -24.344 18.828 9.312 1 92.88 325 ILE B N 1
ATOM 6142 C CA . ILE B 1 325 ? -24.172 20.234 9 1 92.88 325 ILE B CA 1
ATOM 6143 C C . ILE B 1 325 ? -23.781 20.391 7.531 1 92.88 325 ILE B C 1
ATOM 6145 O O . ILE B 1 325 ? -23.156 19.516 6.949 1 92.88 325 ILE B O 1
ATOM 6149 N N . THR B 1 326 ? -24.203 21.5 6.996 1 90.44 326 THR B N 1
ATOM 6150 C CA . THR B 1 326 ? -23.906 21.781 5.594 1 90.44 326 THR B CA 1
ATOM 6151 C C . THR B 1 326 ? -22.953 22.969 5.465 1 90.44 326 THR B C 1
ATOM 6153 O O . THR B 1 326 ? -23.141 23.984 6.125 1 90.44 326 THR B O 1
ATOM 6156 N N . TRP B 1 327 ? -21.906 22.766 4.664 1 88.38 327 TRP B N 1
ATOM 6157 C CA . TRP B 1 327 ? -21 23.844 4.289 1 88.38 327 TRP B CA 1
ATOM 6158 C C . TRP B 1 327 ? -21.156 24.219 2.82 1 88.38 327 TRP B C 1
ATOM 6160 O O . TRP B 1 327 ? -21.234 23.344 1.957 1 88.38 327 TRP B O 1
ATOM 6170 N N . ARG B 1 328 ? -21.188 25.453 2.59 1 82.69 328 ARG B N 1
ATOM 6171 C CA . ARG B 1 328 ? -21.219 25.984 1.227 1 82.69 328 ARG B CA 1
ATOM 6172 C C . ARG B 1 328 ? -19.906 26.672 0.875 1 82.69 328 ARG B C 1
ATOM 6174 O O . ARG B 1 328 ? -19.422 27.5 1.638 1 82.69 328 ARG B O 1
ATOM 6181 N N . PHE B 1 329 ? -19.297 26.297 -0.213 1 75.38 329 PHE B N 1
ATOM 6182 C CA . PHE B 1 329 ? -17.969 26.812 -0.511 1 75.38 329 PHE B CA 1
ATOM 6183 C C . PHE B 1 329 ? -18 27.672 -1.77 1 75.38 329 PHE B C 1
ATOM 6185 O O . PHE B 1 329 ? -16.953 28.125 -2.234 1 75.38 329 PHE B O 1
ATOM 6192 N N . GLY B 1 330 ? -19.062 27.938 -2.268 1 72.81 330 GLY B N 1
ATOM 6193 C CA . GLY B 1 330 ? -19.203 28.797 -3.426 1 72.81 330 GLY B CA 1
ATOM 6194 C C . GLY B 1 330 ? -20.641 29.172 -3.719 1 72.81 330 GLY B C 1
ATOM 6195 O O . GLY B 1 330 ? -21.562 28.703 -3.045 1 72.81 330 GLY B O 1
ATOM 6196 N N . PRO B 1 331 ? -20.719 30.047 -4.676 1 69.19 331 PRO B N 1
ATOM 6197 C CA . PRO B 1 331 ? -22.047 30.562 -4.988 1 69.19 331 PRO B CA 1
ATOM 6198 C C . PRO B 1 331 ? -22.891 29.578 -5.793 1 69.19 331 PRO B C 1
ATOM 6200 O O . PRO B 1 331 ? -24.109 29.719 -5.871 1 69.19 331 PRO B O 1
ATOM 6203 N N . ARG B 1 332 ? -22.234 28.562 -6.25 1 71.81 332 ARG B N 1
ATOM 6204 C CA . ARG B 1 332 ? -22.984 27.625 -7.094 1 71.81 332 ARG B CA 1
ATOM 6205 C C . ARG B 1 332 ? -23.719 26.594 -6.25 1 71.81 332 ARG B C 1
ATOM 6207 O O . ARG B 1 332 ? -23.219 26.172 -5.199 1 71.81 332 ARG B O 1
ATOM 6214 N N . PRO B 1 333 ? -24.875 26.266 -6.777 1 68.44 333 PRO B N 1
ATOM 6215 C CA . PRO B 1 333 ? -25.719 25.359 -5.996 1 68.44 333 PRO B CA 1
ATOM 6216 C C . PRO B 1 333 ? -25.047 24.016 -5.711 1 68.44 333 PRO B C 1
ATOM 6218 O O . PRO B 1 333 ? -25.375 23.359 -4.727 1 68.44 333 PRO B O 1
ATOM 6221 N N . GLU B 1 334 ? -24.078 23.703 -6.535 1 71.31 334 GLU B N 1
ATOM 6222 C CA . GLU B 1 334 ? -23.469 22.391 -6.383 1 71.31 334 GLU B CA 1
ATOM 6223 C C . GLU B 1 334 ? -22.234 22.453 -5.469 1 71.31 334 GLU B C 1
ATOM 6225 O O . GLU B 1 334 ? -21.641 21.438 -5.152 1 71.31 334 GLU B O 1
ATOM 6230 N N . GLN B 1 335 ? -22.031 23.625 -4.934 1 78.12 335 GLN B N 1
ATOM 6231 C CA . GLN B 1 335 ? -20.812 23.812 -4.16 1 78.12 335 GLN B CA 1
ATOM 6232 C C . GLN B 1 335 ? -21.078 23.734 -2.662 1 78.12 335 GLN B C 1
ATOM 6234 O O . GLN B 1 335 ? -20.828 24.703 -1.935 1 78.12 335 GLN B O 1
ATOM 6239 N N . TRP B 1 336 ? -21.672 22.641 -2.312 1 81.31 336 TRP B N 1
ATOM 6240 C CA . TRP B 1 336 ? -21.938 22.406 -0.896 1 81.31 336 TRP B CA 1
ATOM 6241 C C . TRP B 1 336 ? -21.703 20.953 -0.537 1 81.31 336 TRP B C 1
ATOM 6243 O O . TRP B 1 336 ? -21.641 20.094 -1.419 1 81.31 336 TRP B O 1
ATOM 6253 N N . PHE B 1 337 ? -21.484 20.734 0.718 1 84.75 337 PHE B N 1
ATOM 6254 C CA . PHE B 1 337 ? -21.422 19.375 1.225 1 84.75 337 PHE B CA 1
ATOM 6255 C C . PHE B 1 337 ? -22 19.297 2.637 1 84.75 337 PHE B C 1
ATOM 6257 O O . PHE B 1 337 ? -22.016 20.297 3.359 1 84.75 337 PHE B O 1
ATOM 6264 N N . SER B 1 338 ? -22.594 18.156 2.928 1 89.94 338 SER B N 1
ATOM 6265 C CA . SER B 1 338 ? -23.141 17.891 4.258 1 89.94 338 SER B CA 1
ATOM 6266 C C . SER B 1 338 ? -22.438 16.719 4.922 1 89.94 338 SER B C 1
ATOM 6268 O O . SER B 1 338 ? -22.078 15.742 4.258 1 89.94 338 SER B O 1
ATOM 6270 N N . GLN B 1 339 ? -22.297 16.891 6.223 1 90.56 339 GLN B N 1
ATOM 6271 C CA . GLN B 1 339 ? -21.547 15.859 6.945 1 90.56 339 GLN B CA 1
ATOM 6272 C C . GLN B 1 339 ? -21.969 15.805 8.414 1 90.56 339 GLN B C 1
ATOM 6274 O O . GLN B 1 339 ? -22.203 16.844 9.031 1 90.56 339 GLN B O 1
ATOM 6279 N N . LEU B 1 340 ? -22.109 14.5 8.852 1 94.56 340 LEU B N 1
ATOM 6280 C CA . LEU B 1 340 ? -22.125 14.359 10.305 1 94.56 340 LEU B CA 1
ATOM 6281 C C . LEU B 1 340 ? -20.797 14.781 10.906 1 94.56 340 LEU B C 1
ATOM 6283 O O . LEU B 1 340 ? -19.734 14.477 10.367 1 94.56 340 LEU B O 1
ATOM 6287 N N . ILE B 1 341 ? -20.828 15.406 11.969 1 96.31 341 ILE B N 1
ATOM 6288 C CA . ILE B 1 341 ? -19.609 15.961 12.547 1 96.31 341 ILE B CA 1
ATOM 6289 C C . ILE B 1 341 ? -18.828 14.859 13.266 1 96.31 341 ILE B C 1
ATOM 6291 O O . ILE B 1 341 ? -17.594 14.891 13.305 1 96.31 341 ILE B O 1
ATOM 6295 N N . ILE B 1 342 ? -19.594 13.969 13.906 1 97.38 342 ILE B N 1
ATOM 6296 C CA . ILE B 1 342 ? -18.938 12.883 14.617 1 97.38 342 ILE B CA 1
ATOM 6297 C C . ILE B 1 342 ? -19.344 11.547 14.008 1 97.38 342 ILE B C 1
ATOM 6299 O O . ILE B 1 342 ? -20.531 11.25 13.898 1 97.38 342 ILE B O 1
ATOM 6303 N N . ASP B 1 343 ? -18.344 10.891 13.609 1 93.62 343 ASP B N 1
ATOM 6304 C CA . ASP B 1 343 ? -18.5 9.508 13.164 1 93.62 343 ASP B CA 1
ATOM 6305 C C . ASP B 1 343 ? -17.609 8.57 13.969 1 93.62 343 ASP B C 1
ATOM 6307 O O . ASP B 1 343 ? -16.906 9 14.891 1 93.62 343 ASP B O 1
ATOM 6311 N N . GLY B 1 344 ? -17.719 7.258 13.719 1 89.56 344 GLY B N 1
ATOM 6312 C CA . GLY B 1 344 ? -16.875 6.293 14.406 1 89.56 344 GLY B CA 1
ATOM 6313 C C . GLY B 1 344 ? -17.406 5.891 15.766 1 89.56 344 GLY B C 1
ATOM 6314 O O . GLY B 1 344 ? -18.453 6.379 16.188 1 89.56 344 GLY B O 1
ATOM 6315 N N . SER B 1 345 ? -16.688 5.023 16.453 1 89.56 345 SER B N 1
ATOM 6316 C CA . SER B 1 345 ? -17.094 4.535 17.781 1 89.56 345 SER B CA 1
ATOM 6317 C C . SER B 1 345 ? -16.688 5.512 18.875 1 89.56 345 SER B C 1
ATOM 6319 O O . SER B 1 345 ? -15.953 6.469 18.625 1 89.56 345 SER B O 1
ATOM 6321 N N . ASP B 1 346 ? -17.188 5.277 20.031 1 92 346 ASP B N 1
ATOM 6322 C CA . ASP B 1 346 ? -16.859 6.141 21.156 1 92 346 ASP B CA 1
ATOM 6323 C C . ASP B 1 346 ? -15.375 6.051 21.516 1 92 346 ASP B C 1
ATOM 6325 O O . ASP B 1 346 ? -14.789 7.027 21.984 1 92 346 ASP B O 1
ATOM 6329 N N . ASP B 1 347 ? -14.836 4.891 21.219 1 88.94 347 ASP B N 1
ATOM 6330 C CA . ASP B 1 347 ? -13.438 4.68 21.562 1 88.94 347 ASP B CA 1
ATOM 6331 C C . ASP B 1 347 ? -12.516 5.254 20.484 1 88.94 347 ASP B C 1
ATOM 6333 O O . ASP B 1 347 ? -11.32 5.453 20.734 1 88.94 347 ASP B O 1
ATOM 6337 N N . ASN B 1 348 ? -13.117 5.449 19.312 1 89.88 348 ASN B N 1
ATOM 6338 C CA . ASN B 1 348 ? -12.359 5.984 18.188 1 89.88 348 ASN B CA 1
ATOM 6339 C C . ASN B 1 348 ? -13.188 6.965 17.375 1 89.88 348 ASN B C 1
ATOM 6341 O O . ASN B 1 348 ? -13.453 6.727 16.188 1 89.88 348 ASN B O 1
ATOM 6345 N N . PRO B 1 349 ? -13.438 8.117 17.969 1 94.62 349 PRO B N 1
ATOM 6346 C CA . PRO B 1 349 ? -14.273 9.086 17.25 1 94.62 349 PRO B CA 1
ATOM 6347 C C . PRO B 1 349 ? -13.508 9.828 16.156 1 94.62 349 PRO B C 1
ATOM 6349 O O . PRO B 1 349 ? -12.32 10.141 16.328 1 94.62 349 PRO B O 1
ATOM 6352 N N . HIS B 1 350 ? -14.164 10.008 15.141 1 94.38 350 HIS B N 1
ATOM 6353 C CA . HIS B 1 350 ? -13.711 10.914 14.094 1 94.38 350 HIS B CA 1
ATOM 6354 C C . HIS B 1 350 ? -14.516 12.211 14.102 1 94.38 350 HIS B C 1
ATOM 6356 O O . HIS B 1 350 ? -15.742 12.188 14 1 94.38 350 HIS B O 1
ATOM 6362 N N . ILE B 1 351 ? -13.82 13.305 14.242 1 96.62 351 ILE B N 1
ATOM 6363 C CA . ILE B 1 351 ? -14.492 14.602 14.32 1 96.62 351 ILE B CA 1
ATOM 6364 C C . ILE B 1 351 ? -14.086 15.469 13.125 1 96.62 351 ILE B C 1
ATOM 6366 O O . ILE B 1 351 ? -12.906 15.758 12.938 1 96.62 351 ILE B O 1
ATOM 6370 N N . TYR B 1 352 ? -15.047 15.875 12.398 1 93.62 352 TYR B N 1
ATOM 6371 C CA . TYR B 1 352 ? -14.812 16.719 11.234 1 93.62 352 TYR B CA 1
ATOM 6372 C C . TYR B 1 352 ? -14.836 18.188 11.609 1 93.62 352 TYR B C 1
ATOM 6374 O O . TYR B 1 352 ? -15.891 18.75 11.922 1 93.62 352 TYR B O 1
ATOM 6382 N N . LEU B 1 353 ? -13.672 18.781 11.57 1 93.25 353 LEU B N 1
ATOM 6383 C CA . LEU B 1 353 ? -13.523 20.203 11.828 1 93.25 353 LEU B CA 1
ATOM 6384 C C . LEU B 1 353 ? -13.055 20.938 10.578 1 93.25 353 LEU B C 1
ATOM 6386 O O . LEU B 1 353 ? -12.203 20.438 9.836 1 93.25 353 LEU B O 1
ATOM 6390 N N . PHE B 1 354 ? -13.68 22 10.352 1 86.56 354 PHE B N 1
ATOM 6391 C CA . PHE B 1 354 ? -13.391 22.828 9.18 1 86.56 354 PHE B CA 1
ATOM 6392 C C . PHE B 1 354 ? -13 24.234 9.586 1 86.56 354 PHE B C 1
ATOM 6394 O O . PHE B 1 354 ? -13.492 24.75 10.594 1 86.56 354 PHE B O 1
ATOM 6401 N N . ASP B 1 355 ? -12.078 24.828 8.812 1 79.5 355 ASP B N 1
ATOM 6402 C CA . ASP B 1 355 ? -11.789 26.234 9.031 1 79.5 355 ASP B CA 1
ATOM 6403 C C . ASP B 1 355 ? -12.594 27.109 8.078 1 79.5 355 ASP B C 1
ATOM 6405 O O . ASP B 1 355 ? -12.188 27.344 6.938 1 79.5 355 ASP B O 1
ATOM 6409 N N . GLU B 1 356 ? -13.578 27.688 8.586 1 75.81 356 GLU B N 1
ATOM 6410 C CA . GLU B 1 356 ? -14.523 28.484 7.816 1 75.81 356 GLU B CA 1
ATOM 6411 C C . GLU B 1 356 ? -13.945 29.859 7.504 1 75.81 356 GLU B C 1
ATOM 6413 O O . GLU B 1 356 ? -14.492 30.609 6.684 1 75.81 356 GLU B O 1
ATOM 6418 N N . MET B 1 357 ? -12.781 30.172 8.062 1 71.12 357 MET B N 1
ATOM 6419 C CA . MET B 1 357 ? -12.219 31.516 7.91 1 71.12 357 MET B CA 1
ATOM 6420 C C . MET B 1 357 ? -11.18 31.547 6.801 1 71.12 357 MET B C 1
ATOM 6422 O O . MET B 1 357 ? -10.609 32.594 6.512 1 71.12 357 MET B O 1
ATOM 6426 N N . VAL B 1 358 ? -11.086 30.375 6.188 1 74.19 358 VAL B N 1
ATOM 6427 C CA . VAL B 1 358 ? -10.109 30.359 5.109 1 74.19 358 VAL B CA 1
ATOM 6428 C C . VAL B 1 358 ? -10.531 31.328 4.012 1 74.19 358 VAL B C 1
ATOM 6430 O O . VAL B 1 358 ? -11.711 31.406 3.672 1 74.19 358 VAL B O 1
ATOM 6433 N N . ASP B 1 359 ? -9.703 32.188 3.654 1 63.69 359 ASP B N 1
ATOM 6434 C CA . ASP B 1 359 ? -9.906 33.375 2.83 1 63.69 359 ASP B CA 1
ATOM 6435 C C . ASP B 1 359 ? -10.797 33.062 1.627 1 63.69 359 ASP B C 1
ATOM 6437 O O . ASP B 1 359 ? -11.641 33.875 1.247 1 63.69 359 ASP B O 1
ATOM 6441 N N . ASN B 1 360 ? -10.758 31.984 1.124 1 63.16 360 ASN B N 1
ATOM 6442 C CA . ASN B 1 360 ? -11.586 31.719 -0.051 1 63.16 360 ASN B CA 1
ATOM 6443 C C . ASN B 1 360 ? -13.039 31.469 0.332 1 63.16 360 ASN B C 1
ATOM 6445 O O . ASN B 1 360 ? -13.93 31.578 -0.508 1 63.16 360 ASN B O 1
ATOM 6449 N N . PHE B 1 361 ? -13.266 31.375 1.605 1 65 361 PHE B N 1
ATOM 6450 C CA . PHE B 1 361 ? -14.617 31 2.014 1 65 361 PHE B CA 1
ATOM 6451 C C . PHE B 1 361 ? -15.32 32.188 2.697 1 65 361 PHE B C 1
ATOM 6453 O O . PHE B 1 361 ? -16.547 32.219 2.785 1 65 361 PHE B O 1
ATOM 6460 N N . HIS B 1 362 ? -14.594 33.125 3.107 1 59.94 362 HIS B N 1
ATOM 6461 C CA . HIS B 1 362 ? -15.125 34.188 3.951 1 59.94 362 HIS B CA 1
ATOM 6462 C C . HIS B 1 362 ? -16.188 35 3.213 1 59.94 362 HIS B C 1
ATOM 6464 O O . HIS B 1 362 ? -17 35.688 3.842 1 59.94 362 HIS B O 1
ATOM 6470 N N . GLN B 1 363 ? -16.188 34.719 1.993 1 61.78 363 GLN B N 1
ATOM 6471 C CA . GLN B 1 363 ? -17.109 35.562 1.236 1 61.78 363 GLN B CA 1
ATOM 6472 C C . GLN B 1 363 ? -18.453 34.844 1.016 1 61.78 363 GLN B C 1
ATOM 6474 O O . GLN B 1 363 ? -19.406 35.469 0.545 1 61.78 363 GLN B O 1
ATOM 6479 N N . VAL B 1 364 ? -18.422 33.719 1.494 1 65.12 364 VAL B N 1
ATOM 6480 C CA . VAL B 1 364 ? -19.625 32.938 1.207 1 65.12 364 VAL B CA 1
ATOM 6481 C C . VAL B 1 364 ? -20.672 33.219 2.293 1 65.12 364 VAL B C 1
ATOM 6483 O O . VAL B 1 364 ? -20.391 33.031 3.48 1 65.12 364 VAL B O 1
ATOM 6486 N N . LYS B 1 365 ? -21.812 33.719 1.863 1 64.12 365 LYS B N 1
ATOM 6487 C CA . LYS B 1 365 ? -22.953 33.875 2.762 1 64.12 365 LYS B CA 1
ATOM 6488 C C . LYS B 1 365 ? -23.469 32.531 3.252 1 64.12 365 LYS B C 1
ATOM 6490 O O . LYS B 1 365 ? -23.531 31.562 2.482 1 64.12 365 LYS B O 1
ATOM 6495 N N . ASP B 1 366 ? -23.75 32.312 4.539 1 70.94 366 ASP B N 1
ATOM 6496 C CA . ASP B 1 366 ? -24.297 31.109 5.141 1 70.94 366 ASP B CA 1
ATOM 6497 C C . ASP B 1 366 ? -23.375 29.922 4.922 1 70.94 366 ASP B C 1
ATOM 6499 O O . ASP B 1 366 ? -23.812 28.859 4.484 1 70.94 366 ASP B O 1
ATOM 6503 N N . LEU B 1 367 ? -22.188 30.203 5.113 1 81.06 367 LEU B N 1
ATOM 6504 C CA . LEU B 1 367 ? -21.156 29.188 4.918 1 81.06 367 LEU B CA 1
ATOM 6505 C C . LEU B 1 367 ? -21.516 27.891 5.645 1 81.06 367 LEU B C 1
ATOM 6507 O O . LEU B 1 367 ? -21.359 26.797 5.086 1 81.06 367 LEU B O 1
ATOM 6511 N N . VAL B 1 368 ? -22.094 28.031 6.867 1 87.81 368 VAL B N 1
ATOM 6512 C CA . VAL B 1 368 ? -22.5 26.875 7.668 1 87.81 368 VAL B CA 1
ATOM 6513 C C . VAL B 1 368 ? -24 26.938 7.945 1 87.81 368 VAL B C 1
ATOM 6515 O O . VAL B 1 368 ? -24.516 27.938 8.438 1 87.81 368 VAL B O 1
ATOM 6518 N N . SER B 1 369 ? -24.703 25.875 7.539 1 89.25 369 SER B N 1
ATOM 6519 C CA . SER B 1 369 ? -26.141 25.812 7.777 1 89.25 369 SER B CA 1
ATOM 6520 C C . SER B 1 369 ? -26.562 24.438 8.273 1 89.25 369 SER B C 1
ATOM 6522 O O . SER B 1 369 ? -25.797 23.469 8.156 1 89.25 369 SER B O 1
ATOM 6524 N N . GLY B 1 370 ? -27.703 24.359 8.898 1 92.69 370 GLY B N 1
ATOM 6525 C CA . GLY B 1 370 ? -28.281 23.172 9.492 1 92.69 370 GLY B CA 1
ATOM 6526 C C . GLY B 1 370 ? -29.203 23.469 10.656 1 92.69 370 GLY B C 1
ATOM 6527 O O . GLY B 1 370 ? -29.656 24.609 10.812 1 92.69 370 GLY B O 1
ATOM 6528 N N . ASP B 1 371 ? -29.562 22.375 11.375 1 96.19 371 ASP B N 1
ATOM 6529 C CA . ASP B 1 371 ? -30.297 22.562 12.625 1 96.19 371 ASP B CA 1
ATOM 6530 C C . ASP B 1 371 ? -29.562 23.5 13.562 1 96.19 371 ASP B C 1
ATOM 6532 O O . ASP B 1 371 ? -28.375 23.297 13.852 1 96.19 371 ASP B O 1
ATOM 6536 N N . PRO B 1 372 ? -30.219 24.5 14.047 1 96.62 372 PRO B N 1
ATOM 6537 C CA . PRO B 1 372 ? -29.531 25.5 14.859 1 96.62 372 PRO B CA 1
ATOM 6538 C C . PRO B 1 372 ? -28.859 24.906 16.094 1 96.62 372 PRO B C 1
ATOM 6540 O O . PRO B 1 372 ? -27.781 25.359 16.484 1 96.62 372 PRO B O 1
ATOM 6543 N N . ASP B 1 373 ? -29.484 23.922 16.625 1 97.56 373 ASP B N 1
ATOM 6544 C CA . ASP B 1 373 ? -28.891 23.297 17.797 1 97.56 373 ASP B CA 1
ATOM 6545 C C . ASP B 1 373 ? -27.625 22.516 17.438 1 97.56 373 ASP B C 1
ATOM 6547 O O . ASP B 1 373 ? -26.672 22.484 18.219 1 97.56 373 ASP B O 1
ATOM 6551 N N . VAL B 1 374 ? -27.656 21.969 16.297 1 97.56 374 VAL B N 1
ATOM 6552 C CA . VAL B 1 374 ? -26.5 21.188 15.828 1 97.56 374 VAL B CA 1
ATOM 6553 C C . VAL B 1 374 ? -25.359 22.141 15.484 1 97.56 374 VAL B C 1
ATOM 6555 O O . VAL B 1 374 ? -24.203 21.891 15.852 1 97.56 374 VAL B O 1
ATOM 6558 N N . VAL B 1 375 ? -25.703 23.219 14.891 1 96.38 375 VAL B N 1
ATOM 6559 C CA . VAL B 1 375 ? -24.703 24.219 14.523 1 96.38 375 VAL B CA 1
ATOM 6560 C C . VAL B 1 375 ? -24.062 24.797 15.789 1 96.38 375 VAL B C 1
ATOM 6562 O O . VAL B 1 375 ? -22.859 25 15.852 1 96.38 375 VAL B O 1
ATOM 6565 N N . ALA B 1 376 ? -24.906 25.047 16.766 1 97.44 376 ALA B N 1
ATOM 6566 C CA . ALA B 1 376 ? -24.406 25.562 18.031 1 97.44 376 ALA B CA 1
ATOM 6567 C C . ALA B 1 376 ? -23.484 24.547 18.703 1 97.44 376 ALA B C 1
ATOM 6569 O O . ALA B 1 376 ? -22.438 24.922 19.234 1 97.44 376 ALA B O 1
ATOM 6570 N N . ALA B 1 377 ? -23.906 23.328 18.703 1 98.06 377 ALA B N 1
ATOM 6571 C CA . ALA B 1 377 ? -23.078 22.266 19.266 1 98.06 377 ALA B CA 1
ATOM 6572 C C . ALA B 1 377 ? -21.734 22.172 18.562 1 98.06 377 ALA B C 1
ATOM 6574 O O . ALA B 1 377 ? -20.688 22 19.219 1 98.06 377 ALA B O 1
ATOM 6575 N N . TYR B 1 378 ? -21.734 22.328 17.281 1 97 378 TYR B N 1
ATOM 6576 C CA . TYR B 1 378 ? -20.531 22.297 16.469 1 97 378 TYR B CA 1
ATOM 6577 C C . TYR B 1 378 ? -19.594 23.438 16.859 1 97 378 TYR B C 1
ATOM 6579 O O . TYR B 1 378 ? -18.391 23.219 17.031 1 97 378 TYR B O 1
ATOM 6587 N N . ARG B 1 379 ? -20.125 24.562 17.078 1 95.88 379 ARG B N 1
ATOM 6588 C CA . ARG B 1 379 ? -19.328 25.719 17.453 1 95.88 379 ARG B CA 1
ATOM 6589 C C . ARG B 1 379 ? -18.703 25.531 18.828 1 95.88 379 ARG B C 1
ATOM 6591 O O . ARG B 1 379 ? -17.547 25.891 19.047 1 95.88 379 ARG B O 1
ATOM 6598 N N . ARG B 1 380 ? -19.484 24.938 19.688 1 97.62 380 ARG B N 1
ATOM 6599 C CA . ARG B 1 380 ? -18.953 24.641 21.016 1 97.62 380 ARG B CA 1
ATOM 6600 C C . ARG B 1 380 ? -17.812 23.641 20.938 1 97.62 380 ARG B C 1
ATOM 6602 O O . ARG B 1 380 ? -16.812 23.781 21.641 1 97.62 380 ARG B O 1
ATOM 6609 N N . MET B 1 381 ? -17.969 22.688 20.141 1 97.12 381 MET B N 1
ATOM 6610 C CA . MET B 1 381 ? -16.938 21.672 19.984 1 97.12 381 MET B CA 1
ATOM 6611 C C . MET B 1 381 ? -15.672 22.281 19.391 1 97.12 381 MET B C 1
ATOM 6613 O O . MET B 1 381 ? -14.562 21.906 19.781 1 97.12 381 MET B O 1
ATOM 6617 N N . LYS B 1 382 ? -15.812 23.141 18.484 1 95.5 382 LYS B N 1
ATOM 6618 C CA . LYS B 1 382 ? -14.672 23.828 17.875 1 95.5 382 LYS B CA 1
ATOM 6619 C C . LYS B 1 382 ? -13.906 24.641 18.922 1 95.5 382 LYS B C 1
ATOM 6621 O O . LYS B 1 382 ? -12.672 24.609 18.953 1 95.5 382 LYS B O 1
ATOM 6626 N N . VAL B 1 383 ? -14.648 25.328 19.719 1 96.56 383 VAL B N 1
ATOM 6627 C CA . VAL B 1 383 ? -14.039 26.125 20.781 1 96.56 383 VAL B CA 1
ATOM 6628 C C . VAL B 1 383 ? -13.297 25.219 21.75 1 96.56 383 VAL B C 1
ATOM 6630 O O . VAL B 1 383 ? -12.172 25.5 22.156 1 96.56 383 VAL B O 1
ATOM 6633 N N . LEU B 1 384 ? -13.945 24.125 22.078 1 97.69 384 LEU B N 1
ATOM 6634 C CA . LEU B 1 384 ? -13.305 23.141 22.953 1 97.69 384 LEU B CA 1
ATOM 6635 C C . LEU B 1 384 ? -12.008 22.641 22.344 1 97.69 384 LEU B C 1
ATOM 6637 O O . LEU B 1 384 ? -10.984 22.562 23.031 1 97.69 384 LEU B O 1
ATOM 6641 N N . GLY B 1 385 ? -12.062 22.297 21.094 1 97.19 385 GLY B N 1
ATOM 6642 C CA . GLY B 1 385 ? -10.859 21.859 20.406 1 97.19 385 GLY B CA 1
ATOM 6643 C C . GLY B 1 385 ? -9.742 22.875 20.438 1 97.19 385 GLY B C 1
ATOM 6644 O O . GLY B 1 385 ? -8.586 22.547 20.688 1 97.19 385 GLY B O 1
ATOM 6645 N N . ARG B 1 386 ? -10.102 24.094 20.219 1 95.38 386 ARG B N 1
ATOM 6646 C CA . ARG B 1 386 ? -9.133 25.188 20.234 1 95.38 386 ARG B CA 1
ATOM 6647 C C . ARG B 1 386 ? -8.492 25.312 21.609 1 95.38 386 ARG B C 1
ATOM 6649 O O . ARG B 1 386 ? -7.273 25.469 21.719 1 95.38 386 ARG B O 1
ATOM 6656 N N . ASP B 1 387 ? -9.305 25.297 22.562 1 96.62 387 ASP B N 1
ATOM 6657 C CA . ASP B 1 387 ? -8.805 25.406 23.922 1 96.62 387 ASP B CA 1
ATOM 6658 C C . ASP B 1 387 ? -7.828 24.281 24.25 1 96.62 387 ASP B C 1
ATOM 6660 O O . ASP B 1 387 ? -6.766 24.516 24.828 1 96.62 387 ASP B O 1
ATOM 6664 N N . LEU B 1 388 ? -8.211 23.094 23.859 1 96.62 388 LEU B N 1
ATOM 6665 C CA . LEU B 1 388 ? -7.352 21.938 24.109 1 96.62 388 LEU B CA 1
ATOM 6666 C C . LEU B 1 388 ? -6.035 22.062 23.344 1 96.62 388 LEU B C 1
ATOM 6668 O O . LEU B 1 388 ? -4.973 21.719 23.875 1 96.62 388 LEU B O 1
ATOM 6672 N N . ALA B 1 389 ? -6.094 22.547 22.125 1 96.75 389 ALA B N 1
ATOM 6673 C CA . ALA B 1 389 ? -4.895 22.734 21.312 1 96.75 389 ALA B CA 1
ATOM 6674 C C . ALA B 1 389 ? -3.953 23.75 21.938 1 96.75 389 ALA B C 1
ATOM 6676 O O . ALA B 1 389 ? -2.738 23.547 21.969 1 96.75 389 ALA B O 1
ATOM 6677 N N . LEU B 1 390 ? -4.523 24.812 22.438 1 94 390 LEU B N 1
ATOM 6678 C CA . LEU B 1 390 ? -3.732 25.875 23.062 1 94 390 LEU B CA 1
ATOM 6679 C C . LEU B 1 390 ? -3.133 25.391 24.375 1 94 390 LEU B C 1
ATOM 6681 O O . LEU B 1 390 ? -1.987 25.719 24.703 1 94 390 LEU B O 1
ATOM 6685 N N . GLU B 1 391 ? -3.904 24.656 25.094 1 93.88 391 GLU B N 1
ATOM 6686 C CA . GLU B 1 391 ? -3.4 24.062 26.328 1 93.88 391 GLU B CA 1
ATOM 6687 C C . GLU B 1 391 ? -2.209 23.141 26.062 1 93.88 391 GLU B C 1
ATOM 6689 O O . GLU B 1 391 ? -1.248 23.125 26.828 1 93.88 391 GLU B O 1
ATOM 6694 N N . HIS B 1 392 ? -2.33 22.453 25.016 1 92.19 392 HIS B N 1
ATOM 6695 C CA . HIS B 1 392 ? -1.245 21.547 24.625 1 92.19 392 HIS B CA 1
ATOM 6696 C C . HIS B 1 392 ? -0.001 22.328 24.219 1 92.19 392 HIS B C 1
ATOM 6698 O O . HIS B 1 392 ? 1.124 21.875 24.438 1 92.19 392 HIS B O 1
ATOM 6704 N N . GLY B 1 393 ? -0.182 23.406 23.578 1 91.69 393 GLY B N 1
ATOM 6705 C CA . GLY B 1 393 ? 0.928 24.281 23.219 1 91.69 393 GLY B CA 1
ATOM 6706 C C . GLY B 1 393 ? 1.457 24.016 21.828 1 91.69 393 GLY B C 1
ATOM 6707 O O . GLY B 1 393 ? 2.312 24.766 21.328 1 91.69 393 GLY B O 1
ATOM 6708 N N . GLY B 1 394 ? 1.046 22.953 21.203 1 94.44 394 GLY B N 1
ATOM 6709 C CA . GLY B 1 394 ? 1.394 22.703 19.812 1 94.44 394 GLY B CA 1
ATOM 6710 C C . GLY B 1 394 ? 2.773 22.094 19.641 1 94.44 394 GLY B C 1
ATOM 6711 O O . GLY B 1 394 ? 3.416 21.719 20.625 1 94.44 394 GLY B O 1
ATOM 6712 N N . VAL B 1 395 ? 3.182 21.938 18.344 1 96.56 395 VAL B N 1
ATOM 6713 C CA . VAL B 1 395 ? 4.445 21.297 17.969 1 96.56 395 VAL B CA 1
ATOM 6714 C C . VAL B 1 395 ? 5.289 22.266 17.141 1 96.56 395 VAL B C 1
ATOM 6716 O O . VAL B 1 395 ? 4.789 22.891 16.203 1 96.56 395 VAL B O 1
ATOM 6719 N N . ARG B 1 396 ? 6.531 22.438 17.531 1 96.5 396 ARG B N 1
ATOM 6720 C CA . ARG B 1 396 ? 7.508 23.172 16.734 1 96.5 396 ARG B CA 1
ATOM 6721 C C . ARG B 1 396 ? 8.391 22.234 15.938 1 96.5 396 ARG B C 1
ATOM 6723 O O . ARG B 1 396 ? 8.852 21.203 16.453 1 96.5 396 ARG B O 1
ATOM 6730 N N . LEU B 1 397 ? 8.578 22.578 14.703 1 96.94 397 LEU B N 1
ATOM 6731 C CA . LEU B 1 397 ? 9.445 21.781 13.852 1 96.94 397 LEU B CA 1
ATOM 6732 C C . LEU B 1 397 ? 10.719 22.531 13.492 1 96.94 397 LEU B C 1
ATOM 6734 O O . LEU B 1 397 ? 10.664 23.703 13.117 1 96.94 397 LEU B O 1
ATOM 6738 N N . GLU B 1 398 ? 11.844 21.875 13.688 1 96.12 398 GLU B N 1
ATOM 6739 C CA . GLU B 1 398 ? 13.133 22.344 13.195 1 96.12 398 GLU B CA 1
ATOM 6740 C C . GLU B 1 398 ? 13.508 21.656 11.883 1 96.12 398 GLU B C 1
ATOM 6742 O O . GLU B 1 398 ? 12.758 20.812 11.383 1 96.12 398 GLU B O 1
ATOM 6747 N N . GLY B 1 399 ? 14.625 22.188 11.359 1 95.62 399 GLY B N 1
ATOM 6748 C CA . GLY B 1 399 ? 15.094 21.5 10.164 1 95.62 399 GLY B CA 1
ATOM 6749 C C . GLY B 1 399 ? 15.305 20.016 10.367 1 95.62 399 GLY B C 1
ATOM 6750 O O . GLY B 1 399 ? 15.961 19.594 11.328 1 95.62 399 GLY B O 1
ATOM 6751 N N . GLY B 1 400 ? 14.594 19.188 9.461 1 97.25 400 GLY B N 1
ATOM 6752 C CA . GLY B 1 400 ? 14.789 17.75 9.523 1 97.25 400 GLY B CA 1
ATOM 6753 C C . GLY B 1 400 ? 13.75 17.047 10.375 1 97.25 400 GLY B C 1
ATOM 6754 O O . GLY B 1 400 ? 13.703 15.812 10.406 1 97.25 400 GLY B O 1
ATOM 6755 N N . ASP B 1 401 ? 12.922 17.797 11.055 1 98.19 401 ASP B N 1
ATOM 6756 C CA . ASP B 1 401 ? 11.844 17.219 11.844 1 98.19 401 ASP B CA 1
ATOM 6757 C C . ASP B 1 401 ? 10.633 16.891 10.969 1 98.19 401 ASP B C 1
ATOM 6759 O O . ASP B 1 401 ? 10.227 17.719 10.141 1 98.19 401 ASP B O 1
ATOM 6763 N N . VAL B 1 402 ? 10.094 15.68 11.141 1 98.81 402 VAL B N 1
ATOM 6764 C CA . VAL B 1 402 ? 8.898 15.273 10.414 1 98.81 402 VAL B CA 1
ATOM 6765 C C . VAL B 1 402 ? 7.715 15.172 11.375 1 98.81 402 VAL B C 1
ATOM 6767 O O . VAL B 1 402 ? 7.855 14.664 12.492 1 98.81 402 VAL B O 1
ATOM 6770 N N . LEU B 1 403 ? 6.625 15.711 11.016 1 98.81 403 LEU B N 1
ATOM 6771 C CA . LEU B 1 403 ? 5.367 15.578 11.742 1 98.81 403 LEU B CA 1
ATOM 6772 C C . LEU B 1 403 ? 4.332 14.836 10.898 1 98.81 403 LEU B C 1
ATOM 6774 O O . LEU B 1 403 ? 4.031 15.25 9.773 1 98.81 403 LEU B O 1
ATOM 6778 N N . LEU B 1 404 ? 3.85 13.734 11.391 1 98.81 404 LEU B N 1
ATOM 6779 C CA . LEU B 1 404 ? 2.773 12.961 10.781 1 98.81 404 LEU B CA 1
ATOM 6780 C C . LEU B 1 404 ? 1.483 13.102 11.586 1 98.81 404 LEU B C 1
ATOM 6782 O O . LEU B 1 404 ? 1.48 12.914 12.805 1 98.81 404 LEU B O 1
ATOM 6786 N N . LEU B 1 405 ? 0.43 13.422 10.922 1 98.56 405 LEU B N 1
ATOM 6787 C CA . LEU B 1 405 ? -0.879 13.57 11.547 1 98.56 405 LEU B CA 1
ATOM 6788 C C . LEU B 1 405 ? -1.883 12.594 10.945 1 98.56 405 LEU B C 1
ATOM 6790 O O . LEU B 1 405 ? -2.113 12.602 9.734 1 98.56 405 LEU B O 1
ATOM 6794 N N . ASN B 1 406 ? -2.385 11.711 11.719 1 97.56 406 ASN B N 1
ATOM 6795 C CA . ASN B 1 406 ? -3.527 10.906 11.297 1 97.56 406 ASN B CA 1
ATOM 6796 C C . ASN B 1 406 ? -4.812 11.727 11.273 1 97.56 406 ASN B C 1
ATOM 6798 O O . ASN B 1 406 ? -5.406 11.984 12.32 1 97.56 406 ASN B O 1
ATOM 6802 N N . GLN B 1 407 ? -5.234 12.047 10.125 1 95.81 407 GLN B N 1
ATOM 6803 C CA . GLN B 1 407 ? -6.324 13.008 9.969 1 95.81 407 GLN B CA 1
ATOM 6804 C C . GLN B 1 407 ? -7.641 12.43 10.469 1 95.81 407 GLN B C 1
ATOM 6806 O O . GLN B 1 407 ? -8.617 13.156 10.641 1 95.81 407 GLN B O 1
ATOM 6811 N N . ARG B 1 408 ? -7.641 11.211 10.805 1 93.88 408 ARG B N 1
ATOM 6812 C CA . ARG B 1 408 ? -8.836 10.602 11.375 1 93.88 408 ARG B CA 1
ATOM 6813 C C . ARG B 1 408 ? -8.844 10.711 12.898 1 93.88 408 ARG B C 1
ATOM 6815 O O . ARG B 1 408 ? -9.844 10.398 13.539 1 93.88 408 ARG B O 1
ATOM 6822 N N . ARG B 1 409 ? -7.742 11.258 13.391 1 96.5 409 ARG B N 1
ATOM 6823 C CA . ARG B 1 409 ? -7.629 11.195 14.844 1 96.5 409 ARG B CA 1
ATOM 6824 C C . ARG B 1 409 ? -7.277 12.562 15.422 1 96.5 409 ARG B C 1
ATOM 6826 O O . ARG B 1 409 ? -7.383 12.773 16.641 1 96.5 409 ARG B O 1
ATOM 6833 N N . VAL B 1 410 ? -6.855 13.453 14.578 1 97.69 410 VAL B N 1
ATOM 6834 C CA . VAL B 1 410 ? -6.367 14.719 15.109 1 97.69 410 VAL B CA 1
ATOM 6835 C C . VAL B 1 410 ? -6.621 15.844 14.102 1 97.69 410 VAL B C 1
ATOM 6837 O O . VAL B 1 410 ? -6.492 15.633 12.891 1 97.69 410 VAL B O 1
ATOM 6840 N N . ALA B 1 411 ? -7.047 16.938 14.586 1 97.62 411 ALA B N 1
ATOM 6841 C CA . ALA B 1 411 ? -7.125 18.156 13.805 1 97.62 411 ALA B CA 1
ATOM 6842 C C . ALA B 1 411 ? -5.887 19.016 14.008 1 97.62 411 ALA B C 1
ATOM 6844 O O . ALA B 1 411 ? -5.176 18.875 15 1 97.62 411 ALA B O 1
ATOM 6845 N N . HIS B 1 412 ? -5.676 19.875 13.047 1 97.75 412 HIS B N 1
ATOM 6846 C CA . HIS B 1 412 ? -4.484 20.719 13.148 1 97.75 412 HIS B CA 1
ATOM 6847 C C . HIS B 1 412 ? -4.797 22.172 12.805 1 97.75 412 HIS B C 1
ATOM 6849 O O . HIS B 1 412 ? -5.809 22.453 12.164 1 97.75 412 HIS B O 1
ATOM 6855 N N . GLY B 1 413 ? -4.027 23.047 13.328 1 96.44 413 GLY B N 1
ATOM 6856 C CA . GLY B 1 413 ? -4.023 24.469 13.055 1 96.44 413 GLY B CA 1
ATOM 6857 C C . GLY B 1 413 ? -2.656 25.109 13.234 1 96.44 413 GLY B C 1
ATOM 6858 O O . GLY B 1 413 ? -1.633 24.422 13.148 1 96.44 413 GLY B O 1
ATOM 6859 N N . ARG B 1 414 ? -2.688 26.406 13.297 1 95.12 414 ARG B N 1
ATOM 6860 C CA . ARG B 1 414 ? -1.448 27.156 13.492 1 95.12 414 ARG B CA 1
ATOM 6861 C C . ARG B 1 414 ? -1.698 28.422 14.289 1 95.12 414 ARG B C 1
ATOM 6863 O O . ARG B 1 414 ? -2.648 29.156 14.016 1 95.12 414 ARG B O 1
ATOM 6870 N N . ASN B 1 415 ? -0.869 28.641 15.234 1 94.06 415 ASN B N 1
ATOM 6871 C CA . ASN B 1 415 ? -0.988 29.906 15.945 1 94.06 415 ASN B CA 1
ATOM 6872 C C . ASN B 1 415 ? -0.44 31.078 15.125 1 94.06 415 ASN B C 1
ATOM 6874 O O . ASN B 1 415 ? 0.306 30.859 14.164 1 94.06 415 ASN B O 1
ATOM 6878 N N . GLY B 1 416 ? -0.874 32.25 15.547 1 93.31 416 GLY B N 1
ATOM 6879 C CA . GLY B 1 416 ? -0.26 33.438 14.961 1 93.31 416 GLY B CA 1
ATOM 6880 C C . GLY B 1 416 ? 1.148 33.688 15.469 1 93.31 416 GLY B C 1
ATOM 6881 O O . GLY B 1 416 ? 1.459 33.375 16.625 1 93.31 416 GLY B O 1
ATOM 6882 N N . PHE B 1 417 ? 1.981 34.219 14.594 1 94.06 417 PHE B N 1
ATOM 6883 C CA . PHE B 1 417 ? 3.338 34.594 14.977 1 94.06 417 PHE B CA 1
ATOM 6884 C C . PHE B 1 417 ? 3.842 35.75 14.117 1 94.06 417 PHE B C 1
ATOM 6886 O O . PHE B 1 417 ? 3.242 36.062 13.086 1 94.06 417 PHE B O 1
ATOM 6893 N N . GLU B 1 418 ? 4.891 36.375 14.523 1 94.44 418 GLU B N 1
ATOM 6894 C CA . GLU B 1 418 ? 5.461 37.5 13.789 1 94.44 418 GLU B CA 1
ATOM 6895 C C . GLU B 1 418 ? 6.617 37.031 12.906 1 94.44 418 GLU B C 1
ATOM 6897 O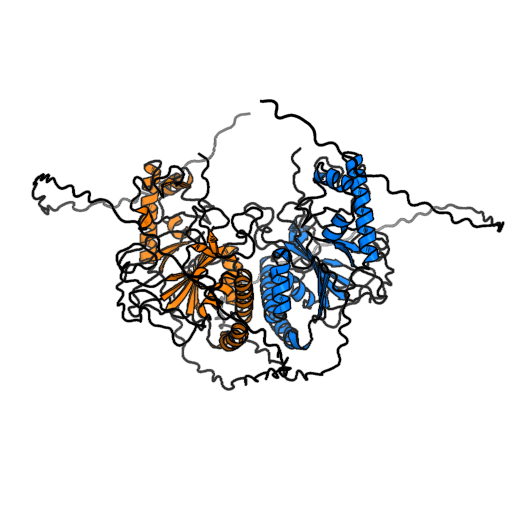 O . GLU B 1 418 ? 7.676 36.656 13.398 1 94.44 418 GLU B O 1
ATOM 6902 N N . ALA B 1 419 ? 6.422 37.125 11.617 1 94.38 419 ALA B N 1
ATOM 6903 C CA . ALA B 1 419 ? 7.488 36.844 10.664 1 94.38 419 ALA B CA 1
ATOM 6904 C C . ALA B 1 419 ? 8.398 38.062 10.492 1 94.38 419 ALA B C 1
ATOM 6906 O O . ALA B 1 419 ? 7.934 39.219 10.547 1 94.38 419 ALA B O 1
ATOM 6907 N N . LYS B 1 420 ? 9.688 37.844 10.203 1 94.31 420 LYS B N 1
ATOM 6908 C CA . LYS B 1 420 ? 10.648 38.938 10.086 1 94.31 420 LYS B CA 1
ATOM 6909 C C . LYS B 1 420 ? 10.961 39.25 8.625 1 94.31 420 LYS B C 1
ATOM 6911 O O . LYS B 1 420 ? 11.484 40.312 8.297 1 94.31 420 LYS B O 1
ATOM 6916 N N . TYR B 1 421 ? 10.789 38.312 7.789 1 93.56 421 TYR B N 1
ATOM 6917 C CA . TYR B 1 421 ? 11.062 38.406 6.363 1 93.56 421 TYR B CA 1
ATOM 6918 C C . TYR B 1 421 ? 12.531 38.75 6.113 1 93.56 421 TYR B C 1
ATOM 6920 O O . TYR B 1 421 ? 12.836 39.562 5.242 1 93.56 421 TYR B O 1
ATOM 6928 N N . ASP B 1 422 ? 13.43 38.25 6.93 1 93.5 422 ASP B N 1
ATOM 6929 C CA . ASP B 1 422 ? 14.859 38.531 6.844 1 93.5 422 ASP B CA 1
ATOM 6930 C C . ASP B 1 422 ? 15.625 37.344 6.262 1 93.5 422 ASP B C 1
ATOM 6932 O O . ASP B 1 422 ? 16.844 37.312 6.355 1 93.5 422 ASP B O 1
ATOM 6936 N N . GLY B 1 423 ? 14.891 36.406 5.801 1 93.31 423 GLY B N 1
ATOM 6937 C CA . GLY B 1 423 ? 15.516 35.281 5.16 1 93.31 423 GLY B CA 1
ATOM 6938 C C . GLY B 1 423 ? 15.594 34.062 6.062 1 93.31 423 GLY B C 1
ATOM 6939 O O . GLY B 1 423 ? 15.992 32.969 5.625 1 93.31 423 GLY B O 1
ATOM 6940 N N . ASN B 1 424 ? 15.117 34.125 7.266 1 93.62 424 ASN B N 1
ATOM 6941 C CA . ASN B 1 424 ? 15.32 33.062 8.227 1 93.62 424 ASN B CA 1
ATOM 6942 C C . ASN B 1 424 ? 13.992 32.594 8.82 1 93.62 424 ASN B C 1
ATOM 6944 O O . ASN B 1 424 ? 13.984 31.828 9.789 1 93.62 424 ASN B O 1
ATOM 6948 N N . ASP B 1 425 ? 12.93 32.938 8.211 1 94.62 425 ASP B N 1
ATOM 6949 C CA . ASP B 1 425 ? 11.617 32.594 8.742 1 94.62 425 ASP B CA 1
ATOM 6950 C C . ASP B 1 425 ? 11.328 31.109 8.57 1 94.62 425 ASP B C 1
ATOM 6952 O O . ASP B 1 425 ? 11.977 30.438 7.762 1 94.62 425 ASP B O 1
ATOM 6956 N N . ARG B 1 426 ? 10.414 30.719 9.336 1 94.38 426 ARG B N 1
ATOM 6957 C CA . ARG B 1 426 ? 9.945 29.328 9.352 1 94.38 426 ARG B CA 1
ATOM 6958 C C . ARG B 1 426 ? 9.641 28.844 7.941 1 94.38 426 ARG B C 1
ATOM 6960 O O . ARG B 1 426 ? 9.086 29.578 7.125 1 94.38 426 ARG B O 1
ATOM 6967 N N . TRP B 1 427 ? 10.055 27.578 7.625 1 95.38 427 TRP B N 1
ATOM 6968 C CA . TRP B 1 427 ? 9.836 26.953 6.324 1 95.38 427 TRP B CA 1
ATOM 6969 C C . TRP B 1 427 ? 9.516 25.469 6.488 1 95.38 427 TRP B C 1
ATOM 6971 O O . TRP B 1 427 ? 10.344 24.703 6.977 1 95.38 427 TRP B O 1
ATOM 6981 N N . LEU B 1 428 ? 8.289 25.047 6.102 1 96.25 428 LEU B N 1
ATOM 6982 C CA . LEU B 1 428 ? 7.863 23.656 6.102 1 96.25 428 LEU B CA 1
ATOM 6983 C C . LEU B 1 428 ? 7.551 23.172 4.688 1 96.25 428 LEU B C 1
ATOM 6985 O O . LEU B 1 428 ? 7.27 23.984 3.803 1 96.25 428 LEU B O 1
ATOM 6989 N N . GLN B 1 429 ? 7.656 21.938 4.492 1 96 429 GLN B N 1
ATOM 6990 C CA . GLN B 1 429 ? 7.086 21.281 3.32 1 96 429 GLN B CA 1
ATOM 6991 C C . GLN B 1 429 ? 5.957 20.344 3.715 1 96 429 GLN B C 1
ATOM 6993 O O . GLN B 1 429 ? 6.047 19.641 4.734 1 96 429 GLN B O 1
ATOM 6998 N N . LYS B 1 430 ? 4.957 20.328 2.893 1 97.25 430 LYS B N 1
ATOM 6999 C CA . LYS B 1 430 ? 3.75 19.562 3.178 1 97.25 430 LYS B CA 1
ATOM 7000 C C . LYS B 1 430 ? 3.473 18.547 2.078 1 97.25 430 LYS B C 1
ATOM 7002 O O . LYS B 1 430 ? 3.676 18.828 0.895 1 97.25 430 LYS B O 1
ATOM 7007 N N . LEU B 1 431 ? 2.998 17.391 2.459 1 97.81 431 LEU B N 1
ATOM 7008 C CA . LEU B 1 431 ? 2.646 16.266 1.594 1 97.81 431 LEU B CA 1
ATOM 7009 C C . LEU B 1 431 ? 1.44 15.516 2.145 1 97.81 431 LEU B C 1
ATOM 7011 O O . LEU B 1 431 ? 1.339 15.297 3.354 1 97.81 431 LEU B O 1
ATOM 7015 N N . TYR B 1 432 ? 0.531 15.125 1.292 1 97.94 432 TYR B N 1
ATOM 7016 C CA . TYR B 1 432 ? -0.614 14.312 1.691 1 97.94 432 TYR B CA 1
ATOM 7017 C C . TYR B 1 432 ? -0.366 12.836 1.398 1 97.94 432 TYR B C 1
ATOM 7019 O O . TYR B 1 432 ? 0.37 12.5 0.469 1 97.94 432 TYR B O 1
ATOM 7027 N N . VAL B 1 433 ? -0.955 11.969 2.182 1 97.56 433 VAL B N 1
ATOM 7028 C CA . VAL B 1 433 ? -0.867 10.531 1.954 1 97.56 433 VAL B CA 1
ATOM 7029 C C . VAL B 1 433 ? -2.266 9.914 1.966 1 97.56 433 VAL B C 1
ATOM 7031 O O . VAL B 1 433 ? -3.051 10.164 2.885 1 97.56 433 VAL B O 1
ATOM 7034 N N . ASN B 1 434 ? -2.553 9.188 0.97 1 94.94 434 ASN B N 1
ATOM 7035 C CA . ASN B 1 434 ? -3.783 8.414 0.852 1 94.94 434 ASN B CA 1
ATOM 7036 C C . ASN B 1 434 ? -3.521 6.918 1.025 1 94.94 434 ASN B C 1
ATOM 7038 O O . ASN B 1 434 ? -2.488 6.41 0.587 1 94.94 434 ASN B O 1
ATOM 7042 N N . GLU B 1 435 ? -4.387 6.102 1.579 1 85.94 435 GLU B N 1
ATOM 7043 C CA . GLU B 1 435 ? -4.176 4.684 1.847 1 85.94 435 GLU B CA 1
ATOM 7044 C C . GLU B 1 435 ? -4.59 3.826 0.653 1 85.94 435 GLU B C 1
ATOM 7046 O O . GLU B 1 435 ? -4.969 2.664 0.817 1 85.94 435 GLU B O 1
ATOM 7051 N N . GLY B 1 436 ? -4.41 4.184 -0.581 1 72.25 436 GLY B N 1
ATOM 7052 C CA . GLY B 1 436 ? -4.406 3.307 -1.74 1 72.25 436 GLY B CA 1
ATOM 7053 C C . GLY B 1 436 ? -5.578 3.547 -2.676 1 72.25 436 GLY B C 1
ATOM 7054 O O . GLY B 1 436 ? -5.844 2.74 -3.566 1 72.25 436 GLY B O 1
ATOM 7055 N N . GLN B 1 437 ? -6.105 4.609 -2.744 1 72.88 437 GLN B N 1
ATOM 7056 C CA . GLN B 1 437 ? -7.305 4.809 -3.555 1 72.88 437 GLN B CA 1
ATOM 7057 C C . GLN B 1 437 ? -7.109 5.941 -4.559 1 72.88 437 GLN B C 1
ATOM 7059 O O . GLN B 1 437 ? -8.07 6.395 -5.184 1 72.88 437 GLN B O 1
ATOM 7064 N N . ILE B 1 438 ? -5.836 6.25 -4.719 1 86.12 438 ILE B N 1
ATOM 7065 C CA . ILE B 1 438 ? -5.719 7.477 -5.5 1 86.12 438 ILE B CA 1
ATOM 7066 C C . ILE B 1 438 ? -5.859 7.156 -6.984 1 86.12 438 ILE B C 1
ATOM 7068 O O . ILE B 1 438 ? -6.18 8.039 -7.789 1 86.12 438 ILE B O 1
ATOM 7072 N N . TRP B 1 439 ? -5.602 5.914 -7.379 1 88 439 TRP B N 1
ATOM 7073 C CA . TRP B 1 439 ? -5.664 5.531 -8.789 1 88 439 TRP B CA 1
ATOM 7074 C C . TRP B 1 439 ? -6.793 4.535 -9.031 1 88 439 TRP B C 1
ATOM 7076 O O . TRP B 1 439 ? -6.543 3.391 -9.414 1 88 439 TRP B O 1
ATOM 7086 N N . GLN B 1 440 ? -7.949 4.863 -8.875 1 79.75 440 GLN B N 1
ATOM 7087 C CA . GLN B 1 440 ? -9.086 3.973 -9.07 1 79.75 440 GLN B CA 1
ATOM 7088 C C . GLN B 1 440 ? -9.422 3.832 -10.555 1 79.75 440 GLN B C 1
ATOM 7090 O O . GLN B 1 440 ? -9.242 4.773 -11.328 1 79.75 440 GLN B O 1
ATOM 7095 N N . PRO B 1 441 ? -9.898 2.537 -10.781 1 72.69 441 PRO B N 1
ATOM 7096 C CA . PRO B 1 441 ? -10.414 2.404 -12.148 1 72.69 441 PRO B CA 1
ATOM 7097 C C . PRO B 1 441 ? -11.531 3.391 -12.453 1 72.69 441 PRO B C 1
ATOM 7099 O O . PRO B 1 441 ? -12.445 3.572 -11.641 1 72.69 441 PRO B O 1
ATOM 7102 N N . HIS B 1 442 ? -11.477 4.133 -13.445 1 75.75 442 HIS B N 1
ATOM 7103 C CA . HIS B 1 442 ? -12.469 5.121 -13.859 1 75.75 442 HIS B CA 1
ATOM 7104 C C . HIS B 1 442 ? -12.469 6.324 -12.922 1 75.75 442 HIS B C 1
ATOM 7106 O O . HIS B 1 442 ? -13.453 7.066 -12.859 1 75.75 442 HIS B O 1
ATOM 7112 N N . GLY B 1 443 ? -11.469 6.391 -12.172 1 82.56 443 GLY B N 1
ATOM 7113 C CA . GLY B 1 443 ? -11.352 7.543 -11.289 1 82.56 443 GLY B CA 1
ATOM 7114 C C . GLY B 1 443 ? -10.93 8.805 -12.016 1 82.56 443 GLY B C 1
ATOM 7115 O O 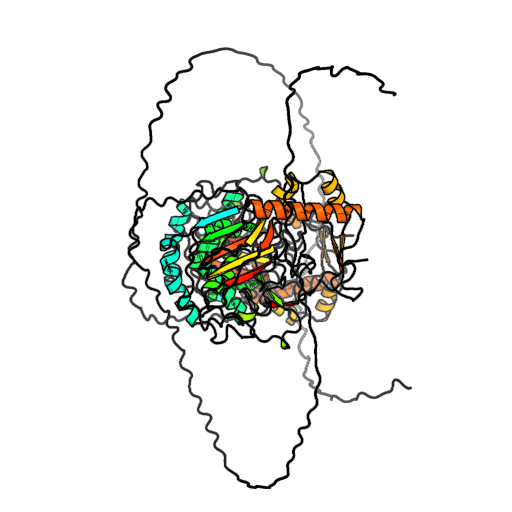. GLY B 1 443 ? -11.031 8.891 -13.234 1 82.56 443 GLY B O 1
ATOM 7116 N N . HIS B 1 444 ? -10.516 9.781 -11.219 1 86.5 444 HIS B N 1
ATOM 7117 C CA . HIS B 1 444 ? -10.227 11.109 -11.75 1 86.5 444 HIS B CA 1
ATOM 7118 C C . HIS B 1 444 ? -8.773 11.227 -12.172 1 86.5 444 HIS B C 1
ATOM 7120 O O . HIS B 1 444 ? -8.398 12.164 -12.891 1 86.5 444 HIS B O 1
ATOM 7126 N N . SER B 1 445 ? -7.965 10.25 -11.672 1 88.31 445 SER B N 1
ATOM 7127 C CA . SER B 1 445 ? -6.543 10.297 -12.008 1 88.31 445 SER B CA 1
ATOM 7128 C C . SER B 1 445 ? -5.992 8.898 -12.281 1 88.31 445 SER B C 1
ATOM 7130 O O . SER B 1 445 ? -6.133 8 -11.445 1 88.31 445 SER B O 1
ATOM 7132 N N . PRO B 1 446 ? -5.391 8.773 -13.367 1 88.94 446 PRO B N 1
ATOM 7133 C CA . PRO B 1 446 ? -4.781 7.477 -13.672 1 88.94 446 PRO B CA 1
ATOM 7134 C C . PRO B 1 446 ? -3.391 7.32 -13.062 1 88.94 446 PRO B C 1
ATOM 7136 O O . PRO B 1 446 ? -2.709 8.312 -12.805 1 88.94 446 PRO B O 1
ATOM 7139 N N . TRP B 1 447 ? -2.996 6.047 -12.82 1 90.25 447 TRP B N 1
ATOM 7140 C CA . TRP B 1 447 ? -1.604 5.777 -12.484 1 90.25 447 TRP B CA 1
ATOM 7141 C C . TRP B 1 447 ? -0.673 6.227 -13.602 1 90.25 447 TRP B C 1
ATOM 7143 O O . TRP B 1 447 ? -1.001 6.086 -14.781 1 90.25 447 TRP B O 1
ATOM 7153 N N . PRO B 1 448 ? 0.466 6.988 -13.273 1 94 448 PRO B N 1
ATOM 7154 C CA . PRO B 1 448 ? 1.022 7.215 -11.938 1 94 448 PRO B CA 1
ATOM 7155 C C . PRO B 1 448 ? 0.908 8.672 -11.484 1 94 448 PRO B C 1
ATOM 7157 O O . PRO B 1 448 ? 1.824 9.195 -10.852 1 94 448 PRO B O 1
ATOM 7160 N N . GLU B 1 449 ? -0.195 9.305 -11.82 1 92.31 449 GLU B N 1
ATOM 7161 C CA . GLU B 1 449 ? -0.371 10.703 -11.461 1 92.31 449 GLU B CA 1
ATOM 7162 C C . GLU B 1 449 ? -0.442 10.875 -9.945 1 92.31 449 GLU B C 1
ATOM 7164 O O . GLU B 1 449 ? -1.183 10.156 -9.266 1 92.31 449 GLU B O 1
ATOM 7169 N N . ARG B 1 450 ? 0.318 11.922 -9.484 1 94.31 450 ARG B N 1
ATOM 7170 C CA . ARG B 1 450 ? 0.333 12.141 -8.039 1 94.31 450 ARG B CA 1
ATOM 7171 C C . ARG B 1 450 ? -0.135 13.547 -7.688 1 94.31 450 ARG B C 1
ATOM 7173 O O . ARG B 1 450 ? -0.289 13.883 -6.512 1 94.31 450 ARG B O 1
ATOM 7180 N N . VAL B 1 451 ? -0.269 14.367 -8.609 1 93.88 451 VAL B N 1
ATOM 7181 C CA . VAL B 1 451 ? -0.916 15.656 -8.414 1 93.88 451 VAL B CA 1
ATOM 7182 C C . VAL B 1 451 ? -2.35 15.602 -8.938 1 93.88 451 VAL B C 1
ATOM 7184 O O . VAL B 1 451 ? -2.582 15.727 -10.141 1 93.88 451 VAL B O 1
ATOM 7187 N N . LEU B 1 452 ? -3.26 15.469 -8.055 1 92.88 452 LEU B N 1
ATOM 7188 C CA . LEU B 1 452 ? -4.641 15.141 -8.391 1 92.88 452 LEU B CA 1
ATOM 7189 C C . LEU B 1 452 ? -5.504 16.391 -8.438 1 92.88 452 LEU B C 1
ATOM 7191 O O . LEU B 1 452 ? -5.242 17.359 -7.715 1 92.88 452 LEU B O 1
ATOM 7195 N N . PRO B 1 453 ? -6.504 16.312 -9.281 1 90.81 453 PRO B N 1
ATOM 7196 C CA . PRO B 1 453 ? -7.438 17.438 -9.258 1 90.81 453 PRO B CA 1
ATOM 7197 C C . PRO B 1 453 ? -8.305 17.469 -8 1 90.81 453 PRO B C 1
ATOM 7199 O O . PRO B 1 453 ? -8.719 16.422 -7.508 1 90.81 453 PRO B O 1
ATOM 7202 N N . TYR B 1 454 ? -8.438 18.641 -7.539 1 89.06 454 TYR B N 1
ATOM 7203 C CA . TYR B 1 454 ? -9.383 18.844 -6.445 1 89.06 454 TYR B CA 1
ATOM 7204 C C . TYR B 1 454 ? -10.812 18.594 -6.898 1 89.06 454 TYR B C 1
ATOM 7206 O O . TYR B 1 454 ? -11.32 19.281 -7.793 1 89.06 454 TYR B O 1
ATOM 7214 N N . VAL B 1 455 ? -11.477 17.531 -6.316 1 86.38 455 VAL B N 1
ATOM 7215 C CA . VAL B 1 455 ? -12.836 17.156 -6.695 1 86.38 455 VAL B CA 1
ATOM 7216 C C . VAL B 1 455 ? -13.695 17 -5.441 1 86.38 455 VAL B C 1
ATOM 7218 O O . VAL B 1 455 ? -13.406 16.156 -4.586 1 86.38 455 VAL B O 1
ATOM 7221 N N . VAL B 1 456 ? -14.688 17.766 -5.332 1 84 456 VAL B N 1
ATOM 7222 C CA . VAL B 1 456 ? -15.602 17.688 -4.195 1 84 456 VAL B CA 1
ATOM 7223 C C . VAL B 1 456 ? -16.594 16.562 -4.41 1 84 456 VAL B C 1
ATOM 7225 O O . VAL B 1 456 ? -17.062 16.328 -5.535 1 84 456 VAL B O 1
ATOM 7228 N N . ARG B 1 457 ? -16.938 15.859 -3.338 1 83.62 457 ARG B N 1
ATOM 7229 C CA . ARG B 1 457 ? -17.891 14.766 -3.428 1 83.62 457 ARG B CA 1
ATOM 7230 C C . ARG B 1 457 ? -19.297 15.289 -3.711 1 83.62 457 ARG B C 1
ATOM 7232 O O . ARG B 1 457 ? -19.672 16.375 -3.262 1 83.62 457 ARG B O 1
ATOM 7239 N N . LYS B 1 458 ? -20.031 14.516 -4.566 1 69.81 458 LYS B N 1
ATOM 7240 C CA . LYS B 1 458 ? -21.422 14.867 -4.867 1 69.81 458 LYS B CA 1
ATOM 7241 C C . LYS B 1 458 ? -22.359 14.438 -3.738 1 69.81 458 LYS B C 1
ATOM 7243 O O . LYS B 1 458 ? -22.297 13.297 -3.271 1 69.81 458 LYS B O 1
ATOM 7248 N N . THR B 1 459 ? -22.734 15.383 -2.889 1 61.12 459 THR B N 1
ATOM 7249 C CA . THR B 1 459 ? -23.703 15.047 -1.85 1 61.12 459 THR B CA 1
ATOM 7250 C C . THR B 1 459 ? -25.094 14.836 -2.449 1 61.12 459 THR B C 1
ATOM 7252 O O . THR B 1 459 ? -25.5 15.578 -3.35 1 61.12 459 THR B O 1
ATOM 7255 N N . SER B 1 460 ? -25.578 13.586 -2.561 1 48.62 460 SER B N 1
ATOM 7256 C CA . SER B 1 460 ? -26.953 13.375 -3.01 1 48.62 460 SER B CA 1
ATOM 7257 C C . SER B 1 460 ? -27.938 14.219 -2.199 1 48.62 460 SER B C 1
ATOM 7259 O O . SER B 1 460 ? -27.828 14.305 -0.975 1 48.62 460 SER B O 1
ATOM 7261 N N . SER B 1 461 ? -28.625 15.164 -2.883 1 39.69 461 SER B N 1
ATOM 7262 C CA . SER B 1 461 ? -29.828 15.75 -2.279 1 39.69 461 SER B CA 1
ATOM 7263 C C . SER B 1 461 ? -30.75 14.68 -1.71 1 39.69 461 SER B C 1
ATOM 7265 O O . SER B 1 461 ? -30.859 13.586 -2.271 1 39.69 461 SER B O 1
#

Foldseek 3Di:
DDPDDDDDDDPDDDDDDDDDDDYDDDDDDDDDDDDDDDDDYDDDDDDDDDDDDDDDDDDDDDDDDDDDDDPPPPDPDDPDPPPPDQDDDDDPDPPPPPPPPVPPPPPQQEEEDEDDCVLQVSLVSLCVSVLVVQDQQQWFDADLVSLVVLLVSLQVSCVVRPDPVVLVLLLCVQVDPSHHQKYKYDDADFDDPAWFAFQAGGDDPRSGCRQVSNQSNSLVSHFHWFAADEDDPVPDPGDHVNQSKDKAEAHNVCQCAQDSNHFAHWNAWFFPQPQFDQLPHFQKKKKAWAAFAPVNAKFKFKFWPLVLLVPADPVLVVLLQPAWKKFAQDDDPQRMDIDRQWDDDNNQIFGGDDGCRHPSRVPPDCRIDDDPSNVVSNVVSSVSRVVRRVVVVHHTHHHRMMMMGRSRTMIIIIHHDDDDSPRRGIMMMMIGHRHYNNADDVDQDHPPHRHGYGGGDGDDD/DDPDDDDDDDDDDPDDDDDPDDDPDDDPCPDPDDDDDDDDDDDDDDDDDDDDDDDDDDDDDDDDDDDDDDPPVPPPDDPDPPPPDPDDDDDPPPPPPPPPVPPPPPPQQEEEDEDDCVLQVCLVVLCVVVLVVQDQQQWFDADLVSLVVLLVSLQVSCVVRPDPVVLVLLLCVQPDPSHHQKYKYDDADFDDDAWFAFLAGGDDPRSGCRQVSNQSNSLVSHFHWFAADEDDPVPDPGDHVNQSKDKAEAHNVCQQAQDSNHFAHWNAWFFPQPQFDQLPHFQKKKKAWAAFAPVNAKFKFKFWPLVLLVPADPVLVVLLQPAWKKFAQDDDPQRMDIDRQWDDDNNQIFGGDDGCRHPSRVPPDCRIDDDPSNVVSNVVSRVSRVVRRVVVVHDTHHHRMMMMGRSRTMIIIIHHDDDDSPRRGIMMMMIGHRHYNNADDVDQDHPPHRHGYGGGDGDDD

pLDDT: mean 74.27, std 31.59, range [13.81, 98.81]

Radius of gyration: 36.18 Å; Cα contacts (8 Å, |Δi|>4): 1525; chains: 2; bounding box: 84×129×119 Å